Protein AF-A0A158R3F1-F1 (afdb_monomer)

Radius of gyration: 37.36 Å; Cα contacts (8 Å, |Δi|>4): 854; chains: 1; bounding box: 114×85×86 Å

Organism: Nippostrongylus brasiliensis (NCBI:txid27835)

Solvent-accessible surface area (backbone atoms only — not comparable to full-atom values): 47013 Å² total; per-residue (Å²): 117,95,78,73,74,95,84,63,98,81,75,72,63,44,69,39,85,89,76,70,48,57,24,25,71,89,77,69,42,65,68,40,61,82,42,52,72,66,55,42,49,60,46,46,68,46,42,58,60,35,47,60,50,55,75,54,41,88,46,102,81,49,49,38,30,38,38,42,42,94,85,78,46,75,43,79,34,30,52,88,59,34,53,64,39,57,47,83,50,86,90,67,46,25,24,31,40,88,84,44,26,43,16,64,68,69,92,60,56,77,70,54,52,54,52,45,58,73,69,66,56,80,79,74,51,44,83,40,59,71,42,78,55,80,86,68,82,76,60,61,64,80,48,47,50,53,33,45,54,29,48,48,59,69,66,35,68,62,65,40,50,55,47,50,52,49,28,53,75,69,76,37,61,65,54,53,48,50,50,53,47,47,36,50,41,42,26,31,46,40,52,42,44,62,76,48,62,88,48,87,72,47,64,62,53,52,52,38,40,53,50,37,54,49,39,52,53,51,37,52,52,33,54,75,65,68,41,93,57,37,67,60,38,52,52,54,36,52,56,32,48,52,50,38,51,53,52,49,52,56,49,55,51,52,63,48,48,68,61,44,74,79,56,81,84,73,90,82,86,87,88,77,84,78,83,79,74,82,61,86,39,40,72,47,80,47,79,36,63,30,69,21,44,70,87,47,52,70,68,59,60,52,52,64,48,62,78,66,77,47,52,74,41,76,78,50,99,48,29,38,37,38,41,46,27,81,78,53,50,93,48,97,83,62,82,80,88,62,82,46,29,39,38,32,48,32,56,35,82,93,62,52,30,33,34,38,34,41,40,26,66,54,72,76,91,48,79,64,54,57,54,50,52,53,51,56,57,62,70,44,64,40,56,67,62,34,55,51,53,53,48,52,51,54,36,49,54,52,54,55,65,70,74,57,75,99,57,91,84,49,68,67,58,55,53,54,52,51,52,48,58,35,51,79,66,77,50,82,81,75,88,80,74,95,76,86,67,93,83,78,80,56,84,72,74,46,35,56,92,68,35,60,64,75,64,23,55,59,48,74,70,60,75,79,65,71,67,69,67,52,54,57,50,51,54,62,63,73,73,63,81,79,92,83,84,94,83,78,86,80,76,85,67,68,33,16,65,82,78,63,47,74,55,92,59,63,32,48,36,100,84,41,35,30,30,60,67,61,52,51,52,52,47,54,51,32,58,76,66,69,44,90,74,74,79,62,45,63,59,51,52,76,70,64,82,77,49,73,48,76,39,63,35,81,86,78,63,52,75,45,80,41,72,53,63,84,63,85,72,84,70,44,57,45,70,37,91,82,80,67,49,58,23,20,66,87,72,60,40,66,61,44,64,82,37,54,70,66,55,43,50,55,46,49,56,44,46,49,58,48,66,71,44,65,86,88,48,59,48,69,43,55,40,94,84,79,59,40,32,28,41,94,82,49,28,43,29,67,43,82,82,76,55,90,60,54,76,66,52,52,50,50,48,56,73,68,67,60,81,84,78,54,56,81,50,86,63,80,73,70,70,82,66,75,73,60,59,67,73,49,49,50,51,29,48,53,26,48,47,58,71,66,37,64,65,64,43,52,51,50,46,50,46,29,53,76,68,73,35,68,65,52,57,54,51,50,53,53,49,34,49,43,38,24,27,46,39,51,38,50,62,76,50,58,87,52,88,73,50,63,62,59,53,50,47,44,51,49,40,55,50,46,51,56,48,46,55,53,33,54,76,65,70,43,92,61,44,65,64,47,51,54,50,42,51,54,38,52,51,49,46,52,50,56,52,52,54,48,58,54,56,53,65,73,76,107

pLDDT: mean 79.89, std 19.6, range [26.83, 98.5]

Nearest PDB structures (foldseek):
  7tcd-assembly1_A  TM=2.456E-01  e=3.203E-01  synthetic construct
  2z0v-assembly1_B  TM=4.737E-01  e=6.238E+00  Homo sapiens

Mean predicted aligned error: 20.83 Å

Foldseek 3Di:
DDDDDDPDPPWDWDADLVPRFTATPPQRHGRQPPDDPVLVVVLCVLLVLQLVQVVADPDPPWWWKFKQDPVRDTDTHTLVPQAQDFDPPPVQRFGDHPVQWGAHPDPDDPVVVVVCVVVVPDGHTDHIDIDTDDNDCSFDPVLSVQLSVLVCCQPVPVNLVVQCVLCVVLVNNVLSVLSNLLSSLLNSLSSVCRVVVVDPLSVQLVVLSVQLSVLNVVLSVCSVVVHPCNVVSSVVNVVSSVSNVVSVVVVVVVVVVVVVVVPPPDDDDDDDPPQPPPALWDKDKAKEFLLQAVPPDPVVLVVVCVSVSWDWDDPDPFKIKTQPQCLLDQDNPDDCPDGAWIWMWGQDDPSGITMIIITGNADDPDPVLNVLLNLCLHPRSHSVSNVVSNSVSSNLSVVVVPPDDDDPPCPVVVVVSSVVVCVVVVHDDDPDDPDDDDPPDDPVCQDCVNDPPVSNVVVVVVPPDDVPVVVVVVVVVPPDDDDDDDDDDDPQDCAAQPPRDRDPAWAAAPRHTHHPVVQVVQQVVCVVVVVPPRDGGPRCCVVPDDFWDWAAQPPRRDIDIDTPDVPPAPPQWDADPNPRAIAGRPQNHHDQPPDDPVLVVVLCVLLCLLVVPPPQDLAQVADPPPGFRQHSQRFRQPCVSPPDDDPVNVVVVVVVVDDGDGDNDPPPPPPNPPSFDPVLSVQLVVLVCCLPVVVNLVVQCVLCVVLVHNVLNVLSVLLSSLLNNLSSVCRSVVVDPPCPVLVVLSVVLVVLNVVLSVCSVVVHPCNVVSVVVNVVSSVVNVVVSVVVVVVVVVVD

Secondary structure (DSSP, 8-state):
-----TT-TT-PEEE-TTT--EEETTT-SS--TTS-HHHHHHHHHHHHHHHHHHHH--STTPPEEEEE-TTS-EEEEEHHHHTTPBPS-TTT--EE-TTSEEE---SS-HHHHHHHHHTTPPP--EE--EEEEP----S-HHHHHHHHHHHHHHH-HHHHHHHHHHHHHTT-THHHHHHHHHHHHHHHHHHHHHHTTTSTTHHHHHHHHHHHHHHHHHHHHHHHTT-TTHHHHHHHHHHHHHHHHHHHHHHHHHHHHHHHTTTTT-PPPPPPGGGGS-SS-EEEEEEEEGGGGTT--HHHHHHHHHTTT-EEEEEETTEEEEE-TTTT-SSTT----S-SEEEEEEEEGGGTEEEEEEEESPPPSSHHHHHHHHHHHHT--SHHHHHHHHHHHHHHHHHHHHH--S-GGGHHHHHHHHHHHHHTTT-PPPP--S---TTSS-GGGGSTTTS-HHHHHHHHHHTT--HHHHHHHHHHHHSS-------------SB-TTT--B-SSEEEETTEEEEHHHHHHHHHHHHHTT-SS----GGGGGG-SSSEEEEE-TTT--EEEEE--S-TTGGGEEE-TTT--EEETTTSSS--TTS-HHHHHHHHHHHHHHHSS-SS--BTPBPTTT-PEE-TTS-EETHHHH----HHHHHHHHHTTPPPPSB------------S-HHHHHHHHHHHHHHH-HHHHHHHHHHHHHTT-THHHHHHHHHHHHHHHHHHHHHHTTT-TTHHHHHHHHHHHHHHHHHHHHHHHTT-TTHHHHHHHHHHHHHHHHHHHHHHHHHHHHH-

Structure (mmCIF, N/CA/C/O backbone):
data_AF-A0A158R3F1-F1
#
_entry.id   AF-A0A158R3F1-F1
#
loop_
_atom_site.group_PDB
_atom_site.id
_atom_site.type_symbol
_atom_site.label_atom_id
_atom_site.label_alt_id
_atom_site.label_comp_id
_atom_site.label_asym_id
_atom_site.label_entity_id
_atom_site.label_seq_id
_atom_site.pdbx_PDB_ins_code
_atom_site.Cartn_x
_atom_site.Cartn_y
_atom_site.Cartn_z
_atom_site.occupancy
_atom_site.B_iso_or_equiv
_atom_site.auth_seq_id
_atom_site.auth_comp_id
_atom_site.auth_asym_id
_atom_site.auth_atom_id
_atom_site.pdbx_PDB_model_num
ATOM 1 N N . MET A 1 1 ? -3.559 -9.064 24.564 1.00 48.53 1 MET A N 1
ATOM 2 C CA . MET A 1 1 ? -4.238 -8.387 23.433 1.00 48.53 1 MET A CA 1
ATOM 3 C C . MET A 1 1 ? -4.235 -6.891 23.731 1.00 48.53 1 MET A C 1
ATOM 5 O O . MET A 1 1 ? -4.751 -6.511 24.771 1.00 48.53 1 MET A O 1
ATOM 9 N N . ILE A 1 2 ? -3.578 -6.058 22.918 1.00 40.91 2 ILE A N 1
ATOM 10 C CA . ILE A 1 2 ? -3.405 -4.624 23.220 1.00 40.91 2 ILE A CA 1
ATOM 11 C C . ILE A 1 2 ? -4.753 -3.907 23.016 1.00 40.91 2 ILE A C 1
ATOM 13 O O . ILE A 1 2 ? -5.092 -3.529 21.896 1.00 40.91 2 ILE A O 1
ATOM 17 N N . ARG A 1 3 ? -5.543 -3.763 24.084 1.00 34.78 3 ARG A N 1
ATOM 18 C CA . ARG A 1 3 ? -6.661 -2.814 24.153 1.00 34.78 3 ARG A CA 1
ATOM 19 C C . ARG A 1 3 ? -6.091 -1.505 24.695 1.00 34.78 3 ARG A C 1
ATOM 21 O O . ARG A 1 3 ? -5.851 -1.395 25.888 1.00 34.78 3 ARG A O 1
ATOM 28 N N . VAL A 1 4 ? -5.789 -0.560 23.809 1.00 38.44 4 VAL A N 1
ATOM 29 C CA . VAL A 1 4 ? -5.576 0.836 24.219 1.00 38.44 4 VAL A CA 1
ATOM 30 C C . VAL A 1 4 ? -6.964 1.457 24.356 1.00 38.44 4 VAL A C 1
ATOM 32 O O . VAL A 1 4 ? -7.779 1.278 23.449 1.00 38.44 4 VAL A O 1
ATOM 35 N N . ASP A 1 5 ? -7.231 2.113 25.485 1.00 32.22 5 ASP A N 1
ATOM 36 C CA . ASP A 1 5 ? -8.535 2.682 25.839 1.00 32.22 5 ASP A CA 1
ATOM 37 C C . ASP A 1 5 ? -9.195 3.488 24.707 1.00 32.22 5 ASP A C 1
ATOM 39 O O . ASP A 1 5 ? -8.547 4.189 23.923 1.00 32.22 5 ASP A O 1
ATOM 43 N N . ASP A 1 6 ? -10.524 3.385 24.663 1.00 36.69 6 ASP A N 1
ATOM 44 C CA . ASP A 1 6 ? -11.427 3.668 23.539 1.00 36.69 6 ASP A CA 1
ATOM 45 C C . ASP A 1 6 ? -11.518 5.127 23.046 1.00 36.69 6 ASP A C 1
ATOM 47 O O . ASP A 1 6 ? -12.352 5.427 22.195 1.00 36.69 6 ASP A O 1
ATOM 51 N N . ASN A 1 7 ? -10.657 6.039 23.503 1.00 35.06 7 ASN A N 1
ATOM 52 C CA . ASN A 1 7 ? -10.817 7.480 23.261 1.00 35.06 7 ASN A CA 1
ATOM 53 C C . ASN A 1 7 ? -9.764 8.148 22.362 1.00 35.06 7 ASN A C 1
ATOM 55 O O . ASN A 1 7 ? -9.778 9.369 22.218 1.00 35.06 7 ASN A O 1
ATOM 59 N N . SER A 1 8 ? -8.885 7.391 21.697 1.00 44.22 8 SER A N 1
ATOM 60 C CA . SER A 1 8 ? -8.084 7.947 20.595 1.00 44.22 8 SER A CA 1
ATOM 61 C C . SER A 1 8 ? -8.193 7.080 19.340 1.00 44.22 8 SER A C 1
ATOM 63 O O . SER A 1 8 ? -7.668 5.973 19.256 1.00 44.22 8 SER A O 1
ATOM 65 N N . ASP A 1 9 ? -8.896 7.607 18.339 1.00 43.00 9 ASP A N 1
ATOM 66 C CA . ASP A 1 9 ? -9.185 7.000 17.029 1.00 43.00 9 ASP A CA 1
ATOM 67 C C . ASP A 1 9 ? -7.935 6.667 16.174 1.00 43.00 9 ASP A C 1
ATOM 69 O O . ASP A 1 9 ? -8.047 6.274 15.009 1.00 43.00 9 ASP A O 1
ATOM 73 N N . GLU A 1 10 ? -6.719 6.824 16.702 1.00 46.06 10 GLU A N 1
ATOM 74 C CA . GLU A 1 10 ? -5.514 6.869 15.877 1.00 46.06 10 GLU A CA 1
ATOM 75 C C . GLU A 1 10 ? -4.834 5.519 15.597 1.00 46.06 10 GLU A C 1
ATOM 77 O O . GLU A 1 10 ? -4.199 5.409 14.546 1.00 46.06 10 GLU A O 1
ATOM 82 N N . GLU A 1 11 ? -4.959 4.475 16.429 1.00 51.38 11 GLU A N 1
ATOM 83 C CA . GLU A 1 11 ? -4.036 3.319 16.331 1.00 51.38 11 GLU A CA 1
ATOM 84 C C . GLU A 1 11 ? -4.652 1.929 16.633 1.00 51.38 11 GLU A C 1
ATOM 86 O O . GLU A 1 11 ? -4.008 1.066 17.227 1.00 51.38 11 GLU A O 1
ATOM 91 N N . LYS A 1 12 ? -5.881 1.628 16.180 1.00 55.88 12 LYS A N 1
ATOM 92 C CA . LYS A 1 12 ? -6.404 0.243 16.267 1.00 55.88 12 LYS A CA 1
ATOM 93 C C . LYS A 1 12 ? -5.771 -0.662 15.190 1.00 55.88 12 LYS A C 1
ATOM 95 O O . LYS A 1 12 ? -5.903 -0.411 13.987 1.00 55.88 12 LYS A O 1
ATOM 100 N N . SER A 1 13 ? -5.086 -1.727 15.622 1.00 58.56 13 SER A N 1
ATOM 101 C CA . SER A 1 13 ? -4.668 -2.841 14.754 1.00 58.56 13 SER A CA 1
ATOM 102 C C . SER A 1 13 ? -5.879 -3.709 14.386 1.00 58.56 13 SER A C 1
ATOM 104 O O . SER A 1 13 ? -6.772 -3.917 15.202 1.00 58.56 13 SER A O 1
ATOM 106 N N . LEU A 1 14 ? -5.941 -4.177 13.141 1.00 64.25 14 LEU A N 1
ATOM 107 C CA . LEU A 1 14 ? -6.958 -5.118 12.667 1.00 64.25 14 LEU A CA 1
ATOM 108 C C . LEU A 1 14 ? -6.503 -6.547 12.977 1.00 64.25 14 LEU A C 1
ATOM 110 O O . LEU A 1 14 ? -5.301 -6.799 13.012 1.00 64.25 14 LEU A O 1
ATOM 114 N N . ILE A 1 15 ? -7.442 -7.470 13.186 1.00 67.12 15 ILE A N 1
ATOM 115 C CA . ILE A 1 15 ? -7.166 -8.862 13.568 1.00 67.12 15 ILE A CA 1
ATOM 116 C C . ILE A 1 15 ? -7.833 -9.783 12.555 1.00 67.12 15 ILE A C 1
ATOM 118 O O . ILE A 1 15 ? -9.021 -9.632 12.281 1.00 67.12 15 ILE A O 1
ATOM 122 N N . CYS A 1 16 ? -7.095 -10.747 12.007 1.00 53.25 16 CYS A N 1
ATOM 123 C CA . CYS A 1 16 ? -7.695 -11.837 11.250 1.00 53.25 16 CYS A CA 1
ATOM 124 C C . CYS A 1 16 ? -8.442 -12.763 12.209 1.00 53.25 16 CYS A C 1
ATOM 126 O O . CYS A 1 16 ? -7.792 -13.380 13.050 1.00 53.25 16 CYS A O 1
ATOM 128 N N . PRO A 1 17 ? -9.754 -12.954 12.062 1.00 43.94 17 PRO A N 1
ATOM 129 C CA . PRO A 1 17 ? -10.501 -13.903 12.889 1.00 43.94 17 PRO A CA 1
ATOM 130 C C . PRO A 1 17 ? -10.114 -15.367 12.618 1.00 43.94 17 PRO A C 1
ATOM 132 O O . PRO A 1 17 ? -10.255 -16.204 13.498 1.00 43.94 17 PRO A O 1
ATOM 135 N N . VAL A 1 18 ? -9.566 -15.684 11.435 1.00 46.41 18 VAL A N 1
ATOM 136 C CA . VAL A 1 18 ? -9.194 -17.063 11.061 1.00 46.41 18 VAL A CA 1
ATOM 137 C C . VAL A 1 18 ? -7.841 -17.479 11.640 1.00 46.41 18 VAL A C 1
ATOM 139 O O . VAL A 1 18 ? -7.669 -18.612 12.076 1.00 46.41 18 VAL A O 1
ATOM 142 N N . CYS A 1 19 ? -6.849 -16.586 11.616 1.00 59.84 19 CYS A N 1
ATOM 143 C CA . CYS A 1 19 ? -5.478 -16.917 12.023 1.00 59.84 19 CYS A CA 1
ATOM 144 C C . CYS A 1 19 ? -4.936 -16.052 13.165 1.00 59.84 19 CYS A C 1
ATOM 146 O O . CYS A 1 19 ? -3.742 -16.122 13.459 1.00 59.84 19 CYS A O 1
ATOM 148 N N . SER A 1 20 ? -5.777 -15.199 13.757 1.00 63.44 20 SER A N 1
ATOM 149 C CA . SER A 1 20 ? -5.430 -14.249 14.826 1.00 63.44 20 SER A CA 1
ATOM 150 C C . SER A 1 20 ? -4.226 -13.360 14.492 1.00 63.44 20 SER A C 1
ATOM 152 O O . SER A 1 20 ? -3.541 -12.857 15.378 1.00 63.44 20 SER A O 1
ATOM 154 N N . THR A 1 21 ? -3.919 -13.183 13.202 1.00 72.31 21 THR A N 1
ATOM 155 C CA . THR A 1 21 ? -2.815 -12.326 12.761 1.00 72.31 21 THR A CA 1
ATOM 156 C C . THR A 1 21 ? -3.272 -10.884 12.800 1.00 72.31 21 THR A C 1
ATOM 158 O O . THR A 1 21 ? -4.332 -10.558 12.277 1.00 72.31 21 THR A O 1
ATOM 161 N N . HIS A 1 22 ? -2.469 -10.025 13.407 1.00 78.69 22 HIS A N 1
ATOM 162 C CA . HIS A 1 22 ? -2.769 -8.609 13.516 1.00 78.69 22 HIS A CA 1
ATOM 163 C C . HIS A 1 22 ? -2.076 -7.823 12.387 1.00 78.69 22 HIS A C 1
ATOM 165 O O . HIS A 1 22 ? -0.990 -8.209 11.956 1.00 78.69 22 HIS A O 1
ATOM 171 N N . TRP A 1 23 ? -2.651 -6.707 11.933 1.00 84.44 23 TRP A N 1
ATOM 172 C CA . TRP A 1 23 ? -1.986 -5.753 11.032 1.00 84.44 23 TRP A CA 1
ATOM 173 C C . TRP A 1 23 ? -2.343 -4.304 11.348 1.00 84.44 23 TRP A C 1
ATOM 175 O O . TRP A 1 23 ? -3.414 -3.984 11.865 1.00 84.44 23 TRP A O 1
ATOM 185 N N . CYS A 1 24 ? -1.435 -3.396 11.007 1.00 85.88 24 CYS A N 1
ATOM 186 C CA . CYS A 1 24 ? -1.686 -1.969 11.056 1.00 85.88 24 CYS A CA 1
ATOM 187 C C . CYS A 1 24 ? -2.702 -1.571 9.980 1.00 85.88 24 CYS A C 1
ATOM 189 O O . CYS A 1 24 ? -2.498 -1.805 8.789 1.00 85.88 24 CYS A O 1
ATOM 191 N N . ARG A 1 25 ? -3.780 -0.892 10.382 1.00 81.56 25 ARG A N 1
ATOM 192 C CA . ARG A 1 25 ? -4.838 -0.434 9.470 1.00 81.56 25 ARG A CA 1
ATOM 193 C C . ARG A 1 25 ? -4.347 0.552 8.403 1.00 81.56 25 ARG A C 1
ATOM 195 O O . ARG A 1 25 ? -4.899 0.582 7.309 1.00 81.56 25 ARG A O 1
ATOM 202 N N . ARG A 1 26 ? -3.343 1.375 8.721 1.00 80.62 26 ARG A N 1
ATOM 203 C CA . ARG A 1 26 ? -2.860 2.447 7.833 1.00 80.62 26 ARG A CA 1
ATOM 204 C C . ARG A 1 26 ? -1.939 1.918 6.729 1.00 80.62 26 ARG A C 1
ATOM 206 O O . ARG A 1 26 ? -2.068 2.340 5.585 1.00 80.62 26 ARG A O 1
ATOM 213 N N . CYS A 1 27 ? -1.024 1.003 7.051 1.00 86.12 27 CYS A N 1
ATOM 214 C CA . CYS A 1 27 ? -0.014 0.517 6.101 1.00 86.12 27 CYS A CA 1
ATOM 215 C C . CYS A 1 27 ? -0.158 -0.962 5.714 1.00 86.12 27 CYS A C 1
ATOM 217 O O . CYS A 1 27 ? 0.564 -1.415 4.833 1.00 86.12 27 CYS A O 1
ATOM 219 N N . SER A 1 28 ? -1.088 -1.702 6.329 1.00 85.44 28 SER A N 1
ATOM 220 C CA . SER A 1 28 ? -1.275 -3.156 6.156 1.00 85.44 28 SER A CA 1
ATOM 221 C C . SER A 1 28 ? -0.062 -4.021 6.539 1.00 85.44 28 SER A C 1
ATOM 223 O O . SER A 1 28 ? -0.045 -5.211 6.236 1.00 85.44 28 SER A O 1
ATOM 225 N N . SER A 1 29 ? 0.943 -3.451 7.210 1.00 88.06 29 SER A N 1
ATOM 226 C CA . SER A 1 29 ? 2.085 -4.193 7.761 1.00 88.06 29 SER A CA 1
ATOM 227 C C . SER A 1 29 ? 1.748 -4.841 9.109 1.00 88.06 29 SER A C 1
ATOM 229 O O . SER A 1 29 ? 0.670 -4.611 9.656 1.00 88.06 29 SER A O 1
ATOM 231 N N . GLU A 1 30 ? 2.673 -5.619 9.682 1.00 87.06 30 GLU A N 1
ATOM 232 C CA . GLU A 1 30 ? 2.543 -6.129 11.057 1.00 87.06 30 GLU A CA 1
ATOM 233 C C . GLU A 1 30 ? 2.294 -4.988 12.068 1.00 87.06 30 GLU A C 1
ATOM 235 O O . GLU A 1 30 ? 2.663 -3.837 11.801 1.00 87.06 30 GLU A O 1
ATOM 240 N N . PRO A 1 31 ? 1.670 -5.264 13.232 1.00 89.88 31 PRO A N 1
ATOM 241 C CA . PRO A 1 31 ? 1.497 -4.258 14.268 1.00 89.88 31 PRO A CA 1
ATOM 242 C C . PRO A 1 31 ? 2.868 -3.744 14.661 1.00 89.88 31 PRO A C 1
ATOM 244 O O . PRO A 1 31 ? 3.763 -4.530 14.962 1.00 89.88 31 PRO A O 1
ATOM 247 N N . HIS A 1 32 ? 3.011 -2.428 14.640 1.00 93.25 32 HIS A N 1
ATOM 248 C CA . HIS A 1 32 ? 4.296 -1.765 14.801 1.00 93.25 32 HIS A CA 1
ATOM 249 C C . HIS A 1 32 ? 4.261 -0.679 15.873 1.00 93.25 32 HIS A C 1
ATOM 251 O O . HIS A 1 32 ? 5.114 0.201 15.882 1.00 93.25 32 HIS A O 1
ATOM 257 N N . TRP A 1 33 ? 3.281 -0.730 16.777 1.00 92.69 33 TRP A N 1
ATOM 258 C CA . TRP A 1 33 ? 3.272 0.127 17.958 1.00 92.69 33 TRP A CA 1
ATOM 259 C C . TRP A 1 33 ? 4.579 -0.072 18.750 1.00 92.69 33 TRP A C 1
ATOM 261 O O . TRP A 1 33 ? 4.998 -1.227 18.903 1.00 92.69 33 TRP A O 1
ATOM 271 N N . PRO A 1 34 ? 5.238 1.001 19.228 1.00 94.69 34 PRO A N 1
ATOM 272 C CA . PRO A 1 34 ? 4.778 2.400 19.284 1.00 94.69 34 PRO A CA 1
ATOM 273 C C . PRO A 1 34 ? 5.190 3.280 18.088 1.00 94.69 34 PRO A C 1
ATOM 275 O O . PRO A 1 34 ? 4.978 4.488 18.118 1.00 94.69 34 PRO A O 1
ATOM 278 N N . MET A 1 35 ? 5.782 2.706 17.038 1.00 94.44 35 MET A N 1
ATOM 279 C CA . MET A 1 35 ? 6.245 3.458 15.867 1.00 94.44 35 MET A CA 1
ATOM 280 C C . MET A 1 35 ? 5.088 3.904 14.963 1.00 94.44 35 MET A C 1
ATOM 282 O O . MET A 1 35 ? 4.136 3.153 14.716 1.00 94.44 35 MET A O 1
ATOM 286 N N . LYS A 1 36 ? 5.238 5.086 14.355 1.00 93.38 36 LYS A N 1
ATOM 287 C CA . LYS A 1 36 ? 4.446 5.544 13.202 1.00 93.38 36 LYS A CA 1
ATOM 288 C C . LYS A 1 36 ? 4.713 4.627 11.991 1.00 93.38 36 LYS A C 1
ATOM 290 O O . LYS A 1 36 ? 5.742 3.960 11.896 1.00 93.38 36 LYS A O 1
ATOM 295 N N . CYS A 1 37 ? 3.810 4.607 11.006 1.00 93.44 37 CYS A N 1
ATOM 296 C CA . CYS A 1 37 ? 3.970 3.743 9.823 1.00 93.44 37 CYS A CA 1
ATOM 297 C C . CYS A 1 37 ? 5.256 4.016 9.025 1.00 93.44 37 CYS A C 1
ATOM 299 O O . CYS A 1 37 ? 5.849 3.081 8.486 1.00 93.44 37 CYS A O 1
ATOM 301 N N . ASP A 1 38 ? 5.679 5.278 8.932 1.00 92.88 38 ASP A N 1
ATOM 302 C CA . ASP A 1 38 ? 6.895 5.651 8.203 1.00 92.88 38 ASP A CA 1
ATOM 303 C C . ASP A 1 38 ? 8.171 5.300 8.987 1.00 92.88 38 ASP A C 1
ATOM 305 O O . ASP A 1 38 ? 9.133 4.819 8.390 1.00 92.88 38 ASP A O 1
ATOM 309 N N . GLU A 1 39 ? 8.152 5.436 10.317 1.00 95.56 39 GLU A N 1
ATOM 310 C CA . GLU A 1 39 ? 9.218 4.953 11.209 1.00 95.56 39 GLU A CA 1
ATOM 311 C C . GLU A 1 39 ? 9.373 3.436 11.093 1.00 95.56 39 GLU A C 1
ATOM 313 O O . GLU A 1 39 ? 10.477 2.936 10.876 1.00 95.56 39 GLU A O 1
ATOM 318 N N . TYR A 1 40 ? 8.260 2.695 11.133 1.00 96.56 40 TYR A N 1
ATOM 319 C CA . TYR A 1 40 ? 8.290 1.249 10.944 1.00 96.56 40 TYR A CA 1
ATOM 320 C C . TYR A 1 40 ? 8.835 0.857 9.570 1.00 96.56 40 TYR A C 1
ATOM 322 O O . TYR A 1 40 ? 9.614 -0.089 9.476 1.00 96.56 40 TYR A O 1
ATOM 330 N N . ARG A 1 41 ? 8.481 1.585 8.501 1.00 94.25 41 ARG A N 1
ATOM 331 C CA . ARG A 1 41 ? 9.053 1.351 7.166 1.00 94.25 41 ARG A CA 1
ATOM 332 C C . ARG A 1 41 ? 10.571 1.558 7.181 1.00 94.25 41 ARG A C 1
ATOM 334 O O . ARG A 1 41 ? 11.302 0.683 6.730 1.00 94.25 41 ARG A O 1
ATOM 341 N N . GLN A 1 42 ? 11.044 2.665 7.758 1.00 95.19 42 GLN A N 1
ATOM 342 C CA . GLN A 1 42 ? 12.475 2.962 7.871 1.00 95.19 42 GLN A CA 1
ATOM 343 C C . GLN A 1 42 ? 13.228 1.899 8.685 1.00 95.19 42 GLN A C 1
ATOM 345 O O . GLN A 1 42 ? 14.347 1.517 8.326 1.00 95.19 42 GLN A O 1
ATOM 350 N N . TRP A 1 43 ? 12.633 1.431 9.785 1.00 96.62 43 TRP A N 1
ATOM 351 C CA . TRP A 1 43 ? 13.164 0.323 10.569 1.00 96.62 43 TRP A CA 1
ATOM 352 C C . TRP A 1 43 ? 13.200 -0.961 9.743 1.00 96.62 43 TRP A C 1
ATOM 354 O O . TRP A 1 43 ? 14.262 -1.562 9.629 1.00 96.62 43 TRP A O 1
ATOM 364 N N . SER A 1 44 ? 12.081 -1.349 9.128 1.00 95.81 44 SER A N 1
ATOM 365 C CA . SER A 1 44 ? 11.933 -2.590 8.365 1.00 95.81 44 SER A CA 1
ATOM 366 C C . SER A 1 44 ? 12.956 -2.695 7.230 1.00 95.81 44 SER A C 1
ATOM 368 O O . SER A 1 44 ? 13.605 -3.732 7.105 1.00 95.81 44 SER A O 1
ATOM 370 N N . ASP A 1 45 ? 13.210 -1.613 6.489 1.00 92.31 45 ASP A N 1
ATOM 371 C CA . ASP A 1 45 ? 14.193 -1.602 5.395 1.00 92.31 45 ASP A CA 1
ATOM 372 C C . ASP A 1 45 ? 15.620 -1.937 5.867 1.00 92.31 45 ASP A C 1
ATOM 374 O O . ASP A 1 45 ? 16.371 -2.634 5.174 1.00 92.31 45 ASP A O 1
ATOM 378 N N . LYS A 1 46 ? 16.007 -1.452 7.056 1.00 94.81 46 LYS A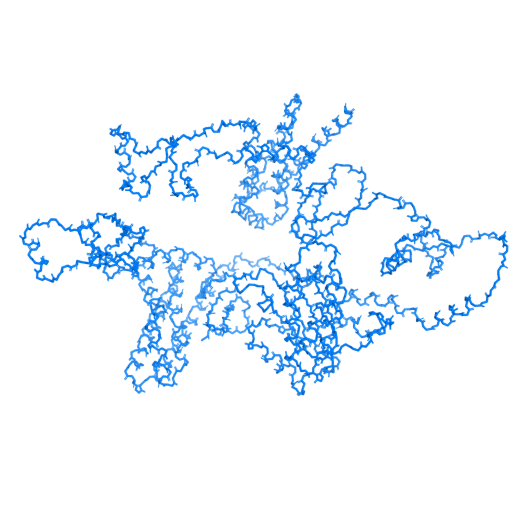 N 1
ATOM 379 C CA . LYS A 1 46 ? 17.308 -1.753 7.680 1.00 94.81 46 LYS A CA 1
ATOM 380 C C . LYS A 1 46 ? 17.300 -3.120 8.357 1.00 94.81 46 LYS A C 1
ATOM 382 O O . LYS A 1 46 ? 18.276 -3.865 8.278 1.00 94.81 46 LYS A O 1
ATOM 387 N N . TRP A 1 47 ? 16.204 -3.429 9.038 1.00 95.50 47 TRP A N 1
ATOM 388 C CA . TRP A 1 47 ? 16.056 -4.599 9.880 1.00 95.50 47 TRP A CA 1
ATOM 389 C C . TRP A 1 47 ? 16.011 -5.883 9.074 1.00 95.50 47 TRP A C 1
ATOM 391 O O . TRP A 1 47 ? 16.726 -6.809 9.419 1.00 95.50 47 TRP A O 1
ATOM 401 N N . GLU A 1 48 ? 15.277 -5.943 7.964 1.00 92.69 48 GLU A N 1
ATOM 402 C CA . GLU A 1 48 ? 15.218 -7.160 7.146 1.00 92.69 48 GLU A CA 1
ATOM 403 C C . GLU A 1 48 ? 16.596 -7.519 6.561 1.00 92.69 48 GLU A C 1
ATOM 405 O O . GLU A 1 48 ? 16.958 -8.692 6.479 1.00 92.69 48 GLU A O 1
ATOM 410 N N . GLN A 1 49 ? 17.419 -6.517 6.233 1.00 89.62 49 GLN A N 1
ATOM 411 C CA . GLN A 1 49 ? 18.803 -6.734 5.801 1.00 89.62 49 GLN A CA 1
ATOM 412 C C . GLN A 1 49 ? 19.699 -7.229 6.948 1.00 89.62 49 GLN A C 1
ATOM 414 O O . GLN A 1 49 ? 20.475 -8.166 6.759 1.00 89.62 49 GLN A O 1
ATOM 419 N N . GLN A 1 50 ? 19.590 -6.617 8.131 1.00 91.62 50 GLN A N 1
ATOM 420 C CA . GLN A 1 50 ? 20.380 -6.979 9.312 1.00 91.62 50 GLN A CA 1
ATOM 421 C C . GLN A 1 50 ? 19.974 -8.353 9.873 1.00 91.62 50 GLN A C 1
ATOM 423 O O . GLN A 1 50 ? 20.826 -9.220 10.042 1.00 91.62 50 GLN A O 1
ATOM 428 N N . TYR A 1 51 ? 18.677 -8.583 10.090 1.00 92.75 51 TYR A N 1
ATOM 429 C CA . TYR A 1 51 ? 18.107 -9.836 10.586 1.00 92.75 51 TYR A CA 1
ATOM 430 C C . TYR A 1 51 ? 18.447 -11.006 9.670 1.00 92.75 51 TYR A C 1
ATOM 432 O O . TYR A 1 51 ? 18.753 -12.094 10.151 1.00 92.75 51 TYR A O 1
ATOM 440 N N . PHE A 1 52 ? 18.455 -10.789 8.350 1.00 87.62 52 PHE A N 1
ATOM 441 C CA . PHE A 1 52 ? 18.911 -11.807 7.415 1.00 87.62 52 PHE A CA 1
ATOM 442 C C . PHE A 1 52 ? 20.344 -12.260 7.731 1.00 87.62 52 PHE A C 1
ATOM 444 O O . PHE A 1 52 ? 20.609 -13.456 7.735 1.00 87.62 52 PHE A O 1
ATOM 451 N N . VAL A 1 53 ? 21.262 -11.341 8.040 1.00 87.06 53 VAL A N 1
ATOM 452 C CA . VAL A 1 53 ? 22.643 -11.691 8.408 1.00 87.06 53 VAL A CA 1
ATOM 453 C C . VAL A 1 53 ? 22.702 -12.342 9.795 1.00 87.06 53 VAL A C 1
ATOM 455 O O . VAL A 1 53 ? 23.297 -13.410 9.951 1.00 87.06 53 VAL A O 1
ATOM 458 N N . ASP A 1 54 ? 22.051 -11.738 10.786 1.00 86.50 54 ASP A N 1
ATOM 459 C CA . ASP A 1 54 ? 22.137 -12.153 12.191 1.00 86.50 54 ASP A CA 1
ATOM 460 C C . ASP A 1 54 ? 21.462 -13.507 12.450 1.00 86.50 54 ASP A C 1
ATOM 462 O O . ASP A 1 54 ? 21.948 -14.304 13.247 1.00 86.50 54 ASP A O 1
ATOM 466 N N . LYS A 1 55 ? 20.389 -13.830 11.719 1.00 86.31 55 LYS A N 1
ATOM 467 C CA . LYS A 1 55 ? 19.705 -15.127 11.816 1.00 86.31 55 LYS A CA 1
ATOM 468 C C . LYS A 1 55 ? 20.610 -16.304 11.455 1.00 86.31 55 LYS A C 1
ATOM 470 O O . LYS A 1 55 ? 20.425 -17.402 11.983 1.00 86.31 55 LYS A O 1
ATOM 475 N N . PHE A 1 56 ? 21.539 -16.111 10.520 1.00 82.56 56 PHE A N 1
ATOM 476 C CA . PHE A 1 56 ? 22.419 -17.182 10.058 1.00 82.56 56 PHE A CA 1
ATOM 477 C C . PHE A 1 56 ? 23.780 -17.161 10.772 1.00 82.56 56 PHE A C 1
ATOM 479 O O . PHE A 1 56 ? 24.308 -18.232 11.059 1.00 82.56 56 PHE A O 1
ATOM 486 N N . CYS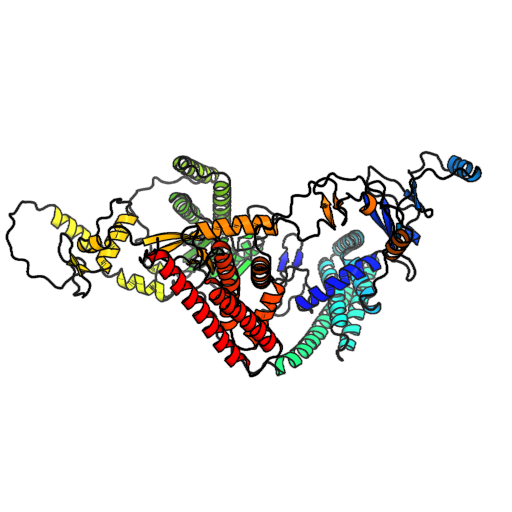 A 1 57 ? 24.332 -15.996 11.122 1.00 78.00 57 CYS A N 1
ATOM 487 C CA . CYS A 1 57 ? 25.608 -15.891 11.841 1.00 78.00 57 CYS A CA 1
ATOM 488 C C . CYS A 1 57 ? 25.479 -16.313 13.315 1.00 78.00 57 CYS A C 1
ATOM 490 O O . CYS A 1 57 ? 25.041 -15.524 14.147 1.00 78.00 57 CYS A O 1
ATOM 492 N N . MET A 1 58 ? 25.921 -17.523 13.674 1.00 67.94 58 MET A N 1
ATOM 493 C CA . MET A 1 58 ? 25.912 -17.958 15.080 1.00 67.94 58 MET A CA 1
ATOM 494 C C . MET A 1 58 ? 27.153 -17.538 15.859 1.00 67.94 58 MET A C 1
ATOM 496 O O . MET A 1 58 ? 27.086 -17.471 17.084 1.00 67.94 58 MET A O 1
ATOM 500 N N . GLN A 1 59 ? 28.268 -17.258 15.178 1.00 78.06 59 GLN A N 1
ATOM 501 C CA . GLN A 1 59 ? 29.482 -16.761 15.824 1.00 78.06 59 GLN A CA 1
ATOM 502 C C . GLN A 1 59 ? 29.817 -15.322 15.396 1.00 78.06 59 GLN A C 1
ATOM 504 O O . GLN A 1 59 ? 29.615 -14.950 14.230 1.00 78.06 59 GLN A O 1
ATOM 509 N N . PRO A 1 60 ? 30.357 -14.487 16.308 1.00 74.81 60 PRO A N 1
ATOM 510 C CA . PRO A 1 60 ? 30.702 -13.092 16.032 1.00 74.81 60 PRO A CA 1
ATOM 511 C C . PRO A 1 60 ? 31.732 -12.880 14.922 1.00 74.81 60 PRO A C 1
ATOM 513 O O . PRO A 1 60 ? 31.904 -11.743 14.500 1.00 74.81 60 PRO A O 1
ATOM 516 N N . ASP A 1 61 ? 32.391 -13.922 14.433 1.00 82.12 61 ASP A N 1
ATOM 517 C CA . ASP A 1 61 ? 33.429 -13.929 13.397 1.00 82.12 61 ASP A CA 1
ATOM 518 C C . ASP A 1 61 ? 33.067 -14.803 12.176 1.00 82.12 61 ASP A C 1
ATOM 520 O O . ASP A 1 61 ? 33.760 -14.769 11.165 1.00 82.12 61 ASP A O 1
ATOM 524 N N . GLU A 1 62 ? 31.950 -15.537 12.217 1.00 87.00 62 GLU A N 1
ATOM 525 C CA . GLU A 1 62 ? 31.541 -16.442 11.137 1.00 87.00 62 GLU A CA 1
ATOM 526 C C . GLU A 1 62 ? 31.004 -15.697 9.901 1.00 87.00 62 GLU A C 1
ATOM 528 O O . GLU A 1 62 ? 29.993 -14.993 9.939 1.00 87.00 62 GLU A O 1
ATOM 533 N N . GLU A 1 63 ? 31.675 -15.857 8.766 1.00 91.12 63 GLU A N 1
ATOM 534 C CA . GLU A 1 63 ? 31.234 -15.298 7.487 1.00 91.12 63 GLU A CA 1
ATOM 535 C C . GLU A 1 63 ? 29.986 -16.011 6.944 1.00 91.12 63 GLU A C 1
ATOM 537 O O . GLU A 1 63 ? 29.807 -17.212 7.139 1.00 91.12 63 GLU A O 1
ATOM 542 N N . LEU A 1 64 ? 29.136 -15.298 6.198 1.00 92.25 64 LEU A N 1
ATOM 543 C CA . LEU A 1 64 ? 28.068 -15.928 5.419 1.00 92.25 64 LEU A CA 1
ATOM 544 C C . LEU A 1 64 ? 28.547 -16.174 3.999 1.00 92.25 64 LEU A C 1
ATOM 546 O O . LEU A 1 64 ? 29.001 -15.260 3.317 1.00 92.25 64 LEU A O 1
ATOM 550 N N . LEU A 1 65 ? 28.388 -17.406 3.539 1.00 94.19 65 LEU A N 1
ATOM 551 C CA . LEU A 1 65 ? 28.707 -17.818 2.185 1.00 94.19 65 LEU A CA 1
ATOM 552 C C . LEU A 1 65 ? 27.418 -17.946 1.382 1.00 94.19 65 LEU A C 1
ATOM 554 O O . LEU A 1 65 ? 26.502 -18.666 1.780 1.00 94.19 65 LEU A O 1
ATOM 558 N N . ARG A 1 66 ? 27.358 -17.293 0.224 1.00 95.50 66 ARG A N 1
ATOM 559 C CA . ARG A 1 66 ? 26.387 -17.585 -0.828 1.00 95.50 66 ARG A CA 1
ATOM 560 C C . ARG A 1 66 ? 26.995 -18.620 -1.767 1.00 95.50 66 ARG A C 1
ATOM 562 O O . ARG A 1 66 ? 27.900 -18.314 -2.535 1.00 95.50 66 ARG A O 1
ATOM 569 N N . ILE A 1 67 ? 26.477 -19.838 -1.710 1.00 96.12 67 ILE A N 1
ATOM 570 C CA . ILE A 1 67 ? 26.899 -20.966 -2.539 1.00 96.12 67 ILE A CA 1
ATOM 571 C C . ILE A 1 67 ? 25.914 -21.116 -3.696 1.00 96.12 67 ILE A C 1
ATOM 573 O O . ILE A 1 67 ? 24.730 -21.381 -3.474 1.00 96.12 67 ILE A O 1
ATOM 577 N N . SER A 1 68 ? 26.401 -20.983 -4.926 1.00 96.06 68 SER A N 1
ATOM 578 C CA . SER A 1 68 ? 25.620 -21.207 -6.146 1.00 96.06 68 SER A CA 1
ATOM 579 C C . SER A 1 68 ? 25.660 -22.684 -6.523 1.00 96.06 68 SER A C 1
ATOM 581 O O . SER A 1 68 ? 26.647 -23.178 -7.062 1.00 96.06 68 SER A O 1
ATOM 583 N N . CYS A 1 69 ? 24.600 -23.425 -6.201 1.00 94.50 69 CYS A N 1
ATOM 584 C CA . CYS A 1 69 ? 24.501 -24.834 -6.556 1.00 94.50 69 CYS A CA 1
ATOM 585 C C . CYS A 1 69 ? 24.362 -25.010 -8.077 1.00 94.50 69 CYS A C 1
ATOM 587 O O . CYS A 1 69 ? 23.750 -24.186 -8.742 1.00 94.50 69 CYS A O 1
ATOM 589 N N . TRP A 1 70 ? 24.815 -26.149 -8.610 1.00 90.06 70 TRP A N 1
ATOM 590 C CA . TRP A 1 70 ? 24.619 -26.529 -10.019 1.00 90.06 70 TRP A CA 1
ATOM 591 C C . TRP A 1 70 ? 23.149 -26.511 -10.466 1.00 90.06 70 TRP A C 1
ATOM 593 O O . TRP A 1 70 ? 22.862 -26.330 -11.638 1.00 90.06 70 TRP A O 1
ATOM 603 N N . CYS A 1 71 ? 22.196 -26.726 -9.553 1.00 93.38 71 CYS A N 1
ATOM 604 C CA . CYS A 1 71 ? 20.768 -26.649 -9.888 1.00 93.38 71 CYS A CA 1
ATOM 605 C C . CYS A 1 71 ? 20.213 -25.212 -9.927 1.00 93.38 71 CYS A C 1
ATOM 607 O O . CYS A 1 71 ? 19.010 -25.034 -9.748 1.00 93.38 71 CYS A O 1
ATOM 609 N N . ASP A 1 72 ? 21.088 -24.217 -10.089 1.00 91.75 72 ASP A N 1
ATOM 610 C CA . ASP A 1 72 ? 20.800 -22.778 -10.133 1.00 91.75 72 ASP A CA 1
ATOM 611 C C . ASP A 1 72 ? 20.135 -22.210 -8.868 1.00 91.75 72 ASP A C 1
ATOM 613 O O . ASP A 1 72 ? 19.586 -21.108 -8.864 1.00 91.75 72 ASP A O 1
ATOM 617 N N . LEU A 1 73 ? 20.196 -22.948 -7.755 1.00 92.62 73 LEU A N 1
ATOM 618 C CA . LEU A 1 73 ? 19.758 -22.461 -6.451 1.00 92.62 73 LEU A CA 1
ATOM 619 C C . LEU A 1 73 ? 20.930 -21.870 -5.677 1.00 92.62 73 LEU A C 1
ATOM 621 O O . LEU A 1 73 ? 21.970 -22.509 -5.506 1.00 92.62 73 LEU A O 1
ATOM 625 N N . HIS A 1 74 ? 20.722 -20.672 -5.142 1.00 94.06 74 HIS A N 1
ATOM 626 C CA . HIS A 1 74 ? 21.657 -20.042 -4.222 1.00 94.06 74 HIS A CA 1
ATOM 627 C C . HIS A 1 74 ? 21.298 -20.402 -2.783 1.00 94.06 74 HIS A C 1
ATOM 629 O O . HIS A 1 74 ? 20.139 -20.326 -2.370 1.00 94.06 74 HIS A O 1
ATOM 635 N N . HIS A 1 75 ? 22.309 -20.772 -2.009 1.00 92.94 75 HIS A N 1
ATOM 636 C CA . HIS A 1 75 ? 22.165 -21.105 -0.601 1.00 92.94 75 HIS A CA 1
ATOM 637 C C . HIS A 1 75 ? 23.041 -20.189 0.225 1.00 92.94 75 HIS A C 1
ATOM 639 O O . HIS A 1 75 ? 24.209 -20.006 -0.098 1.00 92.94 75 HIS A O 1
ATOM 645 N N . ILE A 1 76 ? 22.472 -19.618 1.280 1.00 91.44 76 ILE A N 1
ATOM 646 C CA . ILE A 1 76 ? 23.204 -18.750 2.192 1.00 91.44 76 ILE A CA 1
ATOM 647 C C . ILE A 1 76 ? 23.434 -19.544 3.462 1.00 91.44 76 ILE A C 1
ATOM 649 O O . ILE A 1 76 ? 22.482 -19.971 4.114 1.00 91.44 76 ILE A O 1
ATOM 653 N N . VAL A 1 77 ? 24.702 -19.820 3.742 1.00 92.81 77 VAL A N 1
ATOM 654 C CA . VAL A 1 77 ? 25.112 -20.686 4.841 1.00 92.81 77 VAL A CA 1
ATOM 655 C C . VAL A 1 77 ? 26.258 -20.051 5.617 1.00 92.81 77 VAL A C 1
ATOM 657 O O . VAL A 1 77 ? 27.136 -19.437 5.013 1.00 92.81 77 VAL A O 1
ATOM 660 N N . PRO A 1 78 ? 26.294 -20.219 6.942 1.00 92.12 78 PRO A N 1
ATOM 661 C CA . PRO A 1 78 ? 27.438 -19.800 7.742 1.00 92.12 78 PRO A CA 1
ATOM 662 C C . PRO A 1 78 ? 28.677 -20.608 7.359 1.00 92.12 78 PRO A C 1
ATOM 664 O O . PRO A 1 78 ? 28.570 -21.812 7.122 1.00 92.12 78 PRO A O 1
ATOM 667 N N . SER A 1 79 ? 29.842 -19.973 7.267 1.00 93.12 79 SER A N 1
ATOM 668 C CA . SER A 1 79 ? 31.065 -20.594 6.749 1.00 93.12 79 SER A CA 1
ATOM 669 C C . SER A 1 79 ? 31.492 -21.820 7.563 1.00 93.12 79 SER A C 1
ATOM 671 O O . SER A 1 79 ? 31.882 -22.833 6.975 1.00 93.12 79 SER A O 1
ATOM 673 N N . GLY A 1 80 ? 31.308 -21.798 8.888 1.00 90.12 80 GLY A N 1
ATOM 674 C CA . GLY A 1 80 ? 31.569 -22.929 9.781 1.00 90.12 80 GLY A CA 1
ATOM 675 C C . GLY A 1 80 ? 30.604 -24.103 9.584 1.00 90.12 80 GLY A C 1
ATOM 676 O O . GLY A 1 80 ? 30.969 -25.255 9.823 1.00 90.12 80 GLY A O 1
ATOM 677 N N . ARG A 1 81 ? 29.393 -23.842 9.074 1.00 90.88 81 ARG A N 1
ATOM 678 C CA . ARG A 1 81 ? 28.370 -24.858 8.747 1.00 90.88 81 ARG A CA 1
ATOM 679 C C . ARG A 1 81 ? 28.254 -25.181 7.263 1.00 90.88 81 ARG A C 1
ATOM 681 O O . ARG A 1 81 ? 27.495 -26.076 6.892 1.00 90.88 81 ARG A O 1
ATOM 688 N N . ALA A 1 82 ? 28.985 -24.472 6.411 1.00 93.94 82 ALA A N 1
ATOM 689 C CA . ALA A 1 82 ? 28.914 -24.663 4.975 1.00 93.94 82 ALA A CA 1
ATOM 690 C C . ALA A 1 82 ? 29.354 -26.082 4.605 1.00 93.94 82 ALA A C 1
ATOM 692 O O . ALA A 1 82 ? 28.718 -26.738 3.783 1.00 93.94 82 ALA A O 1
ATOM 693 N N . HIS A 1 83 ? 30.409 -26.600 5.243 1.00 93.62 83 HIS A N 1
ATOM 694 C CA . HIS A 1 83 ? 30.894 -27.947 4.968 1.00 93.62 83 HIS A CA 1
ATOM 695 C C . HIS A 1 83 ? 29.821 -29.012 5.251 1.00 93.62 83 HIS A C 1
ATOM 697 O O . HIS A 1 83 ? 29.305 -29.127 6.357 1.00 93.62 83 HIS A O 1
ATOM 703 N N . ASN A 1 84 ? 29.545 -29.842 4.244 1.00 92.25 84 ASN A N 1
ATOM 704 C CA . ASN A 1 84 ? 28.476 -30.840 4.186 1.00 92.25 84 ASN A CA 1
ATOM 705 C C . ASN A 1 84 ? 27.053 -30.280 4.065 1.00 92.25 84 ASN A C 1
ATOM 707 O O . ASN A 1 84 ? 26.099 -31.065 4.113 1.00 92.25 84 ASN A O 1
ATOM 711 N N . PHE A 1 85 ? 26.886 -28.974 3.835 1.00 94.19 85 PHE A N 1
ATOM 712 C CA . PHE A 1 85 ? 25.589 -28.411 3.484 1.00 94.19 85 PHE A CA 1
ATOM 713 C C . PHE A 1 85 ? 25.025 -29.138 2.260 1.00 94.19 85 PHE A C 1
ATOM 715 O O . PHE A 1 85 ? 25.670 -29.219 1.216 1.00 94.19 85 PHE A O 1
ATOM 722 N N . THR A 1 86 ? 23.824 -29.696 2.393 1.00 95.50 86 THR A N 1
ATOM 723 C CA . THR A 1 86 ? 23.170 -30.454 1.323 1.00 95.50 86 THR A CA 1
ATOM 724 C C . THR A 1 86 ? 22.151 -29.565 0.628 1.00 95.50 86 THR A C 1
ATOM 726 O O . THR A 1 86 ? 21.293 -28.988 1.291 1.00 95.50 86 THR A O 1
ATOM 729 N N . CYS A 1 87 ? 22.203 -29.492 -0.703 1.00 94.81 87 CYS A N 1
ATOM 730 C CA . CYS A 1 87 ? 21.204 -28.762 -1.473 1.00 94.81 87 CYS A CA 1
ATOM 731 C C . CYS A 1 87 ? 19.791 -29.315 -1.167 1.00 94.81 87 CYS A C 1
ATOM 733 O O . CYS A 1 87 ? 19.554 -30.509 -1.390 1.00 94.81 87 CYS A O 1
ATOM 735 N N . PRO A 1 88 ? 18.842 -28.481 -0.695 1.00 93.19 88 PRO A N 1
ATOM 736 C CA . PRO A 1 88 ? 17.486 -28.902 -0.341 1.00 93.19 88 PRO A CA 1
ATOM 737 C C . PRO A 1 88 ? 16.650 -29.326 -1.556 1.00 93.19 88 PRO A C 1
ATOM 739 O O . PRO A 1 88 ? 15.615 -29.975 -1.394 1.00 93.19 88 PRO A O 1
ATOM 742 N N . ASN A 1 89 ? 17.087 -29.005 -2.781 1.00 92.69 89 ASN A N 1
ATOM 743 C CA . ASN A 1 89 ? 16.448 -29.512 -3.988 1.00 92.69 89 ASN A CA 1
ATOM 744 C C . ASN A 1 89 ? 16.550 -31.040 -4.024 1.00 92.69 89 ASN A C 1
ATOM 746 O O . ASN A 1 89 ? 17.635 -31.607 -4.194 1.00 92.69 89 ASN A O 1
ATOM 750 N N . ARG A 1 90 ? 15.390 -31.702 -3.917 1.00 90.69 90 ARG A N 1
ATOM 751 C CA . ARG A 1 90 ? 15.266 -33.165 -3.874 1.00 90.69 90 ARG A CA 1
ATOM 752 C C . ARG A 1 90 ? 15.909 -33.864 -5.073 1.00 90.69 90 ARG A C 1
ATOM 754 O O . ARG A 1 90 ? 16.314 -35.010 -4.901 1.00 90.69 90 ARG A O 1
ATOM 761 N N . LYS A 1 91 ? 16.007 -33.197 -6.232 1.00 91.50 91 LYS A N 1
ATOM 762 C CA . LYS A 1 91 ? 16.664 -33.719 -7.444 1.00 91.50 91 LYS A CA 1
ATOM 763 C C . LYS A 1 91 ? 18.186 -33.551 -7.423 1.00 91.50 91 LYS A C 1
ATOM 765 O O . LYS A 1 91 ? 18.885 -34.337 -8.045 1.00 91.50 91 LYS A O 1
ATOM 770 N N . CYS A 1 92 ? 18.705 -32.544 -6.718 1.00 93.31 92 CYS A N 1
ATOM 771 C CA . CYS A 1 92 ? 20.141 -32.280 -6.658 1.00 93.31 92 CYS A CA 1
ATOM 772 C C . CYS A 1 92 ? 20.813 -33.092 -5.546 1.00 93.31 92 CYS A C 1
ATOM 774 O O . CYS A 1 92 ? 21.700 -33.897 -5.822 1.00 93.31 92 CYS A O 1
ATOM 776 N N . ARG A 1 93 ? 20.406 -32.870 -4.285 1.00 92.44 93 ARG A N 1
ATOM 777 C CA . ARG A 1 93 ? 20.975 -33.485 -3.065 1.00 92.44 93 ARG A CA 1
ATOM 778 C C . ARG A 1 93 ? 22.512 -33.475 -2.962 1.00 92.44 93 ARG A C 1
ATOM 780 O O . ARG A 1 93 ? 23.071 -34.226 -2.166 1.00 92.44 93 ARG A O 1
ATOM 787 N N . ARG A 1 94 ? 23.217 -32.652 -3.743 1.00 93.19 94 ARG A N 1
ATOM 788 C CA . ARG A 1 94 ? 24.679 -32.537 -3.672 1.00 93.19 94 ARG A CA 1
ATOM 789 C C . ARG A 1 94 ? 25.094 -31.849 -2.373 1.00 93.19 94 ARG A C 1
ATOM 791 O O . ARG A 1 94 ? 24.341 -31.032 -1.841 1.00 93.19 94 ARG A O 1
ATOM 798 N N . ARG A 1 95 ? 26.275 -32.199 -1.866 1.00 94.44 95 ARG A N 1
ATOM 799 C CA . ARG A 1 95 ? 26.867 -31.647 -0.647 1.00 94.44 95 ARG A CA 1
ATOM 800 C C . ARG A 1 95 ? 28.002 -30.704 -0.986 1.00 94.44 95 ARG A C 1
ATOM 802 O O . ARG A 1 95 ? 28.901 -31.084 -1.732 1.00 94.44 95 ARG A O 1
ATOM 809 N N . TYR A 1 96 ? 27.969 -29.524 -0.390 1.00 95.44 96 TYR A N 1
ATOM 810 C CA . TYR A 1 96 ? 29.071 -28.584 -0.453 1.00 95.44 96 TYR A CA 1
ATOM 811 C C . TYR A 1 96 ? 30.218 -29.083 0.411 1.00 95.44 96 TYR A C 1
ATOM 813 O O . TYR A 1 96 ? 30.010 -29.556 1.533 1.00 95.44 96 TYR A O 1
ATOM 821 N N . ASP A 1 97 ? 31.441 -28.936 -0.070 1.00 91.75 97 ASP A N 1
ATOM 822 C CA . ASP A 1 97 ? 32.619 -29.085 0.754 1.00 91.75 97 ASP A CA 1
ATOM 823 C C . ASP A 1 97 ? 33.458 -27.810 0.814 1.00 91.75 97 ASP A C 1
ATOM 825 O O . ASP A 1 97 ? 33.369 -26.921 -0.026 1.00 91.75 97 ASP A O 1
ATOM 829 N N . LYS A 1 98 ? 34.306 -27.727 1.841 1.00 91.50 98 LYS A N 1
ATOM 830 C CA . LYS A 1 98 ? 35.170 -26.566 2.074 1.00 91.50 98 LYS A CA 1
ATOM 831 C C . LYS A 1 98 ? 36.211 -26.317 0.973 1.00 91.50 98 LYS A C 1
ATOM 833 O O . LYS A 1 98 ? 36.943 -25.345 1.065 1.00 91.50 98 LYS A O 1
ATOM 838 N N . THR A 1 99 ? 36.311 -27.198 -0.027 1.00 90.62 99 THR A N 1
ATOM 839 C CA . THR A 1 99 ? 37.182 -27.003 -1.193 1.00 90.62 99 THR A CA 1
ATOM 840 C C . THR A 1 99 ? 36.467 -26.291 -2.343 1.00 90.62 99 THR A C 1
ATOM 842 O O . THR A 1 99 ? 37.057 -26.117 -3.402 1.00 90.62 99 THR A O 1
ATOM 845 N N . GLY A 1 100 ? 35.216 -25.854 -2.141 1.00 93.62 100 GLY A N 1
ATOM 846 C CA . GLY A 1 100 ? 34.430 -25.151 -3.156 1.00 93.62 100 GLY A CA 1
ATOM 847 C C . GLY A 1 100 ? 33.735 -26.092 -4.141 1.00 93.62 100 GLY A C 1
ATOM 848 O O . GLY A 1 100 ? 33.362 -25.664 -5.231 1.00 93.62 100 GLY A O 1
ATOM 849 N N . LEU A 1 101 ? 33.570 -27.374 -3.788 1.00 93.75 101 LEU A N 1
ATOM 850 C CA . LEU A 1 101 ? 32.939 -28.380 -4.643 1.00 93.75 101 LEU A CA 1
ATOM 851 C C . LEU A 1 101 ? 31.539 -28.746 -4.133 1.00 93.75 101 LEU A C 1
ATOM 853 O O . LEU A 1 101 ? 31.332 -28.942 -2.936 1.00 93.75 101 LEU A O 1
ATOM 857 N N . MET A 1 102 ? 30.585 -28.925 -5.050 1.00 92.31 102 MET A N 1
ATOM 858 C CA . MET A 1 102 ? 29.323 -29.631 -4.798 1.00 92.31 102 MET A CA 1
ATOM 859 C C . MET A 1 102 ? 29.444 -31.076 -5.285 1.00 92.31 102 MET A C 1
ATOM 861 O O . MET A 1 102 ? 29.313 -31.359 -6.479 1.00 92.31 102 MET A O 1
ATOM 865 N N . ALA A 1 103 ? 29.673 -31.998 -4.355 1.00 90.12 103 ALA A N 1
ATOM 866 C CA . ALA A 1 103 ? 29.815 -33.423 -4.634 1.00 90.12 103 ALA A CA 1
ATOM 867 C C . ALA A 1 103 ? 28.472 -34.153 -4.513 1.00 90.12 103 ALA A C 1
ATOM 869 O O . ALA A 1 103 ? 27.612 -33.784 -3.708 1.00 90.12 103 ALA A O 1
ATOM 870 N N . HIS A 1 104 ? 28.278 -35.228 -5.276 1.00 82.81 104 HIS A N 1
ATOM 871 C CA . HIS A 1 104 ? 27.181 -36.150 -4.980 1.00 82.81 104 HIS A CA 1
ATOM 872 C C . HIS A 1 104 ? 27.379 -36.759 -3.586 1.00 82.81 104 HIS A C 1
ATOM 874 O O . HIS A 1 104 ? 28.504 -36.904 -3.106 1.00 82.81 104 HIS A O 1
ATOM 880 N N . ILE A 1 105 ? 26.278 -37.113 -2.913 1.00 75.44 105 ILE A N 1
ATOM 881 C CA . ILE A 1 105 ? 26.370 -37.963 -1.722 1.00 75.44 105 ILE A CA 1
ATOM 882 C C . ILE A 1 105 ? 27.079 -39.232 -2.185 1.00 75.44 105 ILE A C 1
ATOM 884 O O . ILE A 1 105 ? 26.533 -39.959 -3.011 1.00 75.44 105 ILE A O 1
ATOM 888 N N . TRP A 1 106 ? 28.320 -39.414 -1.727 1.00 67.19 106 TRP A N 1
ATOM 889 C CA . TRP A 1 106 ? 29.197 -40.494 -2.159 1.00 67.19 106 TRP A CA 1
ATOM 890 C C . TRP A 1 106 ? 28.422 -41.809 -2.199 1.00 67.19 106 TRP A C 1
ATOM 892 O O . TRP A 1 106 ? 27.900 -42.245 -1.175 1.00 67.19 106 TRP A O 1
ATOM 902 N N . GLN A 1 107 ? 28.368 -42.431 -3.376 1.00 62.84 107 GLN A N 1
ATOM 903 C CA . GLN A 1 107 ? 27.749 -43.747 -3.542 1.00 62.84 107 GLN A CA 1
ATOM 904 C C . GLN A 1 107 ? 28.546 -44.839 -2.808 1.00 62.84 107 GLN A C 1
ATOM 906 O O . GLN A 1 107 ? 28.050 -45.940 -2.595 1.00 62.84 107 GLN A O 1
ATOM 911 N N . TYR A 1 108 ? 29.775 -44.531 -2.380 1.00 71.25 108 TYR A N 1
ATOM 912 C CA . TYR A 1 108 ? 30.640 -45.476 -1.696 1.00 71.25 108 TYR A CA 1
ATOM 913 C C . TYR A 1 108 ? 30.516 -45.420 -0.167 1.00 71.25 108 TYR A C 1
ATOM 915 O O . TYR A 1 108 ? 30.504 -44.351 0.454 1.00 71.25 108 TYR A O 1
ATOM 923 N N . GLY A 1 109 ? 30.534 -46.599 0.462 1.00 75.81 109 GLY A N 1
ATOM 924 C CA . GLY A 1 109 ? 30.573 -46.746 1.917 1.00 75.81 109 GLY A CA 1
ATOM 925 C C . GLY A 1 109 ? 31.813 -46.113 2.571 1.00 75.81 109 GLY A C 1
ATOM 926 O O . GLY A 1 109 ? 32.827 -45.822 1.931 1.00 75.81 109 GLY A O 1
ATOM 927 N N . ALA A 1 110 ? 31.765 -45.912 3.894 1.00 77.25 110 ALA A N 1
ATOM 928 C CA . ALA A 1 110 ? 32.820 -45.234 4.662 1.00 77.25 110 ALA A CA 1
ATOM 929 C C . ALA A 1 110 ? 34.233 -45.833 4.483 1.00 77.25 110 ALA A C 1
ATOM 931 O O . ALA A 1 110 ? 35.206 -45.079 4.468 1.00 77.25 110 ALA A O 1
ATOM 932 N N . ARG A 1 111 ? 34.352 -47.159 4.299 1.00 81.25 111 ARG A N 1
ATOM 933 C CA . ARG A 1 111 ? 35.638 -47.831 4.029 1.00 81.25 111 ARG A CA 1
ATOM 934 C C . ARG A 1 111 ? 36.257 -47.386 2.703 1.00 81.25 111 ARG A C 1
ATOM 936 O O . ARG A 1 111 ? 37.430 -47.030 2.677 1.00 81.25 111 ARG A O 1
ATOM 943 N N . TYR A 1 112 ? 35.467 -47.329 1.633 1.00 78.69 112 TYR A N 1
ATOM 944 C CA . TYR A 1 112 ? 35.962 -46.953 0.308 1.00 78.69 112 TYR A CA 1
ATOM 945 C C . TYR A 1 112 ? 36.390 -45.481 0.255 1.00 78.69 112 TYR A C 1
ATOM 947 O O . TYR A 1 112 ? 37.405 -45.158 -0.350 1.00 78.69 112 TYR A O 1
ATOM 955 N N . ARG A 1 113 ? 35.685 -44.592 0.974 1.00 75.69 113 ARG A N 1
ATOM 956 C CA . ARG A 1 113 ? 36.084 -43.178 1.112 1.00 75.69 113 ARG A CA 1
ATOM 957 C C . ARG A 1 113 ? 37.475 -43.022 1.733 1.00 75.69 113 ARG A C 1
ATOM 959 O O . ARG A 1 113 ? 38.254 -42.196 1.271 1.00 75.69 113 ARG A O 1
ATOM 966 N N . LYS A 1 114 ? 37.817 -43.834 2.745 1.00 81.06 114 LYS A N 1
ATOM 967 C CA . LYS A 1 114 ? 39.166 -43.831 3.343 1.00 81.06 114 LYS A CA 1
ATOM 968 C C . LYS A 1 114 ? 40.233 -44.285 2.343 1.00 81.06 114 LYS A C 1
ATOM 970 O O . LYS A 1 114 ? 41.299 -43.683 2.312 1.00 81.06 114 LYS A O 1
ATOM 975 N N . ILE A 1 115 ? 39.948 -45.305 1.529 1.00 83.38 115 ILE A N 1
ATOM 976 C CA . ILE A 1 115 ? 40.871 -45.793 0.490 1.00 83.38 115 ILE A CA 1
ATOM 977 C C . ILE A 1 115 ? 41.055 -44.730 -0.602 1.00 83.38 115 ILE A C 1
ATOM 979 O O . ILE A 1 115 ? 42.185 -44.385 -0.924 1.00 83.38 115 ILE A O 1
ATOM 983 N N . HIS A 1 116 ? 39.965 -44.147 -1.106 1.00 79.44 116 HIS A N 1
ATOM 984 C CA . HIS A 1 116 ? 40.008 -43.109 -2.140 1.00 79.44 116 HIS A CA 1
ATOM 985 C C . HIS A 1 116 ? 40.803 -41.874 -1.692 1.00 79.44 116 HIS A C 1
ATOM 987 O O . HIS A 1 116 ? 41.648 -41.383 -2.436 1.00 79.44 116 HIS A O 1
ATOM 993 N N . ASN A 1 117 ? 40.595 -41.425 -0.447 1.00 78.88 117 ASN A N 1
ATOM 994 C CA . ASN A 1 117 ? 41.361 -40.323 0.136 1.00 78.88 117 ASN A CA 1
ATOM 995 C C . ASN A 1 117 ? 42.846 -40.682 0.326 1.00 78.88 117 ASN A C 1
ATOM 997 O O . ASN A 1 117 ? 43.699 -39.836 0.083 1.00 78.88 117 ASN A O 1
ATOM 1001 N N . LYS A 1 118 ? 43.171 -41.922 0.731 1.00 85.12 118 LYS A N 1
ATOM 1002 C CA . LYS A 1 118 ? 44.566 -42.392 0.855 1.00 85.12 118 LYS A CA 1
ATOM 1003 C C . LYS A 1 118 ? 45.294 -42.449 -0.489 1.00 85.12 118 LYS A C 1
ATOM 1005 O O . LYS A 1 118 ? 46.494 -42.223 -0.523 1.00 85.12 118 LYS A O 1
ATOM 1010 N N . LEU A 1 119 ? 44.576 -42.732 -1.576 1.00 87.06 119 LEU A N 1
ATOM 1011 C CA . LEU A 1 119 ? 45.127 -42.770 -2.934 1.00 87.06 119 LEU A CA 1
ATOM 1012 C C . LEU A 1 119 ? 45.332 -41.374 -3.549 1.00 87.06 119 LEU A C 1
ATOM 1014 O O . LEU A 1 119 ? 45.748 -41.288 -4.699 1.00 87.06 119 LEU A O 1
ATOM 1018 N N . GLY A 1 120 ? 45.005 -40.289 -2.833 1.00 81.62 120 GLY A N 1
ATOM 1019 C CA . GLY A 1 120 ? 45.190 -38.917 -3.320 1.00 81.62 120 GLY A CA 1
ATOM 1020 C C . GLY A 1 120 ? 44.342 -38.564 -4.545 1.00 81.62 120 GLY A C 1
ATOM 1021 O O . GLY A 1 120 ? 44.607 -37.563 -5.207 1.00 81.62 120 GLY A O 1
ATOM 1022 N N . LYS A 1 121 ? 43.327 -39.372 -4.871 1.00 80.19 121 LYS A N 1
ATOM 1023 C CA . LYS A 1 121 ? 42.459 -39.102 -6.017 1.00 80.19 121 LYS A CA 1
ATOM 1024 C C . LYS A 1 121 ? 41.654 -37.818 -5.764 1.00 80.19 121 LYS A C 1
ATOM 1026 O O . LYS A 1 121 ? 41.141 -37.647 -4.650 1.00 80.19 121 LYS A O 1
ATOM 1031 N N . PRO A 1 122 ? 41.523 -36.928 -6.766 1.00 77.94 122 PRO A N 1
ATOM 1032 C CA . PRO A 1 122 ? 40.724 -35.716 -6.632 1.00 77.94 122 PRO A CA 1
ATOM 1033 C C . PRO A 1 122 ? 39.286 -36.083 -6.256 1.00 77.94 122 PRO A C 1
ATOM 1035 O O . PRO A 1 122 ? 38.780 -37.143 -6.622 1.00 77.94 122 PRO A O 1
ATOM 1038 N N . LYS A 1 123 ? 38.634 -35.233 -5.463 1.00 80.56 123 LYS A N 1
ATOM 1039 C CA . LYS A 1 123 ? 37.247 -35.476 -5.067 1.00 80.56 123 LYS A CA 1
ATOM 1040 C C . LYS A 1 123 ? 36.325 -35.311 -6.271 1.00 80.56 123 LYS A C 1
ATOM 1042 O O . LYS A 1 123 ? 36.382 -34.286 -6.944 1.00 80.56 123 LYS A O 1
ATOM 1047 N N . ASP A 1 124 ? 35.422 -36.268 -6.464 1.00 82.38 124 ASP A N 1
ATOM 1048 C CA . ASP A 1 124 ? 34.375 -36.175 -7.478 1.00 82.38 124 ASP A CA 1
ATOM 1049 C C . ASP A 1 124 ? 33.346 -35.113 -7.068 1.00 82.38 124 ASP A C 1
ATOM 1051 O O . ASP A 1 124 ? 32.545 -35.296 -6.146 1.00 82.38 124 ASP A O 1
ATOM 1055 N N . GLY A 1 125 ? 33.368 -33.973 -7.747 1.00 87.25 125 GLY A N 1
ATOM 1056 C CA . GLY A 1 125 ? 32.453 -32.872 -7.498 1.00 87.25 125 GLY A CA 1
ATOM 1057 C C . GLY A 1 125 ? 32.613 -31.777 -8.533 1.00 87.25 125 GLY A C 1
ATOM 1058 O O . GLY A 1 125 ? 33.592 -31.731 -9.272 1.00 87.25 125 GLY A O 1
ATOM 1059 N N . TYR A 1 126 ? 31.628 -30.892 -8.585 1.00 90.38 126 TYR A N 1
ATOM 1060 C CA . TYR A 1 126 ? 31.666 -29.767 -9.503 1.00 90.38 126 TYR A CA 1
ATOM 1061 C C . TYR A 1 126 ? 32.031 -28.494 -8.753 1.00 90.38 126 TYR A C 1
ATOM 1063 O O . TYR A 1 126 ? 31.460 -28.268 -7.678 1.00 90.38 126 TYR A O 1
ATOM 1071 N N . PRO A 1 127 ? 32.943 -27.669 -9.291 1.00 93.69 127 PRO A N 1
ATOM 1072 C CA . PRO A 1 127 ? 33.241 -26.377 -8.700 1.00 93.69 127 PRO A CA 1
ATOM 1073 C C . PRO A 1 127 ? 31.975 -25.528 -8.669 1.00 93.69 127 PRO A C 1
ATOM 1075 O O . PRO A 1 127 ? 31.193 -25.517 -9.622 1.00 93.69 127 PRO A O 1
ATOM 1078 N N . VAL A 1 128 ? 31.765 -24.842 -7.552 1.00 95.38 128 VAL A N 1
ATOM 1079 C CA . VAL A 1 128 ? 30.671 -23.891 -7.383 1.00 95.38 128 VAL A CA 1
ATOM 1080 C C . VAL A 1 128 ? 31.202 -22.523 -7.016 1.00 95.38 128 VAL A C 1
ATOM 1082 O O . VAL A 1 128 ? 32.208 -22.393 -6.322 1.00 95.38 128 VAL A O 1
ATOM 1085 N N . THR A 1 129 ? 30.493 -21.492 -7.462 1.00 95.06 129 THR A N 1
ATOM 1086 C CA . THR A 1 129 ? 30.775 -20.120 -7.051 1.00 95.06 129 THR A CA 1
ATOM 1087 C C . THR A 1 129 ? 30.369 -19.946 -5.593 1.00 95.06 129 THR A C 1
ATOM 1089 O O . THR A 1 129 ? 29.230 -20.237 -5.215 1.00 95.06 129 THR A O 1
ATOM 1092 N N . VAL A 1 130 ? 31.313 -19.473 -4.785 1.00 94.88 130 VAL A N 1
ATOM 1093 C CA . VAL A 1 130 ? 31.117 -19.154 -3.372 1.00 94.88 130 VAL A CA 1
ATOM 1094 C C . VAL A 1 130 ? 31.425 -17.677 -3.198 1.00 94.88 130 VAL A C 1
ATOM 1096 O O . VAL A 1 130 ? 32.554 -17.248 -3.420 1.00 94.88 130 VAL A O 1
ATOM 1099 N N . GLU A 1 131 ? 30.417 -16.894 -2.833 1.00 95.69 131 GLU A N 1
ATOM 1100 C CA . GLU A 1 131 ? 30.570 -15.468 -2.551 1.00 95.69 131 GLU A CA 1
ATOM 1101 C C . GLU A 1 131 ? 30.469 -15.242 -1.043 1.00 95.69 131 GLU A C 1
ATOM 1103 O O . GLU A 1 131 ? 29.476 -15.629 -0.425 1.00 95.69 131 GLU A O 1
ATOM 1108 N N . THR A 1 132 ? 31.458 -14.584 -0.442 1.00 93.38 132 THR A N 1
ATOM 1109 C CA . THR A 1 132 ? 31.319 -14.087 0.931 1.00 93.38 132 THR A CA 1
ATOM 1110 C C . THR A 1 132 ? 30.363 -12.896 0.927 1.00 93.38 132 THR A C 1
ATOM 1112 O O . THR A 1 132 ? 30.593 -11.898 0.240 1.00 93.38 132 THR A O 1
ATOM 1115 N N . ILE A 1 133 ? 29.273 -12.992 1.685 1.00 89.94 133 ILE A N 1
ATOM 1116 C CA . ILE A 1 133 ? 28.315 -11.902 1.854 1.00 89.94 133 ILE A CA 1
ATOM 1117 C C . ILE A 1 133 ? 28.901 -10.919 2.874 1.00 89.94 133 ILE A C 1
ATOM 1119 O O . ILE A 1 133 ? 29.151 -11.315 4.018 1.00 89.94 133 ILE A O 1
ATOM 1123 N N . PRO A 1 134 ? 29.115 -9.643 2.503 1.00 86.94 134 PRO A N 1
ATOM 1124 C CA . PRO A 1 134 ? 29.636 -8.658 3.435 1.00 86.94 134 PRO A CA 1
ATOM 1125 C C . PRO A 1 134 ? 28.645 -8.452 4.578 1.00 86.94 134 PRO A C 1
ATOM 1127 O O . PRO A 1 134 ? 27.441 -8.291 4.366 1.00 86.94 134 PRO A O 1
ATOM 1130 N N . ARG A 1 135 ? 29.163 -8.425 5.805 1.00 81.25 135 ARG A N 1
ATOM 1131 C CA . ARG A 1 135 ? 28.365 -8.091 6.982 1.00 81.25 135 ARG A CA 1
ATOM 1132 C C . ARG A 1 135 ? 28.031 -6.609 6.948 1.00 81.25 135 ARG A C 1
ATOM 1134 O O . ARG A 1 135 ? 28.908 -5.763 7.118 1.00 81.25 135 ARG A O 1
ATOM 1141 N N . VAL A 1 136 ? 26.759 -6.301 6.741 1.00 84.00 136 VAL A N 1
ATOM 1142 C CA . VAL A 1 136 ? 26.262 -4.934 6.844 1.00 84.00 136 VAL A CA 1
ATOM 1143 C C . VAL A 1 136 ? 25.904 -4.694 8.307 1.00 84.00 136 VAL A C 1
ATOM 1145 O O . VAL A 1 136 ? 25.090 -5.419 8.861 1.00 84.00 136 VAL A O 1
ATOM 1148 N N . LYS A 1 137 ? 26.554 -3.721 8.952 1.00 87.75 137 LYS A N 1
ATOM 1149 C CA . LYS A 1 137 ? 26.221 -3.285 10.317 1.00 87.75 137 LYS A CA 1
ATOM 1150 C C . LYS A 1 137 ? 25.312 -2.063 10.225 1.00 87.75 137 LYS A C 1
ATOM 1152 O O . LYS A 1 137 ? 25.790 -0.934 10.294 1.00 87.75 137 LYS A O 1
ATOM 1157 N N . LEU A 1 138 ? 24.022 -2.290 9.985 1.00 92.12 138 LEU A N 1
ATOM 1158 C CA . LEU A 1 138 ? 23.038 -1.208 9.835 1.00 92.12 138 LEU A CA 1
ATOM 1159 C C . LEU A 1 138 ? 22.480 -0.745 11.180 1.00 92.12 138 LEU A C 1
ATOM 1161 O O . LEU A 1 138 ? 22.133 0.425 11.342 1.00 92.12 138 LEU A O 1
ATOM 1165 N N . ILE A 1 139 ? 22.385 -1.666 12.137 1.00 95.19 139 ILE A N 1
ATOM 1166 C CA . ILE A 1 139 ? 21.783 -1.446 13.451 1.00 95.19 139 ILE A CA 1
ATOM 1167 C C . ILE A 1 139 ? 22.825 -1.788 14.516 1.00 95.19 139 ILE A C 1
ATOM 1169 O O . ILE A 1 139 ? 23.610 -2.725 14.359 1.00 95.19 139 ILE A O 1
ATOM 1173 N N . ALA A 1 140 ? 22.870 -0.993 15.587 1.00 94.31 140 ALA A N 1
ATOM 1174 C CA . ALA A 1 140 ? 23.796 -1.236 16.688 1.00 94.31 140 ALA A CA 1
ATOM 1175 C C . ALA A 1 140 ? 23.499 -2.594 17.347 1.00 94.31 140 ALA A C 1
ATOM 1177 O O . ALA A 1 140 ? 22.338 -2.991 17.490 1.00 94.31 140 ALA A O 1
ATOM 1178 N N . LYS A 1 141 ? 24.567 -3.316 17.711 1.00 92.75 141 LYS A N 1
ATOM 1179 C CA . LYS A 1 141 ? 24.506 -4.736 18.088 1.00 92.75 141 LYS A CA 1
ATOM 1180 C C . LYS A 1 141 ? 23.526 -4.983 19.233 1.00 92.75 141 LYS A C 1
ATOM 1182 O O . LYS A 1 141 ? 22.798 -5.965 19.171 1.00 92.75 141 LYS A O 1
ATOM 1187 N N . GLU A 1 142 ? 23.477 -4.100 20.231 1.00 93.81 142 GLU A N 1
ATOM 1188 C CA . GLU A 1 142 ? 22.598 -4.265 21.394 1.00 93.81 142 GLU A CA 1
ATOM 1189 C C . GLU A 1 142 ? 21.094 -4.227 21.062 1.00 93.81 142 GLU A C 1
ATOM 1191 O O . GLU A 1 142 ? 20.299 -4.888 21.732 1.00 93.81 142 GLU A O 1
ATOM 1196 N N . TYR A 1 143 ? 20.692 -3.504 20.012 1.00 96.06 143 TYR A N 1
ATOM 1197 C CA . TYR A 1 143 ? 19.300 -3.477 19.549 1.00 96.06 143 TYR A CA 1
ATOM 1198 C C . TYR A 1 143 ? 19.022 -4.667 18.627 1.00 96.06 143 TYR A C 1
ATOM 1200 O O . TYR A 1 143 ? 18.013 -5.354 18.777 1.00 96.06 143 TYR A O 1
ATOM 1208 N N . ALA A 1 144 ? 19.949 -4.945 17.702 1.00 94.88 144 ALA A N 1
ATOM 1209 C CA . ALA A 1 144 ? 19.801 -6.020 16.727 1.00 94.88 144 ALA A CA 1
ATOM 1210 C C . ALA A 1 144 ? 19.733 -7.410 17.380 1.00 94.88 144 ALA A C 1
ATOM 1212 O O . ALA A 1 144 ? 18.932 -8.239 16.950 1.00 94.88 144 ALA A O 1
ATOM 1213 N N . SER A 1 145 ? 20.514 -7.667 18.437 1.00 93.88 145 SER A N 1
ATOM 1214 C CA . SER A 1 145 ? 20.478 -8.951 19.151 1.00 93.88 145 SER A CA 1
ATOM 1215 C C . SER A 1 145 ? 19.120 -9.196 19.807 1.00 93.88 145 SER A C 1
ATOM 1217 O O . SER A 1 145 ? 18.504 -10.231 19.577 1.00 93.88 145 SER A O 1
ATOM 1219 N N . THR A 1 146 ? 18.608 -8.204 20.537 1.00 96.19 146 THR A N 1
ATOM 1220 C CA . THR A 1 146 ? 17.326 -8.297 21.250 1.00 96.19 146 THR A CA 1
ATOM 1221 C C . THR A 1 146 ? 16.164 -8.509 20.276 1.00 96.19 146 THR A C 1
ATOM 1223 O O . THR A 1 146 ? 15.353 -9.417 20.464 1.00 96.19 146 THR A O 1
ATOM 1226 N N . CYS A 1 147 ? 16.118 -7.740 19.180 1.00 96.88 147 CYS A N 1
ATOM 1227 C CA . CYS A 1 147 ? 15.121 -7.938 18.128 1.00 96.88 147 CYS A CA 1
ATOM 1228 C C . CYS A 1 147 ? 15.265 -9.309 17.444 1.00 96.88 147 CYS A C 1
ATOM 1230 O O . CYS A 1 147 ? 14.257 -9.942 17.134 1.00 96.88 147 CYS A O 1
ATOM 1232 N N . THR A 1 148 ? 16.495 -9.796 17.228 1.00 95.12 148 THR A N 1
ATOM 1233 C CA . THR A 1 148 ? 16.752 -11.100 16.588 1.00 95.12 148 THR A CA 1
ATOM 1234 C C . THR A 1 148 ? 16.220 -12.227 17.460 1.00 95.12 148 THR A C 1
ATOM 1236 O O . THR A 1 148 ? 15.522 -13.109 16.957 1.00 95.12 148 THR A O 1
ATOM 1239 N N . ASP A 1 149 ? 16.499 -12.186 18.761 1.00 95.38 149 ASP A N 1
ATOM 1240 C CA . ASP A 1 149 ? 16.069 -13.213 19.706 1.00 95.38 149 ASP A CA 1
ATOM 1241 C C . ASP A 1 149 ? 14.542 -13.227 19.857 1.00 95.38 149 ASP A C 1
ATOM 1243 O O . ASP A 1 149 ? 13.921 -14.290 19.742 1.00 95.38 149 ASP A O 1
ATOM 1247 N N . ALA A 1 150 ? 13.916 -12.053 20.001 1.00 96.62 150 ALA A N 1
ATOM 1248 C CA . ALA A 1 150 ? 12.461 -11.927 20.041 1.00 96.62 150 ALA A CA 1
ATOM 1249 C C . ALA A 1 150 ? 11.807 -12.459 18.753 1.00 96.62 150 ALA A C 1
ATOM 1251 O O . ALA A 1 150 ? 10.887 -13.283 18.812 1.00 96.62 150 ALA A O 1
ATOM 1252 N N . ARG A 1 151 ? 12.325 -12.077 17.577 1.00 95.31 151 ARG A N 1
ATOM 1253 C CA . ARG A 1 151 ? 11.808 -12.528 16.277 1.00 95.31 151 ARG A CA 1
ATOM 1254 C C . ARG A 1 151 ? 12.000 -14.028 16.065 1.00 95.31 151 ARG A C 1
ATOM 1256 O O . ARG A 1 151 ? 11.090 -14.710 15.592 1.00 95.31 151 ARG A O 1
ATOM 1263 N N . ASN A 1 152 ? 13.143 -14.578 16.467 1.00 94.12 152 ASN A N 1
ATOM 1264 C CA . ASN A 1 152 ? 13.388 -16.019 16.427 1.00 94.12 152 ASN A CA 1
ATOM 1265 C C . ASN A 1 152 ? 12.396 -16.778 17.317 1.00 94.12 152 ASN A C 1
ATOM 1267 O O . ASN A 1 152 ? 11.850 -17.791 16.885 1.00 94.12 152 ASN A O 1
ATOM 1271 N N . LEU A 1 153 ? 12.087 -16.275 18.515 1.00 94.94 153 LEU A N 1
ATOM 1272 C CA . LEU A 1 153 ? 11.058 -16.868 19.374 1.00 94.94 153 LEU A CA 1
ATOM 1273 C C . LEU A 1 153 ? 9.646 -16.750 18.775 1.00 94.94 153 LEU A C 1
ATOM 1275 O O . LEU A 1 153 ? 8.843 -17.672 18.945 1.00 94.94 153 LEU A O 1
ATOM 1279 N N . ARG A 1 154 ? 9.328 -15.668 18.054 1.00 93.81 154 ARG A N 1
ATOM 1280 C CA . ARG A 1 154 ? 8.037 -15.512 17.355 1.00 93.81 154 ARG A CA 1
ATOM 1281 C C . ARG A 1 154 ? 7.864 -16.529 16.226 1.00 93.81 154 ARG A C 1
ATOM 1283 O O . ARG A 1 154 ? 6.804 -17.146 16.124 1.00 93.81 154 ARG A O 1
ATOM 1290 N N . PHE A 1 155 ? 8.888 -16.695 15.389 1.00 91.62 155 PHE A N 1
ATOM 1291 C CA . PHE A 1 155 ? 8.779 -17.414 14.114 1.00 91.62 155 PHE A CA 1
ATOM 1292 C C . PHE A 1 155 ? 9.373 -18.830 14.102 1.00 91.62 155 PHE A C 1
ATOM 1294 O O . PHE A 1 155 ? 9.185 -19.551 13.118 1.00 91.62 155 PHE A O 1
ATOM 1301 N N . ASP A 1 156 ? 10.047 -19.282 15.164 1.00 92.56 156 ASP A N 1
ATOM 1302 C CA . ASP A 1 156 ? 10.418 -20.693 15.306 1.00 92.56 156 ASP A CA 1
ATOM 1303 C C . ASP A 1 156 ? 9.153 -21.547 15.499 1.00 92.56 156 ASP A C 1
ATOM 1305 O O . ASP A 1 156 ? 8.583 -21.659 16.588 1.00 92.56 156 ASP A O 1
ATOM 1309 N N . ALA A 1 157 ? 8.701 -22.161 14.404 1.00 90.44 157 ALA A N 1
ATOM 1310 C CA . ALA A 1 157 ? 7.473 -22.945 14.364 1.00 90.44 157 ALA A CA 1
ATOM 1311 C C . ALA A 1 157 ? 7.494 -24.170 15.291 1.00 90.44 157 ALA A C 1
ATOM 1313 O O . ALA A 1 157 ? 6.427 -24.659 15.665 1.00 90.44 157 ALA A O 1
ATOM 1314 N N . ARG A 1 158 ? 8.676 -24.699 15.638 1.00 94.00 158 ARG A N 1
ATOM 1315 C CA . ARG A 1 158 ? 8.789 -25.804 16.592 1.00 94.00 158 ARG A CA 1
ATOM 1316 C C . ARG A 1 158 ? 8.605 -25.271 18.006 1.00 94.00 158 ARG A C 1
ATOM 1318 O O . ARG A 1 158 ? 7.652 -25.679 18.655 1.00 94.00 158 ARG A O 1
ATOM 1325 N N . LYS A 1 159 ? 9.425 -24.300 18.424 1.00 94.12 159 LYS A N 1
ATOM 1326 C CA . LYS A 1 159 ? 9.334 -23.700 19.767 1.00 94.12 159 LYS A CA 1
ATOM 1327 C C . LYS A 1 159 ? 7.948 -23.129 20.050 1.00 94.12 159 LYS A C 1
ATOM 1329 O O . LYS A 1 159 ? 7.437 -23.290 21.150 1.00 94.12 159 LYS A O 1
ATOM 1334 N N . ARG A 1 160 ? 7.316 -22.498 19.055 1.00 94.62 160 ARG A N 1
ATOM 1335 C CA . ARG A 1 160 ? 5.945 -21.991 19.178 1.00 94.62 160 ARG A CA 1
ATOM 1336 C C . ARG A 1 160 ? 4.936 -23.112 19.437 1.00 94.62 160 ARG A C 1
ATOM 1338 O O . ARG A 1 160 ? 4.161 -22.989 20.372 1.00 94.62 160 ARG A O 1
ATOM 1345 N N . ARG A 1 161 ? 4.953 -24.191 18.643 1.00 94.25 161 ARG A N 1
ATOM 1346 C CA . ARG A 1 161 ? 4.015 -25.317 18.815 1.00 94.25 161 ARG A CA 1
ATOM 1347 C C . ARG A 1 161 ? 4.241 -26.060 20.125 1.00 94.25 161 ARG A C 1
ATOM 1349 O O . ARG A 1 161 ? 3.270 -26.426 20.775 1.00 94.25 161 ARG A O 1
ATOM 1356 N N . ASP A 1 162 ? 5.501 -26.260 20.504 1.00 96.12 162 ASP A N 1
ATOM 1357 C CA . ASP A 1 162 ? 5.856 -26.896 21.772 1.00 96.12 162 ASP A CA 1
ATOM 1358 C C . ASP A 1 162 ? 5.332 -26.041 22.941 1.00 96.12 162 ASP A C 1
ATOM 1360 O O . ASP A 1 162 ? 4.656 -26.563 23.823 1.00 96.12 162 ASP A O 1
ATOM 1364 N N . PHE A 1 163 ? 5.526 -24.716 22.892 1.00 96.94 163 PHE A N 1
ATOM 1365 C CA . PHE A 1 163 ? 4.981 -23.785 23.883 1.00 96.94 163 PHE A CA 1
ATOM 1366 C C . PHE A 1 163 ? 3.449 -23.782 23.936 1.00 96.94 163 PHE A C 1
ATOM 1368 O O . PHE A 1 163 ? 2.884 -23.911 25.014 1.00 96.94 163 PHE A O 1
ATOM 1375 N N . GLU A 1 164 ? 2.769 -23.659 22.791 1.00 96.19 164 GLU A N 1
ATOM 1376 C CA . GLU A 1 164 ? 1.299 -23.658 22.715 1.00 96.19 164 GLU A CA 1
ATOM 1377 C C . GLU A 1 164 ? 0.718 -24.964 23.273 1.00 96.19 164 GLU A C 1
ATOM 1379 O O . GLU A 1 164 ? -0.232 -24.936 24.052 1.00 96.19 164 GLU A O 1
ATOM 1384 N N . LYS A 1 165 ? 1.335 -26.108 22.951 1.00 97.38 165 LYS A N 1
ATOM 1385 C CA . LYS A 1 165 ? 0.949 -27.408 23.505 1.00 97.38 165 LYS A CA 1
ATOM 1386 C C . LYS A 1 165 ? 1.111 -27.443 25.027 1.00 97.38 165 LYS A C 1
ATOM 1388 O O . LYS A 1 165 ? 0.196 -27.893 25.709 1.00 97.38 165 LYS A O 1
ATOM 1393 N N . MET A 1 166 ? 2.245 -26.973 25.554 1.00 97.81 166 MET A N 1
ATOM 1394 C CA . MET A 1 166 ? 2.492 -26.940 27.001 1.00 97.81 166 MET A CA 1
ATOM 1395 C C . MET A 1 166 ? 1.534 -25.994 27.729 1.00 97.81 166 MET A C 1
ATOM 1397 O O . MET A 1 166 ? 1.006 -26.372 28.767 1.00 97.81 166 MET A O 1
ATOM 1401 N N . ALA A 1 167 ? 1.254 -24.814 27.169 1.00 97.00 167 ALA A N 1
ATOM 1402 C CA . ALA A 1 167 ? 0.319 -23.845 27.741 1.00 97.00 167 ALA A CA 1
ATOM 1403 C C . ALA A 1 167 ? -1.103 -24.423 27.841 1.00 97.00 167 ALA A C 1
ATOM 1405 O O . ALA A 1 167 ? -1.736 -24.334 28.889 1.00 97.00 167 ALA A O 1
ATOM 1406 N N . VAL A 1 168 ? -1.572 -25.109 26.791 1.00 96.19 168 VAL A N 1
ATOM 1407 C CA . VAL A 1 168 ? -2.865 -25.815 26.815 1.00 96.19 168 VAL A CA 1
ATOM 1408 C C . VAL A 1 168 ? -2.859 -26.955 27.838 1.00 96.19 168 VAL A C 1
ATOM 1410 O O . VAL A 1 168 ? -3.818 -27.103 28.586 1.00 96.19 168 VAL A O 1
ATOM 1413 N N . SER A 1 169 ? -1.782 -27.746 27.917 1.00 96.31 169 SER A N 1
ATOM 1414 C CA . SER A 1 169 ? -1.663 -28.823 28.915 1.00 96.31 169 SER A CA 1
ATOM 1415 C C . SER A 1 169 ? -1.603 -28.317 30.360 1.00 96.31 169 SER A C 1
ATOM 1417 O O . SER A 1 169 ? -2.057 -29.021 31.255 1.00 96.31 169 SER A O 1
ATOM 1419 N N . ALA A 1 170 ? -1.082 -27.110 30.588 1.00 95.75 170 ALA A N 1
ATOM 1420 C CA . ALA A 1 170 ? -1.055 -26.451 31.893 1.00 95.75 170 ALA A CA 1
ATOM 1421 C C . ALA A 1 170 ? -2.371 -25.725 32.240 1.00 95.75 170 ALA A C 1
ATOM 1423 O O . ALA A 1 170 ? -2.448 -25.102 33.292 1.00 95.75 170 ALA A O 1
ATOM 1424 N N . ASN A 1 171 ? -3.395 -25.807 31.378 1.00 95.56 171 ASN A N 1
ATOM 1425 C CA . ASN A 1 171 ? -4.660 -25.077 31.504 1.00 95.56 171 ASN A CA 1
ATOM 1426 C C . ASN A 1 171 ? -4.495 -23.541 31.525 1.00 95.56 171 ASN A C 1
ATOM 1428 O O . ASN A 1 171 ? -5.297 -22.834 32.124 1.00 95.56 171 ASN A O 1
ATOM 1432 N N . GLU A 1 172 ? -3.480 -23.028 30.822 1.00 95.69 172 GLU A N 1
ATOM 1433 C CA . GLU A 1 172 ? -3.146 -21.599 30.718 1.00 95.69 172 GLU A CA 1
ATOM 1434 C C . GLU A 1 172 ? -3.156 -21.123 29.247 1.00 95.69 172 GLU A C 1
ATOM 1436 O O . GLU A 1 172 ? -2.131 -20.692 28.711 1.00 95.69 172 GLU A O 1
ATOM 1441 N N . PRO A 1 173 ? -4.285 -21.211 28.514 1.00 94.44 173 PRO A N 1
ATOM 1442 C CA . PRO A 1 173 ? -4.333 -20.837 27.097 1.00 94.44 173 PRO A CA 1
ATOM 1443 C C . PRO A 1 173 ? -4.080 -19.338 26.850 1.00 94.44 173 PRO A C 1
ATOM 1445 O O . PRO A 1 173 ? -3.534 -18.981 25.805 1.00 94.44 173 PRO A O 1
ATOM 1448 N N . GLU A 1 174 ? -4.401 -18.460 27.810 1.00 94.75 174 GLU A N 1
ATOM 1449 C CA . GLU A 1 174 ? -4.141 -17.008 27.728 1.00 94.75 174 GLU A CA 1
ATOM 1450 C C . GLU A 1 174 ? -2.640 -16.700 27.581 1.00 94.75 174 GLU A C 1
ATOM 1452 O O . GLU A 1 174 ? -2.237 -15.738 26.916 1.00 94.75 174 GLU A O 1
ATOM 1457 N N . LEU A 1 175 ? -1.784 -17.563 28.135 1.00 96.19 175 LEU A N 1
ATOM 1458 C CA . LEU A 1 175 ? -0.336 -17.418 28.082 1.00 96.19 175 LEU A CA 1
ATOM 1459 C C . LEU A 1 175 ? 0.208 -17.422 26.639 1.00 96.19 175 LEU A C 1
ATOM 1461 O O . LEU A 1 175 ? 1.253 -16.825 26.361 1.00 96.19 175 LEU A O 1
ATOM 1465 N N . ILE A 1 176 ? -0.516 -18.027 25.690 1.00 95.62 176 ILE A N 1
ATOM 1466 C CA . ILE A 1 176 ? -0.187 -17.979 24.258 1.00 95.62 176 ILE A CA 1
ATOM 1467 C C . ILE A 1 176 ? -0.237 -16.534 23.745 1.00 95.62 176 ILE A C 1
ATOM 1469 O O . ILE A 1 176 ? 0.693 -16.080 23.067 1.00 95.62 176 ILE A O 1
ATOM 1473 N N . ASP A 1 177 ? -1.283 -15.790 24.099 1.00 93.00 177 ASP A N 1
ATOM 1474 C CA . ASP A 1 177 ? -1.479 -14.411 23.657 1.00 93.00 177 ASP A CA 1
ATOM 1475 C C . ASP A 1 177 ? -0.593 -13.426 24.417 1.00 93.00 177 ASP A C 1
ATOM 1477 O O . ASP A 1 177 ? -0.072 -12.479 23.813 1.00 93.00 177 ASP A O 1
ATOM 1481 N N . LEU A 1 178 ? -0.343 -13.671 25.708 1.00 96.06 178 LEU A N 1
ATOM 1482 C CA . LEU A 1 178 ? 0.640 -12.911 26.487 1.00 96.06 178 LEU A CA 1
ATOM 1483 C C . LEU A 1 178 ? 2.037 -13.058 25.887 1.00 96.06 178 LEU A C 1
ATOM 1485 O O . LEU A 1 178 ? 2.704 -12.054 25.642 1.00 96.06 178 LEU A O 1
ATOM 1489 N N . ARG A 1 179 ? 2.453 -14.284 25.542 1.00 96.69 179 ARG A N 1
ATOM 1490 C CA . ARG A 1 179 ? 3.739 -14.531 24.877 1.00 96.69 179 ARG A CA 1
ATOM 1491 C C . ARG A 1 179 ? 3.840 -13.808 23.541 1.00 96.69 179 ARG A C 1
ATOM 1493 O O . ARG A 1 179 ? 4.860 -13.179 23.263 1.00 96.69 179 ARG A O 1
ATOM 1500 N N . ARG A 1 180 ? 2.808 -13.901 22.695 1.00 94.94 180 ARG A N 1
ATOM 1501 C CA . ARG A 1 180 ? 2.781 -13.204 21.396 1.00 94.94 180 ARG A CA 1
ATOM 1502 C C . ARG A 1 180 ? 2.906 -11.693 21.589 1.00 94.94 180 ARG A C 1
ATOM 1504 O O . ARG A 1 180 ? 3.740 -11.073 20.934 1.00 94.94 180 ARG A O 1
ATOM 1511 N N . THR A 1 181 ? 2.133 -11.134 22.520 1.00 94.38 181 THR A N 1
ATOM 1512 C CA . THR A 1 181 ? 2.136 -9.700 22.841 1.00 94.38 181 THR A CA 1
ATOM 1513 C C . THR A 1 181 ? 3.509 -9.255 23.350 1.00 94.38 181 THR A C 1
ATOM 1515 O O . THR A 1 181 ? 4.085 -8.323 22.797 1.00 94.38 181 THR A O 1
ATOM 1518 N N . ALA A 1 182 ? 4.073 -9.958 24.337 1.00 97.44 182 ALA A N 1
ATOM 1519 C CA . ALA A 1 182 ? 5.374 -9.642 24.917 1.00 97.44 182 ALA A CA 1
ATOM 1520 C C . ALA A 1 182 ? 6.491 -9.649 23.867 1.00 97.44 182 ALA A C 1
ATOM 1522 O O . ALA A 1 182 ? 7.270 -8.705 23.802 1.00 97.44 182 ALA A O 1
ATOM 1523 N N . LEU A 1 183 ? 6.553 -10.666 23.000 1.00 97.25 183 LEU A N 1
ATOM 1524 C CA . LEU A 1 183 ? 7.601 -10.750 21.977 1.00 97.25 183 LEU A CA 1
ATOM 1525 C C . LEU A 1 183 ? 7.470 -9.667 20.895 1.00 97.25 183 LEU A C 1
ATOM 1527 O O . LEU A 1 183 ? 8.485 -9.160 20.423 1.00 97.25 183 LEU A O 1
ATOM 1531 N N . VAL A 1 184 ? 6.242 -9.298 20.509 1.00 95.44 184 VAL A N 1
ATOM 1532 C CA . VAL A 1 184 ? 5.996 -8.177 19.582 1.00 95.44 184 VAL A CA 1
ATOM 1533 C C . VAL A 1 184 ? 6.419 -6.852 20.216 1.00 95.44 184 VAL A C 1
ATOM 1535 O O . VAL A 1 184 ? 7.086 -6.055 19.560 1.00 95.44 184 VAL A O 1
ATOM 1538 N N . LEU A 1 185 ? 6.078 -6.633 21.490 1.00 96.69 185 LEU A N 1
ATOM 1539 C CA . LEU A 1 185 ? 6.494 -5.442 22.228 1.00 96.69 185 LEU A CA 1
ATOM 1540 C C . LEU A 1 185 ? 8.014 -5.371 22.358 1.00 96.69 185 LEU A C 1
ATOM 1542 O O . LEU A 1 185 ? 8.591 -4.351 22.006 1.00 96.69 185 LEU A O 1
ATOM 1546 N N . VAL A 1 186 ? 8.681 -6.451 22.777 1.00 98.25 186 VAL A N 1
ATOM 1547 C CA . VAL A 1 186 ? 10.149 -6.486 22.889 1.00 98.25 186 VAL A CA 1
ATOM 1548 C C . VAL A 1 186 ? 10.810 -6.107 21.563 1.00 98.25 186 VAL A C 1
ATOM 1550 O O . VAL A 1 186 ? 11.715 -5.278 21.555 1.00 98.25 186 VAL A O 1
ATOM 1553 N N . GLU A 1 187 ? 10.352 -6.655 20.437 1.00 97.19 187 GLU A N 1
ATOM 1554 C CA . GLU A 1 187 ? 10.910 -6.335 19.120 1.00 97.19 187 GLU A CA 1
ATOM 1555 C C . GLU A 1 187 ? 10.631 -4.883 18.686 1.00 97.19 187 GLU A C 1
ATOM 1557 O O . GLU A 1 187 ? 11.560 -4.136 18.372 1.00 97.19 187 GLU A O 1
ATOM 1562 N N . ASN A 1 188 ? 9.369 -4.449 18.693 1.00 96.81 188 ASN A N 1
ATOM 1563 C CA . ASN A 1 188 ? 8.989 -3.137 18.163 1.00 96.81 188 ASN A CA 1
ATOM 1564 C C . ASN A 1 188 ? 9.405 -1.974 19.068 1.00 96.81 188 ASN A C 1
ATOM 1566 O O . ASN A 1 188 ? 9.823 -0.927 18.577 1.00 96.81 188 ASN A O 1
ATOM 1570 N N . CYS A 1 189 ? 9.331 -2.132 20.386 1.00 97.31 189 CYS A N 1
ATOM 1571 C CA . CYS A 1 189 ? 9.797 -1.111 21.318 1.00 97.31 189 CYS A CA 1
ATOM 1572 C C . CYS A 1 189 ? 11.327 -0.977 21.280 1.00 97.31 189 CYS A C 1
ATOM 1574 O O . CYS A 1 189 ? 11.846 0.130 21.391 1.00 97.31 189 CYS A O 1
ATOM 1576 N N . THR A 1 190 ? 12.065 -2.071 21.053 1.00 98.06 190 THR A N 1
ATOM 1577 C CA . THR A 1 190 ? 13.522 -2.001 20.829 1.00 98.06 190 THR A CA 1
ATOM 1578 C C . THR A 1 190 ? 13.852 -1.275 19.526 1.00 98.06 190 THR A C 1
ATOM 1580 O O . THR A 1 190 ? 14.760 -0.442 19.504 1.00 98.06 190 THR A O 1
ATOM 1583 N N . ALA A 1 191 ? 13.089 -1.529 18.459 1.00 97.56 191 ALA A N 1
ATOM 1584 C CA . ALA A 1 191 ? 13.185 -0.788 17.204 1.00 97.56 191 ALA A CA 1
ATOM 1585 C C . ALA A 1 191 ? 12.921 0.716 17.393 1.00 97.56 191 ALA A C 1
ATOM 1587 O O . ALA A 1 191 ? 13.708 1.541 16.926 1.00 97.56 191 ALA A O 1
ATOM 1588 N N . PHE A 1 192 ? 11.871 1.070 18.140 1.00 97.00 192 PHE A N 1
ATOM 1589 C CA . PHE A 1 192 ? 11.563 2.454 18.502 1.00 97.00 192 PHE A CA 1
ATOM 1590 C C . PHE A 1 192 ? 12.731 3.106 19.250 1.00 97.00 192 PHE A C 1
ATOM 1592 O O . PHE A 1 192 ? 13.222 4.150 18.830 1.00 97.00 192 PHE A O 1
ATOM 1599 N N . MET A 1 193 ? 13.260 2.458 20.295 1.00 97.19 193 MET A N 1
ATOM 1600 C CA . MET A 1 193 ? 14.414 2.987 21.031 1.00 97.19 193 MET A CA 1
ATOM 1601 C C . MET A 1 193 ? 15.632 3.208 20.133 1.00 97.19 193 MET A C 1
ATOM 1603 O O . MET A 1 193 ? 16.354 4.180 20.321 1.00 97.19 193 MET A O 1
ATOM 1607 N N . TYR A 1 194 ? 15.866 2.344 19.141 1.00 97.19 194 TYR A N 1
ATOM 1608 C CA . TYR A 1 194 ? 16.940 2.558 18.175 1.00 97.19 194 TYR A CA 1
ATOM 1609 C C . TYR A 1 194 ? 16.694 3.804 17.316 1.00 97.19 194 TYR A C 1
ATOM 1611 O O . TYR A 1 194 ? 17.628 4.584 17.113 1.00 97.19 194 TYR A O 1
ATOM 1619 N N . LEU A 1 195 ? 15.476 4.008 16.805 1.00 96.31 195 LEU A N 1
ATOM 1620 C CA . LEU A 1 195 ? 15.138 5.182 15.991 1.00 96.31 195 LEU A CA 1
ATOM 1621 C C . LEU A 1 195 ? 15.247 6.486 16.796 1.00 96.31 195 LEU A C 1
ATOM 1623 O O . LEU A 1 195 ? 15.792 7.458 16.277 1.00 96.31 195 LEU A O 1
ATOM 1627 N N . HIS A 1 196 ? 14.859 6.452 18.072 1.00 95.06 196 HIS A N 1
ATOM 1628 C CA . HIS A 1 196 ? 14.818 7.598 18.987 1.00 95.06 196 HIS A CA 1
ATOM 1629 C C . HIS A 1 196 ? 15.993 7.644 19.979 1.00 95.06 196 HIS A C 1
ATOM 1631 O O . HIS A 1 196 ? 15.938 8.329 20.992 1.00 95.06 196 HIS A O 1
ATOM 1637 N N . ARG A 1 197 ? 17.098 6.939 19.703 1.00 94.50 197 ARG A N 1
ATOM 1638 C CA . ARG A 1 197 ? 18.239 6.762 20.633 1.00 94.50 197 ARG A CA 1
ATOM 1639 C C . ARG A 1 197 ? 18.942 8.047 21.092 1.00 94.50 197 ARG A C 1
ATOM 1641 O O . ARG A 1 197 ? 19.778 7.985 21.987 1.00 94.50 197 ARG A O 1
ATOM 1648 N N . SER A 1 198 ? 18.677 9.177 20.440 1.00 92.44 198 SER A N 1
ATOM 1649 C CA . SER A 1 198 ? 19.171 10.497 20.843 1.00 92.44 198 SER A CA 1
ATOM 1650 C C . SER A 1 198 ? 18.320 11.159 21.931 1.00 92.44 198 SER A C 1
ATOM 1652 O O . SER A 1 198 ? 18.750 12.166 22.484 1.00 92.44 198 SER A O 1
ATOM 1654 N N . GLU A 1 199 ? 17.130 10.633 22.230 1.00 91.31 199 GLU A N 1
ATOM 1655 C CA . GLU A 1 199 ? 16.205 11.211 23.205 1.00 91.31 199 GLU A CA 1
ATOM 1656 C C . GLU A 1 199 ? 16.582 10.808 24.649 1.00 91.31 199 GLU A C 1
ATOM 1658 O O . GLU A 1 199 ? 16.943 9.655 24.908 1.00 91.31 199 GLU A O 1
ATOM 1663 N N . PRO A 1 200 ? 16.504 11.735 25.623 1.00 86.62 200 PRO A N 1
ATOM 1664 C CA . PRO A 1 200 ? 17.041 11.527 26.973 1.00 86.62 200 PRO A CA 1
ATOM 1665 C C . PRO A 1 200 ? 16.275 10.481 27.802 1.00 86.62 200 PRO A C 1
ATOM 1667 O O . PRO A 1 200 ? 16.845 9.869 28.702 1.00 86.62 200 PRO A O 1
ATOM 1670 N N . HIS A 1 201 ? 15.001 10.234 27.494 1.00 85.88 201 HIS A N 1
ATOM 1671 C CA . HIS A 1 201 ? 14.120 9.346 28.263 1.00 85.88 201 HIS A CA 1
ATOM 1672 C C . HIS A 1 201 ? 14.192 7.860 27.836 1.00 85.88 201 HIS A C 1
ATOM 1674 O O . HIS A 1 201 ? 13.529 7.002 28.420 1.00 85.88 201 HIS A O 1
ATOM 1680 N N . ILE A 1 202 ? 15.039 7.508 26.860 1.00 91.75 202 ILE A N 1
ATOM 1681 C CA . ILE A 1 202 ? 15.190 6.123 26.366 1.00 91.75 202 ILE A CA 1
ATOM 1682 C C . ILE A 1 202 ? 15.761 5.162 27.428 1.00 91.75 202 ILE A C 1
ATOM 1684 O O . ILE A 1 202 ? 15.553 3.948 27.348 1.00 91.75 202 ILE A O 1
ATOM 1688 N N . GLY A 1 203 ? 16.447 5.676 28.455 1.00 91.69 203 GLY A N 1
ATOM 1689 C CA . GLY A 1 203 ? 17.030 4.856 29.524 1.00 91.69 203 GLY A CA 1
ATOM 1690 C C . GLY A 1 203 ? 16.001 4.004 30.281 1.00 91.69 203 GLY A C 1
ATOM 1691 O O . GLY A 1 203 ? 16.215 2.804 30.474 1.00 91.69 203 GLY A O 1
ATOM 1692 N N . GLU A 1 204 ? 14.861 4.591 30.652 1.00 93.00 204 GLU A N 1
ATOM 1693 C CA . GLU A 1 204 ? 13.787 3.891 31.373 1.00 93.00 204 GLU A CA 1
ATOM 1694 C C . GLU A 1 204 ? 13.103 2.841 30.489 1.00 93.00 204 GLU A C 1
ATOM 1696 O O . GLU A 1 204 ? 12.900 1.699 30.914 1.00 93.00 204 GLU A O 1
ATOM 1701 N N . CYS A 1 205 ? 12.856 3.188 29.221 1.00 95.44 205 CYS A N 1
ATOM 1702 C CA . CYS A 1 205 ? 12.337 2.271 28.206 1.00 95.44 205 CYS A CA 1
ATOM 1703 C C . CYS A 1 205 ? 13.211 1.015 28.074 1.00 95.44 205 CYS A C 1
ATOM 1705 O O . CYS A 1 205 ? 12.701 -0.108 28.038 1.00 95.44 205 CYS A O 1
ATOM 1707 N N . LYS A 1 206 ? 14.539 1.188 28.053 1.00 95.69 206 LYS A N 1
ATOM 1708 C CA . LYS A 1 206 ? 15.492 0.081 27.905 1.00 95.69 206 LYS A CA 1
ATOM 1709 C C . LYS A 1 206 ? 15.422 -0.897 29.074 1.00 95.69 206 LYS A C 1
ATOM 1711 O O . LYS A 1 206 ? 15.466 -2.111 28.857 1.00 95.69 206 LYS A O 1
ATOM 1716 N N . SER A 1 207 ? 15.292 -0.380 30.296 1.00 95.75 207 SER A N 1
ATOM 1717 C CA . SER A 1 207 ? 15.136 -1.199 31.502 1.00 95.75 207 SER A CA 1
ATOM 1718 C C . SER A 1 207 ? 13.828 -1.997 31.465 1.00 95.75 207 SER A C 1
ATOM 1720 O O . SER A 1 207 ? 13.843 -3.215 31.650 1.00 95.75 207 SER A O 1
ATOM 1722 N N . ALA A 1 208 ? 12.712 -1.344 31.118 1.00 97.50 208 ALA A N 1
ATOM 1723 C CA . ALA A 1 208 ? 11.401 -1.988 31.031 1.00 97.50 208 ALA A CA 1
ATOM 1724 C C . ALA A 1 208 ? 11.362 -3.118 29.982 1.00 97.50 208 ALA A C 1
ATOM 1726 O O . ALA A 1 208 ? 10.874 -4.210 30.273 1.00 97.50 208 ALA A O 1
ATOM 1727 N N . ILE A 1 209 ? 11.933 -2.899 28.791 1.00 98.06 209 ILE A N 1
ATOM 1728 C CA . ILE A 1 209 ? 11.994 -3.924 27.733 1.00 98.06 209 ILE A CA 1
ATOM 1729 C C . ILE A 1 209 ? 12.909 -5.087 28.106 1.00 98.06 209 ILE A C 1
ATOM 1731 O O . ILE A 1 209 ? 12.547 -6.243 27.880 1.00 98.06 209 ILE A O 1
ATOM 1735 N N . SER A 1 210 ? 14.065 -4.805 28.712 1.00 97.50 210 SER A N 1
ATOM 1736 C CA . SER A 1 210 ? 14.978 -5.857 29.176 1.00 97.50 210 SER A CA 1
ATOM 1737 C C . SER A 1 210 ? 14.305 -6.741 30.230 1.00 97.50 210 SER A C 1
ATOM 1739 O O . SER A 1 210 ? 14.390 -7.965 30.143 1.00 97.50 210 SER A O 1
ATOM 1741 N N . HIS A 1 211 ? 13.576 -6.131 31.173 1.00 98.06 211 HIS A N 1
ATOM 1742 C CA . HIS A 1 211 ? 12.795 -6.850 32.178 1.00 98.06 211 HIS A CA 1
ATOM 1743 C C . HIS A 1 211 ? 11.683 -7.694 31.545 1.00 98.06 211 HIS A C 1
ATOM 1745 O O . HIS A 1 211 ? 11.577 -8.878 31.846 1.00 98.06 211 HIS A O 1
ATOM 1751 N N . LEU A 1 212 ? 10.893 -7.130 30.621 1.00 98.50 212 LEU A N 1
ATOM 1752 C CA . LEU A 1 212 ? 9.844 -7.879 29.918 1.00 98.50 212 LEU A CA 1
ATOM 1753 C C . LEU A 1 212 ? 10.420 -9.093 29.176 1.00 98.50 212 LEU A C 1
ATOM 1755 O O . LEU A 1 212 ? 9.830 -10.174 29.212 1.00 98.50 212 LEU A O 1
ATOM 1759 N N . PHE A 1 213 ? 11.580 -8.939 28.530 1.00 98.31 213 PHE A N 1
ATOM 1760 C CA . PHE A 1 213 ? 12.199 -10.034 27.790 1.00 98.31 213 PHE A CA 1
ATOM 1761 C C . PHE A 1 213 ? 12.757 -11.141 28.704 1.00 98.31 213 PHE A C 1
ATOM 1763 O O . PHE A 1 213 ? 12.628 -12.333 28.407 1.00 98.31 213 PHE A O 1
ATOM 1770 N N . GLN A 1 214 ? 13.321 -10.764 29.853 1.00 98.19 214 GLN A N 1
ATOM 1771 C CA . GLN A 1 214 ? 13.714 -11.715 30.895 1.00 98.19 214 GLN A CA 1
ATOM 1772 C C . GLN A 1 214 ? 12.496 -12.438 31.475 1.00 98.19 214 GLN A C 1
ATOM 1774 O O . GLN A 1 214 ? 12.522 -13.663 31.593 1.00 98.19 214 GLN A O 1
ATOM 1779 N N . GLN A 1 215 ? 11.417 -11.704 31.761 1.00 98.50 215 GLN A N 1
ATOM 1780 C CA . GLN A 1 215 ? 10.204 -12.260 32.347 1.00 98.50 215 GLN A CA 1
ATOM 1781 C C . GLN A 1 215 ? 9.547 -13.279 31.417 1.00 98.50 215 GLN A C 1
ATOM 1783 O O . GLN A 1 215 ? 9.271 -14.390 31.854 1.00 98.50 215 GLN A O 1
ATOM 1788 N N . ILE A 1 216 ? 9.391 -12.983 30.117 1.00 98.31 216 ILE A N 1
ATOM 1789 C CA . ILE A 1 216 ? 8.829 -13.977 29.187 1.00 98.31 216 ILE A CA 1
ATOM 1790 C C . ILE A 1 216 ? 9.705 -15.233 29.101 1.00 98.31 216 ILE A C 1
ATOM 1792 O O . ILE A 1 216 ? 9.178 -16.341 29.066 1.00 98.31 216 ILE A O 1
ATOM 1796 N N . THR A 1 217 ? 11.033 -15.088 29.132 1.00 97.62 217 THR A N 1
ATOM 1797 C CA . THR A 1 217 ? 11.957 -16.233 29.114 1.00 97.62 217 THR A CA 1
ATOM 1798 C C . THR A 1 217 ? 11.835 -17.070 30.393 1.00 97.62 217 THR A C 1
ATOM 1800 O O . THR A 1 217 ? 11.814 -18.299 30.327 1.00 97.62 217 THR A O 1
ATOM 1803 N N . LYS A 1 218 ? 11.695 -16.422 31.556 1.00 97.75 218 LYS A N 1
ATOM 1804 C CA . LYS A 1 218 ? 11.470 -17.070 32.856 1.00 97.75 218 LYS A CA 1
ATOM 1805 C C . LYS A 1 218 ? 10.138 -17.826 32.881 1.00 97.75 218 LYS A C 1
ATOM 1807 O O . LYS A 1 218 ? 10.134 -19.011 33.203 1.00 97.75 218 LYS A O 1
ATOM 1812 N N . THR A 1 219 ? 9.044 -17.206 32.435 1.00 97.88 219 THR A N 1
ATOM 1813 C CA . THR A 1 219 ? 7.733 -17.865 32.318 1.00 97.88 219 THR A CA 1
ATOM 1814 C C . THR A 1 219 ? 7.789 -19.077 31.380 1.00 97.88 219 THR A C 1
ATOM 1816 O O . THR A 1 219 ? 7.203 -20.113 31.685 1.00 97.88 219 THR A O 1
ATOM 1819 N N . GLN A 1 220 ? 8.528 -18.996 30.262 1.00 97.69 220 GLN A N 1
ATOM 1820 C CA . GLN A 1 220 ? 8.729 -20.142 29.364 1.00 97.69 220 GLN A CA 1
ATOM 1821 C C . GLN A 1 220 ? 9.439 -21.315 30.058 1.00 97.69 220 GLN A C 1
ATOM 1823 O O . GLN A 1 220 ? 9.009 -22.455 29.900 1.00 97.69 220 GLN A O 1
ATOM 1828 N N . LEU A 1 221 ? 10.488 -21.048 30.841 1.00 96.75 221 LEU A N 1
ATOM 1829 C CA . LEU A 1 221 ? 11.221 -22.086 31.575 1.00 96.75 221 LEU A CA 1
ATOM 1830 C C . LEU A 1 221 ? 10.374 -22.734 32.678 1.00 96.75 221 LEU A C 1
ATOM 1832 O O . LEU A 1 221 ? 10.431 -23.948 32.860 1.00 96.75 221 LEU A O 1
ATOM 1836 N N . GLU A 1 222 ? 9.580 -21.952 33.410 1.00 97.62 222 GLU A N 1
ATOM 1837 C CA . GLU A 1 222 ? 8.699 -22.492 34.453 1.00 97.62 222 GLU A CA 1
ATOM 1838 C C . GLU A 1 222 ? 7.553 -23.327 33.866 1.00 97.62 222 GLU A C 1
ATOM 1840 O O . GLU A 1 222 ? 7.183 -24.351 34.446 1.00 97.62 222 GLU A O 1
ATOM 1845 N N . LEU A 1 223 ? 7.059 -22.959 32.677 1.00 97.19 223 LEU A N 1
ATOM 1846 C CA . LEU A 1 223 ? 6.104 -23.769 31.921 1.00 97.19 223 LEU A CA 1
ATOM 1847 C C . LEU A 1 223 ? 6.721 -25.108 31.484 1.00 97.19 223 LEU A C 1
ATOM 1849 O O . LEU A 1 223 ? 6.097 -26.154 31.652 1.00 97.19 223 LEU A O 1
ATOM 1853 N N . GLU A 1 224 ? 7.956 -25.097 30.971 1.00 96.50 224 GLU A N 1
ATOM 1854 C CA . GLU A 1 224 ? 8.691 -26.317 30.593 1.00 96.50 224 GLU A CA 1
ATOM 1855 C C . GLU A 1 224 ? 8.935 -27.251 31.789 1.00 96.50 224 GLU A C 1
ATOM 1857 O O . GLU A 1 224 ? 8.910 -28.473 31.638 1.00 96.50 224 GLU A O 1
ATOM 1862 N N . ARG A 1 225 ? 9.137 -26.68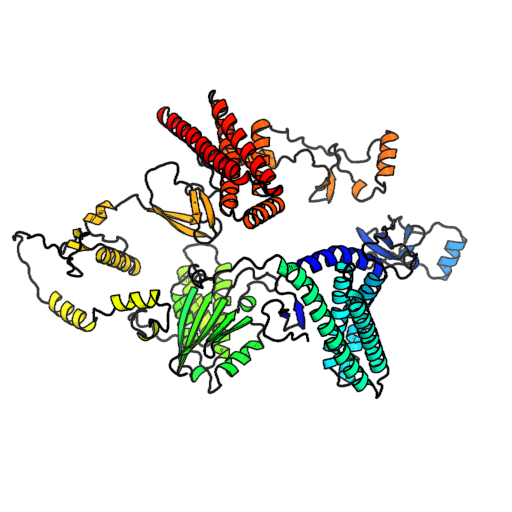6 32.985 1.00 96.50 225 ARG A N 1
ATOM 1863 C CA . ARG A 1 225 ? 9.320 -27.433 34.240 1.00 96.50 225 ARG A CA 1
ATOM 1864 C C . ARG A 1 225 ? 8.021 -27.944 34.857 1.00 96.50 225 ARG A C 1
ATOM 1866 O O . ARG A 1 225 ? 8.102 -28.717 35.806 1.00 96.50 225 ARG A O 1
ATOM 1873 N N . GLN A 1 226 ? 6.859 -27.511 34.359 1.00 94.06 226 GLN A N 1
ATOM 1874 C CA . GLN A 1 226 ? 5.553 -27.758 34.989 1.00 94.06 226 GLN A CA 1
ATOM 1875 C C . GLN A 1 226 ? 5.541 -27.321 36.467 1.00 94.06 226 GLN A C 1
ATOM 1877 O O . GLN A 1 226 ? 5.057 -28.024 37.352 1.00 94.06 226 GLN A O 1
ATOM 1882 N N . SER A 1 227 ? 6.147 -26.164 36.737 1.00 92.75 227 SER A N 1
ATOM 1883 C CA . SER A 1 227 ? 6.357 -25.637 38.085 1.00 92.75 227 SER A CA 1
ATOM 1884 C C . SER A 1 227 ? 5.054 -25.181 38.741 1.00 92.75 227 SER A C 1
ATOM 1886 O O . SER A 1 227 ? 4.204 -24.565 38.098 1.00 92.75 227 SER A O 1
ATOM 1888 N N . THR A 1 228 ? 4.931 -25.376 40.057 1.00 92.88 228 THR A N 1
ATOM 1889 C CA . THR A 1 228 ? 3.813 -24.838 40.855 1.00 92.88 228 THR A CA 1
ATOM 1890 C C . THR A 1 228 ? 3.801 -23.307 40.911 1.00 92.88 228 THR A C 1
ATOM 1892 O O . THR A 1 228 ? 2.786 -22.714 41.265 1.00 92.88 228 THR A O 1
ATOM 1895 N N . ASN A 1 229 ? 4.903 -22.654 40.527 1.00 94.75 229 ASN A N 1
ATOM 1896 C CA . ASN A 1 229 ? 5.020 -21.197 40.492 1.00 94.75 229 ASN A CA 1
ATOM 1897 C C . ASN A 1 229 ? 4.522 -20.565 39.180 1.00 94.75 229 ASN A C 1
ATOM 1899 O O . ASN A 1 229 ? 4.571 -19.342 39.062 1.00 94.75 229 ASN A O 1
ATOM 1903 N N . LEU A 1 230 ? 4.044 -21.350 38.202 1.00 95.38 230 LEU A N 1
ATOM 1904 C CA . LEU A 1 230 ? 3.669 -20.841 36.876 1.00 95.38 230 LEU A CA 1
ATOM 1905 C C . LEU A 1 230 ? 2.693 -19.656 36.949 1.00 95.38 230 LEU A C 1
ATOM 1907 O O . LEU A 1 230 ? 2.947 -18.631 36.326 1.00 95.38 230 LEU A O 1
ATOM 1911 N N . ASN A 1 231 ? 1.642 -19.745 37.767 1.00 95.12 231 ASN A N 1
ATOM 1912 C CA . ASN A 1 231 ? 0.621 -18.693 37.872 1.00 95.12 231 ASN A CA 1
ATOM 1913 C C . ASN A 1 231 ? 1.206 -17.356 38.344 1.00 95.12 231 ASN A C 1
ATOM 1915 O O . ASN A 1 231 ? 0.844 -16.299 37.834 1.00 95.12 231 ASN A O 1
ATOM 1919 N N . LYS A 1 232 ? 2.163 -17.402 39.280 1.00 96.56 232 LYS A N 1
ATOM 1920 C CA . LYS A 1 232 ? 2.877 -16.208 39.745 1.00 96.56 232 LYS A CA 1
ATOM 1921 C C . LYS A 1 232 ? 3.670 -15.569 38.601 1.00 96.56 232 LYS A C 1
ATOM 1923 O O . LYS A 1 232 ? 3.634 -14.356 38.431 1.00 96.56 232 LYS A O 1
ATOM 1928 N N . GLU A 1 233 ? 4.348 -16.380 37.793 1.00 97.81 233 GLU A N 1
ATOM 1929 C CA . GLU A 1 233 ? 5.142 -15.897 36.656 1.00 97.81 233 GLU A CA 1
ATOM 1930 C C . GLU A 1 233 ? 4.291 -15.362 35.501 1.00 97.81 233 GLU A C 1
ATOM 1932 O O . GLU A 1 233 ? 4.730 -14.455 34.791 1.00 97.81 233 GLU A O 1
ATOM 1937 N N . VAL A 1 234 ? 3.091 -15.918 35.299 1.00 96.94 234 VAL A N 1
ATOM 1938 C CA . VAL A 1 234 ? 2.100 -15.404 34.343 1.00 96.94 234 VAL A CA 1
ATOM 1939 C C . VAL A 1 234 ? 1.631 -14.012 34.773 1.00 96.94 234 VAL A C 1
ATOM 1941 O O . VAL A 1 234 ? 1.578 -13.104 33.944 1.00 96.94 234 VAL A O 1
ATOM 1944 N N . GLU A 1 235 ? 1.371 -13.809 36.064 1.00 97.44 235 GLU A N 1
ATOM 1945 C CA . GLU A 1 235 ? 0.962 -12.507 36.599 1.00 97.44 235 GLU A CA 1
ATOM 1946 C C . GLU A 1 235 ? 2.102 -11.473 36.545 1.00 97.44 235 GLU A C 1
ATOM 1948 O O . GLU A 1 235 ? 1.913 -10.333 36.120 1.00 97.44 235 GLU A O 1
ATOM 1953 N N . GLU A 1 236 ? 3.333 -11.869 36.882 1.00 98.06 236 GLU A N 1
ATOM 1954 C CA . GLU A 1 236 ? 4.527 -11.025 36.709 1.00 98.06 236 GLU A CA 1
ATOM 1955 C C . GLU A 1 236 ? 4.748 -10.629 35.232 1.00 98.06 236 GLU A C 1
ATOM 1957 O O . GLU A 1 236 ? 5.174 -9.504 34.936 1.00 98.06 236 GLU A O 1
ATOM 1962 N N . LEU A 1 237 ? 4.420 -11.518 34.286 1.00 98.25 237 LEU A N 1
ATOM 1963 C CA . LEU A 1 237 ? 4.467 -11.230 32.851 1.00 98.25 237 LEU A CA 1
ATOM 1964 C C . LEU A 1 237 ? 3.399 -10.209 32.431 1.00 98.25 237 LEU A C 1
ATOM 1966 O O . LEU A 1 237 ? 3.735 -9.277 31.697 1.00 98.25 237 LEU A O 1
ATOM 1970 N N . LYS A 1 238 ? 2.152 -10.341 32.905 1.00 97.94 238 LYS A N 1
ATOM 1971 C CA . LYS A 1 238 ? 1.074 -9.359 32.663 1.00 97.94 238 LYS A CA 1
ATOM 1972 C C . LYS A 1 238 ? 1.486 -7.966 33.143 1.00 97.94 238 LYS A C 1
ATOM 1974 O O . LYS A 1 238 ? 1.526 -7.029 32.345 1.00 97.94 238 LYS A O 1
ATOM 1979 N N . ASN A 1 239 ? 1.940 -7.872 34.393 1.00 97.69 239 ASN A N 1
ATOM 1980 C CA . ASN A 1 239 ? 2.438 -6.630 34.989 1.00 97.69 239 ASN A CA 1
ATOM 1981 C C . ASN A 1 239 ? 3.609 -6.024 34.192 1.00 97.69 239 ASN A C 1
ATOM 1983 O O . ASN A 1 239 ? 3.697 -4.809 34.006 1.00 97.69 239 ASN A O 1
ATOM 1987 N N . SER A 1 240 ? 4.511 -6.865 33.675 1.00 98.19 240 SER A N 1
ATOM 1988 C CA . SER A 1 240 ? 5.630 -6.407 32.841 1.00 98.19 240 SER A CA 1
ATOM 1989 C C . SER A 1 240 ? 5.173 -5.838 31.494 1.00 98.19 240 SER A C 1
ATOM 1991 O O . SER A 1 240 ? 5.754 -4.858 31.023 1.00 98.19 240 SER A O 1
ATOM 1993 N N . ILE A 1 241 ? 4.140 -6.422 30.875 1.00 97.94 241 ILE A N 1
ATOM 1994 C CA . ILE A 1 241 ? 3.543 -5.918 29.627 1.00 97.94 241 ILE A CA 1
ATOM 1995 C C . ILE A 1 241 ? 2.915 -4.539 29.860 1.00 97.94 241 ILE A C 1
ATOM 1997 O O . ILE A 1 241 ? 3.202 -3.605 29.110 1.00 97.94 241 ILE A O 1
ATOM 2001 N N . GLU A 1 242 ? 2.112 -4.388 30.914 1.00 96.19 242 GLU A N 1
ATOM 2002 C CA . GLU A 1 242 ? 1.460 -3.117 31.261 1.00 96.19 242 GLU A CA 1
ATOM 2003 C C . GLU A 1 242 ? 2.474 -2.018 31.597 1.00 96.19 242 GLU A C 1
ATOM 2005 O O . GLU A 1 242 ? 2.353 -0.877 31.136 1.00 96.19 242 GLU A O 1
ATOM 2010 N N . LYS A 1 243 ? 3.534 -2.366 32.336 1.00 97.12 243 LYS A N 1
ATOM 2011 C CA . LYS A 1 243 ? 4.639 -1.449 32.627 1.00 97.12 243 LYS A CA 1
ATOM 2012 C C . LYS A 1 243 ? 5.320 -0.962 31.348 1.00 97.12 243 LYS A C 1
ATOM 2014 O O . LYS A 1 243 ? 5.521 0.235 31.188 1.00 97.12 243 LYS A O 1
ATOM 2019 N N . VAL A 1 244 ? 5.628 -1.856 30.406 1.00 97.25 244 VAL A N 1
ATOM 2020 C CA . VAL A 1 244 ? 6.194 -1.456 29.107 1.00 97.25 244 VAL A CA 1
ATOM 2021 C C . VAL A 1 244 ? 5.237 -0.540 28.348 1.00 97.25 244 VAL A C 1
ATOM 2023 O O . VAL A 1 244 ? 5.661 0.497 27.841 1.00 97.25 244 VAL A O 1
ATOM 2026 N N . MET A 1 245 ? 3.949 -0.881 28.293 1.00 95.19 245 MET A N 1
ATOM 2027 C CA . MET A 1 245 ? 2.966 -0.056 27.594 1.00 95.19 245 MET A CA 1
ATOM 2028 C C . MET A 1 245 ? 2.873 1.356 28.186 1.00 95.19 245 MET A C 1
ATOM 2030 O O . MET A 1 245 ? 2.976 2.334 27.449 1.00 95.19 245 MET A O 1
ATOM 2034 N N . SER A 1 246 ? 2.740 1.473 29.508 1.00 94.69 246 SER A N 1
ATOM 2035 C CA . SER A 1 246 ? 2.663 2.765 30.204 1.00 94.69 246 SER A CA 1
ATOM 2036 C C . SER A 1 246 ? 3.931 3.609 30.033 1.00 94.69 246 SER A C 1
ATOM 2038 O O . SER A 1 246 ? 3.826 4.788 29.689 1.00 94.69 246 SER A O 1
ATOM 2040 N N . THR A 1 247 ? 5.123 3.015 30.172 1.00 95.25 247 THR A N 1
ATOM 2041 C CA . THR A 1 247 ? 6.401 3.717 29.960 1.00 95.25 247 THR A CA 1
ATOM 2042 C C . THR A 1 247 ? 6.507 4.278 28.538 1.00 95.25 247 THR A C 1
ATOM 2044 O O . THR A 1 247 ? 6.860 5.444 28.356 1.00 95.25 247 THR A O 1
ATOM 2047 N N . PHE A 1 248 ? 6.150 3.497 27.514 1.00 94.81 248 PHE A N 1
ATOM 2048 C CA . PHE A 1 248 ? 6.232 3.959 26.123 1.00 94.81 248 PHE A CA 1
ATOM 2049 C C . PHE A 1 248 ? 5.125 4.947 25.745 1.00 94.81 248 PHE A C 1
ATOM 2051 O O . PHE A 1 248 ? 5.379 5.837 24.938 1.00 94.81 248 PHE A O 1
ATOM 2058 N N . LEU A 1 249 ? 3.933 4.861 26.344 1.00 90.75 249 LEU A N 1
ATOM 2059 C CA . LEU A 1 249 ? 2.898 5.886 26.180 1.00 90.75 249 LEU A CA 1
ATOM 2060 C C . LEU A 1 249 ? 3.357 7.241 26.735 1.00 90.75 249 LEU A C 1
ATOM 2062 O O . LEU A 1 249 ? 3.138 8.266 26.091 1.00 90.75 249 LEU A O 1
ATOM 2066 N N . GLN A 1 250 ? 4.035 7.257 27.885 1.00 90.81 250 GLN A N 1
ATOM 2067 C CA . GLN A 1 250 ? 4.605 8.482 28.459 1.00 90.81 250 GLN A CA 1
ATOM 2068 C C . GLN A 1 250 ? 5.729 9.058 27.584 1.00 90.81 250 GLN A C 1
ATOM 2070 O O . GLN A 1 250 ? 5.759 10.266 27.331 1.00 90.81 250 GLN A O 1
ATOM 2075 N N . CYS A 1 251 ? 6.607 8.199 27.060 1.00 88.88 251 CYS A N 1
ATOM 2076 C CA . CYS A 1 251 ? 7.692 8.613 26.167 1.00 88.88 251 CYS A CA 1
ATOM 2077 C C . CYS A 1 251 ? 7.157 9.158 24.834 1.00 88.88 251 CYS A C 1
ATOM 2079 O O . CYS A 1 251 ? 7.447 10.296 24.478 1.00 88.88 251 CYS A O 1
ATOM 2081 N N . ALA A 1 252 ? 6.272 8.419 24.155 1.00 83.19 252 ALA A N 1
ATOM 2082 C CA . ALA A 1 252 ? 5.688 8.839 22.881 1.00 83.19 252 ALA A CA 1
ATOM 2083 C C . ALA A 1 252 ? 4.865 10.136 22.999 1.00 83.19 252 ALA A C 1
ATOM 2085 O O . ALA A 1 252 ? 4.868 10.956 22.080 1.00 83.19 252 ALA A O 1
ATOM 2086 N N . CYS A 1 253 ? 4.175 10.355 24.125 1.00 79.56 253 CYS A N 1
ATOM 2087 C CA . CYS A 1 253 ? 3.497 11.626 24.398 1.00 79.56 253 CYS A CA 1
ATOM 2088 C C . CYS A 1 253 ? 4.483 12.793 24.555 1.00 79.56 253 CYS A C 1
ATOM 2090 O O . CYS A 1 253 ? 4.170 13.910 24.140 1.00 79.56 253 CYS A O 1
ATOM 2092 N N . SER A 1 254 ? 5.656 12.549 25.144 1.00 77.50 254 SER A N 1
ATOM 2093 C CA . SER A 1 254 ? 6.681 13.575 25.359 1.00 77.50 254 SER A CA 1
ATOM 2094 C C . SER A 1 254 ? 7.297 14.018 24.030 1.00 77.50 254 SER A C 1
ATOM 2096 O O . SER A 1 254 ? 7.325 15.215 23.753 1.00 77.50 254 SER A O 1
ATOM 2098 N N . THR A 1 255 ? 7.640 13.070 23.150 1.00 69.88 255 THR A N 1
ATOM 2099 C CA . THR A 1 255 ? 8.138 13.354 21.793 1.00 69.88 255 THR A CA 1
ATOM 2100 C C . THR A 1 255 ? 7.104 14.123 20.949 1.00 69.88 255 THR A C 1
ATOM 2102 O O . THR A 1 255 ? 7.449 15.063 20.237 1.00 69.88 255 THR A O 1
ATOM 2105 N N . ARG A 1 256 ? 5.801 13.800 21.064 1.00 69.44 256 ARG A N 1
ATOM 2106 C CA . ARG A 1 256 ? 4.728 14.508 20.326 1.00 69.44 256 ARG A CA 1
ATOM 2107 C C . ARG A 1 256 ? 4.458 15.928 20.840 1.00 69.44 256 ARG A C 1
ATOM 2109 O O . ARG A 1 256 ? 4.018 16.774 20.062 1.00 69.44 256 ARG A O 1
ATOM 2116 N N . ARG A 1 257 ? 4.678 16.216 22.130 1.00 60.19 257 ARG A N 1
ATOM 2117 C CA . ARG A 1 257 ? 4.446 17.565 22.684 1.00 60.19 257 ARG A CA 1
ATOM 2118 C C . ARG A 1 257 ? 5.445 18.587 22.146 1.00 60.19 257 ARG A C 1
ATOM 2120 O O . ARG A 1 257 ? 5.023 19.705 21.851 1.00 60.19 257 ARG A O 1
ATOM 2127 N N . GLU A 1 258 ? 6.698 18.188 21.941 1.00 56.47 258 GLU A N 1
ATOM 2128 C CA . GLU A 1 258 ? 7.715 19.026 21.290 1.00 56.47 258 GLU A CA 1
ATOM 2129 C C . GLU A 1 258 ? 7.352 19.328 19.825 1.00 56.47 258 GLU A C 1
ATOM 2131 O O . GLU A 1 258 ? 7.462 20.477 19.407 1.00 56.47 258 GLU A O 1
ATOM 2136 N N . GLU A 1 259 ? 6.800 18.359 19.078 1.00 54.06 259 GLU A N 1
ATOM 2137 C CA . GLU A 1 259 ? 6.277 18.592 17.715 1.00 54.06 259 GLU A CA 1
ATOM 2138 C C . GLU A 1 259 ? 5.019 19.496 17.705 1.00 54.06 259 GLU A C 1
ATOM 2140 O O . GLU A 1 259 ? 4.801 20.259 16.765 1.00 54.06 259 GLU A O 1
ATOM 2145 N N . SER A 1 260 ? 4.168 19.427 18.739 1.00 43.41 260 SER A N 1
ATOM 2146 C CA . SER A 1 260 ? 2.875 20.138 18.785 1.00 43.41 260 SER A CA 1
ATOM 2147 C C . SER A 1 260 ? 2.956 21.615 19.186 1.00 43.41 260 SER A C 1
ATOM 2149 O O . SER A 1 260 ? 2.097 22.403 18.780 1.00 43.41 260 SER A O 1
ATOM 2151 N N . LEU A 1 261 ? 3.983 22.011 19.949 1.00 42.19 261 LEU A N 1
ATOM 2152 C CA . LEU A 1 261 ? 4.215 23.417 20.306 1.00 42.19 261 LEU A CA 1
ATOM 2153 C C . LEU A 1 261 ? 4.475 24.288 19.063 1.00 42.19 261 LEU A C 1
ATOM 2155 O O . LEU A 1 261 ? 4.195 25.483 19.099 1.00 42.19 261 LEU A O 1
ATOM 2159 N N . ASP A 1 262 ? 4.878 23.676 17.946 1.00 41.88 262 ASP A N 1
ATOM 2160 C CA . ASP A 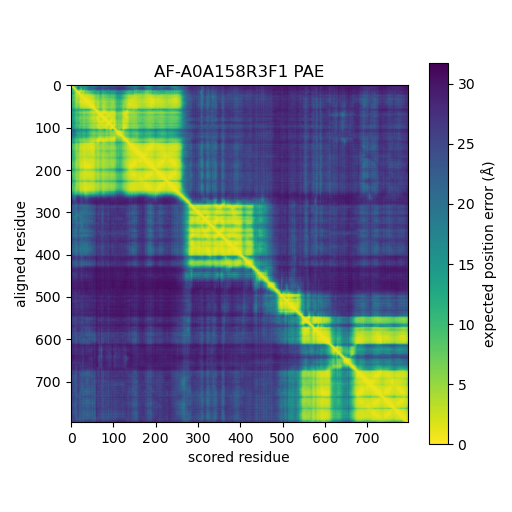1 262 ? 5.119 24.335 16.656 1.00 41.88 262 ASP A CA 1
ATOM 2161 C C . ASP A 1 262 ? 3.850 24.456 15.770 1.00 41.88 262 ASP A C 1
ATOM 2163 O O . ASP A 1 262 ? 3.838 25.163 14.766 1.00 41.88 262 ASP A O 1
ATOM 2167 N N . ILE A 1 263 ? 2.737 23.789 16.127 1.00 41.56 263 ILE A N 1
ATOM 2168 C CA . ILE A 1 263 ? 1.561 23.606 15.239 1.00 41.56 263 ILE A CA 1
ATOM 2169 C C . ILE A 1 263 ? 0.293 24.341 15.734 1.00 41.56 263 ILE A C 1
ATOM 2171 O O . ILE A 1 263 ? -0.730 24.379 15.049 1.00 41.56 263 ILE A O 1
ATOM 2175 N N . SER A 1 264 ? 0.329 25.003 16.893 1.00 27.12 264 SER A N 1
ATOM 2176 C CA . SER A 1 264 ? -0.868 25.531 17.584 1.00 27.12 264 SER A CA 1
ATOM 2177 C C . SER A 1 264 ? -1.636 26.702 16.917 1.00 27.12 264 SER A C 1
ATOM 2179 O O . SER A 1 264 ? -2.514 27.285 17.551 1.00 27.12 264 SER A O 1
ATOM 2181 N N . GLN A 1 265 ? -1.412 27.033 15.636 1.00 33.41 265 GLN A N 1
ATOM 2182 C CA . GLN A 1 265 ? -2.077 28.165 14.958 1.00 33.41 265 GLN A CA 1
ATOM 2183 C C . GLN A 1 265 ? -3.134 27.837 13.886 1.00 33.41 265 GLN A C 1
ATOM 2185 O O . GLN A 1 265 ? -3.632 28.766 13.252 1.00 33.41 265 GLN A O 1
ATOM 2190 N N . ILE A 1 266 ? -3.555 26.586 13.660 1.00 31.92 266 ILE A N 1
ATOM 2191 C CA . ILE A 1 266 ? -4.498 26.305 12.552 1.00 31.92 266 ILE A CA 1
ATOM 2192 C C . ILE A 1 266 ? -5.715 25.484 13.007 1.00 31.92 266 ILE A C 1
ATOM 2194 O O . ILE A 1 266 ? -5.618 24.295 13.291 1.00 31.92 266 ILE A O 1
ATOM 2198 N N . LYS A 1 267 ? -6.895 26.128 13.030 1.00 30.09 267 LYS A N 1
ATOM 2199 C CA . LYS A 1 267 ? -8.215 25.484 13.192 1.00 30.09 267 LYS A CA 1
ATOM 2200 C C . LYS A 1 267 ? -8.654 24.811 11.885 1.00 30.09 267 LYS A C 1
ATOM 2202 O O . LYS A 1 267 ? -8.607 25.432 10.827 1.00 30.09 267 LYS A O 1
ATOM 2207 N N . SER A 1 268 ? -9.154 23.579 11.969 1.00 27.44 268 SER A N 1
ATOM 2208 C CA . SER A 1 268 ? -9.690 22.809 10.832 1.00 27.44 268 SER A CA 1
ATOM 2209 C C . SER A 1 268 ? -11.232 22.787 10.829 1.00 27.44 268 SER A C 1
ATOM 2211 O O . SER A 1 268 ? -11.815 22.659 11.908 1.00 27.44 268 SER A O 1
ATOM 2213 N N . PRO A 1 269 ? -11.920 22.850 9.667 1.00 30.98 269 PRO A N 1
ATOM 2214 C CA . PRO A 1 269 ? -13.368 22.651 9.572 1.00 30.98 269 PRO A CA 1
ATOM 2215 C C . PRO A 1 269 ? -13.761 21.204 9.211 1.00 30.98 269 PRO A C 1
ATOM 2217 O O . PRO A 1 269 ? -13.010 20.471 8.569 1.00 30.98 269 PRO A O 1
ATOM 2220 N N . ALA A 1 270 ? -14.973 20.816 9.620 1.00 26.83 270 ALA A N 1
ATOM 2221 C CA . ALA A 1 270 ? -15.563 19.482 9.485 1.00 26.83 270 ALA A CA 1
ATOM 2222 C C . ALA A 1 270 ? -15.970 19.108 8.039 1.00 26.83 270 ALA A C 1
ATOM 2224 O O . ALA A 1 270 ? -16.501 19.933 7.297 1.00 26.83 270 ALA A O 1
ATOM 2225 N N . LEU A 1 271 ? -15.769 17.836 7.662 1.00 30.08 271 LEU A N 1
ATOM 2226 C CA . LEU A 1 271 ? -16.125 17.253 6.357 1.00 30.08 271 LEU A CA 1
ATOM 2227 C C . LEU A 1 271 ? -17.549 16.658 6.344 1.00 30.08 271 LEU A C 1
ATOM 2229 O O . LEU A 1 271 ? -17.946 15.951 7.267 1.00 30.08 271 LEU A O 1
ATOM 2233 N N . SER A 1 272 ? -18.290 16.915 5.259 1.00 28.89 272 SER A N 1
ATOM 2234 C CA . SER A 1 272 ? -19.684 16.494 5.029 1.00 28.89 272 SER A CA 1
ATOM 2235 C C . SER A 1 272 ? -19.804 15.174 4.242 1.00 28.89 272 SER A C 1
ATOM 2237 O O . SER A 1 272 ? -19.041 14.916 3.314 1.00 28.89 272 SER A O 1
ATOM 2239 N N . VAL A 1 273 ? -20.822 14.373 4.587 1.00 34.41 273 VAL A N 1
ATOM 2240 C CA . VAL A 1 273 ? -21.128 12.985 4.157 1.00 34.41 273 VAL A CA 1
ATOM 2241 C C . VAL A 1 273 ? -21.677 12.864 2.713 1.00 34.41 273 VAL A C 1
ATOM 2243 O O . VAL A 1 273 ? -21.944 11.768 2.228 1.00 34.41 273 VAL A O 1
ATOM 2246 N N . THR A 1 274 ? -21.822 13.963 1.972 1.00 34.84 274 THR A N 1
ATOM 2247 C CA . THR A 1 274 ? -22.539 13.993 0.679 1.00 34.84 274 THR A CA 1
ATOM 2248 C C . THR A 1 274 ? -21.835 13.339 -0.521 1.00 34.84 274 THR A C 1
ATOM 2250 O O . THR A 1 274 ? -22.481 13.147 -1.544 1.00 34.84 274 THR A O 1
ATOM 2253 N N . SER A 1 275 ? -20.550 12.973 -0.446 1.00 38.22 275 SER A N 1
ATOM 2254 C CA . SER A 1 275 ? -19.786 12.460 -1.604 1.00 38.22 275 SER A CA 1
ATOM 2255 C C . SER A 1 275 ? -19.873 10.942 -1.838 1.00 38.22 275 SER A C 1
ATOM 2257 O O . SER A 1 275 ? -19.282 10.437 -2.786 1.00 38.22 275 SER A O 1
ATOM 2259 N N . LEU A 1 276 ? -20.599 10.194 -1.000 1.00 38.34 276 LEU A N 1
ATOM 2260 C CA . LEU A 1 276 ? -20.656 8.722 -1.061 1.00 38.34 276 LEU A CA 1
ATOM 2261 C C . LEU A 1 276 ? -21.853 8.149 -1.844 1.00 38.34 276 LEU A C 1
ATOM 2263 O O . LEU A 1 276 ? -21.971 6.929 -1.943 1.00 38.34 276 LEU A O 1
ATOM 2267 N N . THR A 1 277 ? -22.740 8.983 -2.397 1.00 36.59 277 THR A N 1
ATOM 2268 C CA . THR A 1 277 ? -24.022 8.532 -2.979 1.00 36.59 277 THR A CA 1
ATOM 2269 C C . THR A 1 277 ? -24.157 8.707 -4.498 1.00 36.59 277 THR A C 1
ATOM 2271 O O . THR A 1 277 ? -25.209 8.376 -5.034 1.00 36.59 277 THR A O 1
ATOM 2274 N N . SER A 1 278 ? -23.131 9.183 -5.217 1.00 40.00 278 SER A N 1
ATOM 2275 C CA . SER A 1 278 ? -23.208 9.468 -6.667 1.00 40.00 278 SER A CA 1
ATOM 2276 C C . SER A 1 278 ? -22.634 8.386 -7.594 1.00 40.00 278 SER A C 1
ATOM 2278 O O . SER A 1 278 ? -22.574 8.593 -8.805 1.00 40.00 278 SER A O 1
ATOM 2280 N N . ASN A 1 279 ? -22.217 7.235 -7.063 1.00 42.28 279 ASN A N 1
ATOM 2281 C CA . ASN A 1 279 ? -21.753 6.117 -7.884 1.00 42.28 279 ASN A CA 1
ATOM 2282 C C . ASN A 1 279 ? -22.929 5.358 -8.512 1.00 42.28 279 ASN A C 1
ATOM 2284 O O . ASN A 1 279 ? -23.984 5.225 -7.899 1.00 42.28 279 ASN A O 1
ATOM 2288 N N . SER A 1 280 ? -22.719 4.760 -9.693 1.00 48.16 280 SER A N 1
ATOM 2289 C CA . SER A 1 280 ? -23.641 3.781 -10.319 1.00 48.16 280 SER A CA 1
ATOM 2290 C C . SER A 1 280 ? -23.714 2.440 -9.560 1.00 48.16 280 SER A C 1
ATOM 2292 O O . SER A 1 280 ? -23.914 1.375 -10.142 1.00 48.16 280 SER A O 1
ATOM 2294 N N . SER A 1 281 ? -23.495 2.494 -8.248 1.00 55.47 281 SER A N 1
ATOM 2295 C CA . SER A 1 281 ? -23.702 1.420 -7.296 1.00 55.47 281 SER A CA 1
ATOM 2296 C C . SER A 1 281 ? -25.196 1.185 -7.112 1.00 55.47 281 SER A C 1
ATOM 2298 O O . SER A 1 281 ? -25.963 2.131 -6.936 1.00 55.47 281 SER A O 1
ATOM 2300 N N . LEU A 1 282 ? -25.598 -0.079 -7.121 1.00 65.25 282 LEU A N 1
ATOM 2301 C CA . LEU A 1 282 ? -26.922 -0.514 -6.703 1.00 65.25 282 LEU A CA 1
ATOM 2302 C C . LEU A 1 282 ? -27.136 -0.060 -5.262 1.00 65.25 282 LEU A C 1
ATOM 2304 O O . LEU A 1 282 ? -26.396 -0.469 -4.367 1.00 65.25 282 LEU A O 1
ATOM 2308 N N . PHE A 1 283 ? -28.117 0.820 -5.079 1.00 79.50 283 PHE A N 1
ATOM 2309 C CA . PHE A 1 283 ? -28.573 1.303 -3.786 1.00 79.50 283 PHE A CA 1
ATOM 2310 C C . PHE A 1 283 ? -30.050 0.949 -3.639 1.00 79.50 283 PHE A C 1
ATOM 2312 O O . PHE A 1 283 ? -30.913 1.643 -4.178 1.00 79.50 283 PHE A O 1
ATOM 2319 N N . GLU A 1 284 ? -30.329 -0.138 -2.928 1.00 88.94 284 GLU A N 1
ATOM 2320 C CA . GLU A 1 284 ? -31.695 -0.578 -2.637 1.00 88.94 284 GLU A CA 1
ATOM 2321 C C . GLU A 1 284 ? -32.035 -0.316 -1.174 1.00 88.94 284 GLU A C 1
ATOM 2323 O O . GLU A 1 284 ? -31.196 -0.491 -0.291 1.00 88.94 284 GLU A O 1
ATOM 2328 N N . VAL A 1 285 ? -33.268 0.116 -0.912 1.00 94.12 285 VAL A N 1
ATOM 2329 C CA . VAL A 1 285 ? -33.798 0.319 0.443 1.00 94.12 285 VAL A CA 1
ATOM 2330 C C . VAL A 1 285 ? -35.043 -0.536 0.580 1.00 94.12 285 VAL A C 1
ATOM 2332 O O . VAL A 1 285 ? -36.039 -0.295 -0.101 1.00 94.12 285 VAL A O 1
ATOM 2335 N N . ILE A 1 286 ? -34.971 -1.541 1.444 1.00 95.88 286 ILE A N 1
ATOM 2336 C CA . ILE A 1 286 ? -36.012 -2.549 1.606 1.00 95.88 286 ILE A CA 1
ATOM 2337 C C . ILE A 1 286 ? -36.445 -2.553 3.067 1.00 95.88 286 ILE A C 1
ATOM 2339 O O . ILE A 1 286 ? -35.646 -2.835 3.956 1.00 95.88 286 ILE A O 1
ATOM 2343 N N . ASP A 1 287 ? -37.716 -2.248 3.301 1.00 96.31 287 ASP A N 1
ATOM 2344 C CA . ASP A 1 287 ? -38.327 -2.346 4.623 1.00 96.31 287 ASP A CA 1
ATOM 2345 C C . ASP A 1 287 ? -38.947 -3.739 4.785 1.00 96.31 287 ASP A C 1
ATOM 2347 O O . ASP A 1 287 ? -39.723 -4.191 3.932 1.00 96.31 287 ASP A O 1
ATOM 2351 N N . ILE A 1 288 ? -38.590 -4.418 5.874 1.00 95.75 288 ILE A N 1
ATOM 2352 C CA . ILE A 1 288 ? -39.128 -5.723 6.264 1.00 95.75 288 ILE A CA 1
ATOM 2353 C C . ILE A 1 288 ? -39.635 -5.677 7.707 1.00 95.75 288 ILE A C 1
ATOM 2355 O O . ILE A 1 288 ? -39.291 -4.786 8.485 1.00 95.75 288 ILE A O 1
ATOM 2359 N N . ASN A 1 289 ? -40.480 -6.638 8.071 1.00 94.38 289 ASN A N 1
ATOM 2360 C CA . ASN A 1 289 ? -41.010 -6.731 9.425 1.00 94.38 289 ASN A CA 1
ATOM 2361 C C . ASN A 1 289 ? -39.888 -7.126 10.404 1.00 94.38 289 ASN A C 1
ATOM 2363 O O . ASN A 1 289 ? -39.209 -8.129 10.192 1.00 94.38 289 ASN A O 1
ATOM 2367 N N . ALA A 1 290 ? -39.710 -6.360 11.482 1.00 93.56 290 ALA A N 1
ATOM 2368 C CA . ALA A 1 290 ? -38.688 -6.623 12.495 1.00 93.56 290 ALA A CA 1
ATOM 2369 C C . ALA A 1 290 ? -38.938 -7.904 13.312 1.00 93.56 290 ALA A C 1
ATOM 2371 O O . ALA A 1 290 ? -38.026 -8.376 13.981 1.00 93.56 290 ALA A O 1
ATOM 2372 N N . ASN A 1 291 ? -40.110 -8.539 13.190 1.00 90.75 291 ASN A N 1
ATOM 2373 C CA . ASN A 1 291 ? -40.360 -9.892 13.705 1.00 90.75 291 ASN A CA 1
ATOM 2374 C C . ASN A 1 291 ? -39.355 -10.925 13.166 1.00 90.75 291 ASN A C 1
ATOM 2376 O O . ASN A 1 291 ? -39.188 -11.983 13.766 1.00 90.75 291 ASN A O 1
ATOM 2380 N N . ILE A 1 292 ? -38.661 -10.604 12.068 1.00 88.12 292 ILE A N 1
ATOM 2381 C CA . ILE A 1 292 ? -37.529 -11.371 11.546 1.00 88.12 292 ILE A CA 1
ATOM 2382 C C . ILE A 1 292 ? -36.375 -11.523 12.555 1.00 88.12 292 ILE A C 1
ATOM 2384 O O . ILE A 1 292 ? -35.540 -12.408 12.421 1.00 88.12 292 ILE A O 1
ATOM 2388 N N . LEU A 1 293 ? -36.315 -10.675 13.582 1.00 84.31 293 LEU A N 1
ATOM 2389 C CA . LEU A 1 293 ? -35.358 -10.814 14.675 1.00 84.31 293 LEU A CA 1
ATOM 2390 C C . LEU A 1 293 ? -35.701 -11.994 15.606 1.00 84.31 293 LEU A C 1
ATOM 2392 O O . LEU A 1 293 ? -34.931 -12.293 16.506 1.00 84.31 293 LEU A O 1
ATOM 2396 N N . GLY A 1 294 ? -36.845 -12.671 15.434 1.00 85.69 294 GLY A N 1
ATOM 2397 C CA . GLY A 1 294 ? -37.180 -13.878 16.199 1.00 85.69 294 GLY A CA 1
ATOM 2398 C C . GLY A 1 294 ? -37.369 -13.641 17.702 1.00 85.69 294 GLY A C 1
ATOM 2399 O O . GLY A 1 294 ? -37.210 -14.568 18.490 1.00 85.69 294 GLY A O 1
ATOM 2400 N N . GLY A 1 295 ? -37.681 -12.404 18.108 1.00 82.00 295 GLY A N 1
ATOM 2401 C CA . GLY A 1 295 ? -37.757 -11.999 19.518 1.00 82.00 295 GLY A CA 1
ATOM 2402 C C . GLY A 1 295 ? -36.399 -11.708 20.168 1.00 82.00 295 GLY A C 1
ATOM 2403 O O . GLY A 1 295 ? -36.362 -11.388 21.351 1.00 82.00 295 GLY A O 1
ATOM 2404 N N . VAL A 1 296 ? -35.307 -11.802 19.407 1.00 86.88 296 VAL A N 1
ATOM 2405 C CA . VAL A 1 296 ? -33.955 -11.427 19.828 1.00 86.88 296 VAL A CA 1
ATOM 2406 C C . VAL A 1 296 ? -33.794 -9.910 19.709 1.00 86.88 296 VAL A C 1
ATOM 2408 O O . VAL A 1 296 ? -34.300 -9.291 18.767 1.00 86.88 296 VAL A O 1
ATOM 2411 N N . GLU A 1 297 ? -33.078 -9.296 20.650 1.00 91.44 297 GLU A N 1
ATOM 2412 C CA . GLU A 1 297 ? -32.784 -7.866 20.581 1.00 91.44 297 GLU A CA 1
ATOM 2413 C C . GLU A 1 297 ? -31.925 -7.550 19.349 1.00 91.44 297 GLU A C 1
ATOM 2415 O O . GLU A 1 297 ? -31.038 -8.313 18.965 1.00 91.44 297 GLU A O 1
ATOM 2420 N N . PHE A 1 298 ? -32.145 -6.392 18.719 1.00 93.62 298 PHE A N 1
ATOM 2421 C CA . PHE A 1 298 ? -31.447 -6.036 17.476 1.00 93.62 298 PHE A CA 1
ATOM 2422 C C . PHE A 1 298 ? -29.916 -6.096 17.616 1.00 93.62 298 PHE A C 1
ATOM 2424 O O . PHE A 1 298 ? -29.224 -6.544 16.705 1.00 93.62 298 PHE A O 1
ATOM 2431 N N . HIS A 1 299 ? -29.381 -5.707 18.776 1.00 92.94 299 HIS A N 1
ATOM 2432 C CA . HIS A 1 299 ? -27.946 -5.784 19.057 1.00 92.94 299 HIS A CA 1
ATOM 2433 C C . HIS A 1 299 ? -27.444 -7.224 19.159 1.00 92.94 299 HIS A C 1
ATOM 2435 O O . HIS A 1 299 ? -26.353 -7.513 18.679 1.00 92.94 299 HIS A O 1
ATOM 2441 N N . GLU A 1 300 ? -28.233 -8.125 19.742 1.00 93.19 300 GLU A N 1
ATOM 2442 C CA . GLU A 1 300 ? -27.889 -9.542 19.860 1.00 93.19 300 GLU A CA 1
ATOM 2443 C C . GLU A 1 300 ? -27.908 -10.217 18.485 1.00 93.19 300 GLU A C 1
ATOM 2445 O O . GLU A 1 300 ? -26.959 -10.913 18.130 1.00 93.19 300 GLU A O 1
ATOM 2450 N N . ALA A 1 301 ? -28.919 -9.929 17.660 1.00 92.38 301 ALA A N 1
ATOM 2451 C CA . ALA A 1 301 ? -28.987 -10.422 16.285 1.00 92.38 301 ALA A CA 1
ATOM 2452 C C . ALA A 1 301 ? -27.788 -9.942 15.446 1.00 92.38 301 ALA A C 1
ATOM 2454 O O . ALA A 1 301 ? -27.199 -10.706 14.682 1.00 92.38 301 ALA A O 1
ATOM 2455 N N . VAL A 1 302 ? -27.383 -8.681 15.621 1.00 94.56 302 VAL A N 1
ATOM 2456 C CA . VAL A 1 302 ? -26.207 -8.103 14.961 1.00 94.56 302 VAL A CA 1
ATOM 2457 C C . VAL A 1 302 ? -24.896 -8.685 15.510 1.00 94.56 302 VAL A C 1
ATOM 2459 O O . VAL A 1 302 ? -23.968 -8.904 14.733 1.00 94.56 302 VAL A O 1
ATOM 2462 N N . ALA A 1 303 ? -24.819 -9.004 16.804 1.00 91.31 303 ALA A N 1
ATOM 2463 C CA . ALA A 1 303 ? -23.650 -9.638 17.417 1.00 91.31 303 ALA A CA 1
ATOM 2464 C C . ALA A 1 303 ? -23.362 -11.035 16.836 1.00 91.31 303 ALA A C 1
ATOM 2466 O O . ALA A 1 303 ? -22.200 -11.428 16.733 1.00 91.31 303 ALA A O 1
ATOM 2467 N N . LEU A 1 304 ? -24.388 -11.756 16.360 1.00 90.25 304 LEU A N 1
ATOM 2468 C CA . LEU A 1 304 ? -24.197 -13.020 15.632 1.00 90.25 304 LEU A CA 1
ATOM 2469 C C . LEU A 1 304 ? -23.349 -12.837 14.360 1.00 90.25 304 LEU A C 1
ATOM 2471 O O . LEU A 1 304 ? -22.620 -13.745 13.970 1.00 90.25 304 LEU A O 1
ATOM 2475 N N . LEU A 1 305 ? -23.393 -11.654 13.737 1.00 90.50 305 LEU A N 1
ATOM 2476 C CA . LEU A 1 305 ? -22.615 -11.339 12.538 1.00 90.50 305 LEU A CA 1
ATOM 2477 C C . LEU A 1 305 ? -21.154 -10.968 12.838 1.00 90.50 305 LEU A C 1
ATOM 2479 O O . LEU A 1 305 ? -20.316 -11.018 11.937 1.00 90.50 305 LEU A O 1
ATOM 2483 N N . GLU A 1 306 ? -20.798 -10.621 14.078 1.00 83.25 306 GLU A N 1
ATOM 2484 C CA . GLU A 1 306 ? -19.406 -10.288 14.429 1.00 83.25 306 GLU A CA 1
ATOM 2485 C C . GLU A 1 306 ? -18.462 -11.491 14.273 1.00 83.25 306 GLU A C 1
ATOM 2487 O O . GLU A 1 306 ? -17.269 -11.321 14.009 1.00 83.25 306 GLU A O 1
ATOM 2492 N N . GLN A 1 307 ? -19.004 -12.709 14.343 1.00 77.31 307 GLN A N 1
ATOM 2493 C CA . GLN A 1 307 ? -18.257 -13.954 14.146 1.00 77.31 307 GLN A CA 1
ATOM 2494 C C . GLN A 1 307 ? -17.860 -14.185 12.673 1.00 77.31 307 GLN A C 1
ATOM 2496 O O . GLN A 1 307 ? -16.917 -14.922 12.391 1.00 77.31 307 GLN A O 1
ATOM 2501 N N . GLU A 1 308 ? -18.502 -13.494 11.726 1.00 76.56 308 GLU A N 1
ATOM 2502 C CA . GLU A 1 308 ? -18.387 -13.735 10.282 1.00 76.56 308 GLU A CA 1
ATOM 2503 C C . GLU A 1 308 ? -17.312 -12.879 9.584 1.00 76.56 308 GLU A C 1
ATOM 2505 O O . GLU A 1 308 ? -17.393 -12.631 8.390 1.00 76.56 308 GLU A O 1
ATOM 2510 N N . CYS A 1 309 ? -16.260 -12.400 10.256 1.00 77.06 309 CYS A N 1
ATOM 2511 C CA . CYS A 1 309 ? -15.190 -11.600 9.614 1.00 77.06 309 CYS A CA 1
ATOM 2512 C C . CYS A 1 309 ? -15.662 -10.286 8.940 1.00 77.06 309 CYS A C 1
ATOM 2514 O O . CYS A 1 309 ? -15.060 -9.831 7.960 1.00 77.06 309 CYS A O 1
ATOM 2516 N N . LEU A 1 310 ? -16.745 -9.678 9.422 1.00 89.19 310 LEU A N 1
ATOM 2517 C CA . LEU A 1 310 ? -17.325 -8.462 8.847 1.00 89.19 310 LEU A CA 1
ATOM 2518 C C . LEU A 1 310 ? -16.745 -7.205 9.499 1.00 89.19 310 LEU A C 1
ATOM 2520 O O . LEU A 1 310 ? -16.391 -7.207 10.674 1.00 89.19 310 LEU A O 1
ATOM 2524 N N . THR A 1 311 ? -16.668 -6.096 8.754 1.00 89.38 311 THR A N 1
ATOM 2525 C CA . THR A 1 311 ? -16.377 -4.797 9.385 1.00 89.38 311 THR A CA 1
ATOM 2526 C C . THR A 1 311 ? -17.687 -4.140 9.783 1.00 89.38 311 THR A C 1
ATOM 2528 O O . THR A 1 311 ? -18.414 -3.621 8.934 1.00 89.38 311 THR A O 1
ATOM 2531 N N . LEU A 1 312 ? -17.968 -4.158 11.080 1.00 94.81 312 LEU A N 1
ATOM 2532 C CA . LEU A 1 312 ? -19.178 -3.608 11.667 1.00 94.81 312 LEU A CA 1
ATOM 2533 C C . LEU A 1 312 ? -18.905 -2.232 12.277 1.00 94.81 312 LEU A C 1
ATOM 2535 O O . LEU A 1 312 ? -17.898 -2.020 12.951 1.00 94.81 312 LEU A O 1
ATOM 2539 N N . LYS A 1 313 ? -19.790 -1.271 12.021 1.00 93.31 313 LYS A N 1
ATOM 2540 C CA . LYS A 1 313 ? -19.752 0.049 12.648 1.00 93.31 313 LYS A CA 1
ATOM 2541 C C . LYS A 1 313 ? -21.166 0.479 13.007 1.00 93.31 313 LYS A C 1
ATOM 2543 O O . LYS A 1 313 ? -21.956 0.792 12.117 1.00 93.31 313 LYS A O 1
ATOM 2548 N N . TRP A 1 314 ? -21.456 0.549 14.300 1.00 95.44 314 TRP A N 1
ATOM 2549 C CA . TRP A 1 314 ? -22.655 1.218 14.794 1.00 95.44 314 TRP A CA 1
ATOM 2550 C C . TRP A 1 314 ? -22.603 2.699 14.412 1.00 95.44 314 TRP A C 1
ATOM 2552 O O . TRP A 1 314 ? -21.589 3.376 14.605 1.00 95.44 314 TRP A O 1
ATOM 2562 N N . VAL A 1 315 ? -23.667 3.172 13.771 1.00 91.56 315 VAL A N 1
ATOM 2563 C CA . VAL A 1 315 ? -23.853 4.589 13.434 1.00 91.56 315 VAL A CA 1
ATOM 2564 C C . VAL A 1 315 ? -24.535 5.289 14.606 1.00 91.56 315 VAL A C 1
ATOM 2566 O O . VAL A 1 315 ? -24.148 6.395 14.969 1.00 91.56 315 VAL A O 1
ATOM 2569 N N . ASP A 1 316 ? -25.512 4.609 15.198 1.00 94.06 316 ASP A N 1
ATOM 2570 C CA . ASP A 1 316 ? -26.290 4.999 16.370 1.00 94.06 316 ASP A CA 1
ATOM 2571 C C . ASP A 1 316 ? -26.924 3.720 16.980 1.00 94.06 316 ASP A C 1
ATOM 2573 O O . ASP A 1 316 ? -26.781 2.648 16.383 1.00 94.06 316 ASP A O 1
ATOM 2577 N N . PRO A 1 317 ? -27.606 3.775 18.144 1.00 94.06 317 PRO A N 1
ATOM 2578 C CA . PRO A 1 317 ? -28.149 2.581 18.807 1.00 94.06 317 PRO A CA 1
ATOM 2579 C C . PRO A 1 317 ? -29.176 1.785 17.991 1.00 94.06 317 PRO A C 1
ATOM 2581 O O . PRO A 1 317 ? -29.497 0.659 18.342 1.00 94.06 317 PRO A O 1
ATOM 2584 N N . VAL A 1 318 ? -29.735 2.348 16.921 1.00 95.50 318 VAL A N 1
ATOM 2585 C CA . VAL A 1 318 ? -30.746 1.665 16.102 1.00 95.50 318 VAL A CA 1
ATOM 2586 C C . VAL A 1 318 ? -30.249 1.384 14.692 1.00 95.50 318 VAL A C 1
ATOM 2588 O O . VAL A 1 318 ? -30.995 0.843 13.881 1.00 95.50 318 VAL A O 1
ATOM 2591 N N . ARG A 1 319 ? -28.994 1.716 14.373 1.00 96.25 319 ARG A N 1
ATOM 2592 C CA . ARG A 1 319 ? -28.456 1.600 13.020 1.00 96.25 319 ARG A CA 1
ATOM 2593 C C . ARG A 1 319 ? -27.030 1.082 13.016 1.00 96.25 319 ARG A C 1
ATOM 2595 O O . ARG A 1 319 ? -26.106 1.710 13.534 1.00 96.25 319 ARG A O 1
ATOM 2602 N N . VAL A 1 320 ? -26.825 -0.003 12.281 1.00 96.94 320 VAL A N 1
ATOM 2603 C CA . VAL A 1 320 ? -25.508 -0.593 12.053 1.00 96.94 320 VAL A CA 1
ATOM 2604 C C . VAL A 1 320 ? -25.137 -0.552 10.576 1.00 96.94 320 VAL A C 1
ATOM 2606 O O . VAL A 1 320 ? -25.955 -0.821 9.697 1.00 96.94 320 VAL A O 1
ATOM 2609 N N . ARG A 1 321 ? -23.878 -0.213 10.297 1.00 96.81 321 ARG A N 1
ATOM 2610 C CA . ARG A 1 321 ? -23.239 -0.352 8.989 1.00 96.81 321 ARG A CA 1
ATOM 2611 C C . ARG A 1 321 ? -22.371 -1.607 8.988 1.00 96.81 321 ARG A C 1
ATOM 2613 O O . ARG A 1 321 ? -21.505 -1.747 9.845 1.00 96.81 321 ARG A O 1
ATOM 2620 N N . ILE A 1 322 ? -22.540 -2.458 7.985 1.00 96.38 322 ILE A N 1
ATOM 2621 C CA . ILE A 1 322 ? -21.784 -3.698 7.805 1.00 96.38 322 ILE A CA 1
ATOM 2622 C C . ILE A 1 322 ? -21.099 -3.661 6.439 1.00 96.38 322 ILE A C 1
ATOM 2624 O O . ILE A 1 322 ? -21.760 -3.618 5.405 1.00 96.38 322 ILE A O 1
ATOM 2628 N N . ASP A 1 323 ? -19.769 -3.662 6.411 1.00 95.38 323 ASP A N 1
ATOM 2629 C CA . ASP A 1 323 ? -19.005 -3.861 5.178 1.00 95.38 323 ASP A CA 1
ATOM 2630 C C . ASP A 1 323 ? -18.750 -5.359 4.980 1.00 95.38 323 ASP A C 1
ATOM 2632 O O . ASP A 1 323 ? -17.981 -5.987 5.714 1.00 95.38 323 ASP A O 1
ATOM 2636 N N . ALA A 1 324 ? -19.424 -5.918 3.979 1.00 96.31 324 ALA A N 1
ATOM 2637 C CA . ALA A 1 324 ? -19.394 -7.331 3.639 1.00 96.31 324 ALA A CA 1
ATOM 2638 C C . ALA A 1 324 ? -18.595 -7.606 2.352 1.00 96.31 324 ALA A C 1
ATOM 2640 O O . ALA A 1 324 ? -18.723 -8.656 1.719 1.00 96.31 324 ALA A O 1
ATOM 2641 N N . SER A 1 325 ? -17.733 -6.666 1.954 1.00 94.50 325 SER A N 1
ATOM 2642 C CA . SER A 1 325 ? -16.980 -6.738 0.699 1.00 94.50 325 SER A CA 1
ATOM 2643 C C . SER A 1 325 ? -16.064 -7.956 0.607 1.00 94.50 325 SER A C 1
ATOM 2645 O O . SER A 1 325 ? -15.884 -8.508 -0.478 1.00 94.50 325 SER A O 1
ATOM 2647 N N . TYR A 1 326 ? -15.509 -8.405 1.736 1.00 91.19 326 TYR A N 1
ATOM 2648 C CA . TYR A 1 326 ? -14.647 -9.588 1.788 1.00 91.19 326 TYR A CA 1
ATOM 2649 C C . TYR A 1 326 ? -15.392 -10.871 1.400 1.00 91.19 326 TYR A C 1
ATOM 2651 O O . TYR A 1 326 ? -14.802 -11.759 0.790 1.00 91.19 326 TYR A O 1
ATOM 2659 N N . HIS A 1 327 ? -16.691 -10.948 1.696 1.00 92.50 327 HIS A N 1
ATOM 2660 C CA . HIS A 1 327 ? -17.514 -12.127 1.424 1.00 92.50 327 HIS A CA 1
ATOM 2661 C C . HIS A 1 327 ? -17.957 -12.237 -0.018 1.00 92.50 327 HIS A C 1
ATOM 2663 O O . HIS A 1 327 ? -18.191 -13.342 -0.498 1.00 92.50 327 HIS A O 1
ATOM 2669 N N . VAL A 1 328 ? -18.064 -11.110 -0.714 1.00 93.00 328 VAL A N 1
ATOM 2670 C CA . VAL A 1 328 ? -18.499 -11.065 -2.116 1.00 93.00 328 VAL A CA 1
ATOM 2671 C C . VAL A 1 328 ? -17.339 -10.830 -3.080 1.00 93.00 328 VAL A C 1
ATOM 2673 O O . VAL A 1 328 ? -17.544 -10.566 -4.272 1.00 93.00 328 VAL A O 1
ATOM 2676 N N . LYS A 1 329 ? -16.099 -10.921 -2.579 1.00 90.19 329 LYS A N 1
ATOM 2677 C CA . LYS A 1 329 ? -14.920 -10.843 -3.429 1.00 90.19 329 LYS A CA 1
ATOM 2678 C C . LYS A 1 329 ? -14.874 -12.066 -4.350 1.00 90.19 329 LYS A C 1
ATOM 2680 O O . LYS A 1 329 ? -15.227 -13.174 -3.958 1.00 90.19 329 LYS A O 1
ATOM 2685 N N . PRO A 1 330 ? -14.435 -11.868 -5.588 1.00 77.38 330 PRO A N 1
ATOM 2686 C CA . PRO A 1 330 ? -14.513 -12.911 -6.592 1.00 77.38 330 PRO A CA 1
ATOM 2687 C C . PRO A 1 330 ? -13.399 -13.963 -6.514 1.00 77.38 330 PRO A C 1
ATOM 2689 O O . PRO A 1 330 ? -13.574 -15.068 -7.016 1.00 77.38 330 PRO A O 1
ATOM 2692 N N . VAL A 1 331 ? -12.240 -13.600 -5.962 1.00 81.94 331 VAL A N 1
ATOM 2693 C CA . VAL A 1 331 ? -11.082 -14.481 -5.799 1.00 81.94 331 VAL A CA 1
ATOM 2694 C C . VAL A 1 331 ? -10.585 -14.312 -4.362 1.00 81.94 331 VAL A C 1
ATOM 2696 O O . VAL A 1 331 ? -10.440 -13.166 -3.925 1.00 81.94 331 VAL A O 1
ATOM 2699 N N . PRO A 1 332 ? -10.317 -15.402 -3.618 1.00 76.56 332 PRO A N 1
ATOM 2700 C CA . PRO A 1 332 ? -9.850 -15.331 -2.233 1.00 76.56 332 PRO A CA 1
ATOM 2701 C C . PRO A 1 332 ? -8.635 -14.416 -2.019 1.00 76.56 332 PRO A C 1
ATOM 2703 O O . PRO A 1 332 ? -8.562 -13.745 -0.993 1.00 76.56 332 PRO A O 1
ATOM 2706 N N . ASP A 1 333 ? -7.745 -14.306 -3.003 1.00 78.06 333 ASP A N 1
ATOM 2707 C CA . ASP A 1 333 ? -6.482 -13.570 -2.868 1.00 78.06 333 ASP A CA 1
ATOM 2708 C C . ASP A 1 333 ? -6.502 -12.158 -3.485 1.00 78.06 333 ASP A C 1
ATOM 2710 O O . ASP A 1 333 ? -5.495 -11.450 -3.449 1.00 78.06 333 ASP A O 1
ATOM 2714 N N . GLU A 1 334 ? -7.626 -11.713 -4.062 1.00 74.31 334 GLU A N 1
ATOM 2715 C CA . GLU A 1 334 ? -7.702 -10.379 -4.668 1.00 74.31 334 GLU A CA 1
ATOM 2716 C C . GLU A 1 334 ? -7.848 -9.290 -3.584 1.00 74.31 334 GLU A C 1
ATOM 2718 O O . GLU A 1 334 ? -8.790 -9.339 -2.783 1.00 74.31 334 GLU A O 1
ATOM 2723 N N . PRO A 1 335 ? -6.955 -8.279 -3.541 1.00 77.06 335 PRO A N 1
ATOM 2724 C CA . PRO A 1 335 ? -7.065 -7.194 -2.575 1.00 77.06 335 PRO A CA 1
ATOM 2725 C C . PRO A 1 335 ? -8.299 -6.329 -2.866 1.00 77.06 335 PRO A C 1
ATOM 2727 O O . PRO A 1 335 ? -8.454 -5.785 -3.962 1.00 77.06 335 PRO A O 1
ATOM 2730 N N . VAL A 1 336 ? -9.156 -6.146 -1.859 1.00 81.50 336 VAL A N 1
ATOM 2731 C CA . VAL A 1 336 ? -10.344 -5.284 -1.938 1.00 81.50 336 VAL A CA 1
ATOM 2732 C C . VAL A 1 336 ? -9.901 -3.819 -1.875 1.00 81.50 336 VAL A C 1
ATOM 2734 O O . VAL A 1 336 ? -9.660 -3.275 -0.802 1.00 81.50 336 VAL A O 1
ATOM 2737 N N . ARG A 1 337 ? -9.751 -3.176 -3.038 1.00 80.31 337 ARG A N 1
ATOM 2738 C CA . ARG A 1 337 ? -9.338 -1.759 -3.134 1.00 80.31 337 ARG A CA 1
ATOM 2739 C C . ARG A 1 337 ? -10.478 -0.767 -2.884 1.00 80.31 337 ARG A C 1
ATOM 2741 O O . ARG A 1 337 ? -10.213 0.393 -2.594 1.00 80.31 337 ARG A O 1
ATOM 2748 N N . GLN A 1 338 ? -11.723 -1.219 -3.015 1.00 85.12 338 GLN A N 1
ATOM 2749 C CA . GLN A 1 338 ? -12.939 -0.431 -2.818 1.00 85.12 338 GLN A CA 1
ATOM 2750 C C . GLN A 1 338 ? -14.057 -1.322 -2.257 1.00 85.12 338 GLN A C 1
ATOM 2752 O O . GLN A 1 338 ? -14.064 -2.515 -2.583 1.00 85.12 338 GLN A O 1
ATOM 2757 N N . PRO A 1 339 ? -15.004 -0.783 -1.466 1.00 86.69 339 PRO A N 1
ATOM 2758 C CA . PRO A 1 339 ? -16.129 -1.565 -0.972 1.00 86.69 339 PRO A CA 1
ATOM 2759 C C . PRO A 1 339 ? -16.935 -2.173 -2.129 1.00 86.69 339 PRO A C 1
ATOM 2761 O O . PRO A 1 339 ? -17.315 -1.487 -3.077 1.00 86.69 339 PRO A O 1
ATOM 2764 N N . LEU A 1 340 ? -17.160 -3.482 -2.065 1.00 92.50 340 LEU A N 1
ATOM 2765 C CA . LEU A 1 340 ? -17.966 -4.249 -3.012 1.00 92.50 340 LEU A CA 1
ATOM 2766 C C . LEU A 1 340 ? -19.420 -4.364 -2.545 1.00 92.50 340 LEU A C 1
ATOM 2768 O O . LEU A 1 340 ? -20.321 -4.366 -3.383 1.00 92.50 340 LEU A O 1
ATOM 2772 N N . LEU A 1 341 ? -19.645 -4.463 -1.232 1.00 95.69 341 LEU A N 1
ATOM 2773 C CA . LEU A 1 341 ? -20.966 -4.549 -0.613 1.00 95.69 341 LEU A CA 1
ATOM 2774 C C . LEU A 1 341 ? -20.932 -3.924 0.785 1.00 95.69 341 LEU A C 1
ATOM 2776 O O . LEU A 1 341 ? -20.214 -4.391 1.666 1.00 95.69 341 LEU A O 1
ATOM 2780 N N . VAL A 1 342 ? -21.745 -2.894 0.987 1.00 96.12 342 VAL A N 1
ATOM 2781 C CA . VAL A 1 342 ? -21.982 -2.236 2.270 1.00 96.12 342 VAL A CA 1
ATOM 2782 C C . VAL A 1 342 ? -23.476 -2.298 2.559 1.00 96.12 342 VAL A C 1
ATOM 2784 O O . VAL A 1 342 ? -24.288 -1.819 1.771 1.00 96.12 342 VAL A O 1
ATOM 2787 N N . LEU A 1 343 ? -23.831 -2.873 3.699 1.00 97.19 343 LEU A N 1
ATOM 2788 C CA . LEU A 1 343 ? -25.197 -2.988 4.187 1.00 97.19 343 LEU A CA 1
ATOM 2789 C C . LEU A 1 343 ? -25.421 -2.014 5.339 1.00 97.19 343 LEU A C 1
ATOM 2791 O O . LEU A 1 343 ? -24.524 -1.784 6.151 1.00 97.19 343 LEU A O 1
ATOM 2795 N N . PHE A 1 344 ? -26.623 -1.463 5.429 1.00 97.25 344 PHE A N 1
ATOM 2796 C CA . PHE A 1 344 ? -27.099 -0.793 6.631 1.00 97.25 344 PHE A CA 1
ATOM 2797 C C . PHE A 1 344 ? -28.362 -1.489 7.107 1.00 97.25 344 PHE A C 1
ATOM 2799 O O . PHE A 1 344 ? -29.303 -1.630 6.330 1.00 97.25 344 PHE A O 1
ATOM 2806 N N . PHE A 1 345 ? -28.385 -1.879 8.374 1.00 97.06 345 PHE A N 1
ATOM 2807 C CA . PHE A 1 345 ? -29.588 -2.351 9.046 1.00 97.06 345 PHE A CA 1
ATOM 2808 C C . PHE A 1 345 ? -30.021 -1.270 10.028 1.00 97.06 345 PHE A C 1
ATOM 2810 O O . PHE A 1 345 ? -29.207 -0.788 10.815 1.00 97.06 345 PHE A O 1
ATOM 2817 N N . GLU A 1 346 ? -31.274 -0.845 9.933 1.00 96.94 346 GLU A N 1
ATOM 2818 C CA . GLU A 1 346 ? -31.829 0.263 10.703 1.00 96.94 346 GLU A CA 1
ATOM 2819 C C . GLU A 1 346 ? -33.179 -0.139 11.293 1.00 96.94 346 GLU A C 1
ATOM 2821 O O . GLU A 1 346 ? -34.124 -0.428 10.560 1.00 96.94 346 GLU A O 1
ATOM 2826 N N . LEU A 1 347 ? -33.286 -0.127 12.616 1.00 96.69 347 LEU A N 1
ATOM 2827 C CA . LEU A 1 347 ? -34.529 -0.382 13.318 1.00 96.69 347 LEU A CA 1
ATOM 2828 C C . LEU A 1 347 ? -35.375 0.902 13.346 1.00 96.69 347 LEU A C 1
ATOM 2830 O O . LEU A 1 347 ? -34.980 1.929 13.895 1.00 96.69 347 LEU A O 1
ATOM 2834 N N . CYS A 1 348 ? -36.540 0.852 12.712 1.00 93.62 348 CYS A N 1
ATOM 2835 C CA . CYS A 1 348 ? -37.471 1.962 12.534 1.00 93.62 348 CYS A CA 1
ATOM 2836 C C . CYS A 1 348 ? -38.792 1.699 13.279 1.00 93.62 348 CYS A C 1
ATOM 2838 O O . CYS A 1 348 ? -39.075 0.584 13.718 1.00 93.62 348 CYS A O 1
ATOM 2840 N N . GLU A 1 349 ? -39.621 2.740 13.401 1.00 92.62 349 GLU A N 1
ATOM 2841 C CA . GLU A 1 349 ? -41.008 2.641 13.894 1.00 92.62 349 GLU A CA 1
ATOM 2842 C C . GLU A 1 349 ? -41.141 1.912 15.244 1.00 92.62 349 GLU A C 1
ATOM 2844 O O . GLU A 1 349 ? -41.963 1.010 15.408 1.00 92.62 349 GLU A O 1
ATOM 2849 N N . ASN A 1 350 ? -40.318 2.310 16.221 1.00 91.88 350 ASN A N 1
ATOM 2850 C CA . ASN A 1 350 ? -40.275 1.726 17.568 1.00 91.88 350 ASN A CA 1
ATOM 2851 C C . ASN A 1 350 ? -40.019 0.211 17.568 1.00 91.88 350 ASN A C 1
ATOM 2853 O O . ASN A 1 350 ? -40.637 -0.521 18.337 1.00 91.88 350 ASN A O 1
ATOM 2857 N N . GLY A 1 351 ? -39.145 -0.271 16.682 1.00 89.88 351 GLY A N 1
ATOM 2858 C CA . GLY A 1 351 ? -38.776 -1.684 16.662 1.00 89.88 351 GLY A CA 1
ATOM 2859 C C . GLY A 1 351 ? -39.640 -2.569 15.778 1.00 89.88 351 GLY A C 1
ATOM 2860 O O . GLY A 1 351 ? -39.414 -3.768 15.766 1.00 89.88 351 GLY A O 1
ATOM 2861 N N . LYS A 1 352 ? -40.615 -2.019 15.041 1.00 94.38 352 LYS A N 1
ATOM 2862 C CA . LYS A 1 352 ? -41.535 -2.814 14.207 1.00 94.38 352 LYS A CA 1
ATOM 2863 C C . LYS A 1 352 ? -41.029 -3.064 12.789 1.00 94.38 352 LYS A C 1
ATOM 2865 O O . LYS A 1 352 ? -41.418 -4.049 12.163 1.00 94.38 352 LYS A O 1
ATOM 2870 N N . VAL A 1 353 ? -40.172 -2.184 12.274 1.00 95.62 353 VAL A N 1
ATOM 2871 C CA . VAL A 1 353 ? -39.664 -2.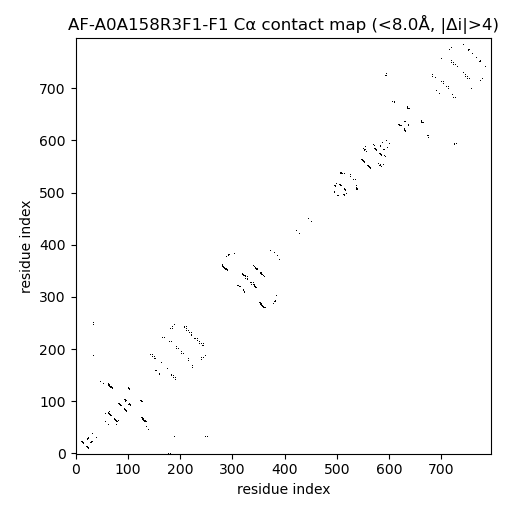253 10.898 1.00 95.62 353 VAL A CA 1
ATOM 2872 C C . VAL A 1 353 ? -38.147 -2.329 10.924 1.00 95.62 353 VAL A C 1
ATOM 2874 O O . VAL A 1 353 ? -37.495 -1.474 11.516 1.00 95.62 353 VAL A O 1
ATOM 2877 N N . LEU A 1 354 ? -37.582 -3.328 10.252 1.00 97.06 354 LEU A N 1
ATOM 2878 C CA . LEU A 1 354 ? -36.156 -3.401 9.974 1.00 97.06 354 LEU A CA 1
ATOM 2879 C C . LEU A 1 354 ? -35.925 -2.911 8.543 1.00 97.06 354 LEU A C 1
ATOM 2881 O O . LEU A 1 354 ? -36.349 -3.539 7.576 1.00 97.06 354 LEU A O 1
ATOM 2885 N N . ARG A 1 355 ? -35.263 -1.767 8.400 1.00 97.19 355 ARG A N 1
ATOM 2886 C CA . ARG A 1 355 ? -34.880 -1.200 7.108 1.00 97.19 355 ARG A CA 1
ATOM 2887 C C . ARG A 1 355 ? -33.494 -1.687 6.719 1.00 97.19 355 ARG A C 1
ATOM 2889 O O . ARG A 1 355 ? -32.522 -1.451 7.434 1.00 97.19 355 ARG A O 1
ATOM 2896 N N . VAL A 1 356 ? -33.397 -2.309 5.552 1.00 97.19 356 VAL A N 1
ATOM 2897 C CA . VAL A 1 356 ? -32.152 -2.808 4.968 1.00 97.19 356 VAL A CA 1
ATOM 2898 C C . VAL A 1 356 ? -31.757 -1.908 3.802 1.00 97.19 356 VAL A C 1
ATOM 2900 O O . VAL A 1 356 ? -32.484 -1.818 2.814 1.00 97.19 356 VAL A O 1
ATOM 2903 N N . ARG A 1 357 ? -30.606 -1.234 3.890 1.00 96.56 357 ARG A N 1
ATOM 2904 C CA . ARG A 1 357 ? -30.027 -0.464 2.777 1.00 96.56 357 ARG A CA 1
ATOM 2905 C C . ARG A 1 357 ? -28.854 -1.236 2.187 1.00 96.56 357 ARG A C 1
ATOM 2907 O O . ARG A 1 357 ? -27.865 -1.466 2.878 1.00 96.56 357 ARG A O 1
ATOM 2914 N N . ILE A 1 358 ? -28.956 -1.623 0.924 1.00 95.81 358 ILE A N 1
ATOM 2915 C CA . ILE A 1 358 ? -27.973 -2.443 0.217 1.00 95.81 358 ILE A CA 1
ATOM 2916 C C . ILE A 1 358 ? -27.219 -1.545 -0.754 1.00 95.81 358 ILE A C 1
ATOM 2918 O O . ILE A 1 358 ? -27.801 -1.095 -1.732 1.00 95.81 358 ILE A O 1
ATOM 2922 N N . ASN A 1 359 ? -25.937 -1.287 -0.490 1.00 93.81 359 ASN A N 1
ATOM 2923 C CA . ASN A 1 359 ? -25.053 -0.547 -1.386 1.00 93.81 359 ASN A CA 1
ATOM 2924 C C . ASN A 1 359 ? -23.991 -1.489 -1.968 1.00 93.81 359 ASN A C 1
ATOM 2926 O O . ASN A 1 359 ? -23.110 -1.953 -1.245 1.00 93.81 359 ASN A O 1
ATOM 2930 N N . THR A 1 360 ? -24.044 -1.775 -3.265 1.00 92.81 360 THR A N 1
ATOM 2931 C CA . THR A 1 360 ? -23.043 -2.613 -3.939 1.00 92.81 360 THR A CA 1
ATOM 2932 C C . THR A 1 360 ? -22.564 -1.997 -5.240 1.00 92.81 360 THR A C 1
ATOM 2934 O O . THR A 1 360 ? -23.315 -1.356 -5.965 1.00 92.81 360 THR A O 1
ATOM 2937 N N . ASN A 1 361 ? -21.296 -2.227 -5.579 1.00 88.44 361 ASN A N 1
ATOM 2938 C CA . ASN A 1 361 ? -20.707 -1.747 -6.829 1.00 88.44 361 ASN A CA 1
ATOM 2939 C C . ASN A 1 361 ? -21.061 -2.602 -8.062 1.00 88.44 361 ASN A C 1
ATOM 2941 O O . ASN A 1 361 ? -20.391 -2.517 -9.091 1.00 88.44 361 ASN A O 1
ATOM 2945 N N . ILE A 1 362 ? -22.073 -3.463 -7.950 1.00 86.00 362 ILE A N 1
ATOM 2946 C CA . ILE A 1 362 ? -22.565 -4.311 -9.034 1.00 86.00 362 ILE A CA 1
ATOM 2947 C C . ILE A 1 362 ? -23.690 -3.589 -9.769 1.00 86.00 362 ILE A C 1
ATOM 2949 O O . ILE A 1 362 ? -24.580 -3.024 -9.142 1.00 86.00 362 ILE A O 1
ATOM 2953 N N . GLN A 1 363 ? -23.686 -3.679 -11.098 1.00 81.50 363 GLN A N 1
ATOM 2954 C CA . GLN A 1 363 ? -24.796 -3.233 -11.936 1.00 81.50 363 GLN A CA 1
ATOM 2955 C C . GLN A 1 363 ? -25.763 -4.396 -12.203 1.00 81.50 363 GLN A C 1
ATOM 2957 O O . GLN A 1 363 ? -25.331 -5.489 -12.594 1.00 81.50 363 GLN A O 1
ATOM 2962 N N . HIS A 1 364 ? -27.064 -4.157 -12.009 1.00 80.62 364 HIS A N 1
ATOM 2963 C CA . HIS A 1 364 ? -28.121 -5.047 -12.490 1.00 80.62 364 HIS A CA 1
ATOM 2964 C C . HIS A 1 364 ? -28.093 -5.085 -14.022 1.00 80.62 364 HIS A C 1
ATOM 2966 O O . HIS A 1 364 ? -28.049 -4.035 -14.664 1.00 80.62 364 HIS A O 1
ATOM 2972 N N . LYS A 1 365 ? -28.108 -6.284 -14.613 1.00 79.62 365 LYS A N 1
ATOM 2973 C CA . LYS A 1 365 ? -28.188 -6.434 -16.078 1.00 79.62 365 LYS A CA 1
ATOM 2974 C C . LYS A 1 365 ? -29.641 -6.487 -16.550 1.00 79.62 365 LYS A C 1
ATOM 2976 O O . LYS A 1 365 ? -29.917 -6.121 -17.690 1.00 79.62 365 LYS A O 1
ATOM 2981 N N . ALA A 1 366 ? -30.558 -6.913 -15.679 1.00 80.88 366 ALA A N 1
ATOM 2982 C CA . ALA A 1 366 ? -31.987 -6.982 -15.951 1.00 80.88 366 ALA A CA 1
ATOM 2983 C C . ALA A 1 366 ? -32.793 -6.323 -14.814 1.00 80.88 366 ALA A C 1
ATOM 2985 O O . ALA A 1 366 ? -32.423 -6.489 -13.652 1.00 80.88 366 ALA A O 1
ATOM 2986 N N . PRO A 1 367 ? -33.915 -5.633 -15.106 1.00 76.50 367 PRO A N 1
ATOM 2987 C CA . PRO A 1 367 ? -34.820 -5.100 -14.081 1.00 76.50 367 PRO A CA 1
ATOM 2988 C C . PRO A 1 367 ? -35.270 -6.153 -13.056 1.00 76.50 367 PRO A C 1
ATOM 2990 O O . PRO A 1 367 ? -35.339 -5.860 -11.865 1.00 76.50 367 PRO A O 1
ATOM 2993 N N . MET A 1 368 ? -35.459 -7.404 -13.499 1.00 82.12 368 MET A N 1
ATOM 2994 C CA . MET A 1 368 ? -35.840 -8.510 -12.614 1.00 82.12 368 MET A CA 1
ATOM 2995 C C . MET A 1 368 ? -34.791 -8.853 -11.551 1.00 82.12 368 MET A C 1
ATOM 2997 O O . MET A 1 368 ? -35.129 -9.492 -10.562 1.00 82.12 368 MET A O 1
ATOM 3001 N N . ASP A 1 369 ? -33.526 -8.451 -11.716 1.00 87.69 369 ASP A N 1
ATOM 3002 C CA . ASP A 1 369 ? -32.515 -8.678 -10.683 1.00 87.69 369 ASP A CA 1
ATOM 3003 C C . ASP A 1 369 ? -32.867 -7.904 -9.391 1.00 87.69 369 ASP A C 1
ATOM 3005 O O . ASP A 1 369 ? -32.684 -8.423 -8.292 1.00 87.69 369 ASP A O 1
ATOM 3009 N N . SER A 1 370 ? -33.385 -6.673 -9.502 1.00 88.38 370 SER A N 1
ATOM 3010 C CA . SER A 1 370 ? -33.795 -5.876 -8.331 1.00 88.38 370 SER A CA 1
ATOM 3011 C C . SER A 1 370 ? -35.055 -6.463 -7.691 1.00 88.38 370 SER A C 1
ATOM 3013 O O . SER A 1 370 ? -35.100 -6.673 -6.480 1.00 88.38 370 SER A O 1
ATOM 3015 N N . GLU A 1 371 ? -36.049 -6.837 -8.503 1.00 89.81 371 GLU A N 1
ATOM 3016 C CA . GLU A 1 371 ? -37.286 -7.460 -8.015 1.00 89.81 371 GLU A CA 1
ATOM 3017 C C . GLU A 1 371 ? -37.022 -8.795 -7.312 1.00 89.81 371 GLU A C 1
ATOM 3019 O O . GLU A 1 371 ? -37.565 -9.035 -6.233 1.00 89.81 371 GLU A O 1
ATOM 3024 N N . ALA A 1 372 ? -36.134 -9.627 -7.865 1.00 90.75 372 ALA A N 1
ATOM 3025 C CA . ALA A 1 372 ? -35.708 -10.871 -7.236 1.00 90.75 372 ALA A CA 1
ATOM 3026 C C . ALA A 1 372 ? -35.024 -10.610 -5.887 1.00 90.75 372 ALA A C 1
ATOM 3028 O O . ALA A 1 372 ? -35.364 -11.261 -4.903 1.00 90.75 372 ALA A O 1
ATOM 3029 N N . LEU A 1 373 ? -34.117 -9.628 -5.800 1.00 94.00 373 LEU A N 1
ATOM 3030 C CA . LEU A 1 373 ? -33.480 -9.255 -4.533 1.00 94.00 373 LEU A CA 1
ATOM 3031 C C . LEU A 1 373 ? -34.510 -8.791 -3.492 1.00 94.00 373 LEU A C 1
ATOM 3033 O O . LEU A 1 373 ? -34.472 -9.249 -2.349 1.00 94.00 373 LEU A O 1
ATOM 3037 N N . ILE A 1 374 ? -35.443 -7.918 -3.882 1.00 93.31 374 ILE A N 1
ATOM 3038 C CA . ILE A 1 374 ? -36.501 -7.409 -2.998 1.00 93.31 374 ILE A CA 1
ATOM 3039 C C . ILE A 1 374 ? -37.384 -8.552 -2.500 1.00 93.31 374 ILE A C 1
ATOM 3041 O O . ILE A 1 374 ? -37.658 -8.634 -1.301 1.00 93.31 374 ILE A O 1
ATOM 3045 N N . PHE A 1 375 ? -37.817 -9.433 -3.403 1.00 92.31 375 PHE A N 1
ATOM 3046 C CA . PHE A 1 375 ? -38.622 -10.602 -3.068 1.00 92.31 375 PHE A CA 1
ATOM 3047 C C . PHE A 1 375 ? -37.884 -11.503 -2.077 1.00 92.31 375 PHE A C 1
ATOM 3049 O O . PHE A 1 375 ? -38.403 -11.792 -1.001 1.00 92.31 375 PHE A O 1
ATOM 3056 N N . MET A 1 376 ? -36.633 -11.858 -2.380 1.00 92.56 376 MET A N 1
ATOM 3057 C CA . MET A 1 376 ? -35.839 -12.723 -1.518 1.00 92.56 376 MET A CA 1
ATOM 3058 C C . MET A 1 376 ? -35.625 -12.139 -0.131 1.00 92.56 376 MET A C 1
ATOM 3060 O O . MET A 1 376 ? -35.749 -12.885 0.831 1.00 92.56 376 MET A O 1
ATOM 3064 N N . VAL A 1 377 ? -35.335 -10.839 -0.018 1.00 94.94 377 VAL A N 1
ATOM 3065 C CA . VAL A 1 377 ? -35.173 -10.143 1.270 1.00 94.94 377 VAL A CA 1
ATOM 3066 C C . VAL A 1 377 ? -36.479 -10.148 2.067 1.00 94.94 377 VAL A C 1
ATOM 3068 O O . VAL A 1 377 ? -36.459 -10.409 3.268 1.00 94.94 377 VAL A O 1
ATOM 3071 N N . LYS A 1 378 ? -37.623 -9.916 1.412 1.00 93.94 378 LYS A N 1
ATOM 3072 C CA . LYS A 1 378 ? -38.940 -9.906 2.068 1.00 93.94 378 LYS A CA 1
ATOM 3073 C C . LYS A 1 378 ? -39.423 -11.286 2.516 1.00 93.94 378 LYS A C 1
ATOM 3075 O O . LYS A 1 378 ? -40.210 -11.360 3.453 1.00 93.94 378 LYS A O 1
ATOM 3080 N N . CYS A 1 379 ? -38.971 -12.360 1.874 1.00 92.75 379 CYS A N 1
ATOM 3081 C CA . CYS A 1 379 ? -39.339 -13.730 2.242 1.00 92.75 379 CYS A CA 1
ATOM 3082 C C . CYS A 1 379 ? -38.615 -14.257 3.491 1.00 92.75 379 CYS A C 1
ATOM 3084 O O . CYS A 1 379 ? -38.946 -15.341 3.972 1.00 92.75 379 CYS A O 1
ATOM 3086 N N . GLN A 1 380 ? -37.629 -13.526 4.014 1.00 94.25 380 GLN A N 1
ATOM 3087 C CA . GLN A 1 380 ? -36.814 -13.997 5.129 1.00 94.25 380 GLN A CA 1
ATOM 3088 C C . GLN A 1 380 ? -37.563 -13.880 6.455 1.00 94.25 380 GLN A C 1
ATOM 3090 O O . GLN A 1 380 ? -38.251 -12.894 6.717 1.00 94.25 380 GLN A O 1
ATOM 3095 N N . LYS A 1 381 ? -37.419 -14.914 7.290 1.00 92.25 381 LYS A N 1
ATOM 3096 C CA . LYS A 1 381 ? -38.054 -15.019 8.616 1.00 92.25 381 LYS A CA 1
ATOM 3097 C C . LYS A 1 381 ? -37.063 -14.947 9.777 1.00 92.25 381 LYS A C 1
ATOM 3099 O O . LYS A 1 381 ? -37.500 -14.860 10.915 1.00 92.25 381 LYS A O 1
ATOM 3104 N N . ASP A 1 382 ? -35.768 -14.942 9.472 1.00 93.31 382 ASP A N 1
ATOM 3105 C CA . ASP A 1 382 ? -34.681 -14.837 10.442 1.00 93.31 382 ASP A CA 1
ATOM 3106 C C . ASP A 1 382 ? -33.586 -13.886 9.911 1.00 93.31 382 ASP A C 1
ATOM 3108 O O . ASP A 1 382 ? -33.355 -13.790 8.697 1.00 93.31 382 ASP A O 1
ATOM 3112 N N . PHE A 1 383 ? -32.948 -13.143 10.817 1.00 93.81 383 PHE A N 1
ATOM 3113 C CA . PHE A 1 383 ? -31.932 -12.137 10.521 1.00 93.81 383 PHE A CA 1
ATOM 3114 C C . PHE A 1 383 ? -30.664 -12.717 9.876 1.00 93.81 383 PHE A C 1
ATOM 3116 O O . PHE A 1 383 ? -30.124 -12.124 8.937 1.00 93.81 383 PHE A O 1
ATOM 3123 N N . LEU A 1 384 ? -30.187 -13.880 10.331 1.00 93.25 384 LEU A N 1
ATOM 3124 C CA . LEU A 1 384 ? -28.960 -14.468 9.786 1.00 93.25 384 LEU A CA 1
ATOM 3125 C C . LEU A 1 384 ? -29.172 -15.015 8.356 1.00 93.25 384 LEU A C 1
ATOM 3127 O O . LEU A 1 384 ? -28.378 -14.686 7.467 1.00 93.25 384 LEU A O 1
ATOM 3131 N N . PRO A 1 385 ? -30.256 -15.762 8.060 1.00 93.75 385 PRO A N 1
ATOM 3132 C CA . PRO A 1 385 ? -30.647 -16.092 6.692 1.00 93.75 385 PRO A CA 1
ATOM 3133 C C . PRO A 1 385 ? -30.839 -14.866 5.803 1.00 93.75 385 PRO A C 1
ATOM 3135 O O . PRO A 1 385 ? -30.372 -14.884 4.667 1.00 93.75 385 PRO A O 1
ATOM 3138 N N . LEU A 1 386 ? -31.423 -13.775 6.314 1.00 95.00 386 LEU A N 1
ATOM 3139 C CA . LEU A 1 386 ? -31.518 -12.519 5.567 1.00 95.00 386 LEU A CA 1
ATOM 3140 C C . LEU A 1 386 ? -30.158 -12.006 5.106 1.00 95.00 386 LEU A C 1
ATOM 3142 O O . LEU A 1 386 ? -29.979 -11.695 3.926 1.00 95.00 386 LEU A O 1
ATOM 3146 N N . PHE A 1 387 ? -29.204 -11.923 6.027 1.00 95.81 387 PHE A N 1
ATOM 3147 C CA . PHE A 1 387 ? -27.859 -11.472 5.708 1.00 95.81 387 PHE A CA 1
ATOM 3148 C C . PHE A 1 387 ? -27.198 -12.371 4.647 1.00 95.81 387 PHE A C 1
ATOM 3150 O O . PHE A 1 387 ? -26.690 -11.876 3.635 1.00 95.81 387 PHE A O 1
ATOM 3157 N N . ASN A 1 388 ? -27.279 -13.692 4.824 1.00 94.75 388 ASN A N 1
ATOM 3158 C CA . ASN A 1 388 ? -26.696 -14.671 3.904 1.00 94.75 388 ASN A CA 1
ATOM 3159 C C . ASN A 1 388 ? -27.340 -14.645 2.513 1.00 94.75 388 ASN A C 1
ATOM 3161 O O . ASN A 1 388 ? -26.645 -14.741 1.503 1.00 94.75 388 ASN A O 1
ATOM 3165 N N . VAL A 1 389 ? -28.653 -14.443 2.437 1.00 95.25 389 VAL A N 1
ATOM 3166 C CA . VAL A 1 389 ? -29.385 -14.344 1.171 1.00 95.25 389 VAL A CA 1
ATOM 3167 C C . VAL A 1 389 ? -28.939 -13.126 0.361 1.00 95.25 389 VAL A C 1
ATOM 3169 O O . VAL A 1 389 ? -28.768 -13.232 -0.855 1.00 95.25 389 VAL A O 1
ATOM 3172 N N . ILE A 1 390 ? -28.659 -11.993 1.015 1.00 96.19 390 ILE A N 1
ATOM 3173 C CA . ILE A 1 390 ? -28.100 -10.816 0.336 1.00 96.19 390 ILE A CA 1
ATOM 3174 C C . ILE A 1 390 ? -26.680 -11.107 -0.172 1.00 96.19 390 ILE A C 1
ATOM 3176 O O . ILE A 1 390 ? -26.363 -10.784 -1.320 1.00 96.19 390 ILE A O 1
ATOM 3180 N N . LEU A 1 391 ? -25.826 -11.739 0.644 1.00 95.50 391 LEU A N 1
ATOM 3181 C CA . LEU A 1 391 ? -24.472 -12.130 0.229 1.00 95.50 391 LEU A CA 1
ATOM 3182 C C . LEU A 1 391 ? -24.489 -13.037 -1.000 1.00 95.50 391 LEU A C 1
ATOM 3184 O O . LEU A 1 391 ? -23.767 -12.792 -1.970 1.00 95.50 391 LEU A O 1
ATOM 3188 N N . ASP A 1 392 ? -25.311 -14.079 -0.955 1.00 94.44 392 ASP A N 1
ATOM 3189 C CA . ASP A 1 392 ? -25.393 -15.090 -2.000 1.00 94.44 392 ASP A CA 1
ATOM 3190 C C . ASP A 1 392 ? -25.958 -14.510 -3.293 1.00 94.44 392 ASP A C 1
ATOM 3192 O O . ASP A 1 392 ? -25.420 -14.788 -4.367 1.00 94.44 392 ASP A O 1
ATOM 3196 N N . PHE A 1 393 ? -26.949 -13.619 -3.201 1.00 94.62 393 PHE A N 1
ATOM 3197 C CA . PHE A 1 393 ? -27.441 -12.875 -4.357 1.00 94.62 393 PHE A CA 1
ATOM 3198 C C . PHE A 1 393 ? -26.334 -12.053 -5.023 1.00 94.62 393 PHE A C 1
ATOM 3200 O O . PHE A 1 393 ? -26.105 -12.132 -6.230 1.00 94.62 393 PHE A O 1
ATOM 3207 N N . VAL A 1 394 ? -25.601 -11.275 -4.227 1.00 94.31 394 VAL A N 1
ATOM 3208 C CA . VAL A 1 394 ? -24.526 -10.400 -4.706 1.00 94.31 394 VAL A CA 1
ATOM 3209 C C . VAL A 1 394 ? -23.395 -11.235 -5.323 1.00 94.31 394 VAL A C 1
ATOM 3211 O O . VAL A 1 394 ? -22.892 -10.887 -6.394 1.00 94.31 394 VAL A O 1
ATOM 3214 N N . ARG A 1 395 ? -23.027 -12.376 -4.723 1.00 93.75 395 ARG A N 1
ATOM 3215 C CA . ARG A 1 395 ? -22.073 -13.343 -5.305 1.00 93.75 395 ARG A CA 1
ATOM 3216 C C . ARG A 1 395 ? -22.564 -13.887 -6.644 1.00 93.75 395 ARG A C 1
ATOM 3218 O O . ARG A 1 395 ? -21.801 -13.886 -7.612 1.00 93.75 395 ARG A O 1
ATOM 3225 N N . TYR A 1 396 ? -23.825 -14.306 -6.704 1.00 93.12 396 TYR A N 1
ATOM 3226 C CA . TYR A 1 396 ? -24.451 -14.854 -7.901 1.00 93.12 396 TYR A CA 1
ATOM 3227 C C . TYR A 1 396 ? -24.428 -13.851 -9.062 1.00 93.12 396 TYR A C 1
ATOM 3229 O O . TYR A 1 396 ? -23.904 -14.165 -10.135 1.00 93.12 396 TYR A O 1
ATOM 3237 N N . ILE A 1 397 ? -24.874 -12.608 -8.842 1.00 90.75 397 ILE A N 1
ATOM 3238 C CA . ILE A 1 397 ? -24.859 -11.576 -9.889 1.00 90.75 397 ILE A CA 1
ATOM 3239 C C . ILE A 1 397 ? -23.423 -11.278 -10.347 1.00 90.75 397 ILE A C 1
ATOM 3241 O O . ILE A 1 397 ? -23.182 -11.121 -11.545 1.00 90.75 397 ILE A O 1
ATOM 3245 N N . ARG A 1 398 ? -22.433 -11.256 -9.441 1.00 90.12 398 ARG A N 1
ATOM 3246 C CA . ARG A 1 398 ? -21.016 -11.067 -9.819 1.00 90.12 398 ARG A CA 1
ATOM 3247 C C . ARG A 1 398 ? -20.485 -12.204 -10.678 1.00 90.12 398 ARG A C 1
ATOM 3249 O O . ARG A 1 398 ? -19.797 -11.934 -11.662 1.00 90.12 398 ARG A O 1
ATOM 3256 N N . ALA A 1 399 ? -20.774 -13.449 -10.308 1.00 88.81 399 ALA A N 1
ATOM 3257 C CA . ALA A 1 399 ? -20.357 -14.622 -11.068 1.00 88.81 399 ALA A CA 1
ATOM 3258 C C . ALA A 1 399 ? -20.985 -14.605 -12.469 1.00 88.81 399 ALA A C 1
ATOM 3260 O O . ALA A 1 399 ? -20.270 -14.695 -13.469 1.00 88.81 399 ALA A O 1
ATOM 3261 N N . ARG A 1 400 ? -22.297 -14.355 -12.551 1.00 88.00 400 ARG A N 1
ATOM 3262 C CA . ARG A 1 400 ? -23.030 -14.225 -13.818 1.00 88.00 400 ARG A CA 1
ATOM 3263 C C . ARG A 1 400 ? -22.483 -13.086 -14.683 1.00 88.00 400 ARG A C 1
ATOM 3265 O O . ARG A 1 400 ? -22.303 -13.247 -15.887 1.00 88.00 400 ARG A O 1
ATOM 3272 N N . ASN A 1 401 ? -22.138 -11.945 -14.083 1.00 86.62 401 ASN A N 1
ATOM 3273 C CA . ASN A 1 401 ? -21.598 -10.797 -14.815 1.00 86.62 401 ASN A CA 1
ATOM 3274 C C . ASN A 1 401 ? -20.212 -11.052 -15.432 1.00 86.62 401 ASN A C 1
ATOM 3276 O O . ASN A 1 401 ? -19.856 -10.347 -16.374 1.00 86.62 401 ASN A O 1
ATOM 3280 N N . ARG A 1 402 ? -19.462 -12.053 -14.950 1.00 83.12 402 ARG A N 1
ATOM 3281 C CA . ARG A 1 402 ? -18.132 -12.429 -15.462 1.00 83.12 402 ARG A CA 1
ATOM 3282 C C . ARG A 1 402 ? -18.157 -13.425 -16.615 1.00 83.12 402 ARG A C 1
ATOM 3284 O O . ARG A 1 402 ? -17.241 -13.408 -17.427 1.00 83.12 402 ARG A O 1
ATOM 3291 N N . LEU A 1 403 ? -19.156 -14.305 -16.655 1.00 78.25 403 LEU A N 1
ATOM 3292 C CA . LEU A 1 403 ? -19.193 -15.437 -17.587 1.00 78.25 403 LEU A CA 1
ATOM 3293 C C . LEU A 1 403 ? -19.771 -15.094 -18.966 1.00 78.25 403 LEU A C 1
ATOM 3295 O O . LEU A 1 403 ? -19.626 -15.885 -19.889 1.00 78.25 403 LEU A O 1
ATOM 3299 N N . VAL A 1 404 ? -20.417 -13.937 -19.120 1.00 64.69 404 VAL A N 1
ATOM 3300 C CA . VAL A 1 404 ? -21.177 -13.600 -20.332 1.00 64.69 404 VAL A CA 1
ATOM 3301 C C . VAL A 1 404 ? -20.445 -12.528 -21.153 1.00 64.69 404 VAL A C 1
ATOM 3303 O O . VAL A 1 404 ? -20.377 -11.382 -20.692 1.00 64.69 404 VAL A O 1
ATOM 3306 N N . PRO A 1 405 ? -19.917 -12.854 -22.354 1.00 55.34 405 PRO A N 1
ATOM 3307 C CA . PRO A 1 405 ? -19.476 -11.860 -23.332 1.00 55.34 405 PRO A CA 1
ATOM 3308 C C . PRO A 1 405 ? -20.649 -10.977 -23.778 1.00 55.34 405 PRO A C 1
ATOM 3310 O O . PRO A 1 405 ? -21.796 -11.415 -23.781 1.00 55.34 405 PRO A O 1
ATOM 3313 N N . HIS A 1 406 ? -20.356 -9.731 -24.150 1.00 52.59 406 HIS A N 1
ATOM 3314 C CA . HIS A 1 406 ? -21.334 -8.765 -24.660 1.00 52.59 406 HIS A CA 1
ATOM 3315 C C . HIS A 1 406 ? -21.900 -9.213 -26.023 1.00 52.59 406 HIS A C 1
ATOM 3317 O O . HIS A 1 406 ? -21.376 -8.818 -27.059 1.00 52.59 406 HIS A O 1
ATOM 3323 N N . ASP A 1 407 ? -22.955 -10.026 -26.024 1.00 51.22 407 ASP A N 1
ATOM 3324 C CA . ASP A 1 407 ? -23.821 -10.232 -27.191 1.00 51.22 407 ASP A CA 1
ATOM 3325 C C . ASP A 1 407 ? -25.298 -10.098 -26.777 1.00 51.22 407 ASP A C 1
ATOM 3327 O O . ASP A 1 407 ? -25.716 -10.608 -25.731 1.00 51.22 407 ASP A O 1
ATOM 3331 N N . ASP A 1 408 ? -26.082 -9.377 -27.579 1.00 50.34 408 ASP A N 1
ATOM 3332 C CA . ASP A 1 408 ? -27.429 -8.875 -27.253 1.00 50.34 408 ASP A CA 1
ATOM 3333 C C . ASP A 1 408 ? -28.511 -9.974 -27.200 1.00 50.34 408 ASP A C 1
ATOM 3335 O O . ASP A 1 408 ? -29.636 -9.743 -26.750 1.00 50.34 408 ASP A O 1
ATOM 3339 N N . THR A 1 409 ? -28.170 -11.214 -27.558 1.00 50.50 409 THR A N 1
ATOM 3340 C CA . THR A 1 409 ? -29.059 -12.388 -27.498 1.00 50.50 409 THR A CA 1
ATOM 3341 C C . THR A 1 409 ? -29.334 -12.907 -26.070 1.00 50.50 409 THR A C 1
ATOM 3343 O O . THR A 1 409 ? -30.128 -13.828 -25.882 1.00 50.50 409 THR A O 1
ATOM 3346 N N . THR A 1 410 ? -28.752 -12.305 -25.022 1.00 55.91 410 THR A N 1
ATOM 3347 C CA . THR A 1 410 ? -28.736 -12.849 -23.643 1.00 55.91 410 THR A CA 1
ATOM 3348 C C . THR A 1 410 ? -29.881 -12.446 -22.699 1.00 55.91 410 THR A C 1
ATOM 3350 O O . THR A 1 410 ? -29.916 -12.916 -21.557 1.00 55.91 410 THR A O 1
ATOM 3353 N N . ARG A 1 411 ? -30.869 -11.645 -23.127 1.00 53.78 411 ARG A N 1
ATOM 3354 C CA . ARG A 1 411 ? -31.987 -11.234 -22.242 1.00 53.78 411 ARG A CA 1
ATOM 3355 C C . ARG A 1 411 ? -32.848 -12.406 -21.745 1.00 53.78 411 ARG A C 1
ATOM 3357 O O . ARG A 1 411 ? -33.167 -12.444 -20.559 1.00 53.78 411 ARG A O 1
ATOM 3364 N N . LEU A 1 412 ? -33.169 -13.378 -22.601 1.00 53.16 412 LEU A N 1
ATOM 3365 C CA . LEU A 1 412 ? -33.989 -14.548 -22.236 1.00 53.16 412 LEU A CA 1
ATOM 3366 C C . LEU A 1 412 ? -33.265 -15.502 -21.272 1.00 53.16 412 LEU A C 1
ATOM 3368 O O . LEU A 1 412 ? -33.869 -15.976 -20.312 1.00 53.16 412 LEU A O 1
ATOM 3372 N N . ASN A 1 413 ? -31.956 -15.701 -21.450 1.00 64.06 413 ASN A N 1
ATOM 3373 C CA . ASN A 1 413 ? -31.158 -16.549 -20.557 1.00 64.06 413 ASN A CA 1
ATOM 3374 C C . ASN A 1 413 ? -31.058 -15.955 -19.140 1.00 64.06 413 ASN A C 1
ATOM 3376 O O . ASN A 1 413 ? -31.078 -16.695 -18.161 1.00 64.06 413 ASN A O 1
ATOM 3380 N N . SER A 1 414 ? -31.050 -14.620 -19.012 1.00 66.12 414 SER A N 1
ATOM 3381 C CA . SER A 1 414 ? -30.988 -13.955 -17.701 1.00 66.12 414 SER A CA 1
ATOM 3382 C C . SER A 1 414 ? -32.203 -14.233 -16.807 1.00 66.12 414 SER A C 1
ATOM 3384 O O . SER A 1 414 ? -32.046 -14.346 -15.593 1.00 66.12 414 SER A O 1
ATOM 3386 N N . ILE A 1 415 ? -33.391 -14.383 -17.406 1.00 69.19 415 ILE A N 1
ATOM 3387 C CA . ILE A 1 415 ? -34.642 -14.694 -16.704 1.00 69.19 415 ILE A CA 1
ATOM 3388 C C . ILE A 1 415 ? -34.610 -16.138 -16.199 1.00 69.19 415 ILE A C 1
ATOM 3390 O O . ILE A 1 415 ? -34.853 -16.379 -15.019 1.00 69.19 415 ILE A O 1
ATOM 3394 N N . VAL A 1 416 ? -34.244 -17.081 -17.072 1.00 77.62 416 VAL A N 1
ATOM 3395 C CA . VAL A 1 416 ? -34.143 -18.511 -16.735 1.00 77.62 416 VAL A CA 1
ATOM 3396 C C . VAL A 1 416 ? -33.130 -18.741 -15.613 1.00 77.62 416 VAL A C 1
ATOM 3398 O O . VAL A 1 416 ? -33.406 -19.494 -14.681 1.00 77.62 416 VAL A O 1
ATOM 3401 N N . ASP A 1 417 ? -31.991 -18.049 -15.649 1.00 79.38 417 ASP A N 1
ATOM 3402 C CA . ASP A 1 417 ? -30.960 -18.184 -14.623 1.00 79.38 417 ASP A CA 1
ATOM 3403 C C . ASP A 1 417 ? -31.417 -17.655 -13.249 1.00 79.38 417 ASP A C 1
ATOM 3405 O O . ASP A 1 417 ? -31.128 -18.279 -12.229 1.00 79.38 417 ASP A O 1
ATOM 3409 N N . ILE A 1 418 ? -32.152 -16.533 -13.193 1.00 78.94 418 ILE A N 1
ATOM 3410 C CA . ILE A 1 418 ? -32.725 -16.006 -11.936 1.00 78.94 418 ILE A CA 1
ATOM 3411 C C . ILE A 1 418 ? -33.792 -16.954 -11.389 1.00 78.94 418 ILE A C 1
ATOM 3413 O O . ILE A 1 418 ? -33.788 -17.246 -10.197 1.00 78.94 418 ILE A O 1
ATOM 3417 N N . VAL A 1 419 ? -34.683 -17.456 -12.247 1.00 78.50 419 VAL A N 1
ATOM 3418 C CA . VAL A 1 419 ? -35.726 -18.411 -11.845 1.00 78.50 419 VAL A CA 1
ATOM 3419 C C . VAL A 1 419 ? -35.094 -19.687 -11.289 1.00 78.50 419 VAL A C 1
ATOM 3421 O O . VAL A 1 419 ? -35.524 -20.169 -10.245 1.00 78.50 419 VAL A O 1
ATOM 3424 N N . ARG A 1 420 ? -34.025 -20.193 -11.920 1.00 84.31 420 ARG A N 1
ATOM 3425 C CA . ARG A 1 420 ? -33.267 -21.340 -11.405 1.00 84.31 420 ARG A CA 1
ATOM 3426 C C . ARG A 1 420 ? -32.619 -21.036 -10.053 1.00 84.31 420 ARG A C 1
ATOM 3428 O O . ARG A 1 420 ? -32.751 -21.836 -9.140 1.00 84.31 420 ARG A O 1
ATOM 3435 N N . PHE A 1 421 ? -31.989 -19.870 -9.897 1.00 86.12 421 PHE A N 1
ATOM 3436 C CA . PHE A 1 421 ? -31.400 -19.452 -8.620 1.00 86.12 421 PHE A CA 1
ATOM 3437 C C . PHE A 1 421 ? -32.437 -19.366 -7.485 1.00 86.12 421 PHE A C 1
ATOM 3439 O O . PHE A 1 421 ? -32.143 -19.753 -6.356 1.00 86.12 421 PHE A O 1
ATOM 3446 N N . LEU A 1 422 ? -33.649 -18.883 -7.779 1.00 81.12 422 LEU A N 1
ATOM 3447 C CA . LEU A 1 422 ? -34.757 -18.833 -6.820 1.00 81.12 422 LEU A CA 1
ATOM 3448 C C . LEU A 1 422 ? -35.292 -20.235 -6.489 1.00 81.12 422 LEU A C 1
ATOM 3450 O O . LEU A 1 422 ? -35.539 -20.536 -5.322 1.00 81.12 422 LEU A O 1
ATOM 3454 N N . HIS A 1 423 ? -35.411 -21.105 -7.495 1.00 81.56 423 HIS A N 1
ATOM 3455 C CA . HIS A 1 423 ? -35.837 -22.492 -7.321 1.00 81.56 423 HIS A CA 1
ATOM 3456 C C . HIS A 1 423 ? -34.840 -23.303 -6.479 1.00 81.56 423 HIS A C 1
ATOM 3458 O O . HIS A 1 423 ? -35.253 -24.031 -5.585 1.00 81.56 423 HIS A O 1
ATOM 3464 N N . ASP A 1 424 ? -33.532 -23.130 -6.692 1.00 81.88 424 ASP A N 1
ATOM 3465 C CA . ASP A 1 424 ? -32.469 -23.786 -5.909 1.00 81.88 424 ASP A CA 1
ATOM 3466 C C . ASP A 1 424 ? -32.468 -23.374 -4.419 1.00 81.88 424 ASP A C 1
ATOM 3468 O O . ASP A 1 424 ? -31.740 -23.947 -3.608 1.00 81.88 424 ASP A O 1
ATOM 3472 N N . ARG A 1 425 ? -33.259 -22.359 -4.050 1.00 78.25 425 ARG A N 1
ATOM 3473 C CA . ARG A 1 425 ? -33.439 -21.857 -2.680 1.00 78.25 425 ARG A CA 1
ATOM 3474 C C . ARG A 1 425 ? -34.836 -22.140 -2.118 1.00 78.25 425 ARG A C 1
ATOM 3476 O O . ARG A 1 425 ? -35.190 -21.548 -1.101 1.00 78.25 425 ARG A O 1
ATOM 3483 N N . ASP A 1 426 ? -35.609 -23.006 -2.774 1.00 81.25 426 ASP A N 1
ATOM 3484 C CA . ASP A 1 426 ? -36.993 -23.354 -2.422 1.00 81.25 426 ASP A CA 1
ATOM 3485 C C . ASP A 1 426 ? -37.932 -22.131 -2.336 1.00 81.25 426 ASP A C 1
ATOM 3487 O O . ASP A 1 426 ? -38.880 -22.094 -1.549 1.00 81.25 426 ASP A O 1
ATOM 3491 N N . LEU A 1 427 ? -37.686 -21.100 -3.155 1.00 76.19 427 LEU A N 1
ATOM 3492 C CA . LEU A 1 427 ? -38.523 -19.902 -3.220 1.00 76.19 427 LEU A CA 1
ATOM 3493 C C . LEU A 1 427 ? -39.466 -19.967 -4.431 1.00 76.19 427 LEU A C 1
ATOM 3495 O O . LEU A 1 427 ? -39.043 -19.821 -5.577 1.00 76.19 427 LEU A O 1
ATOM 3499 N N . THR A 1 428 ? -40.769 -20.137 -4.188 1.00 63.19 428 THR A N 1
ATOM 3500 C CA . THR A 1 428 ? -41.808 -20.076 -5.233 1.00 63.19 428 THR A CA 1
ATOM 3501 C C . THR A 1 428 ? -42.291 -18.640 -5.444 1.00 63.19 428 THR A C 1
ATOM 3503 O O . THR A 1 428 ? -42.772 -18.007 -4.503 1.00 63.19 428 THR A O 1
ATOM 3506 N N . ILE A 1 429 ? -42.206 -18.130 -6.675 1.00 52.00 429 ILE A N 1
ATOM 3507 C CA . ILE A 1 429 ? -42.690 -16.789 -7.038 1.00 52.00 429 ILE A CA 1
ATOM 3508 C C . ILE A 1 429 ? -44.226 -16.836 -7.202 1.00 52.00 429 ILE A C 1
ATOM 3510 O O . ILE A 1 429 ? -44.707 -17.644 -8.000 1.00 52.00 429 ILE A O 1
ATOM 3514 N N . PRO A 1 430 ? -45.023 -16.008 -6.500 1.00 46.81 430 PRO A N 1
ATOM 3515 C CA . PRO A 1 430 ? -46.445 -15.856 -6.814 1.00 46.81 430 PRO A CA 1
ATOM 3516 C C . PRO A 1 430 ? -46.634 -15.161 -8.180 1.00 46.81 430 PRO A C 1
ATOM 3518 O O . PRO A 1 430 ? -45.771 -14.380 -8.580 1.00 46.81 430 PRO A O 1
ATOM 3521 N N . PRO A 1 431 ? -47.741 -15.396 -8.912 1.00 40.34 431 PRO A N 1
ATOM 3522 C CA . PRO A 1 431 ? -47.993 -14.720 -10.184 1.00 40.34 431 PRO A CA 1
ATOM 3523 C C . PRO A 1 431 ? -47.987 -13.197 -9.986 1.00 40.34 431 PRO A C 1
ATOM 3525 O O . PRO A 1 431 ? -48.736 -12.658 -9.174 1.00 40.34 431 PRO A O 1
ATOM 3528 N N . ILE A 1 432 ? -47.098 -12.515 -10.706 1.00 39.84 432 ILE A N 1
ATOM 3529 C CA . ILE A 1 432 ? -46.883 -11.070 -10.600 1.00 39.84 432 ILE A CA 1
ATO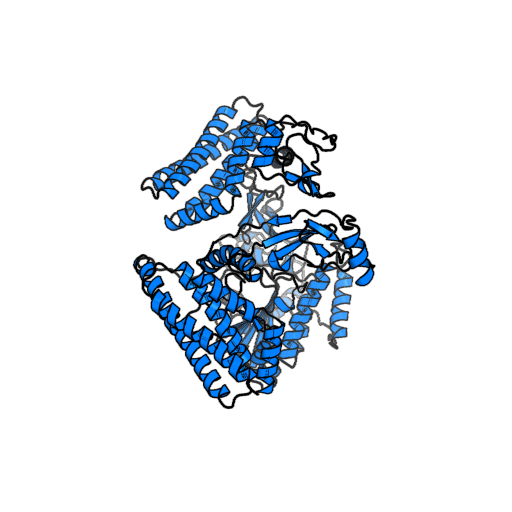M 3530 C C . ILE A 1 432 ? -48.032 -10.360 -11.332 1.00 39.84 432 ILE A C 1
ATOM 3532 O O . ILE A 1 432 ? -48.127 -10.454 -12.556 1.00 39.84 432 ILE A O 1
ATOM 3536 N N . SER A 1 433 ? -48.901 -9.647 -10.608 1.00 34.22 433 SER A N 1
ATOM 3537 C CA . SER A 1 433 ? -49.837 -8.694 -11.217 1.00 34.22 433 SER A CA 1
ATOM 3538 C C . SER A 1 433 ? -49.081 -7.419 -11.593 1.00 34.22 433 SER A C 1
ATOM 3540 O O . SER A 1 433 ? -48.474 -6.763 -10.747 1.00 34.22 433 SER A O 1
ATOM 3542 N N . LEU A 1 434 ? -49.104 -7.075 -12.878 1.00 35.12 434 LEU A N 1
ATOM 3543 C CA . LEU A 1 434 ? -48.387 -5.954 -13.491 1.00 35.12 434 LEU A CA 1
ATOM 3544 C C . LEU A 1 434 ? -49.097 -4.606 -13.259 1.00 35.12 434 LEU A C 1
ATOM 3546 O O . LEU A 1 434 ? -49.271 -3.828 -14.183 1.00 35.12 434 LEU A O 1
ATOM 3550 N N . GLU A 1 435 ? -49.501 -4.309 -12.027 1.00 36.47 435 GLU A N 1
ATOM 3551 C CA . GLU A 1 435 ? -50.042 -3.000 -11.646 1.00 36.47 435 GLU A CA 1
ATOM 3552 C C . GLU A 1 435 ? -49.600 -2.683 -10.218 1.00 36.47 435 GLU A C 1
ATOM 3554 O O . GLU A 1 435 ? -50.225 -3.142 -9.276 1.00 36.47 435 GLU A O 1
ATOM 3559 N N . GLU A 1 436 ? -48.472 -1.977 -10.059 1.00 33.62 436 GLU A N 1
ATOM 3560 C CA . GLU A 1 436 ? -48.123 -1.150 -8.885 1.00 33.62 436 GLU A CA 1
ATOM 3561 C C . GLU A 1 436 ? -46.665 -0.664 -8.997 1.00 33.62 436 GLU A C 1
ATOM 3563 O O . GLU A 1 436 ? -45.730 -1.465 -9.021 1.00 33.62 436 GLU A O 1
ATOM 3568 N N . THR A 1 437 ? -46.431 0.654 -9.028 1.00 41.16 437 THR A N 1
ATOM 3569 C CA . THR A 1 437 ? -45.071 1.226 -9.100 1.00 41.16 437 THR A CA 1
ATOM 3570 C C . THR A 1 437 ? -44.563 1.750 -7.748 1.00 41.16 437 THR A C 1
ATOM 3572 O O . THR A 1 437 ? -45.308 1.968 -6.797 1.00 41.16 437 THR A O 1
ATOM 3575 N N . ARG A 1 438 ? -43.242 1.970 -7.679 1.00 37.62 438 ARG A N 1
ATOM 3576 C CA . ARG A 1 438 ? -42.397 2.343 -6.522 1.00 37.62 438 ARG A CA 1
ATOM 3577 C C . ARG A 1 438 ? -42.908 3.475 -5.607 1.00 37.62 438 ARG A C 1
ATOM 3579 O O . ARG A 1 438 ? -42.435 3.577 -4.477 1.00 37.62 438 ARG A O 1
ATOM 3586 N N . PHE A 1 439 ? -43.815 4.339 -6.063 1.00 36.09 439 PHE A N 1
ATOM 3587 C CA . PHE A 1 439 ? -44.174 5.576 -5.357 1.00 36.09 439 PHE A CA 1
ATOM 3588 C C . PHE A 1 439 ? -45.308 5.432 -4.332 1.00 36.09 439 PHE A C 1
ATOM 3590 O O . PHE A 1 439 ? -45.408 6.267 -3.435 1.00 36.09 439 PHE A O 1
ATOM 3597 N N . THR A 1 440 ? -46.104 4.362 -4.387 1.00 38.75 440 THR A N 1
ATOM 3598 C CA . THR A 1 440 ? -47.313 4.222 -3.553 1.00 38.75 440 THR A CA 1
ATOM 3599 C C . THR A 1 440 ? -47.102 3.453 -2.240 1.00 38.75 440 THR A C 1
ATOM 3601 O O . THR A 1 440 ? -47.987 3.450 -1.390 1.00 38.75 440 THR A O 1
ATOM 3604 N N . LYS A 1 441 ? -45.931 2.836 -2.002 1.00 42.53 441 LYS A N 1
ATOM 3605 C CA . LYS A 1 441 ? -45.789 1.817 -0.936 1.00 42.53 441 LYS A CA 1
ATOM 3606 C C . LYS A 1 441 ? -45.460 2.288 0.490 1.00 42.53 441 LYS A C 1
ATOM 3608 O O . LYS A 1 441 ? -45.687 1.503 1.401 1.00 42.53 441 LYS A O 1
ATOM 3613 N N . ALA A 1 442 ? -44.976 3.513 0.738 1.00 48.66 442 ALA A N 1
ATOM 3614 C CA . ALA A 1 442 ? -44.815 4.027 2.116 1.00 48.66 442 ALA A CA 1
ATOM 3615 C C . ALA A 1 442 ? -44.458 5.532 2.174 1.00 48.66 442 ALA A C 1
ATOM 3617 O O . ALA A 1 442 ? -43.289 5.907 2.032 1.00 48.66 442 ALA A O 1
ATOM 3618 N N . PRO A 1 443 ? -45.410 6.430 2.491 1.00 41.50 443 PRO A N 1
ATOM 3619 C CA . PRO A 1 443 ? -45.145 7.861 2.678 1.00 41.50 443 PRO A CA 1
ATOM 3620 C C . PRO A 1 443 ? -44.123 8.169 3.788 1.00 41.50 443 PRO A C 1
ATOM 3622 O O . PRO A 1 443 ? -43.531 9.252 3.793 1.00 41.50 443 PRO A O 1
ATOM 3625 N N . ALA A 1 444 ? -43.913 7.252 4.735 1.00 48.66 444 ALA A N 1
ATOM 3626 C CA . ALA A 1 444 ? -42.958 7.406 5.829 1.00 48.66 444 ALA A CA 1
ATOM 3627 C C . ALA A 1 444 ? -41.493 7.452 5.353 1.00 48.66 444 ALA A C 1
ATOM 3629 O O . ALA A 1 444 ? -40.672 8.111 5.987 1.00 48.66 444 ALA A O 1
ATOM 3630 N N . ASN A 1 445 ? -41.181 6.865 4.192 1.00 44.00 445 ASN A N 1
ATOM 3631 C CA . ASN A 1 445 ? -39.807 6.632 3.724 1.00 44.00 445 ASN A CA 1
ATOM 3632 C C . ASN A 1 445 ? -39.097 7.875 3.169 1.00 44.00 445 ASN A C 1
ATOM 3634 O O . ASN A 1 445 ? -37.946 7.799 2.751 1.00 44.00 445 ASN A O 1
ATOM 3638 N N . PHE A 1 446 ? -39.777 9.022 3.177 1.00 47.78 446 PHE A N 1
ATOM 3639 C CA . PHE A 1 446 ? -39.306 10.289 2.611 1.00 47.78 446 PHE A CA 1
ATOM 3640 C C . PHE A 1 446 ? -39.439 11.469 3.584 1.00 47.78 446 PHE A C 1
ATOM 3642 O O . PHE A 1 446 ? -39.402 12.625 3.166 1.00 47.78 446 PHE A O 1
ATOM 3649 N N . LYS A 1 447 ? -39.619 11.196 4.881 1.00 50.94 447 LYS A N 1
ATOM 3650 C CA . LYS A 1 447 ? -39.565 12.230 5.922 1.00 50.94 447 LYS A CA 1
ATOM 3651 C C . LYS A 1 447 ? -38.125 12.739 6.100 1.00 50.94 447 LYS A C 1
ATOM 3653 O O . LYS A 1 447 ? -37.159 12.035 5.816 1.00 50.94 447 LYS A O 1
ATOM 3658 N N . ASP A 1 448 ? -37.987 13.966 6.579 1.00 43.53 448 ASP A N 1
ATOM 3659 C CA . ASP A 1 448 ? -36.724 14.651 6.902 1.00 43.53 448 ASP A CA 1
ATOM 3660 C C . ASP A 1 448 ? -35.923 13.986 8.028 1.00 43.53 448 ASP A C 1
ATOM 3662 O O . ASP A 1 448 ? -34.708 14.143 8.103 1.00 43.53 448 ASP A O 1
ATOM 3666 N N . ASN A 1 449 ? -36.590 13.211 8.880 1.00 49.12 449 ASN A N 1
ATOM 3667 C CA . ASN A 1 449 ? -35.934 12.341 9.851 1.00 49.12 449 ASN A CA 1
ATOM 3668 C C . ASN A 1 449 ? -35.509 10.975 9.270 1.00 49.12 449 ASN A C 1
ATOM 3670 O O . ASN A 1 449 ? -34.794 10.236 9.940 1.00 49.12 449 ASN A O 1
ATOM 3674 N N . VAL A 1 450 ? -35.920 10.639 8.039 1.00 46.41 450 VAL A N 1
ATOM 3675 C CA . VAL A 1 450 ? -35.602 9.374 7.345 1.00 46.41 450 VAL A CA 1
ATOM 3676 C C . VAL A 1 450 ? -34.532 9.560 6.257 1.00 46.41 450 VAL A C 1
ATOM 3678 O O . VAL A 1 450 ? -33.669 8.694 6.078 1.00 46.41 450 VAL A O 1
ATOM 3681 N N . ASN A 1 451 ? -34.544 10.707 5.571 1.00 48.72 451 ASN A N 1
ATOM 3682 C CA . ASN A 1 451 ? -33.575 11.119 4.550 1.00 48.72 451 ASN A CA 1
ATOM 3683 C C . ASN A 1 451 ? -33.043 12.529 4.847 1.00 48.72 451 ASN A C 1
ATOM 3685 O O . ASN A 1 451 ? -33.648 13.272 5.609 1.00 48.72 451 ASN A O 1
ATOM 3689 N N . SER A 1 452 ? -31.936 12.948 4.221 1.00 53.06 452 SER A N 1
ATOM 3690 C CA . SER A 1 452 ? -31.435 14.320 4.396 1.00 53.06 452 SER A CA 1
ATOM 3691 C C . SER A 1 452 ? -32.493 15.362 3.991 1.00 53.06 452 SER A C 1
ATOM 3693 O O . SER A 1 452 ? -33.288 15.139 3.075 1.00 53.06 452 SER A O 1
ATOM 3695 N N . ARG A 1 453 ? -32.488 16.532 4.652 1.00 43.78 453 ARG A N 1
ATOM 3696 C CA . ARG A 1 453 ? -33.468 17.623 4.453 1.00 43.78 453 ARG A CA 1
ATOM 3697 C C . ARG A 1 453 ? -33.678 18.000 2.978 1.00 43.78 453 ARG A C 1
ATOM 3699 O O . ARG A 1 453 ? -34.777 18.397 2.613 1.00 43.78 453 ARG A O 1
ATOM 3706 N N . ALA A 1 454 ? -32.658 17.834 2.135 1.00 41.44 454 ALA A N 1
ATOM 3707 C CA . ALA A 1 454 ? -32.731 18.074 0.694 1.00 41.44 454 ALA A CA 1
ATOM 3708 C C . ALA A 1 454 ? -33.662 17.089 -0.048 1.00 41.44 454 ALA A C 1
ATOM 3710 O O . ALA A 1 454 ? -34.421 17.514 -0.906 1.00 41.44 454 ALA A O 1
ATOM 3711 N N . LEU A 1 455 ? -33.670 15.801 0.313 1.00 43.44 455 LEU A N 1
ATOM 3712 C CA . LEU A 1 455 ? -34.519 14.770 -0.313 1.00 43.44 455 LEU A CA 1
ATOM 3713 C C . LEU A 1 455 ? -35.972 14.802 0.188 1.00 43.44 455 LEU A C 1
ATOM 3715 O O . LEU A 1 455 ? -36.888 14.415 -0.533 1.00 43.44 455 LEU A O 1
ATOM 3719 N N . ALA A 1 456 ? -36.199 15.285 1.412 1.00 45.50 456 ALA A N 1
ATOM 3720 C CA . ALA A 1 456 ? -37.540 15.441 1.980 1.00 45.50 456 ALA A CA 1
ATOM 3721 C C . ALA A 1 456 ? -38.322 16.627 1.372 1.00 45.50 456 ALA A C 1
ATOM 3723 O O . ALA A 1 456 ? -39.556 16.612 1.335 1.00 45.50 456 ALA A O 1
ATOM 3724 N N . VAL A 1 457 ? -37.619 17.649 0.864 1.00 41.59 457 VAL A N 1
ATOM 3725 C CA . VAL A 1 457 ? -38.216 18.823 0.198 1.00 41.59 457 VAL A CA 1
ATOM 3726 C C . VAL A 1 457 ? -38.881 18.444 -1.133 1.00 41.59 457 VAL A C 1
ATOM 3728 O O . VAL A 1 457 ? -39.935 18.993 -1.460 1.00 41.59 457 VAL A O 1
ATOM 3731 N N . GLU A 1 458 ? -38.364 17.432 -1.831 1.00 41.03 458 GLU A N 1
ATOM 3732 C CA . GLU A 1 458 ? -38.914 16.943 -3.100 1.00 41.03 458 GLU A CA 1
ATOM 3733 C C . GLU A 1 458 ? -40.305 16.293 -2.939 1.00 41.03 458 GLU A C 1
ATOM 3735 O O . GLU A 1 458 ? -41.162 16.445 -3.808 1.00 41.03 458 GLU A O 1
ATOM 3740 N N . LYS A 1 459 ? -40.613 15.672 -1.788 1.00 39.88 459 LYS A N 1
ATOM 3741 C CA . LYS A 1 459 ? -41.949 15.105 -1.507 1.00 39.88 459 LYS A CA 1
ATOM 3742 C C . LYS A 1 459 ? -43.017 16.170 -1.241 1.00 39.88 459 LYS A C 1
ATOM 3744 O O . LYS A 1 459 ? -44.154 16.002 -1.677 1.00 39.88 459 LYS A O 1
ATOM 3749 N N . LYS A 1 460 ? -42.673 17.288 -0.584 1.00 36.00 460 LYS A N 1
ATOM 3750 C CA . LYS A 1 460 ? -43.619 18.406 -0.358 1.00 36.00 460 LYS A CA 1
ATOM 3751 C C . LYS A 1 460 ? -44.137 19.013 -1.670 1.00 36.00 460 LYS A C 1
ATOM 3753 O O . LYS A 1 460 ? -45.188 19.647 -1.661 1.00 36.00 460 LYS A O 1
ATOM 3758 N N . ARG A 1 461 ? -43.422 18.801 -2.782 1.00 39.44 461 ARG A N 1
ATOM 3759 C CA . ARG A 1 461 ? -43.849 19.152 -4.145 1.00 39.44 461 ARG A CA 1
ATOM 3760 C C . ARG A 1 461 ? -44.745 18.099 -4.809 1.00 39.44 461 ARG A C 1
ATOM 3762 O O . ARG A 1 461 ? -45.575 18.480 -5.621 1.00 39.44 461 ARG A O 1
ATOM 3769 N N . VAL A 1 462 ? -44.602 16.819 -4.458 1.00 41.41 462 VAL A N 1
ATOM 3770 C CA . VAL A 1 462 ? -45.363 15.696 -5.047 1.00 41.41 462 VAL A CA 1
ATOM 3771 C C . VAL A 1 462 ? -46.720 15.485 -4.357 1.00 41.41 462 VAL A C 1
ATOM 3773 O O . VAL A 1 462 ? -47.681 15.087 -4.996 1.00 41.41 462 VAL A O 1
ATOM 3776 N N . GLN A 1 463 ? -46.846 15.832 -3.073 1.00 37.38 463 GLN A N 1
ATOM 3777 C CA . GLN A 1 463 ? -48.032 15.567 -2.238 1.00 37.38 463 GLN A CA 1
ATOM 3778 C C . GLN A 1 463 ? -49.262 16.483 -2.452 1.00 37.38 463 GLN A C 1
ATOM 3780 O O . GLN A 1 463 ? -50.126 16.530 -1.584 1.00 37.38 463 GLN A O 1
ATOM 3785 N N . ARG A 1 464 ? -49.353 17.253 -3.546 1.00 38.31 464 ARG A N 1
ATOM 3786 C CA . ARG A 1 464 ? -50.481 18.187 -3.787 1.00 38.31 464 ARG A CA 1
ATOM 3787 C C . ARG A 1 464 ? -51.403 17.823 -4.951 1.00 38.31 464 ARG A C 1
ATOM 3789 O O . ARG A 1 464 ? -52.240 18.637 -5.325 1.00 38.31 464 ARG A O 1
ATOM 3796 N N . CYS A 1 465 ? -51.292 16.619 -5.492 1.00 41.34 465 CYS A N 1
ATOM 3797 C CA . CYS A 1 465 ? -52.310 16.077 -6.382 1.00 41.34 465 CYS A CA 1
ATOM 3798 C C . CYS A 1 465 ? -52.656 14.673 -5.895 1.00 41.34 465 CYS A C 1
ATOM 3800 O O . CYS A 1 465 ? -51.835 13.771 -6.041 1.00 41.34 465 CYS A O 1
ATOM 3802 N N . ASP A 1 466 ? -53.832 14.514 -5.290 1.00 36.41 466 ASP A N 1
ATOM 3803 C CA . ASP A 1 466 ? -54.372 13.195 -4.973 1.00 36.41 466 ASP A CA 1
ATOM 3804 C C . ASP A 1 466 ? -54.866 12.530 -6.271 1.00 36.41 466 ASP A C 1
ATOM 3806 O O . ASP A 1 466 ? -55.587 13.127 -7.070 1.00 36.41 466 ASP A O 1
ATOM 3810 N N . GLU A 1 467 ? -54.413 11.296 -6.504 1.00 40.19 467 GLU A N 1
ATOM 3811 C CA . GLU A 1 467 ? -54.644 10.509 -7.728 1.00 40.19 467 GLU A CA 1
ATOM 3812 C C . GLU A 1 467 ? -56.079 9.959 -7.841 1.00 40.19 467 GLU A C 1
ATOM 3814 O O . GLU A 1 467 ? -56.508 9.615 -8.939 1.00 40.19 467 GLU A O 1
ATOM 3819 N N . TYR A 1 468 ? -56.852 9.950 -6.749 1.00 39.97 468 TYR A N 1
ATOM 3820 C CA . TYR A 1 468 ? -58.191 9.350 -6.719 1.00 39.97 468 TYR A CA 1
ATOM 3821 C C . TYR A 1 468 ? -59.283 10.257 -7.327 1.00 39.97 468 TYR A C 1
ATOM 3823 O O . TYR A 1 468 ? -60.133 9.774 -8.064 1.00 39.97 468 TYR A O 1
ATOM 3831 N N . GLU A 1 469 ? -59.218 11.582 -7.132 1.00 41.34 469 GLU A N 1
ATOM 3832 C CA . GLU A 1 469 ? -60.135 12.540 -7.793 1.00 41.34 469 GLU A CA 1
ATOM 3833 C C . GLU A 1 469 ? -59.788 12.759 -9.276 1.00 41.34 469 GLU A C 1
ATOM 3835 O O . GLU A 1 469 ? -60.643 13.123 -10.081 1.00 41.34 469 GLU A O 1
ATOM 3840 N N . MET A 1 470 ? -58.534 12.507 -9.669 1.00 41.47 470 MET A N 1
ATOM 3841 C CA . MET A 1 470 ? -58.086 12.661 -11.055 1.00 41.47 470 MET A CA 1
ATOM 3842 C C . MET A 1 470 ? -58.507 11.474 -11.929 1.00 41.47 470 MET A C 1
ATOM 3844 O O . MET A 1 470 ? -58.785 11.673 -13.105 1.00 41.47 470 MET A O 1
ATOM 3848 N N . GLN A 1 471 ? -58.577 10.257 -11.375 1.00 40.88 471 GLN A N 1
ATOM 3849 C CA . GLN A 1 471 ? -59.053 9.069 -12.096 1.00 40.88 471 GLN A CA 1
ATOM 3850 C C . GLN A 1 471 ? -60.578 9.061 -12.284 1.00 40.88 471 GLN A C 1
ATOM 3852 O O . GLN A 1 471 ? -61.038 8.672 -13.358 1.00 40.88 471 GLN A O 1
ATOM 3857 N N . ASP A 1 472 ? -61.342 9.572 -11.314 1.00 42.66 472 ASP A N 1
ATOM 3858 C CA . ASP A 1 472 ? -62.799 9.738 -11.442 1.00 42.66 472 ASP A CA 1
ATOM 3859 C C . ASP A 1 472 ? -63.139 10.851 -12.456 1.00 42.66 472 ASP A C 1
ATOM 3861 O O . ASP A 1 472 ? -63.962 10.662 -13.348 1.00 42.66 472 ASP A O 1
ATOM 3865 N N . TRP A 1 473 ? -62.395 11.968 -12.433 1.00 42.44 473 TRP A N 1
ATOM 3866 C CA . TRP A 1 473 ? -62.534 13.055 -13.414 1.00 42.44 473 TRP A CA 1
ATOM 3867 C C . TRP A 1 473 ? -62.082 12.665 -14.833 1.00 42.44 473 TRP A C 1
ATOM 3869 O O . TRP A 1 473 ? -62.722 13.043 -15.810 1.00 42.44 473 TRP A O 1
ATOM 3879 N N . LEU A 1 474 ? -60.997 11.893 -14.987 1.00 40.12 474 LEU A N 1
ATOM 3880 C CA . LEU A 1 474 ? -60.528 11.436 -16.305 1.00 40.12 474 LEU A CA 1
ATOM 3881 C C . LEU A 1 474 ? -61.486 10.419 -16.940 1.00 40.12 474 LEU A C 1
ATOM 3883 O O . LEU A 1 474 ? -61.598 10.392 -18.160 1.00 40.12 474 LEU A O 1
ATOM 3887 N N . THR A 1 475 ? -62.197 9.618 -16.148 1.00 46.41 475 THR A N 1
ATOM 3888 C CA . THR A 1 475 ? -63.186 8.668 -16.683 1.00 46.41 475 THR A CA 1
ATOM 3889 C C . THR A 1 475 ? -64.433 9.406 -17.188 1.00 46.41 475 THR A C 1
ATOM 3891 O O . THR A 1 475 ? -64.918 9.115 -18.278 1.00 46.41 475 THR A O 1
ATOM 3894 N N . ASP A 1 476 ? -64.867 10.453 -16.478 1.00 40.19 476 ASP A N 1
ATOM 3895 C CA . ASP A 1 476 ? -66.028 11.278 -16.850 1.00 40.19 476 ASP A CA 1
ATOM 3896 C C . ASP A 1 476 ? -65.757 12.189 -18.075 1.00 40.19 476 ASP A C 1
ATOM 3898 O O . ASP A 1 476 ? -66.648 12.467 -18.878 1.00 40.19 476 ASP A O 1
ATOM 3902 N N . VAL A 1 477 ? -64.496 12.608 -18.274 1.00 44.69 477 VAL A N 1
ATOM 3903 C CA . VAL A 1 477 ? -64.058 13.481 -19.387 1.00 44.69 477 VAL A CA 1
ATOM 3904 C C . VAL A 1 477 ? -63.867 12.739 -20.717 1.00 44.69 477 VAL A C 1
ATOM 3906 O O . VAL A 1 477 ? -63.951 13.371 -21.772 1.00 44.69 477 VAL A O 1
ATOM 3909 N N . TYR A 1 478 ? -63.609 11.426 -20.709 1.00 45.38 478 TYR A N 1
ATOM 3910 C CA . TYR A 1 478 ? -63.324 10.668 -21.939 1.00 45.38 478 TYR A CA 1
ATOM 3911 C C . TYR A 1 478 ? -64.512 9.865 -22.502 1.00 45.38 478 TYR A C 1
ATOM 3913 O O . TYR A 1 478 ? -64.427 9.453 -23.660 1.00 45.38 478 TYR A O 1
ATOM 3921 N N . ASP A 1 479 ? -65.625 9.725 -21.768 1.00 42.28 479 ASP A N 1
ATOM 3922 C CA . ASP A 1 479 ? -66.816 8.977 -22.223 1.00 42.28 479 ASP A CA 1
ATOM 3923 C C . ASP A 1 479 ? -67.996 9.840 -22.721 1.00 42.28 479 ASP A C 1
ATOM 3925 O O . ASP A 1 479 ? -68.972 9.309 -23.256 1.00 42.28 479 ASP A O 1
ATOM 3929 N N . THR A 1 480 ? -67.916 11.175 -22.666 1.00 35.12 480 THR A N 1
ATOM 3930 C CA . THR A 1 480 ? -68.884 12.052 -23.359 1.00 35.12 480 THR A CA 1
ATOM 3931 C C . THR A 1 480 ? -68.306 12.593 -24.664 1.00 35.12 480 THR A C 1
ATOM 3933 O O . THR A 1 480 ? -67.364 13.379 -24.698 1.00 35.12 480 THR A O 1
ATOM 3936 N N . GLY A 1 481 ? -68.862 12.106 -25.771 1.00 32.72 481 GLY A N 1
ATOM 3937 C CA . GLY A 1 481 ? -68.306 12.278 -27.105 1.00 32.72 481 GLY A CA 1
ATOM 3938 C C . GLY A 1 481 ? -68.534 13.625 -27.803 1.00 32.72 481 GLY A C 1
ATOM 3939 O O . GLY A 1 481 ? -69.037 14.599 -27.253 1.00 32.72 481 GLY A O 1
ATOM 3940 N N . ALA A 1 482 ? -68.245 13.540 -29.106 1.00 33.34 482 ALA A N 1
ATOM 3941 C CA . ALA A 1 482 ? -68.710 14.367 -30.221 1.00 33.34 482 ALA A CA 1
ATOM 3942 C C . ALA A 1 482 ? -67.880 15.610 -30.621 1.00 33.34 482 ALA A C 1
ATOM 3944 O O . ALA A 1 482 ? -67.828 16.637 -29.955 1.00 33.34 482 ALA A O 1
ATOM 3945 N N . SER A 1 483 ? -67.297 15.492 -31.822 1.00 44.78 483 SER A N 1
ATOM 3946 C CA . SER A 1 483 ? -67.341 16.463 -32.930 1.00 44.78 483 SER A CA 1
ATOM 3947 C C . SER A 1 483 ? -67.800 17.899 -32.623 1.00 44.78 483 SER A C 1
ATOM 3949 O O . SER A 1 483 ? -69.002 18.108 -32.495 1.00 44.78 483 SER A O 1
ATOM 3951 N N . VAL A 1 484 ? -66.906 18.897 -32.724 1.00 33.44 484 VAL A N 1
ATOM 3952 C CA . VAL A 1 484 ? -67.256 20.273 -33.152 1.00 33.44 484 VAL A CA 1
ATOM 3953 C C . VAL A 1 484 ? -66.082 20.964 -33.883 1.00 33.44 484 VAL A C 1
ATOM 3955 O O . VAL A 1 484 ? -64.919 20.835 -33.512 1.00 33.44 484 VAL A O 1
ATOM 3958 N N . SER A 1 485 ? -66.475 21.685 -34.938 1.00 32.91 485 SER A N 1
ATOM 3959 C CA . SER A 1 485 ? -65.821 22.640 -35.855 1.00 32.91 485 SER A CA 1
ATOM 3960 C C . SER A 1 485 ? -64.765 23.622 -35.283 1.00 32.91 485 SER A C 1
ATOM 3962 O O . SER A 1 485 ? -64.858 24.006 -34.115 1.00 32.91 485 SER A O 1
ATOM 3964 N N . PRO A 1 486 ? -63.812 24.118 -36.110 1.00 48.50 486 PRO A N 1
ATOM 3965 C CA . PRO A 1 486 ? -62.796 25.082 -35.707 1.00 48.50 486 PRO A CA 1
ATOM 3966 C C . PRO A 1 486 ? -63.259 26.524 -35.946 1.00 48.50 486 PRO A C 1
ATOM 3968 O O . PRO A 1 486 ? -63.244 26.990 -37.076 1.00 48.50 486 PRO A O 1
ATOM 3971 N N . GLU A 1 487 ? -63.593 27.259 -34.888 1.00 48.16 487 GLU A N 1
ATOM 3972 C CA . GLU A 1 487 ? -63.465 28.723 -34.868 1.00 48.16 487 GLU A CA 1
ATOM 3973 C C . GLU A 1 487 ? -63.704 29.255 -33.452 1.00 48.16 487 GLU A C 1
ATOM 3975 O O . GLU A 1 487 ? -64.839 29.390 -33.010 1.00 48.16 487 GLU A O 1
ATOM 3980 N N . MET A 1 488 ? -62.632 29.590 -32.727 1.00 36.34 488 MET A N 1
ATOM 3981 C CA . MET A 1 488 ? -62.691 30.656 -31.723 1.00 36.34 488 MET A CA 1
ATOM 3982 C C . MET A 1 488 ? -61.294 31.183 -31.375 1.00 36.34 488 MET A C 1
ATOM 3984 O O . MET A 1 488 ? -60.336 30.445 -31.149 1.00 36.34 488 MET A O 1
ATOM 3988 N N . ARG A 1 489 ? -61.203 32.514 -31.384 1.00 49.03 489 ARG A N 1
ATOM 3989 C CA . ARG A 1 489 ? -60.015 33.349 -31.175 1.00 49.03 489 ARG A CA 1
ATOM 3990 C C . ARG A 1 489 ? -59.336 33.018 -29.836 1.00 49.03 489 ARG A C 1
ATOM 3992 O O . ARG A 1 489 ? -59.945 33.195 -28.785 1.00 49.03 489 ARG A O 1
ATOM 3999 N N . LYS A 1 490 ? -58.067 32.589 -29.864 1.00 44.56 490 LYS A N 1
ATOM 4000 C CA . LYS A 1 490 ? -57.261 32.345 -28.654 1.00 44.56 490 LYS A CA 1
ATOM 4001 C C . LYS A 1 490 ? -56.836 33.675 -28.028 1.00 44.56 490 LYS A C 1
ATOM 4003 O O . LYS A 1 490 ? -55.946 34.351 -28.539 1.00 44.56 490 LYS A O 1
ATOM 4008 N N . SER A 1 491 ? -57.436 34.033 -26.895 1.00 47.47 491 SER A N 1
ATOM 4009 C CA . SER A 1 491 ? -56.760 34.895 -25.929 1.00 47.47 491 SER A CA 1
ATOM 4010 C C . SER A 1 491 ? -55.582 34.096 -25.365 1.00 47.47 491 SER A C 1
ATOM 4012 O O . SER A 1 491 ? -55.749 32.990 -24.850 1.00 47.47 491 SER A O 1
ATOM 4014 N N . PHE A 1 492 ? -54.359 34.600 -25.539 1.00 51.22 492 PHE A N 1
ATOM 4015 C CA . PHE A 1 492 ? -53.172 33.926 -25.019 1.00 51.22 492 PHE A CA 1
ATOM 4016 C C . PHE A 1 492 ? -53.202 33.980 -23.491 1.00 51.22 492 PHE A C 1
ATOM 4018 O O . PHE A 1 492 ? -52.878 34.994 -22.872 1.00 51.22 492 PHE A O 1
ATOM 4025 N N . SER A 1 493 ? -53.634 32.878 -22.883 1.00 59.00 493 SER A N 1
ATOM 4026 C CA . SER A 1 493 ? -53.516 32.680 -21.448 1.00 59.00 493 SER A CA 1
ATOM 4027 C C . SER A 1 493 ? -52.036 32.628 -21.065 1.00 59.00 493 SER A C 1
ATOM 4029 O O . SER A 1 493 ? -51.262 31.854 -21.624 1.00 59.00 493 SER A O 1
ATOM 4031 N N . SER A 1 494 ? -51.641 33.436 -20.082 1.00 74.81 494 SER A N 1
ATOM 4032 C CA . SER A 1 494 ? -50.286 33.451 -19.519 1.00 74.81 494 SER A CA 1
ATOM 4033 C C . SER A 1 494 ? -50.037 32.341 -18.488 1.00 74.81 494 SER A C 1
ATOM 4035 O O . SER A 1 494 ? -49.038 32.391 -17.772 1.00 74.81 494 SER A O 1
ATOM 4037 N N . THR A 1 495 ? -50.929 31.350 -18.377 1.00 87.62 495 THR A N 1
ATOM 4038 C CA . THR A 1 495 ? -50.828 30.232 -17.423 1.00 87.62 495 THR A CA 1
ATOM 4039 C C . THR A 1 495 ? -50.577 28.893 -18.104 1.00 87.62 495 THR A C 1
ATOM 4041 O O . THR A 1 495 ? -51.092 28.620 -19.186 1.00 87.62 495 THR A O 1
ATOM 4044 N N . CYS A 1 496 ? -49.762 28.056 -17.457 1.00 90.62 496 CYS A N 1
ATOM 4045 C CA . CYS A 1 496 ? -49.416 26.719 -17.931 1.00 90.62 496 CYS A CA 1
ATOM 4046 C C . CYS A 1 496 ? -50.662 25.828 -18.020 1.00 90.62 496 CYS A C 1
ATOM 4048 O O . CYS A 1 496 ? -51.337 25.641 -17.019 1.00 90.62 496 CYS A O 1
ATOM 4050 N N . CYS A 1 497 ? -50.931 25.186 -19.152 1.00 89.38 497 CYS A N 1
ATOM 4051 C CA . CYS A 1 497 ? -52.075 24.297 -19.350 1.00 89.38 497 CYS A CA 1
ATOM 4052 C C . CYS A 1 497 ? -52.027 23.037 -18.468 1.00 89.38 497 CYS A C 1
ATOM 4054 O O . CYS A 1 497 ? -53.021 22.329 -18.368 1.00 89.38 497 CYS A O 1
ATOM 4056 N N . ARG A 1 498 ? -50.878 22.733 -17.842 1.00 86.50 498 ARG A N 1
ATOM 4057 C CA . ARG A 1 498 ? -50.696 21.564 -16.968 1.00 86.50 498 ARG A CA 1
ATOM 4058 C C . ARG A 1 498 ? -50.777 21.911 -15.483 1.00 86.50 498 ARG A C 1
ATOM 4060 O O . ARG A 1 498 ? -51.460 21.226 -14.738 1.00 86.50 498 ARG A O 1
ATOM 4067 N N . CYS A 1 499 ? -50.050 22.938 -15.041 1.00 89.12 499 CYS A N 1
ATOM 4068 C CA . CYS A 1 499 ? -49.997 23.317 -13.623 1.00 89.12 499 CYS A CA 1
ATOM 4069 C C . CYS A 1 499 ? -50.774 24.597 -13.297 1.00 89.12 499 CYS A C 1
ATOM 4071 O O . CYS A 1 499 ? -50.825 24.992 -12.138 1.00 89.12 499 CYS A O 1
ATOM 4073 N N . MET A 1 500 ? -51.344 25.264 -14.304 1.00 87.50 500 MET A N 1
ATOM 4074 C CA . MET A 1 500 ? -52.125 26.506 -14.207 1.00 87.50 500 MET A CA 1
ATOM 4075 C C . MET A 1 500 ? -51.373 27.706 -13.611 1.00 87.50 500 MET A C 1
ATOM 4077 O O . MET A 1 500 ? -51.954 28.772 -13.415 1.00 87.50 500 MET A O 1
ATOM 4081 N N . LEU A 1 501 ? -50.063 27.587 -13.378 1.00 83.06 501 LEU A N 1
ATOM 4082 C CA . LEU A 1 501 ? -49.236 28.675 -12.863 1.00 83.06 501 LEU A CA 1
ATOM 4083 C C . LEU A 1 501 ? -48.848 29.652 -13.975 1.00 83.06 501 LEU A C 1
ATOM 4085 O O . LEU A 1 501 ? -48.513 29.243 -15.090 1.00 83.06 501 LEU A O 1
ATOM 4089 N N . ARG A 1 502 ? -48.848 30.952 -13.651 1.00 82.19 502 ARG A N 1
ATOM 4090 C CA . ARG A 1 502 ? -48.232 31.981 -14.498 1.00 82.19 502 ARG A CA 1
ATOM 4091 C C . ARG A 1 502 ? -46.719 31.860 -14.398 1.00 82.19 502 ARG A C 1
ATOM 4093 O O . ARG A 1 502 ? -46.149 32.137 -13.346 1.00 82.19 502 ARG A O 1
ATOM 4100 N N . MET A 1 503 ? -46.082 31.469 -15.492 1.00 77.94 503 MET A N 1
ATOM 4101 C CA . MET A 1 503 ? -44.633 31.301 -15.581 1.00 77.94 503 MET A CA 1
ATOM 4102 C C . MET A 1 503 ? -44.109 32.109 -16.765 1.00 77.94 503 MET A C 1
ATOM 4104 O O . MET A 1 503 ? -44.812 32.283 -17.757 1.00 77.94 503 MET A O 1
ATOM 4108 N N . LYS A 1 504 ? -42.881 32.625 -16.657 1.00 72.38 504 LYS A N 1
ATOM 4109 C CA . LYS A 1 504 ? -42.246 33.379 -17.752 1.00 72.38 504 LYS A CA 1
ATOM 4110 C C . LYS A 1 504 ? -41.782 32.468 -18.896 1.00 72.38 504 LYS A C 1
ATOM 4112 O O . LYS A 1 504 ? -41.830 32.888 -20.045 1.00 72.38 504 LYS A O 1
ATOM 4117 N N . ASP A 1 505 ? -41.425 31.221 -18.586 1.00 79.56 505 ASP A N 1
ATOM 4118 C CA . ASP A 1 505 ? -40.862 30.262 -19.542 1.00 79.56 505 ASP A CA 1
ATOM 4119 C C . ASP A 1 505 ? -41.912 29.216 -19.933 1.00 79.56 505 ASP A C 1
ATOM 4121 O O . ASP A 1 505 ? -42.071 28.172 -19.286 1.00 79.56 505 ASP A O 1
ATOM 4125 N N . MET A 1 506 ? -42.673 29.542 -20.973 1.00 84.94 506 MET A N 1
ATOM 4126 C CA . MET A 1 506 ? -43.826 28.779 -21.441 1.00 84.94 506 MET A CA 1
ATOM 4127 C C . MET A 1 506 ? -43.621 28.337 -22.893 1.00 84.94 506 MET A C 1
ATOM 4129 O O . MET A 1 506 ? -43.067 29.068 -23.708 1.00 84.94 506 MET A O 1
ATOM 4133 N N . PHE A 1 507 ? -44.080 27.134 -23.213 1.00 84.62 507 PHE A N 1
ATOM 4134 C CA . PHE A 1 507 ? -43.840 26.426 -24.465 1.00 84.62 507 PHE A CA 1
ATOM 4135 C C . PHE A 1 507 ? -45.178 26.100 -25.129 1.00 84.62 507 PHE A C 1
ATOM 4137 O O . PHE A 1 507 ? -46.118 25.730 -24.437 1.00 84.62 507 PHE A O 1
ATOM 4144 N N . GLU A 1 508 ? -45.295 26.203 -26.450 1.00 83.94 508 GLU A N 1
ATOM 4145 C CA . GLU A 1 508 ? -46.530 25.798 -27.131 1.00 83.94 508 GLU A CA 1
ATOM 4146 C C . GLU A 1 508 ? -46.667 24.269 -27.127 1.00 83.94 508 GLU A C 1
ATOM 4148 O O . GLU A 1 508 ? -45.758 23.540 -27.530 1.00 83.94 508 GLU A O 1
ATOM 4153 N N . ALA A 1 509 ? -47.815 23.774 -26.675 1.00 82.62 509 ALA A N 1
ATOM 4154 C CA . ALA A 1 509 ? -48.224 22.378 -26.743 1.00 82.62 509 ALA A CA 1
ATOM 4155 C C . ALA A 1 509 ? -49.619 22.280 -27.398 1.00 82.62 509 ALA A C 1
ATOM 4157 O O . ALA A 1 509 ? -50.345 23.279 -27.444 1.00 82.62 509 ALA A O 1
ATOM 4158 N N . PRO A 1 510 ? -50.039 21.094 -27.881 1.00 80.31 510 PRO A N 1
ATOM 4159 C CA . PRO A 1 510 ? -51.342 20.922 -28.537 1.00 80.31 510 PRO A CA 1
ATOM 4160 C C . PRO A 1 510 ? -52.528 21.440 -27.705 1.00 80.31 510 PRO A C 1
ATOM 4162 O O . PRO A 1 510 ? -53.482 21.988 -28.252 1.00 80.31 510 PRO A O 1
ATOM 4165 N N . ASN A 1 511 ? -52.414 21.356 -26.376 1.00 81.69 511 ASN A N 1
ATOM 4166 C CA . ASN A 1 511 ? -53.469 21.713 -25.427 1.00 81.69 511 ASN A CA 1
ATOM 4167 C C . ASN A 1 511 ? -53.301 23.122 -24.814 1.00 81.69 511 ASN A C 1
ATOM 4169 O O . ASN A 1 511 ? -53.993 23.459 -23.856 1.00 81.69 511 ASN A O 1
ATOM 4173 N N . GLY A 1 512 ? -52.378 23.948 -25.323 1.00 87.62 512 GLY A N 1
ATOM 4174 C CA . GLY A 1 512 ? -52.090 25.293 -24.806 1.00 87.62 512 GLY A CA 1
ATOM 4175 C C . GLY A 1 512 ? -50.620 25.498 -24.431 1.00 87.62 512 GLY A C 1
ATOM 4176 O O . GLY A 1 512 ? -49.751 24.738 -24.845 1.00 87.62 512 GLY A O 1
ATOM 4177 N N . MET A 1 513 ? -50.319 26.546 -23.664 1.00 89.94 513 MET A N 1
ATOM 4178 C CA . MET A 1 513 ? -48.944 26.853 -23.253 1.00 89.94 513 MET A CA 1
ATOM 4179 C C . MET A 1 513 ? -48.534 25.995 -22.051 1.00 89.94 513 MET A C 1
ATOM 4181 O O . MET A 1 513 ? -49.220 26.040 -21.045 1.00 89.94 513 MET A O 1
ATOM 4185 N N . ILE A 1 514 ? -47.428 25.256 -22.085 1.00 88.38 514 ILE A N 1
ATOM 4186 C CA . ILE A 1 514 ? -46.920 24.423 -20.980 1.00 88.38 514 ILE A CA 1
ATOM 4187 C C . ILE A 1 514 ? -45.627 25.016 -20.400 1.00 88.38 514 ILE A C 1
ATOM 4189 O O . ILE A 1 514 ? -44.779 25.473 -21.153 1.00 88.38 514 ILE A O 1
ATOM 4193 N N . CYS A 1 515 ? -45.428 25.030 -19.080 1.00 91.06 515 CYS A N 1
ATOM 4194 C CA . CYS A 1 515 ? -44.182 25.537 -18.489 1.00 91.06 515 CYS A CA 1
ATOM 4195 C C . CYS A 1 515 ? -43.029 24.525 -18.612 1.00 91.06 515 CYS A C 1
ATOM 4197 O O . CYS A 1 515 ? -43.257 23.319 -18.764 1.00 91.06 515 CYS A O 1
ATOM 4199 N N . ARG A 1 516 ? -41.786 25.014 -18.504 1.00 85.31 516 ARG A N 1
ATOM 4200 C CA . ARG A 1 516 ? -40.548 24.216 -18.612 1.00 85.31 516 ARG A CA 1
ATOM 4201 C C . ARG A 1 516 ? -40.568 22.939 -17.773 1.00 85.31 516 ARG A C 1
ATOM 4203 O O . ARG A 1 516 ? -40.173 21.875 -18.242 1.00 85.31 516 ARG A O 1
ATOM 4210 N N . GLU A 1 517 ? -41.006 23.043 -16.525 1.00 82.31 517 GLU A N 1
ATOM 4211 C CA . GLU A 1 517 ? -40.987 21.941 -15.565 1.00 82.31 517 GLU A CA 1
ATOM 4212 C C . GLU A 1 517 ? -41.996 20.856 -15.944 1.00 82.31 517 GLU A C 1
ATOM 4214 O O . GLU A 1 517 ? -41.680 19.667 -15.889 1.00 82.31 517 GLU A O 1
ATOM 4219 N N . CYS A 1 518 ? -43.193 21.253 -16.382 1.00 85.69 518 CYS A N 1
ATOM 4220 C CA . CYS A 1 518 ? -44.213 20.314 -16.836 1.00 85.69 518 CYS A CA 1
ATOM 4221 C C . CYS A 1 518 ? -43.806 19.633 -18.149 1.00 85.69 518 CYS A C 1
ATOM 4223 O O . CYS A 1 518 ? -44.001 18.427 -18.284 1.00 85.69 518 CYS A O 1
ATOM 4225 N N . ALA A 1 519 ? -43.168 20.366 -19.067 1.00 85.56 519 ALA A N 1
ATOM 4226 C CA . ALA A 1 519 ? -42.600 19.801 -20.288 1.00 85.56 519 ALA A CA 1
ATOM 4227 C C . ALA A 1 519 ? -41.505 18.759 -19.991 1.00 85.56 519 ALA A C 1
ATOM 4229 O O . ALA A 1 519 ? -41.540 17.651 -20.524 1.00 85.56 519 ALA A O 1
ATOM 4230 N N . ALA A 1 520 ? -40.559 19.075 -19.098 1.00 77.25 520 ALA A N 1
ATOM 4231 C CA . ALA A 1 520 ? -39.505 18.144 -18.690 1.00 77.25 520 ALA A CA 1
ATOM 4232 C C . ALA A 1 520 ? -40.075 16.891 -18.003 1.00 77.25 520 ALA A C 1
ATOM 4234 O O . ALA A 1 520 ? -39.627 15.775 -18.274 1.00 77.25 520 ALA A O 1
ATOM 4235 N N . GLY A 1 521 ? -41.095 17.062 -17.157 1.00 75.94 521 GLY A N 1
ATOM 4236 C CA . GLY A 1 521 ? -41.813 15.951 -16.535 1.00 75.94 521 GLY A CA 1
ATOM 4237 C C . GLY A 1 521 ? -42.489 15.033 -17.557 1.00 75.94 521 GLY A C 1
ATOM 4238 O O . GLY A 1 521 ? -42.435 13.812 -17.413 1.00 75.94 521 GLY A O 1
ATOM 4239 N N . ASP A 1 522 ? -43.074 15.593 -18.618 1.00 81.44 522 ASP A N 1
ATOM 4240 C CA 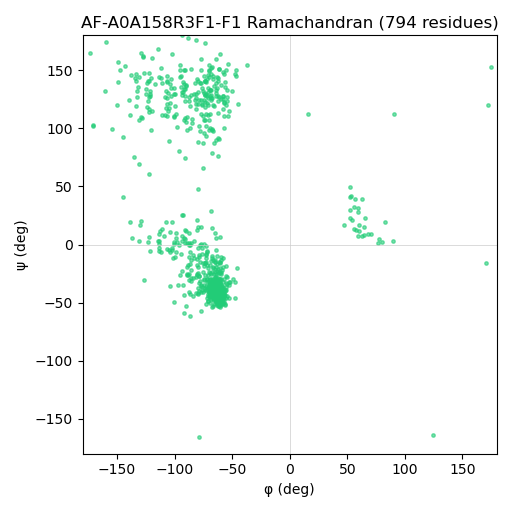. ASP A 1 522 ? -43.681 14.809 -19.697 1.00 81.44 522 ASP A CA 1
ATOM 4241 C C . ASP A 1 522 ? -42.635 14.022 -20.504 1.00 81.44 522 ASP A C 1
ATOM 4243 O O . ASP A 1 522 ? -42.863 12.850 -20.801 1.00 81.44 522 ASP A O 1
ATOM 4247 N N . VAL A 1 523 ? -41.459 14.596 -20.779 1.00 76.12 523 VAL A N 1
ATOM 4248 C CA . VAL A 1 523 ? -40.343 13.894 -21.448 1.00 76.12 523 VAL A CA 1
ATOM 4249 C C . VAL A 1 523 ? -39.822 12.733 -20.599 1.00 76.12 523 VAL A C 1
ATOM 4251 O O . VAL A 1 523 ? -39.688 11.614 -21.094 1.00 76.12 523 VAL A O 1
ATOM 4254 N N . ILE A 1 524 ? -39.561 12.970 -19.309 1.00 67.50 524 ILE A N 1
ATOM 4255 C CA . ILE A 1 524 ? -39.059 11.935 -18.390 1.00 67.50 524 ILE A CA 1
ATOM 4256 C C . ILE A 1 524 ? -40.058 10.781 -18.288 1.00 67.50 524 ILE A C 1
ATOM 4258 O O . ILE A 1 524 ? -39.654 9.620 -18.345 1.00 67.50 524 ILE A O 1
ATOM 4262 N N . ARG A 1 525 ? -41.360 11.085 -18.194 1.00 74.88 525 ARG A N 1
ATOM 4263 C CA . ARG A 1 525 ? -42.411 10.060 -18.186 1.00 74.88 525 ARG A CA 1
ATOM 4264 C C . ARG A 1 525 ? -42.403 9.236 -19.467 1.00 74.88 525 ARG A C 1
ATOM 4266 O O . ARG A 1 525 ? -42.409 8.015 -19.394 1.00 74.88 525 ARG A O 1
ATOM 4273 N N . GLN A 1 526 ? -42.342 9.871 -20.633 1.00 80.75 526 GLN A N 1
ATOM 4274 C CA . GLN A 1 526 ? -42.318 9.150 -21.908 1.00 80.75 526 GLN A CA 1
ATOM 4275 C C . GLN A 1 526 ? -41.110 8.211 -22.037 1.00 80.75 526 GLN A C 1
ATOM 4277 O O . GLN A 1 526 ? -41.275 7.074 -22.479 1.00 80.75 526 GLN A O 1
ATOM 4282 N N . VAL A 1 527 ? -39.925 8.641 -21.588 1.00 64.06 527 VAL A N 1
ATOM 4283 C CA . VAL A 1 527 ? -38.719 7.794 -21.552 1.00 64.06 527 VAL A CA 1
ATOM 4284 C C . VAL A 1 527 ? -38.880 6.639 -20.563 1.00 64.06 527 VAL A C 1
ATOM 4286 O O . VAL A 1 527 ? -38.575 5.501 -20.907 1.00 64.06 527 VAL A O 1
ATOM 4289 N N . ALA A 1 528 ? -39.399 6.905 -19.361 1.00 58.41 528 ALA A N 1
ATOM 4290 C CA . ALA A 1 528 ? -39.648 5.871 -18.357 1.00 58.41 528 ALA A CA 1
ATOM 4291 C C . ALA A 1 528 ? -40.648 4.806 -18.845 1.00 58.41 528 ALA A C 1
ATOM 4293 O O . ALA A 1 528 ? -40.529 3.640 -18.479 1.00 58.41 528 ALA A O 1
ATOM 4294 N N . TYR A 1 529 ? -41.587 5.191 -19.713 1.00 66.88 529 TYR A N 1
ATOM 4295 C CA . TYR A 1 529 ? -42.554 4.290 -20.341 1.00 66.88 529 TYR A CA 1
ATOM 4296 C C . TYR A 1 529 ? -42.085 3.684 -21.674 1.00 66.88 529 TYR A C 1
ATOM 4298 O O . TYR A 1 529 ? -42.901 3.104 -22.388 1.00 66.88 529 TYR A O 1
ATOM 4306 N N . ASN A 1 530 ? -40.803 3.808 -22.043 1.00 69.56 530 ASN A N 1
ATOM 4307 C CA . ASN A 1 530 ? -40.259 3.321 -23.320 1.00 69.56 530 ASN A CA 1
ATOM 4308 C C . ASN A 1 530 ? -41.038 3.804 -24.564 1.00 69.56 530 ASN A C 1
ATOM 4310 O O . ASN A 1 530 ? -41.067 3.127 -25.594 1.00 69.56 530 ASN A O 1
ATOM 4314 N N . LYS A 1 531 ? -41.667 4.985 -24.507 1.00 68.12 531 LYS A N 1
ATOM 4315 C CA . LYS A 1 531 ? -42.327 5.580 -25.675 1.00 68.12 531 LYS A CA 1
ATOM 4316 C C . LYS A 1 531 ? -41.280 6.235 -26.574 1.00 68.12 531 LYS A C 1
ATOM 4318 O O . LYS A 1 531 ? -40.976 7.420 -26.449 1.00 68.12 531 LYS A O 1
ATOM 4323 N N . PHE A 1 532 ? -40.724 5.450 -27.496 1.00 63.47 532 PHE A N 1
ATOM 4324 C CA . PHE A 1 532 ? -39.709 5.906 -28.448 1.00 63.47 532 PHE A CA 1
ATOM 4325 C C . PHE A 1 532 ? -40.318 6.421 -29.756 1.00 63.47 532 PHE A C 1
ATOM 4327 O O . PHE A 1 532 ? -40.267 5.791 -30.803 1.00 63.47 532 PHE A O 1
ATOM 4334 N N . ALA A 1 533 ? -40.891 7.611 -29.648 1.00 63.75 533 ALA A N 1
ATOM 4335 C CA . ALA A 1 533 ? -40.468 8.830 -30.326 1.00 63.75 533 ALA A CA 1
ATOM 4336 C C . ALA A 1 533 ? -40.981 9.928 -29.392 1.00 63.75 533 ALA A C 1
ATOM 4338 O O . ALA A 1 533 ? -42.184 10.158 -29.335 1.00 63.75 533 ALA A O 1
ATOM 4339 N N . VAL A 1 534 ? -40.105 10.486 -28.548 1.00 73.19 534 VAL A N 1
ATOM 4340 C CA . VAL A 1 534 ? -40.565 11.329 -27.435 1.00 73.19 534 VAL A CA 1
ATOM 4341 C C . VAL A 1 534 ? -41.217 12.593 -27.988 1.00 73.19 534 VAL A C 1
ATOM 4343 O O . VAL A 1 534 ? -40.586 13.382 -28.702 1.00 73.19 534 VAL A O 1
ATOM 4346 N N . ASP A 1 535 ? -42.489 12.759 -27.656 1.00 74.31 535 ASP A N 1
ATOM 4347 C CA . ASP A 1 535 ? -43.310 13.879 -28.065 1.00 74.31 535 ASP A CA 1
ATOM 4348 C C . ASP A 1 535 ? -42.962 15.068 -27.174 1.00 74.31 535 ASP A C 1
ATOM 4350 O O . ASP A 1 535 ? -43.310 15.132 -25.991 1.00 74.31 535 ASP A O 1
ATOM 4354 N N . MET A 1 536 ? -42.163 15.976 -27.728 1.00 74.56 536 MET A N 1
ATOM 4355 C CA . MET A 1 536 ? -41.775 17.207 -27.055 1.00 74.56 536 MET A CA 1
ATOM 4356 C C . MET A 1 536 ? -42.714 18.340 -27.484 1.00 74.56 536 MET A C 1
ATOM 4358 O O . MET A 1 536 ? -43.074 18.386 -28.664 1.00 74.56 536 MET A O 1
ATOM 4362 N N . PRO A 1 537 ? -43.067 19.279 -26.579 1.00 71.56 537 PRO A N 1
ATOM 4363 C CA . PRO A 1 537 ? -43.833 20.475 -26.934 1.00 71.56 537 PRO A CA 1
ATOM 4364 C C . PRO A 1 537 ? -43.249 21.165 -28.172 1.00 71.56 537 PRO A C 1
ATOM 4366 O O . PRO A 1 537 ? -42.034 21.135 -28.379 1.00 71.56 537 PRO A O 1
ATOM 4369 N N . ALA A 1 538 ? -44.089 21.782 -29.001 1.00 59.25 538 ALA A N 1
ATOM 4370 C CA . ALA A 1 538 ? -43.705 22.282 -30.320 1.00 59.25 538 ALA A CA 1
ATOM 4371 C C . ALA A 1 538 ? -42.514 23.257 -30.265 1.00 59.25 538 ALA A C 1
ATOM 4373 O O . ALA A 1 538 ? -41.646 23.211 -31.131 1.00 59.25 538 ALA A O 1
ATOM 4374 N N . SER A 1 539 ? -42.366 24.052 -29.201 1.00 57.50 539 SER A N 1
ATOM 4375 C CA . SER A 1 539 ? -41.198 24.931 -29.033 1.00 57.50 539 SER A CA 1
ATOM 4376 C C . SER A 1 539 ? -39.933 24.239 -28.496 1.00 57.50 539 SER A C 1
ATOM 4378 O O . SER A 1 539 ? -38.847 24.789 -28.629 1.00 57.50 539 SER A O 1
ATOM 4380 N N . TYR A 1 540 ? -40.012 23.003 -27.987 1.00 52.62 540 TYR A N 1
ATOM 4381 C CA . TYR A 1 540 ? -38.848 22.123 -27.789 1.00 52.62 540 TYR A CA 1
ATOM 4382 C C . TYR A 1 540 ? -38.392 21.457 -29.094 1.00 52.62 540 TYR A C 1
ATOM 4384 O O . TYR A 1 540 ? -37.309 20.872 -29.137 1.00 52.62 540 TYR A O 1
ATOM 4392 N N . GLN A 1 541 ? -39.155 21.572 -30.186 1.00 47.78 541 GLN A N 1
ATOM 4393 C CA . GLN A 1 541 ? -38.633 21.226 -31.508 1.00 47.78 541 GLN A CA 1
ATOM 4394 C C . GLN A 1 541 ? -37.532 22.198 -31.965 1.00 47.78 541 GLN A C 1
ATOM 4396 O O . GLN A 1 541 ? -36.780 21.837 -32.861 1.00 47.78 541 GLN A O 1
ATOM 4401 N N . TYR A 1 542 ? -37.322 23.337 -31.287 1.00 48.28 542 TYR A N 1
ATOM 4402 C CA . TYR A 1 542 ? -36.080 24.112 -31.426 1.00 48.28 542 TYR A CA 1
ATOM 4403 C C . TYR A 1 542 ? -34.854 23.414 -30.811 1.00 48.28 542 TYR A C 1
ATOM 4405 O O . TYR A 1 542 ? -33.744 23.646 -31.265 1.00 48.28 542 TYR A O 1
ATOM 4413 N N . LEU A 1 543 ? -35.040 22.508 -29.841 1.00 47.69 543 LEU A N 1
ATOM 4414 C CA . LEU A 1 543 ? -33.978 21.639 -29.307 1.00 47.69 543 LEU A CA 1
ATOM 4415 C C . LEU A 1 543 ? -33.849 20.316 -30.093 1.00 47.69 543 LEU A C 1
ATOM 4417 O O . LEU A 1 543 ? -33.005 19.474 -29.775 1.00 47.69 543 LEU A O 1
ATOM 4421 N N . ARG A 1 544 ? -34.654 20.106 -31.150 1.00 42.31 544 ARG A N 1
ATOM 4422 C CA . ARG A 1 544 ? -34.439 19.008 -32.104 1.00 42.31 544 ARG A CA 1
ATOM 4423 C C . ARG A 1 544 ? -33.311 19.392 -33.070 1.00 42.31 544 ARG A C 1
ATOM 4425 O O . ARG A 1 544 ? -33.570 19.991 -34.104 1.00 42.31 544 ARG A O 1
ATOM 4432 N N . ARG A 1 545 ? -32.087 18.923 -32.792 1.00 45.09 545 ARG A N 1
ATOM 4433 C CA . ARG A 1 545 ? -31.547 17.688 -33.420 1.00 45.09 545 ARG A CA 1
ATOM 4434 C C . ARG A 1 545 ? -30.054 17.410 -33.174 1.00 45.09 545 ARG A C 1
ATOM 4436 O O . ARG A 1 545 ? -29.698 16.256 -33.353 1.00 45.09 545 ARG A O 1
ATOM 4443 N N . ASN A 1 546 ? -29.211 18.346 -32.713 1.00 51.88 546 ASN A N 1
ATOM 4444 C CA . ASN A 1 546 ? -27.742 18.135 -32.718 1.00 51.88 546 ASN A CA 1
ATOM 4445 C C . ASN A 1 546 ? -26.962 18.564 -31.446 1.00 51.88 546 ASN A C 1
ATOM 4447 O O . ASN A 1 546 ? -25.733 18.492 -31.442 1.00 51.88 546 ASN A O 1
ATOM 4451 N N . GLU A 1 547 ? -27.623 18.991 -30.362 1.00 64.44 547 GLU A N 1
ATOM 4452 C CA . GLU A 1 547 ? -26.959 19.780 -29.304 1.00 64.44 547 GLU A CA 1
ATOM 4453 C C . GLU A 1 547 ? -26.492 19.031 -28.044 1.00 64.44 547 GLU A C 1
ATOM 4455 O O . GLU A 1 547 ? -25.850 19.651 -27.211 1.00 64.44 547 GLU A O 1
ATOM 4460 N N . MET A 1 548 ? -26.775 17.743 -27.818 1.00 68.75 548 MET A N 1
ATOM 4461 C CA . MET A 1 548 ? -26.298 17.044 -26.603 1.00 68.75 548 MET A CA 1
ATOM 4462 C C . MET A 1 548 ? -25.674 15.691 -26.944 1.00 68.75 548 MET A C 1
ATOM 4464 O O . MET A 1 548 ? -26.297 14.861 -27.602 1.00 68.75 548 MET A O 1
ATOM 4468 N N . VAL A 1 549 ? -24.443 15.463 -26.478 1.00 78.69 549 VAL A N 1
ATOM 4469 C CA . VAL A 1 549 ? -23.650 14.253 -26.745 1.00 78.69 549 VAL A CA 1
ATOM 4470 C C . VAL A 1 549 ? -23.228 13.618 -25.422 1.00 78.69 549 VAL A C 1
ATOM 4472 O O . VAL A 1 549 ? -22.842 14.307 -24.477 1.00 78.69 549 VAL A O 1
ATOM 4475 N N . PHE A 1 550 ? -23.283 12.288 -25.349 1.00 84.56 550 PHE A N 1
ATOM 4476 C CA . PHE A 1 550 ? -22.736 11.523 -24.231 1.00 84.56 550 PHE A CA 1
ATOM 4477 C C . PHE A 1 550 ? -21.319 11.057 -24.557 1.00 84.56 550 PHE A C 1
ATOM 4479 O O . PHE A 1 550 ? -21.068 10.527 -25.637 1.00 84.56 550 PHE A O 1
ATOM 4486 N N . SER A 1 551 ? -20.399 11.200 -23.606 1.00 86.69 551 SER A N 1
ATOM 4487 C CA . SER A 1 551 ? -19.055 10.630 -23.699 1.00 86.69 551 SER A CA 1
ATOM 4488 C C . SER A 1 551 ? -18.762 9.758 -22.486 1.00 86.69 551 SER A C 1
ATOM 4490 O O . SER A 1 551 ? -19.018 10.147 -21.346 1.00 86.69 551 SER A O 1
ATOM 4492 N N . LYS A 1 552 ? -18.222 8.565 -22.727 1.00 89.19 552 LYS A N 1
ATOM 4493 C CA . LYS A 1 552 ? -17.888 7.605 -21.677 1.00 89.19 552 LYS A CA 1
ATOM 4494 C C . LYS A 1 552 ? -16.482 7.877 -21.148 1.00 89.19 552 LYS A C 1
ATOM 4496 O O . LYS A 1 552 ? -15.527 7.907 -21.919 1.00 89.19 552 LYS A O 1
ATOM 4501 N N . CYS A 1 553 ? -16.339 8.027 -19.834 1.00 87.75 553 CYS A N 1
ATOM 4502 C CA . CYS A 1 553 ? -15.040 8.193 -19.196 1.00 87.75 553 CYS A CA 1
ATOM 4503 C C . CYS A 1 553 ? -14.163 6.949 -19.435 1.00 87.75 553 CYS A C 1
ATOM 4505 O O . CYS A 1 553 ? -14.553 5.853 -19.021 1.00 87.75 553 CYS A O 1
ATOM 4507 N N . PRO A 1 554 ? -12.954 7.084 -20.012 1.00 86.25 554 PRO A N 1
ATOM 4508 C CA . PRO A 1 554 ? -12.075 5.944 -20.274 1.00 86.25 554 PRO A CA 1
ATOM 4509 C C . PRO A 1 554 ? -11.499 5.318 -18.993 1.00 86.25 554 PRO A C 1
ATOM 4511 O O . PRO A 1 554 ? -11.028 4.187 -19.029 1.00 86.25 554 PRO A O 1
ATOM 4514 N N . SER A 1 555 ? -11.538 6.030 -17.858 1.00 78.75 555 SER A N 1
ATOM 4515 C CA . SER A 1 555 ? -10.975 5.554 -16.588 1.00 78.75 555 SER A CA 1
ATOM 4516 C C . SER A 1 555 ? -11.978 4.801 -15.707 1.00 78.75 555 SER A C 1
ATOM 4518 O O . SER A 1 555 ? -11.609 3.792 -15.116 1.00 78.75 555 SER A O 1
ATOM 4520 N N . CYS A 1 556 ? -13.214 5.293 -15.569 1.00 81.44 556 CYS A N 1
ATOM 4521 C CA . CYS A 1 556 ? -14.225 4.722 -14.659 1.00 81.44 556 CYS A CA 1
ATOM 4522 C C . CYS A 1 556 ? -15.529 4.311 -15.359 1.00 81.44 556 CYS A C 1
ATOM 4524 O O . CYS A 1 556 ? -16.461 3.866 -14.699 1.00 81.44 556 CYS A O 1
ATOM 4526 N N . ALA A 1 557 ? -15.609 4.455 -16.687 1.00 87.50 557 ALA A N 1
ATOM 4527 C CA . ALA A 1 557 ? -16.775 4.121 -17.505 1.00 87.50 557 ALA A CA 1
ATOM 4528 C C . ALA A 1 557 ? -18.056 4.951 -17.254 1.00 87.50 557 ALA A C 1
ATOM 4530 O O . ALA A 1 557 ? -19.082 4.636 -17.857 1.00 87.50 557 ALA A O 1
ATOM 4531 N N . LEU A 1 558 ? -18.011 6.021 -16.446 1.00 82.94 558 LEU A N 1
ATOM 4532 C CA . LEU A 1 558 ? -19.137 6.946 -16.253 1.00 82.94 558 LEU A CA 1
ATOM 4533 C C . LEU A 1 558 ? -19.494 7.686 -17.555 1.00 82.94 558 LEU A C 1
ATOM 4535 O O . LEU A 1 558 ? -18.611 8.233 -18.213 1.00 82.94 558 LEU A O 1
ATOM 4539 N N . ASN A 1 559 ? -20.782 7.747 -17.904 1.00 84.19 559 ASN A N 1
ATOM 4540 C CA . ASN A 1 559 ? -21.270 8.559 -19.022 1.00 84.19 559 ASN A CA 1
ATOM 4541 C C . ASN A 1 559 ? -21.426 10.022 -18.587 1.00 84.19 559 ASN A C 1
ATOM 4543 O O . ASN A 1 559 ? -22.190 10.322 -17.673 1.00 84.19 559 ASN A O 1
ATOM 4547 N N . VAL A 1 560 ? -20.728 10.931 -19.264 1.00 85.06 560 VAL A N 1
ATOM 4548 C CA . VAL A 1 560 ? -20.812 12.379 -19.052 1.00 85.06 560 VAL A CA 1
ATOM 4549 C C . VAL A 1 560 ? -21.628 12.997 -20.185 1.00 85.06 560 VAL A C 1
ATOM 4551 O O . VAL A 1 560 ? -21.297 12.819 -21.357 1.00 85.06 560 VAL A O 1
ATOM 4554 N N . MET A 1 561 ? -22.715 13.686 -19.829 1.00 83.44 561 MET A N 1
ATOM 4555 C CA . MET A 1 561 ? -23.587 14.411 -20.761 1.00 83.44 561 MET A CA 1
ATOM 4556 C C . MET A 1 561 ? -23.026 15.812 -21.005 1.00 83.44 561 MET A C 1
ATOM 4558 O O . MET A 1 561 ? -22.717 16.521 -20.047 1.00 83.44 561 MET A O 1
ATOM 4562 N N . ILE A 1 562 ? -22.874 16.203 -22.269 1.00 82.69 562 ILE A N 1
ATOM 4563 C CA . ILE A 1 562 ? -22.217 17.456 -22.656 1.00 82.69 562 ILE A CA 1
ATOM 4564 C C . ILE A 1 562 ? -23.070 18.156 -23.709 1.00 82.69 562 ILE A C 1
ATOM 4566 O O . ILE A 1 562 ? -23.607 17.502 -24.605 1.00 82.69 562 ILE A O 1
ATOM 4570 N N . ARG A 1 563 ? -23.164 19.485 -23.622 1.00 79.00 563 ARG A N 1
ATOM 4571 C CA . ARG A 1 563 ? -23.723 20.293 -24.706 1.00 79.00 563 ARG A CA 1
ATOM 4572 C C . ARG A 1 563 ? -22.731 20.347 -25.863 1.00 79.00 563 ARG A C 1
ATOM 4574 O O . ARG A 1 563 ? -21.544 20.609 -25.680 1.00 79.00 563 ARG A O 1
ATOM 4581 N N . ASN A 1 564 ? -23.211 20.051 -27.054 1.00 71.50 564 ASN A N 1
ATOM 4582 C CA . ASN A 1 564 ? -22.528 20.236 -28.315 1.00 71.50 564 ASN A CA 1
ATOM 4583 C C . ASN A 1 564 ? -22.566 21.732 -28.646 1.00 71.50 564 ASN A C 1
ATOM 4585 O O . ASN A 1 564 ? -23.252 22.158 -29.564 1.00 71.50 564 ASN A O 1
ATOM 4589 N N . ASP A 1 565 ? -21.893 22.534 -27.825 1.00 70.19 565 ASP A N 1
ATOM 4590 C CA . ASP A 1 565 ? -21.706 23.944 -28.128 1.00 70.19 565 ASP A CA 1
ATOM 4591 C C . ASP A 1 565 ? -20.766 24.016 -29.346 1.00 70.19 565 ASP A C 1
ATOM 4593 O O . ASP A 1 565 ? -19.662 23.460 -29.312 1.00 70.19 565 ASP A O 1
ATOM 4597 N N . ASP A 1 566 ? -21.194 24.689 -30.419 1.00 56.56 566 ASP A N 1
ATOM 4598 C CA . ASP A 1 566 ? -20.487 24.797 -31.711 1.00 56.56 566 ASP A CA 1
ATOM 4599 C C . ASP A 1 566 ? -19.128 25.533 -31.640 1.00 56.56 566 ASP A C 1
ATOM 4601 O O . ASP A 1 566 ? -18.466 25.743 -32.656 1.00 56.56 566 ASP A O 1
ATOM 4605 N N . ASN A 1 567 ? -18.646 25.895 -30.445 1.00 60.28 567 ASN A N 1
ATOM 4606 C CA . ASN A 1 567 ? -17.297 26.429 -30.262 1.00 60.28 567 ASN A CA 1
ATOM 4607 C C . ASN A 1 567 ? -16.260 25.297 -30.365 1.00 60.28 567 ASN A C 1
ATOM 4609 O O . ASN A 1 567 ? -15.849 24.676 -29.379 1.00 60.28 567 ASN A O 1
ATOM 4613 N N . ALA A 1 568 ? -15.855 25.045 -31.610 1.00 56.59 568 ALA A N 1
ATOM 4614 C CA . ALA A 1 568 ? -15.276 23.808 -32.117 1.00 56.59 568 ALA A CA 1
ATOM 4615 C C . ALA A 1 568 ? -13.961 23.318 -31.477 1.00 56.59 568 ALA A C 1
ATOM 4617 O O . ALA A 1 568 ? -13.658 22.135 -31.635 1.00 56.59 568 ALA A O 1
ATOM 4618 N N . ASP A 1 569 ? -13.198 24.122 -30.723 1.00 57.66 569 ASP A N 1
ATOM 4619 C CA . ASP A 1 569 ? -11.814 23.738 -30.374 1.00 57.66 569 ASP A CA 1
ATOM 4620 C C . ASP A 1 569 ? -11.425 23.736 -28.893 1.00 57.66 569 ASP A C 1
ATOM 4622 O O . ASP A 1 569 ? -10.619 22.895 -28.487 1.00 57.66 569 ASP A O 1
ATOM 4626 N N . VAL A 1 570 ? -12.013 24.585 -28.048 1.00 57.12 570 VAL A N 1
ATOM 4627 C CA . VAL A 1 570 ? -11.607 24.674 -26.627 1.00 57.12 570 VAL A CA 1
ATOM 4628 C C . VAL A 1 570 ? -12.368 23.663 -25.748 1.00 57.12 570 VAL A C 1
ATOM 4630 O O . VAL A 1 570 ? -11.847 23.187 -24.741 1.00 57.12 570 VAL A O 1
ATOM 4633 N N . GLY A 1 571 ? -13.566 23.239 -26.169 1.00 58.84 571 GLY A N 1
ATOM 4634 C CA . GLY A 1 571 ? -14.450 22.327 -25.423 1.00 58.84 571 GLY A CA 1
ATOM 4635 C C . GLY A 1 571 ? -14.222 20.828 -25.655 1.00 58.84 571 GLY A C 1
ATOM 4636 O O . GLY A 1 571 ? -15.043 20.006 -25.249 1.00 58.84 571 GLY A O 1
ATOM 4637 N N . LYS A 1 572 ? -13.138 20.426 -26.335 1.00 77.12 572 LYS A N 1
ATOM 4638 C CA . LYS A 1 572 ? -12.897 19.006 -26.661 1.00 77.12 572 LYS A CA 1
ATOM 4639 C C . LYS A 1 572 ? -12.428 18.176 -25.461 1.00 77.12 572 LYS A C 1
ATOM 4641 O O . LYS A 1 572 ? -12.485 16.952 -25.539 1.00 77.12 572 LYS A O 1
ATOM 4646 N N . SER A 1 573 ? -11.976 18.798 -24.369 1.00 85.62 573 SER A N 1
ATOM 4647 C CA . SER A 1 573 ? -11.568 18.089 -23.151 1.00 85.62 573 SER A CA 1
ATOM 4648 C C . SER A 1 573 ? -12.729 17.951 -22.174 1.00 85.62 573 SER A C 1
ATOM 4650 O O . SER A 1 573 ? -13.408 18.919 -21.855 1.00 85.62 573 SER A O 1
ATOM 4652 N N . LEU A 1 574 ? -12.890 16.753 -21.631 1.00 88.38 574 LEU A N 1
ATOM 4653 C CA . LEU A 1 574 ? -13.877 16.412 -20.617 1.00 88.38 574 LEU A CA 1
ATOM 4654 C C . LEU A 1 574 ? -13.185 16.096 -19.305 1.00 88.38 574 LEU A C 1
ATOM 4656 O O . LEU A 1 574 ? -12.046 15.633 -19.311 1.00 88.38 574 LEU A O 1
ATOM 4660 N N . ILE A 1 575 ? -13.883 16.336 -18.198 1.00 86.31 575 ILE A N 1
ATOM 4661 C CA . ILE A 1 575 ? -13.444 15.979 -16.850 1.00 86.31 575 ILE A CA 1
ATOM 4662 C C . ILE A 1 575 ? -14.499 15.055 -16.260 1.00 86.31 575 ILE A C 1
ATOM 4664 O O . ILE A 1 575 ? -15.691 15.362 -16.291 1.00 86.31 575 ILE A O 1
ATOM 4668 N N . CYS A 1 576 ? -14.068 13.913 -15.730 1.00 84.69 576 CYS A N 1
ATOM 4669 C CA . CYS A 1 576 ? -14.975 12.990 -15.067 1.00 84.69 576 CYS A CA 1
ATOM 4670 C C . CYS A 1 576 ? -15.351 13.589 -13.711 1.00 84.69 576 CYS A C 1
ATOM 4672 O O . CYS A 1 576 ? -14.441 13.800 -12.909 1.00 84.69 576 CYS A O 1
ATOM 4674 N N . PRO A 1 577 ? -16.639 13.808 -13.404 1.00 75.75 577 PRO A N 1
ATOM 4675 C CA . PRO A 1 577 ? -17.034 14.299 -12.086 1.00 75.75 577 PRO A CA 1
ATOM 4676 C C . PRO A 1 577 ? -16.763 13.283 -10.965 1.00 75.75 577 PRO A C 1
ATOM 4678 O O . PRO A 1 577 ? -16.699 13.674 -9.806 1.00 75.75 577 PRO A O 1
ATOM 4681 N N . ASP A 1 578 ? -16.601 12.000 -11.301 1.00 73.75 578 ASP A N 1
ATOM 4682 C CA . ASP A 1 578 ? -16.379 10.930 -10.326 1.00 73.75 578 ASP A CA 1
ATOM 4683 C C . ASP A 1 578 ? -14.885 10.681 -10.064 1.00 73.75 578 ASP A C 1
ATOM 4685 O O . ASP A 1 578 ? -14.392 10.848 -8.952 1.00 73.75 578 ASP A O 1
ATOM 4689 N N . CYS A 1 579 ? -14.121 10.341 -11.106 1.00 71.75 579 CYS A N 1
ATOM 4690 C CA . CYS A 1 579 ? -12.714 9.965 -10.946 1.00 71.75 579 CYS A CA 1
ATOM 4691 C C . CYS A 1 579 ? -11.715 11.086 -11.279 1.00 71.75 579 CYS A C 1
ATOM 4693 O O . CYS A 1 579 ? -10.507 10.840 -11.293 1.00 71.75 579 CYS A O 1
ATOM 4695 N N . SER A 1 580 ? -12.196 12.283 -11.632 1.00 81.62 580 SER A N 1
ATOM 4696 C CA . SER A 1 580 ? -11.383 13.437 -12.050 1.00 81.62 580 SER A CA 1
ATOM 4697 C C . SER A 1 580 ? -10.413 13.151 -13.203 1.00 81.62 580 SER A C 1
ATOM 4699 O O . SER A 1 580 ? -9.422 13.856 -13.374 1.00 81.62 580 SER A O 1
ATOM 4701 N N . ALA A 1 581 ? -10.658 12.105 -14.001 1.00 80.44 581 ALA A N 1
ATOM 4702 C CA . ALA A 1 581 ? -9.873 11.835 -15.200 1.00 80.44 581 ALA A CA 1
ATOM 4703 C C . ALA A 1 581 ? -10.244 12.844 -16.286 1.00 80.44 581 ALA A C 1
ATOM 4705 O O . ALA A 1 581 ? -11.421 13.153 -16.461 1.00 80.44 581 ALA A O 1
ATOM 4706 N N . HIS A 1 582 ? -9.247 13.315 -17.032 1.00 89.38 582 HIS A N 1
ATOM 4707 C CA . HIS A 1 582 ? -9.463 14.192 -18.175 1.00 89.38 582 HIS A CA 1
ATOM 4708 C C . HIS A 1 582 ? -9.282 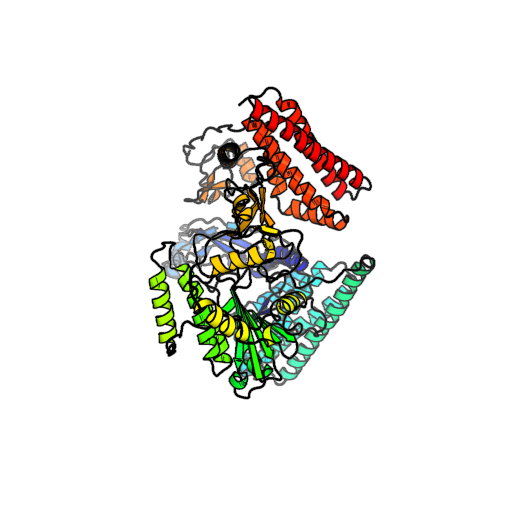13.389 -19.467 1.00 89.38 582 HIS A C 1
ATOM 4710 O O . HIS A 1 582 ? -8.351 12.585 -19.547 1.00 89.38 582 HIS A O 1
ATOM 4716 N N . TRP A 1 583 ? -10.136 13.593 -20.473 1.00 93.25 583 TRP A N 1
ATOM 4717 C CA . TRP A 1 583 ? -9.980 12.958 -21.789 1.00 93.25 583 TRP A CA 1
ATOM 4718 C C . TRP A 1 583 ? -10.528 13.817 -22.922 1.00 93.25 583 TRP A C 1
ATOM 4720 O O . TRP A 1 583 ? -11.387 14.670 -22.721 1.00 93.25 583 TRP A O 1
ATOM 4730 N N . CYS A 1 584 ? -10.041 13.577 -24.134 1.00 93.56 584 CYS A N 1
ATOM 4731 C CA . CYS A 1 584 ? -10.596 14.155 -25.344 1.00 93.56 584 CYS A CA 1
ATOM 4732 C C . CYS A 1 584 ? -11.915 13.463 -25.710 1.00 93.56 584 CYS A C 1
ATOM 4734 O O . CYS A 1 584 ? -11.947 12.249 -25.917 1.00 93.56 584 CYS A O 1
ATOM 4736 N N . ARG A 1 585 ? -12.992 14.240 -25.862 1.00 89.44 585 ARG A N 1
ATOM 4737 C CA . ARG A 1 585 ? -14.338 13.749 -26.197 1.00 89.44 585 ARG A CA 1
ATOM 4738 C C . ARG A 1 585 ? -14.396 12.950 -27.498 1.00 89.44 585 ARG A C 1
ATOM 4740 O O . ARG A 1 585 ? -15.248 12.083 -27.628 1.00 89.44 585 ARG A O 1
ATOM 4747 N N . LEU A 1 586 ? -13.510 13.260 -28.447 1.00 90.31 586 LEU A N 1
ATOM 4748 C CA . LEU A 1 586 ? -13.530 12.695 -29.796 1.00 90.31 586 LEU A CA 1
ATOM 4749 C C . LEU A 1 586 ? -12.777 11.362 -29.886 1.00 90.31 586 LEU A C 1
ATOM 4751 O O . LEU A 1 586 ? -13.264 10.428 -30.511 1.00 90.31 586 LEU A O 1
ATOM 4755 N N . CYS A 1 587 ? -11.603 11.248 -29.257 1.00 93.06 587 CYS A N 1
ATOM 4756 C CA . CYS A 1 587 ? -10.752 10.055 -29.369 1.00 93.06 587 CYS A CA 1
ATOM 4757 C C . CYS A 1 587 ? -10.607 9.260 -28.065 1.00 93.06 587 CYS A C 1
ATOM 4759 O O . CYS A 1 587 ? -9.873 8.274 -28.031 1.00 93.06 587 CYS A O 1
ATOM 4761 N N . SER A 1 588 ? -11.253 9.693 -26.977 1.00 92.62 588 SER A N 1
ATOM 4762 C CA . SER A 1 588 ? -11.162 9.087 -25.637 1.00 92.62 588 SER A CA 1
ATOM 4763 C C . SER A 1 588 ? -9.741 8.972 -25.060 1.00 92.62 588 SER A C 1
ATOM 4765 O O . SER A 1 588 ? -9.530 8.279 -24.067 1.00 92.62 588 SER A O 1
ATOM 4767 N N . SER A 1 589 ? -8.760 9.650 -25.662 1.00 92.81 589 SER A N 1
ATOM 4768 C CA . SER A 1 589 ? -7.372 9.692 -25.185 1.00 92.81 589 SER A CA 1
ATOM 4769 C C . SER A 1 589 ? -7.157 10.833 -24.188 1.00 92.81 589 SER A C 1
ATOM 4771 O O . SER A 1 589 ? -8.083 11.602 -23.931 1.00 92.81 589 SER A O 1
ATOM 4773 N N . GLU A 1 590 ? -5.954 10.977 -23.617 1.00 90.62 590 GLU A N 1
ATOM 4774 C CA . GLU A 1 590 ? -5.646 12.151 -22.782 1.00 90.62 590 GLU A CA 1
ATOM 4775 C C . GLU A 1 590 ? -5.899 13.455 -23.563 1.00 90.62 590 GLU A C 1
ATOM 4777 O O . GLU A 1 590 ? -5.795 13.463 -24.796 1.00 90.62 590 GLU A O 1
ATOM 4782 N N . PRO A 1 591 ? -6.264 14.558 -22.884 1.00 92.69 591 PRO A N 1
ATOM 4783 C CA . PRO A 1 591 ? -6.433 15.830 -23.561 1.00 92.69 591 PRO A CA 1
ATOM 4784 C C . PRO A 1 591 ? -5.138 16.174 -24.300 1.00 92.69 591 PRO A C 1
ATOM 4786 O O . PRO A 1 591 ? -4.037 15.921 -23.814 1.00 92.69 591 PRO A O 1
ATOM 4789 N N . HIS A 1 592 ? -5.267 16.720 -25.499 1.00 94.19 592 HIS A N 1
ATOM 4790 C CA . HIS A 1 592 ? -4.121 16.874 -26.393 1.00 94.19 592 HIS A CA 1
ATOM 4791 C C . HIS A 1 592 ? -4.116 18.213 -27.125 1.00 94.19 592 HIS A C 1
ATOM 4793 O O . HIS A 1 592 ? -3.439 18.359 -28.137 1.00 94.19 592 HIS A O 1
ATOM 4799 N N . TRP A 1 593 ? -4.850 19.202 -26.608 1.00 93.94 593 TRP A N 1
ATOM 4800 C CA . TRP A 1 593 ? -4.772 20.571 -27.111 1.00 93.94 593 TRP A CA 1
ATOM 4801 C C . TRP A 1 593 ? -3.307 21.047 -27.081 1.00 93.94 593 TRP A C 1
ATOM 4803 O O . TRP A 1 593 ? -2.637 20.833 -26.062 1.00 93.94 593 TRP A O 1
ATOM 4813 N N . PRO A 1 594 ? -2.785 21.654 -28.162 1.00 94.94 594 PRO A N 1
ATOM 4814 C CA . PRO A 1 594 ? -3.513 22.209 -29.314 1.00 94.94 594 PRO A CA 1
ATOM 4815 C C . PRO A 1 594 ? -3.681 21.265 -30.518 1.00 94.94 594 PRO A C 1
ATOM 4817 O O . PRO A 1 594 ? -4.233 21.682 -31.526 1.00 94.94 594 PRO A O 1
ATOM 4820 N N . MET A 1 595 ? -3.237 20.008 -30.439 1.00 94.88 595 MET A N 1
ATOM 4821 C CA . MET A 1 595 ? -3.387 19.049 -31.540 1.00 94.88 595 MET A CA 1
ATOM 4822 C C . MET A 1 595 ? -4.840 18.604 -31.719 1.00 94.88 595 MET A C 1
ATOM 4824 O O . MET A 1 595 ? -5.558 18.384 -30.736 1.00 94.88 595 MET A O 1
ATOM 4828 N N . ASN A 1 596 ? -5.249 18.359 -32.964 1.00 93.81 596 ASN A N 1
ATOM 4829 C CA . ASN A 1 596 ? -6.448 17.569 -33.242 1.00 93.81 596 ASN A CA 1
ATOM 4830 C C . ASN A 1 596 ? -6.198 16.068 -32.963 1.00 93.81 596 ASN A C 1
ATOM 4832 O O . ASN A 1 596 ? -5.089 15.640 -32.633 1.00 93.81 596 ASN A O 1
ATOM 4836 N N . CYS A 1 597 ? -7.243 15.238 -33.041 1.00 94.56 597 CYS A N 1
ATOM 4837 C CA . CYS A 1 597 ? -7.130 13.818 -32.687 1.00 94.56 597 CYS A CA 1
ATOM 4838 C C . CYS A 1 597 ? -6.205 13.025 -33.616 1.00 94.56 597 CYS A C 1
ATOM 4840 O O . CYS A 1 597 ? -5.562 12.075 -33.165 1.00 94.56 597 CYS A O 1
ATOM 4842 N N . ASP A 1 598 ? -6.123 13.399 -34.890 1.00 95.19 598 ASP A N 1
ATOM 4843 C CA . ASP A 1 598 ? -5.291 12.702 -35.868 1.00 95.19 598 ASP A CA 1
ATOM 4844 C C . ASP A 1 598 ? -3.824 13.093 -35.734 1.00 95.19 598 ASP A C 1
ATOM 4846 O O . ASP A 1 598 ? -2.945 12.232 -35.780 1.00 95.19 598 ASP A O 1
ATOM 4850 N N . GLU A 1 599 ? -3.543 14.367 -35.488 1.00 95.75 599 GLU A N 1
ATOM 4851 C CA . GLU A 1 599 ? -2.215 14.857 -35.123 1.00 95.75 599 GLU A CA 1
ATOM 4852 C C . GLU A 1 599 ? -1.720 14.214 -33.835 1.00 95.75 599 GLU A C 1
ATOM 4854 O O . GLU A 1 599 ? -0.595 13.717 -33.797 1.00 95.75 599 GLU A O 1
ATOM 4859 N N . TYR A 1 600 ? -2.569 14.150 -32.807 1.00 96.19 600 TYR A N 1
ATOM 4860 C CA . TYR A 1 600 ? -2.218 13.507 -31.548 1.00 96.19 600 TYR A CA 1
ATOM 4861 C C . TYR A 1 600 ? -1.948 12.009 -31.731 1.00 96.19 600 TYR A C 1
ATOM 4863 O O . TYR A 1 600 ? -0.972 11.484 -31.197 1.00 96.19 600 TYR A O 1
ATOM 4871 N N . ARG A 1 601 ? -2.744 11.317 -32.555 1.00 94.94 601 ARG A N 1
ATOM 4872 C CA . ARG A 1 601 ? -2.497 9.916 -32.930 1.00 94.94 601 ARG A CA 1
ATOM 4873 C C . ARG A 1 601 ? -1.151 9.753 -33.643 1.00 94.94 601 ARG A C 1
ATOM 4875 O O . ARG A 1 601 ? -0.345 8.918 -33.235 1.00 94.94 601 ARG A O 1
ATOM 4882 N N . LYS A 1 602 ? -0.862 10.594 -34.646 1.00 95.69 602 LYS A N 1
ATOM 4883 C CA . LYS A 1 602 ? 0.424 10.620 -35.373 1.00 95.69 602 LYS A CA 1
ATOM 4884 C C . LYS A 1 602 ? 1.599 10.906 -34.435 1.00 95.69 602 LYS A C 1
ATOM 4886 O O . LYS A 1 602 ? 2.664 10.300 -34.578 1.00 95.69 602 LYS A O 1
ATOM 4891 N N . TRP A 1 603 ? 1.428 11.835 -33.495 1.00 95.75 603 TRP A N 1
ATOM 4892 C CA . TRP A 1 603 ? 2.412 12.132 -32.462 1.00 95.75 603 TRP A CA 1
ATOM 4893 C C . TRP A 1 603 ? 2.651 10.911 -31.581 1.00 95.75 603 TRP A C 1
ATOM 4895 O O . TRP A 1 603 ? 3.794 10.479 -31.482 1.00 95.75 603 TRP A O 1
ATOM 4905 N N . ASN A 1 604 ? 1.598 10.312 -31.022 1.00 93.81 604 ASN A N 1
ATOM 4906 C CA . ASN A 1 604 ? 1.698 9.138 -30.161 1.00 93.81 604 ASN A CA 1
ATOM 4907 C C . ASN A 1 604 ? 2.375 7.963 -30.856 1.00 93.81 604 ASN A C 1
ATOM 4909 O O . ASN A 1 604 ? 3.235 7.331 -30.259 1.00 93.81 604 ASN A O 1
ATOM 4913 N N . GLU A 1 605 ? 2.075 7.691 -32.125 1.00 92.25 605 GLU A N 1
ATOM 4914 C CA . GLU A 1 605 ? 2.766 6.638 -32.873 1.00 92.25 605 GLU A CA 1
ATOM 4915 C C . GLU A 1 605 ? 4.270 6.904 -33.009 1.00 92.25 605 GLU A C 1
ATOM 4917 O O . GLU A 1 605 ? 5.084 5.989 -32.856 1.00 92.25 605 GLU A O 1
ATOM 4922 N N . LYS A 1 606 ? 4.663 8.150 -33.306 1.00 93.50 606 LYS A N 1
ATOM 4923 C CA . LYS A 1 606 ? 6.078 8.542 -33.410 1.00 93.50 606 LYS A CA 1
ATOM 4924 C C . LYS A 1 606 ? 6.761 8.541 -32.047 1.00 93.50 606 LYS A C 1
ATOM 4926 O O . LYS A 1 606 ? 7.899 8.083 -31.948 1.00 93.50 606 LYS A O 1
ATOM 4931 N N . TRP A 1 607 ? 6.072 9.032 -31.023 1.00 91.75 607 TRP A N 1
ATOM 4932 C CA . TRP A 1 607 ? 6.533 9.091 -29.644 1.00 91.75 607 TRP A CA 1
ATOM 4933 C C . TRP A 1 607 ? 6.736 7.691 -29.083 1.00 91.75 607 TRP A C 1
ATOM 4935 O O . TRP A 1 607 ? 7.828 7.386 -28.626 1.00 91.75 607 TRP A O 1
ATOM 4945 N N . ASP A 1 608 ? 5.756 6.799 -29.220 1.00 85.94 608 ASP A N 1
ATOM 4946 C CA . ASP A 1 608 ? 5.866 5.402 -28.807 1.00 85.94 608 ASP A CA 1
ATOM 4947 C C . ASP A 1 608 ? 7.004 4.701 -29.533 1.00 85.94 608 ASP A C 1
ATOM 4949 O O . ASP A 1 608 ? 7.812 4.033 -28.894 1.00 85.94 608 ASP A O 1
ATOM 4953 N N . LYS A 1 609 ? 7.122 4.870 -30.854 1.00 85.69 609 LYS A N 1
ATOM 4954 C CA . LYS A 1 609 ? 8.253 4.310 -31.607 1.00 85.69 609 LYS A CA 1
ATOM 4955 C C . LYS A 1 609 ? 9.584 4.866 -31.097 1.00 85.69 609 LYS A C 1
ATOM 4957 O O . LYS A 1 609 ? 10.538 4.109 -30.980 1.00 85.69 609 LYS A O 1
ATOM 4962 N N . GLN A 1 610 ? 9.655 6.146 -30.739 1.00 83.25 610 GLN A N 1
ATOM 4963 C CA . GLN A 1 610 ? 10.867 6.766 -30.208 1.00 83.25 610 GLN A CA 1
ATOM 4964 C C . GLN A 1 610 ? 11.188 6.360 -28.758 1.00 83.25 610 GLN A C 1
ATOM 4966 O O . GLN A 1 610 ? 12.354 6.141 -28.444 1.00 83.25 610 GLN A O 1
ATOM 4971 N N . CYS A 1 611 ? 10.190 6.230 -27.882 1.00 75.81 611 CYS A N 1
ATOM 4972 C CA . CYS A 1 611 ? 10.345 5.835 -26.480 1.00 75.81 611 CYS A CA 1
ATOM 4973 C C . CYS A 1 611 ? 10.556 4.328 -26.309 1.00 75.81 611 CYS A C 1
ATOM 4975 O O . CYS A 1 611 ? 11.255 3.910 -25.388 1.00 75.81 611 CYS A O 1
ATOM 4977 N N . ARG A 1 612 ? 9.984 3.503 -27.197 1.00 66.88 612 ARG A N 1
ATOM 4978 C CA . ARG A 1 612 ? 10.231 2.052 -27.247 1.00 66.88 612 ARG A CA 1
ATOM 4979 C C . ARG A 1 612 ? 11.609 1.716 -27.803 1.00 66.88 612 ARG A C 1
ATOM 4981 O O . ARG A 1 612 ? 12.067 0.593 -27.610 1.00 66.88 612 ARG A O 1
ATOM 4988 N N . LEU A 1 613 ? 12.290 2.661 -28.455 1.00 56.34 613 LEU A N 1
ATOM 4989 C CA . LEU A 1 613 ? 13.710 2.516 -28.741 1.00 56.34 613 LEU A CA 1
ATOM 4990 C C . LEU A 1 613 ? 14.468 2.759 -27.431 1.00 56.34 613 LEU A C 1
ATOM 4992 O O . LEU A 1 613 ? 14.481 3.892 -26.945 1.00 56.34 613 LEU A O 1
ATOM 4996 N N . PRO A 1 614 ? 15.092 1.728 -26.831 1.00 52.81 614 PRO A N 1
ATOM 4997 C CA . PRO A 1 614 ? 15.803 1.892 -25.575 1.00 52.81 614 PRO A CA 1
ATOM 4998 C C . PRO A 1 614 ? 16.819 3.019 -25.736 1.00 52.81 614 PRO A C 1
ATOM 5000 O O . PRO A 1 614 ? 17.633 3.013 -26.667 1.00 52.81 614 PRO A O 1
ATOM 5003 N N . SER A 1 615 ? 16.761 3.997 -24.834 1.00 45.12 615 SER A N 1
ATOM 5004 C CA . SER A 1 615 ? 17.709 5.099 -24.720 1.00 45.12 615 SER A CA 1
ATOM 5005 C C . SER A 1 615 ? 19.104 4.548 -24.405 1.00 45.12 615 SER A C 1
ATOM 5007 O O . SER A 1 615 ? 19.582 4.557 -23.284 1.00 45.12 615 SER A O 1
ATOM 5009 N N . GLY A 1 616 ? 19.780 3.985 -25.404 1.00 49.31 616 GLY A N 1
ATOM 5010 C CA . GLY A 1 616 ? 21.175 3.562 -25.320 1.00 49.31 616 GLY A CA 1
ATOM 5011 C C . GLY A 1 616 ? 21.527 2.467 -24.313 1.00 49.31 616 GLY A C 1
ATOM 5012 O O . GLY A 1 616 ? 22.714 2.175 -24.188 1.00 49.31 616 GLY A O 1
ATOM 5013 N N . THR A 1 617 ? 20.578 1.819 -23.637 1.00 51.00 617 THR A N 1
ATOM 5014 C CA . THR A 1 617 ? 20.911 0.739 -22.700 1.00 51.00 617 THR A CA 1
ATOM 5015 C C . THR A 1 617 ? 19.994 -0.469 -22.858 1.00 51.00 617 THR A C 1
ATOM 5017 O O . THR A 1 617 ? 19.188 -0.763 -21.986 1.00 51.00 617 THR A O 1
ATOM 5020 N N . ALA A 1 618 ? 20.210 -1.251 -23.923 1.00 53.53 618 ALA A N 1
ATOM 5021 C CA . ALA A 1 618 ? 20.031 -2.707 -23.810 1.00 53.53 618 ALA A CA 1
ATOM 5022 C C . ALA A 1 618 ? 21.000 -3.300 -22.760 1.00 53.53 618 ALA A C 1
ATOM 5024 O O . ALA A 1 618 ? 20.833 -4.421 -22.287 1.00 53.53 618 ALA A O 1
ATOM 5025 N N . HIS A 1 619 ? 22.018 -2.522 -22.365 1.00 51.41 619 HIS A N 1
ATOM 5026 C CA . HIS A 1 619 ? 22.904 -2.828 -21.257 1.00 51.41 619 HIS A CA 1
ATOM 5027 C C . HIS A 1 619 ? 22.099 -3.127 -19.988 1.00 51.41 619 HIS A C 1
ATOM 5029 O O . HIS A 1 619 ? 21.465 -2.231 -19.437 1.00 51.41 619 HIS A O 1
ATOM 5035 N N . ASN A 1 620 ? 22.190 -4.368 -19.505 1.00 55.09 620 ASN A N 1
ATOM 5036 C CA . ASN A 1 620 ? 21.434 -4.933 -18.377 1.00 55.09 620 ASN A CA 1
ATOM 5037 C C . ASN A 1 620 ? 19.974 -5.330 -18.635 1.00 55.09 620 ASN A C 1
ATOM 5039 O O . ASN A 1 620 ? 19.338 -5.831 -17.705 1.00 55.09 620 ASN A O 1
ATOM 5043 N N . THR A 1 621 ? 19.446 -5.191 -19.849 1.00 63.16 621 THR A N 1
ATOM 5044 C CA . THR A 1 621 ? 18.150 -5.791 -20.182 1.00 63.16 621 THR A CA 1
ATOM 5045 C C . THR A 1 621 ? 18.306 -7.309 -20.209 1.00 63.16 621 THR A C 1
ATOM 5047 O O . THR A 1 621 ? 19.225 -7.833 -20.840 1.00 63.16 621 THR A O 1
ATOM 5050 N N . LEU A 1 622 ? 17.437 -8.014 -19.484 1.00 63.72 622 LEU A N 1
ATOM 5051 C CA . LEU A 1 622 ? 17.409 -9.473 -19.468 1.00 63.72 622 LEU A CA 1
ATOM 5052 C C . LEU A 1 622 ? 16.605 -9.957 -20.673 1.00 63.72 622 LEU A C 1
ATOM 5054 O O . LEU A 1 622 ? 15.476 -9.513 -20.880 1.00 63.72 622 LEU A O 1
ATOM 5058 N N . CYS A 1 623 ? 17.156 -10.889 -21.446 1.00 64.81 623 CYS A N 1
ATOM 5059 C CA . CYS A 1 623 ? 16.367 -11.610 -22.437 1.00 64.81 623 CYS A CA 1
ATOM 5060 C C . CYS A 1 623 ? 15.196 -12.314 -21.732 1.00 64.81 623 CYS A C 1
ATOM 5062 O O . CYS A 1 623 ? 15.410 -13.087 -20.799 1.00 64.81 623 CYS A O 1
ATOM 5064 N N . SER A 1 624 ? 13.961 -12.075 -22.172 1.00 58.78 624 SER A N 1
ATOM 5065 C CA . SER A 1 624 ? 12.761 -12.664 -21.556 1.00 58.78 624 SER A CA 1
ATOM 5066 C C . SER A 1 624 ? 12.759 -14.197 -21.589 1.00 58.78 624 SER A C 1
ATOM 5068 O O . SER A 1 624 ? 12.137 -14.822 -20.733 1.00 58.78 624 SER A O 1
ATOM 5070 N N . ARG A 1 625 ? 13.494 -14.803 -22.534 1.00 69.50 625 ARG A N 1
ATOM 5071 C CA . ARG A 1 625 ? 13.602 -16.258 -22.700 1.00 69.50 625 ARG A CA 1
ATOM 5072 C C . ARG A 1 625 ? 14.756 -16.880 -21.910 1.00 69.50 625 ARG A C 1
ATOM 5074 O O . ARG A 1 625 ? 14.525 -17.823 -21.166 1.00 69.50 625 ARG A O 1
ATOM 5081 N N . CYS A 1 626 ? 15.987 -16.383 -22.066 1.00 72.50 626 CYS A N 1
ATOM 5082 C CA . CYS A 1 626 ? 17.181 -16.996 -21.453 1.00 72.50 626 CYS A CA 1
ATOM 5083 C C . CYS A 1 626 ? 17.734 -16.240 -20.236 1.00 72.50 626 CYS A C 1
ATOM 5085 O O . CYS A 1 626 ? 18.679 -16.701 -19.608 1.00 72.50 626 CYS A O 1
ATOM 5087 N N . ARG A 1 627 ? 17.173 -15.070 -19.907 1.00 68.12 627 ARG A N 1
ATOM 5088 C CA . ARG A 1 627 ? 17.613 -14.166 -18.830 1.00 68.12 627 ARG A CA 1
ATOM 5089 C C . ARG A 1 627 ? 19.069 -13.681 -18.912 1.00 68.12 627 ARG A C 1
ATOM 5091 O O . ARG A 1 627 ? 19.543 -13.050 -17.974 1.00 68.12 627 ARG A O 1
ATOM 5098 N N . CYS A 1 628 ? 19.766 -13.878 -20.030 1.00 70.25 628 CYS A N 1
ATOM 5099 C CA . CYS A 1 628 ? 21.091 -13.292 -20.248 1.00 70.25 628 CYS A CA 1
ATOM 5100 C C . CYS A 1 628 ? 21.007 -11.763 -20.388 1.00 70.25 628 CYS A C 1
ATOM 5102 O O . CYS A 1 628 ? 20.027 -11.237 -20.924 1.00 70.25 628 CYS A O 1
ATOM 5104 N N . ARG A 1 629 ? 22.044 -11.050 -19.923 1.00 67.19 629 ARG A N 1
ATOM 5105 C CA . ARG A 1 629 ? 22.171 -9.593 -20.093 1.00 67.19 629 ARG A CA 1
ATOM 5106 C C . ARG A 1 629 ? 22.909 -9.274 -21.387 1.00 67.19 629 ARG A C 1
ATOM 5108 O O . ARG A 1 629 ? 23.955 -9.860 -21.672 1.00 67.19 629 ARG A O 1
ATOM 5115 N N . PHE A 1 630 ? 22.403 -8.296 -22.126 1.00 67.12 630 PHE A N 1
ATOM 5116 C CA . PHE A 1 630 ? 23.154 -7.693 -23.222 1.00 67.12 630 PHE A CA 1
ATOM 5117 C C . PHE A 1 630 ? 24.187 -6.718 -22.657 1.00 67.12 630 PHE A C 1
ATOM 5119 O O . PHE A 1 630 ? 23.912 -5.985 -21.699 1.00 67.12 630 PHE A O 1
ATOM 5126 N N . ASP A 1 631 ? 25.388 -6.715 -23.227 1.00 66.94 631 ASP A N 1
ATOM 5127 C CA . ASP A 1 631 ? 26.413 -5.734 -22.888 1.00 66.94 631 ASP A CA 1
ATOM 5128 C C . ASP A 1 631 ? 26.381 -4.517 -23.838 1.00 66.94 631 ASP A C 1
ATOM 5130 O O . ASP A 1 631 ? 25.553 -4.430 -24.745 1.00 66.94 631 ASP A O 1
ATOM 5134 N N . LYS A 1 632 ? 27.277 -3.534 -23.636 1.00 63.94 632 LYS A N 1
ATOM 5135 C CA . LYS A 1 632 ? 27.306 -2.304 -24.459 1.00 63.94 632 LYS A CA 1
ATOM 5136 C C . LYS A 1 632 ? 27.664 -2.564 -25.930 1.00 63.94 632 LYS A C 1
ATOM 5138 O O . LYS A 1 632 ? 27.481 -1.672 -26.748 1.00 63.94 632 LYS A O 1
ATOM 5143 N N . THR A 1 633 ? 28.198 -3.743 -26.247 1.00 65.19 633 THR A N 1
ATOM 5144 C CA . THR A 1 633 ? 28.604 -4.150 -27.599 1.00 65.19 633 THR A CA 1
ATOM 5145 C C . THR A 1 633 ? 27.546 -4.999 -28.307 1.00 65.19 633 THR A C 1
ATOM 5147 O O . THR A 1 633 ? 27.774 -5.419 -29.435 1.00 65.19 633 THR A O 1
ATOM 5150 N N . GLY A 1 634 ? 26.389 -5.244 -27.675 1.00 59.56 634 GLY A N 1
ATOM 5151 C CA . GLY A 1 634 ? 25.327 -6.081 -28.242 1.00 59.56 634 GLY A CA 1
ATOM 5152 C C . GLY A 1 634 ? 25.609 -7.583 -28.148 1.00 59.56 634 GLY A C 1
ATOM 5153 O O . GLY A 1 634 ? 24.814 -8.388 -28.625 1.00 59.56 634 GLY A O 1
ATOM 5154 N N . ALA A 1 635 ? 26.705 -7.985 -27.501 1.00 63.38 635 ALA A N 1
ATOM 5155 C CA . ALA A 1 635 ? 26.973 -9.389 -27.239 1.00 63.38 635 ALA A CA 1
ATOM 5156 C C . ALA A 1 635 ? 26.064 -9.869 -26.099 1.00 63.38 635 ALA A C 1
ATOM 5158 O O . ALA A 1 635 ? 25.963 -9.217 -25.051 1.00 63.38 635 ALA A O 1
ATOM 5159 N N . MET A 1 636 ? 25.410 -11.021 -26.285 1.00 57.47 636 MET A N 1
ATOM 5160 C CA . MET A 1 636 ? 24.830 -11.738 -25.151 1.00 57.47 636 MET A CA 1
ATOM 5161 C C . MET A 1 636 ? 25.982 -12.279 -24.320 1.00 57.47 636 MET A C 1
ATOM 5163 O O . MET A 1 636 ? 26.721 -13.173 -24.737 1.00 57.47 636 MET A O 1
ATOM 5167 N N . CYS A 1 637 ? 26.124 -11.723 -23.128 1.00 56.75 637 CYS A N 1
ATOM 5168 C CA . CYS A 1 637 ? 27.132 -12.144 -22.185 1.00 56.75 637 CYS A CA 1
ATOM 5169 C C . CYS A 1 637 ? 26.561 -13.339 -21.403 1.00 56.75 637 CYS A C 1
ATOM 5171 O O . CYS A 1 637 ? 25.697 -13.155 -20.544 1.00 56.75 637 CYS A O 1
ATOM 5173 N N . TYR A 1 638 ? 27.017 -14.561 -21.707 1.00 52.44 638 TYR A N 1
ATOM 5174 C CA . TYR A 1 638 ? 26.759 -15.742 -20.858 1.00 52.44 638 TYR A CA 1
ATOM 5175 C C . TYR A 1 638 ? 27.320 -15.537 -19.439 1.00 52.44 638 TYR A C 1
ATOM 5177 O O . TYR A 1 638 ? 26.819 -16.074 -18.452 1.00 52.44 638 TYR A O 1
ATOM 5185 N N . ASP A 1 639 ? 28.328 -14.677 -19.343 1.00 49.47 639 ASP A N 1
ATOM 5186 C CA . ASP A 1 639 ? 29.163 -14.469 -18.172 1.00 49.47 639 ASP A CA 1
ATOM 5187 C C . ASP A 1 639 ? 28.494 -13.725 -17.017 1.00 49.47 639 ASP A C 1
ATOM 5189 O O . ASP A 1 639 ? 29.059 -13.688 -15.931 1.00 49.47 639 ASP A O 1
ATOM 5193 N N . TYR A 1 640 ? 27.292 -13.162 -17.166 1.00 49.12 640 TYR A N 1
ATOM 5194 C CA . TYR A 1 640 ? 26.651 -12.534 -16.001 1.00 49.12 640 TYR A CA 1
ATOM 5195 C C . TYR A 1 640 ? 26.010 -13.538 -15.038 1.00 49.12 640 TYR A C 1
ATOM 5197 O O . TYR A 1 640 ? 25.706 -13.169 -13.906 1.00 49.12 640 TYR A O 1
ATOM 5205 N N . ILE A 1 641 ? 25.816 -14.788 -15.471 1.00 48.94 641 ILE A N 1
ATOM 5206 C CA . ILE A 1 641 ? 25.337 -15.863 -14.593 1.00 48.94 641 ILE A CA 1
ATOM 5207 C C . ILE A 1 641 ? 26.521 -16.672 -14.024 1.00 48.94 641 ILE A C 1
ATOM 5209 O O . ILE A 1 641 ? 26.409 -17.168 -12.910 1.00 48.94 641 ILE A O 1
ATOM 5213 N N . ASN A 1 642 ? 27.680 -16.718 -14.709 1.00 44.19 642 ASN A N 1
ATOM 5214 C CA . ASN A 1 642 ? 28.808 -17.594 -14.341 1.00 44.19 642 ASN A CA 1
ATOM 5215 C C . ASN A 1 642 ? 30.218 -16.949 -14.251 1.00 44.19 642 ASN A C 1
ATOM 5217 O O . ASN A 1 642 ? 31.169 -17.681 -13.990 1.00 44.19 642 ASN A O 1
ATOM 5221 N N . SER A 1 643 ? 30.417 -15.631 -14.429 1.00 43.56 643 SER A N 1
ATOM 5222 C CA . SER A 1 643 ? 31.768 -15.018 -14.415 1.00 43.56 643 SER A CA 1
ATOM 5223 C C . SER A 1 643 ? 32.059 -14.202 -13.134 1.00 43.56 643 SER A C 1
ATOM 5225 O O . SER A 1 643 ? 31.354 -13.229 -12.848 1.00 43.56 643 SER A O 1
ATOM 5227 N N . PRO A 1 644 ? 33.107 -14.546 -12.356 1.00 45.19 644 PRO A N 1
ATOM 5228 C CA . PRO A 1 644 ? 33.286 -14.154 -10.952 1.00 45.19 644 PRO A CA 1
ATOM 5229 C C . PRO A 1 644 ? 34.114 -12.872 -10.748 1.00 45.19 644 PRO A C 1
ATOM 5231 O O . PRO A 1 644 ? 34.763 -12.692 -9.718 1.00 45.19 644 PRO A O 1
ATOM 5234 N N . PHE A 1 645 ? 34.162 -11.959 -11.718 1.00 45.88 645 PHE A N 1
ATOM 5235 C CA . PHE A 1 645 ? 35.010 -10.778 -11.574 1.00 45.88 645 PHE A CA 1
ATOM 5236 C C . PHE A 1 645 ? 34.303 -9.658 -10.790 1.00 45.88 645 PHE A C 1
ATOM 5238 O O . PHE A 1 645 ? 33.432 -8.939 -11.304 1.00 45.88 645 PHE A O 1
ATOM 5245 N N . VAL A 1 646 ? 34.749 -9.437 -9.547 1.00 51.53 646 VAL A N 1
ATOM 5246 C CA . VAL A 1 646 ? 34.507 -8.188 -8.799 1.00 51.53 646 VAL A CA 1
ATOM 5247 C C . VAL A 1 646 ? 34.801 -6.969 -9.692 1.00 51.53 646 VAL A C 1
ATOM 5249 O O . VAL A 1 646 ? 35.647 -7.055 -10.588 1.00 51.53 646 VAL A O 1
ATOM 5252 N N . PRO A 1 647 ? 34.124 -5.816 -9.503 1.00 61.59 647 PRO A N 1
ATOM 5253 C CA . PRO A 1 647 ? 34.292 -4.633 -10.359 1.00 61.59 647 PRO A CA 1
ATOM 5254 C C . PRO A 1 647 ? 35.758 -4.238 -10.627 1.00 61.59 647 PRO A C 1
ATOM 5256 O O . PRO A 1 647 ? 36.075 -3.779 -11.723 1.00 61.59 647 PRO A O 1
ATOM 5259 N N . ILE A 1 648 ? 36.650 -4.483 -9.659 1.00 58.44 648 ILE A N 1
ATOM 5260 C CA . ILE A 1 648 ? 38.099 -4.250 -9.755 1.00 58.44 648 ILE A CA 1
ATOM 5261 C C . ILE A 1 648 ? 38.769 -5.219 -10.743 1.00 58.44 648 ILE A C 1
ATOM 5263 O O . ILE A 1 648 ? 39.483 -4.775 -11.639 1.00 58.44 648 ILE A O 1
ATOM 5267 N N . ALA A 1 649 ? 38.478 -6.519 -10.672 1.00 60.88 649 ALA A N 1
ATOM 5268 C CA . ALA A 1 649 ? 39.036 -7.508 -11.592 1.00 60.88 649 ALA A CA 1
ATOM 5269 C C . ALA A 1 649 ? 38.486 -7.350 -13.023 1.00 60.88 649 ALA A C 1
ATOM 5271 O O . ALA A 1 649 ? 39.212 -7.541 -13.994 1.00 60.88 649 ALA A O 1
ATOM 5272 N N . ARG A 1 650 ? 37.246 -6.857 -13.179 1.00 61.47 650 ARG A N 1
ATOM 5273 C CA . ARG A 1 650 ? 36.718 -6.415 -14.487 1.00 61.47 650 ARG A CA 1
ATOM 5274 C C . ARG A 1 650 ? 37.481 -5.222 -15.059 1.00 61.47 650 ARG A C 1
ATOM 5276 O O . ARG A 1 650 ? 37.541 -5.074 -16.277 1.00 61.47 650 ARG A O 1
ATOM 5283 N N . LYS A 1 651 ? 38.029 -4.357 -14.203 1.00 68.12 651 LYS A N 1
ATOM 5284 C CA . LYS A 1 651 ? 38.857 -3.215 -14.609 1.00 68.12 651 LYS A CA 1
ATOM 5285 C C . LYS A 1 651 ? 40.256 -3.685 -15.025 1.00 68.12 651 LYS A C 1
ATOM 5287 O O . LYS A 1 651 ? 40.737 -3.239 -16.060 1.00 68.12 651 LYS A O 1
ATOM 5292 N N . MET A 1 652 ? 40.839 -4.644 -14.299 1.00 67.25 652 MET A N 1
ATOM 5293 C CA . MET A 1 652 ? 42.123 -5.275 -14.641 1.00 67.25 652 MET A CA 1
ATOM 5294 C C . MET A 1 652 ? 42.052 -6.088 -15.940 1.00 67.25 652 MET A C 1
ATOM 5296 O O . MET A 1 652 ? 42.840 -5.852 -16.845 1.00 67.25 652 MET A O 1
ATOM 5300 N N . HIS A 1 653 ? 41.030 -6.926 -16.122 1.00 65.06 653 HIS A N 1
ATOM 5301 C CA . HIS A 1 653 ? 40.858 -7.716 -17.348 1.00 65.06 653 HIS A CA 1
ATOM 5302 C C . HIS A 1 653 ? 40.621 -6.847 -18.603 1.00 65.06 653 HIS A C 1
ATOM 5304 O O . HIS A 1 653 ? 40.924 -7.259 -19.720 1.00 65.06 653 HIS A O 1
ATOM 5310 N N . ARG A 1 654 ? 40.084 -5.625 -18.436 1.00 67.94 654 ARG A N 1
ATOM 5311 C CA . ARG A 1 654 ? 39.999 -4.618 -19.512 1.00 67.94 654 ARG A CA 1
ATOM 5312 C C . ARG A 1 654 ? 41.339 -3.936 -19.778 1.00 67.94 654 ARG A C 1
ATOM 5314 O O . ARG A 1 654 ? 41.614 -3.622 -20.929 1.00 67.94 654 ARG A O 1
ATOM 5321 N N . ALA A 1 655 ? 42.141 -3.707 -18.739 1.00 71.75 655 ALA A N 1
ATOM 5322 C CA . ALA A 1 655 ? 43.488 -3.160 -18.874 1.00 71.75 655 ALA A CA 1
ATOM 5323 C C . ALA A 1 655 ? 44.445 -4.151 -19.564 1.00 71.75 655 ALA A C 1
ATOM 5325 O O . ALA A 1 655 ? 45.329 -3.726 -20.294 1.00 71.75 655 ALA A O 1
ATOM 5326 N N . GLU A 1 656 ? 44.214 -5.460 -19.411 1.00 80.62 656 GLU A N 1
ATOM 5327 C CA . GLU A 1 656 ? 44.966 -6.531 -20.087 1.00 80.62 656 GLU A CA 1
ATOM 5328 C C . GLU A 1 656 ? 44.602 -6.734 -21.573 1.00 80.62 656 GLU A C 1
ATOM 5330 O O . GLU A 1 656 ? 45.177 -7.596 -22.232 1.00 80.62 656 GLU A O 1
ATOM 5335 N N . GLY A 1 657 ? 43.624 -6.001 -22.120 1.00 74.25 657 GLY A N 1
ATOM 5336 C CA . GLY A 1 657 ? 43.268 -6.073 -23.545 1.00 74.25 657 GLY A CA 1
ATOM 5337 C C . GLY A 1 657 ? 42.637 -7.394 -24.016 1.00 74.25 657 GLY A C 1
ATOM 5338 O O . GLY A 1 657 ? 42.441 -7.584 -25.215 1.00 74.25 657 GLY A O 1
ATOM 5339 N N . ARG A 1 658 ? 42.287 -8.315 -23.108 1.00 66.56 658 ARG A N 1
ATOM 5340 C CA . ARG A 1 658 ? 41.694 -9.609 -23.479 1.00 66.56 658 ARG A CA 1
ATOM 5341 C C . ARG A 1 658 ? 40.263 -9.432 -24.030 1.00 66.56 658 ARG A C 1
ATOM 5343 O O . ARG A 1 658 ? 39.455 -8.736 -23.403 1.00 66.56 658 ARG A O 1
ATOM 5350 N N . PRO A 1 659 ? 39.908 -10.072 -25.162 1.00 60.28 659 PRO A N 1
ATOM 5351 C CA . PRO A 1 659 ? 38.578 -9.960 -25.758 1.00 60.28 659 PRO A CA 1
ATOM 5352 C C . PRO A 1 659 ? 37.503 -10.599 -24.863 1.00 60.28 659 PRO A C 1
ATOM 5354 O O . PRO A 1 659 ? 37.745 -11.598 -24.187 1.00 60.28 659 PRO A O 1
ATOM 5357 N N . LYS A 1 660 ? 36.297 -10.018 -24.850 1.00 62.16 660 LYS A N 1
ATOM 5358 C CA . LYS A 1 660 ? 35.158 -10.550 -24.083 1.00 62.16 660 LYS A CA 1
ATOM 5359 C C . LYS A 1 660 ? 34.689 -11.877 -24.682 1.00 62.16 660 LYS A C 1
ATOM 5361 O O . LYS A 1 660 ? 34.475 -11.950 -25.890 1.00 62.16 660 LYS A O 1
ATOM 5366 N N . GLN A 1 661 ? 34.468 -12.889 -23.847 1.00 61.09 661 GLN A N 1
ATOM 5367 C CA . GLN A 1 661 ? 33.871 -14.155 -24.273 1.00 61.09 661 GLN A CA 1
ATOM 5368 C C . GLN A 1 661 ? 32.340 -14.017 -24.322 1.00 61.09 661 GLN A C 1
ATOM 5370 O O . GLN A 1 661 ? 31.694 -13.588 -23.368 1.00 61.09 661 GLN A O 1
ATOM 5375 N N . GLY A 1 662 ? 31.746 -14.319 -25.475 1.00 65.50 662 GLY A N 1
ATOM 5376 C CA . GLY A 1 662 ? 30.306 -14.249 -25.703 1.00 65.50 662 GLY A CA 1
ATOM 5377 C C . GLY A 1 662 ? 29.975 -14.543 -27.161 1.00 65.50 662 GLY A C 1
ATOM 5378 O O . GLY A 1 662 ? 30.796 -14.310 -28.048 1.00 65.50 662 GLY A O 1
ATOM 5379 N N . TYR A 1 663 ? 28.776 -15.060 -27.420 1.00 61.25 663 TYR A N 1
ATOM 5380 C CA . TYR A 1 663 ? 28.324 -15.241 -28.795 1.00 61.25 663 TYR A CA 1
ATOM 5381 C C . TYR A 1 663 ? 27.972 -13.872 -29.360 1.00 61.25 663 TYR A C 1
ATOM 5383 O O . TYR A 1 663 ? 27.216 -13.104 -28.752 1.00 61.25 663 TYR A O 1
ATOM 5391 N N . LYS A 1 664 ? 28.529 -13.570 -30.532 1.00 59.84 664 LYS A N 1
ATOM 5392 C CA . LYS A 1 664 ? 28.122 -12.408 -31.309 1.00 59.84 664 LYS A CA 1
ATOM 5393 C C . LYS A 1 664 ? 26.692 -12.668 -31.763 1.00 59.84 664 LYS A C 1
ATOM 5395 O O . LYS A 1 664 ? 26.454 -13.414 -32.705 1.00 59.84 664 LYS A O 1
ATOM 5400 N N . VAL A 1 665 ? 25.738 -12.112 -31.031 1.00 64.56 665 VAL A N 1
ATOM 5401 C CA . VAL A 1 665 ? 24.350 -12.108 -31.473 1.00 64.56 665 VAL A CA 1
ATOM 5402 C C . VAL A 1 665 ? 24.292 -11.133 -32.631 1.00 64.56 665 VAL A C 1
ATOM 5404 O O . VAL A 1 665 ? 24.814 -10.019 -32.523 1.00 64.56 665 VAL A O 1
ATOM 5407 N N . THR A 1 666 ? 23.687 -11.549 -33.737 1.00 57.62 666 THR A N 1
ATOM 5408 C CA . THR A 1 666 ? 23.261 -10.612 -34.770 1.00 57.62 666 THR A CA 1
ATOM 5409 C C . THR A 1 666 ? 22.193 -9.740 -34.129 1.00 57.62 666 THR A C 1
ATOM 5411 O O . THR A 1 666 ? 21.024 -10.103 -34.047 1.00 57.62 666 THR A O 1
ATOM 5414 N N . VAL A 1 667 ? 22.627 -8.635 -33.532 1.00 59.97 667 VAL A N 1
ATOM 5415 C CA . VAL A 1 667 ? 21.719 -7.578 -33.135 1.00 59.97 667 VAL A CA 1
ATOM 5416 C C . VAL A 1 667 ? 21.340 -6.935 -34.444 1.00 59.97 667 VAL A C 1
ATOM 5418 O O . VAL A 1 667 ? 22.164 -6.247 -35.046 1.00 59.97 667 VAL A O 1
ATOM 5421 N N . ASP A 1 668 ? 20.112 -7.178 -34.885 1.00 53.84 668 ASP A N 1
ATOM 5422 C CA . ASP A 1 668 ? 19.501 -6.284 -35.846 1.00 53.84 668 ASP A CA 1
ATOM 5423 C C . ASP A 1 668 ? 19.523 -4.916 -35.180 1.00 53.84 668 ASP A C 1
ATOM 5425 O O . ASP A 1 668 ? 18.757 -4.620 -34.257 1.00 53.84 668 ASP A O 1
ATOM 5429 N N . THR A 1 669 ? 20.503 -4.099 -35.569 1.00 52.31 669 THR A N 1
ATOM 5430 C CA . THR A 1 669 ? 20.491 -2.681 -35.271 1.00 52.31 669 THR A CA 1
ATOM 5431 C C . THR A 1 669 ? 19.258 -2.165 -35.969 1.00 52.31 669 THR A C 1
ATOM 5433 O O . THR A 1 669 ? 19.317 -1.807 -37.141 1.00 52.31 669 THR A O 1
ATOM 5436 N N . VAL A 1 670 ? 18.135 -2.158 -35.246 1.00 54.47 670 VAL A N 1
ATOM 5437 C CA . VAL A 1 670 ? 16.981 -1.356 -35.608 1.00 54.47 670 VAL A CA 1
ATOM 5438 C C . VAL A 1 670 ? 17.573 0.037 -35.738 1.00 54.47 670 VAL A C 1
ATOM 5440 O O . VAL A 1 670 ? 18.066 0.568 -34.730 1.00 54.47 670 VAL A O 1
ATOM 5443 N N . PRO A 1 671 ? 17.660 0.588 -36.963 1.00 57.72 671 PRO A N 1
ATOM 5444 C CA . PRO A 1 671 ? 18.235 1.901 -37.153 1.00 57.72 671 PRO A CA 1
ATOM 5445 C C . PRO A 1 671 ? 17.536 2.803 -36.152 1.00 57.72 671 PRO A C 1
ATOM 5447 O O . PRO A 1 671 ? 16.316 2.712 -36.006 1.00 57.72 671 PRO A O 1
ATOM 5450 N N . ARG A 1 672 ? 18.287 3.609 -35.392 1.00 59.38 672 ARG A N 1
ATOM 5451 C CA . ARG A 1 672 ? 17.652 4.617 -34.543 1.00 59.38 672 ARG A CA 1
ATOM 5452 C C . ARG A 1 672 ? 16.936 5.554 -35.489 1.00 59.38 672 ARG A C 1
ATOM 5454 O O . ARG A 1 672 ? 17.537 6.501 -35.995 1.00 59.38 672 ARG A O 1
ATOM 5461 N N . VAL A 1 673 ? 15.673 5.258 -35.756 1.00 68.62 673 VAL A N 1
ATOM 5462 C CA . VAL A 1 673 ? 14.837 6.11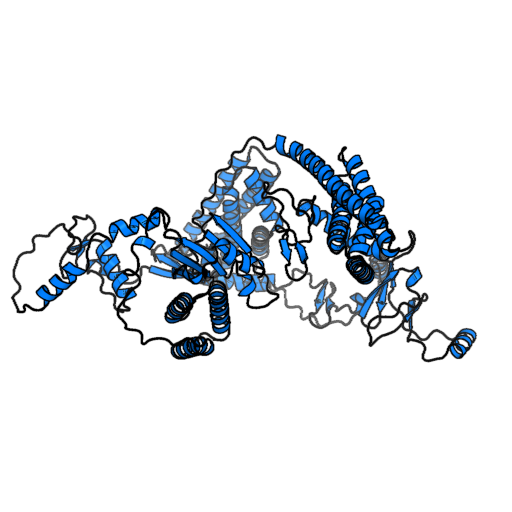9 -36.554 1.00 68.62 673 VAL A CA 1
ATOM 5463 C C . VAL A 1 673 ? 14.618 7.312 -35.645 1.00 68.62 673 VAL A C 1
ATOM 5465 O O . VAL A 1 673 ? 13.857 7.252 -34.681 1.00 68.62 673 VAL A O 1
ATOM 5468 N N . LYS A 1 674 ? 15.404 8.368 -35.871 1.00 74.19 674 LYS A N 1
ATOM 5469 C CA . LYS A 1 674 ? 15.196 9.672 -35.250 1.00 74.19 674 LYS A CA 1
ATOM 5470 C C . LYS A 1 674 ? 13.905 10.211 -35.844 1.00 74.19 674 LYS A C 1
ATOM 5472 O O . LYS A 1 674 ? 13.925 10.972 -36.804 1.00 74.19 674 LYS A O 1
ATOM 5477 N N . LEU A 1 675 ? 12.788 9.715 -35.323 1.00 85.38 675 LEU A N 1
ATOM 5478 C CA . LEU A 1 675 ? 11.468 10.099 -35.785 1.00 85.38 675 LEU A CA 1
ATOM 5479 C C . LEU A 1 675 ? 11.213 11.541 -35.370 1.00 85.38 675 LEU A C 1
ATOM 5481 O O . LEU A 1 675 ? 10.779 12.331 -36.200 1.00 85.38 675 LEU A O 1
ATOM 5485 N N . ILE A 1 676 ? 11.554 11.907 -34.133 1.00 91.38 676 ILE A N 1
ATOM 5486 C CA . ILE A 1 676 ? 11.358 13.246 -33.582 1.00 91.38 676 ILE A CA 1
ATOM 5487 C C . ILE A 1 676 ? 12.708 13.955 -33.467 1.00 91.38 676 ILE A C 1
ATOM 5489 O O . ILE A 1 676 ? 13.685 13.391 -32.964 1.00 91.38 676 ILE A O 1
ATOM 5493 N N . ALA A 1 677 ? 12.768 15.202 -33.938 1.00 91.62 677 ALA A N 1
ATOM 5494 C CA . ALA A 1 677 ? 13.975 16.008 -33.824 1.00 91.62 677 ALA A CA 1
ATOM 5495 C C . ALA A 1 677 ? 14.334 16.238 -32.341 1.00 91.62 677 ALA A C 1
ATOM 5497 O O . ALA A 1 677 ? 13.465 16.321 -31.466 1.00 91.62 677 ALA A O 1
ATOM 5498 N N . LYS A 1 678 ? 15.640 16.238 -32.047 1.00 90.88 678 LYS A N 1
ATOM 5499 C CA . LYS A 1 678 ? 16.192 16.051 -30.692 1.00 90.88 678 LYS A CA 1
ATOM 5500 C C . LYS A 1 678 ? 15.665 17.095 -29.706 1.00 90.88 678 LYS A C 1
ATOM 5502 O O . LYS A 1 678 ? 15.356 16.766 -28.567 1.00 90.88 678 LYS A O 1
ATOM 5507 N N . GLU A 1 679 ? 15.570 18.335 -30.149 1.00 93.00 679 GLU A N 1
ATOM 5508 C CA . GLU A 1 679 ? 15.121 19.484 -29.378 1.00 93.00 679 GLU A CA 1
ATOM 5509 C C . GLU A 1 679 ? 13.665 19.356 -28.910 1.00 93.00 679 GLU A C 1
ATOM 5511 O O . GLU A 1 679 ? 13.393 19.616 -27.741 1.00 93.00 679 GLU A O 1
ATOM 5516 N N . PHE A 1 680 ? 12.751 18.871 -29.756 1.00 94.94 680 PHE A N 1
ATOM 5517 C CA . PHE A 1 680 ? 11.356 18.636 -29.361 1.00 94.94 680 PHE A CA 1
ATOM 5518 C C . PHE A 1 680 ? 11.254 17.449 -28.402 1.00 94.94 680 PHE A C 1
ATOM 5520 O O . PHE A 1 680 ? 10.582 17.518 -27.374 1.00 94.94 680 PHE A O 1
ATOM 5527 N N . ALA A 1 681 ? 11.990 16.375 -28.698 1.00 92.19 681 ALA A N 1
ATOM 5528 C CA . ALA A 1 681 ? 11.995 15.174 -27.878 1.00 92.19 681 ALA A CA 1
ATOM 5529 C C . ALA A 1 681 ? 12.481 15.431 -26.444 1.00 92.19 681 ALA A C 1
ATOM 5531 O O . ALA A 1 681 ? 11.900 14.895 -25.501 1.00 92.19 681 ALA A O 1
ATOM 5532 N N . ILE A 1 682 ? 13.526 16.247 -26.270 1.00 91.38 682 ILE A N 1
ATOM 5533 C CA . ILE A 1 682 ? 14.060 16.601 -24.947 1.00 91.38 682 ILE A CA 1
ATOM 5534 C C . ILE A 1 682 ? 13.003 17.340 -24.128 1.00 91.38 682 ILE A C 1
ATOM 5536 O O . ILE A 1 682 ? 12.720 16.928 -23.005 1.00 91.38 682 ILE A O 1
ATOM 5540 N N . THR A 1 683 ? 12.389 18.383 -24.688 1.00 95.31 683 THR A N 1
ATOM 5541 C CA . THR A 1 683 ? 11.393 19.191 -23.973 1.00 95.31 683 THR A CA 1
ATOM 5542 C C . THR A 1 683 ? 10.163 18.366 -23.587 1.00 95.31 683 THR A C 1
ATOM 5544 O O . THR A 1 683 ? 9.776 18.378 -22.418 1.00 95.31 683 THR A O 1
ATOM 5547 N N . CYS A 1 684 ? 9.605 17.567 -24.509 1.00 95.94 684 CYS A N 1
ATOM 5548 C CA . CYS A 1 684 ? 8.497 16.657 -24.195 1.00 95.94 684 CYS A CA 1
ATOM 5549 C C . CYS A 1 684 ? 8.892 15.622 -23.130 1.00 95.94 684 CYS A C 1
ATOM 5551 O O . CYS A 1 684 ? 8.109 15.349 -22.226 1.00 95.94 684 CYS A O 1
ATOM 5553 N N . THR A 1 685 ? 10.116 15.078 -23.183 1.00 92.81 685 THR A N 1
ATOM 5554 C CA . THR A 1 685 ? 10.594 14.097 -22.189 1.00 92.81 685 THR A CA 1
ATOM 5555 C C . THR A 1 685 ? 10.695 14.721 -20.802 1.00 92.81 685 THR A C 1
ATOM 5557 O O . THR A 1 685 ? 10.270 14.106 -19.829 1.00 92.81 685 THR A O 1
ATOM 5560 N N . VAL A 1 686 ? 11.234 15.940 -20.696 1.00 94.19 686 VAL A N 1
ATOM 5561 C CA . VAL A 1 686 ? 11.340 16.659 -19.418 1.00 94.19 686 VAL A CA 1
ATOM 5562 C C . VAL A 1 686 ? 9.951 16.910 -18.833 1.00 94.19 686 VAL A C 1
ATOM 5564 O O . VAL A 1 686 ? 9.711 16.543 -17.684 1.00 94.19 686 VAL A O 1
ATOM 5567 N N . ALA A 1 687 ? 9.026 17.458 -19.626 1.00 95.88 687 ALA A N 1
ATOM 5568 C CA . ALA A 1 687 ? 7.663 17.732 -19.177 1.00 95.88 687 ALA A CA 1
ATOM 5569 C C . ALA A 1 687 ? 6.923 16.450 -18.760 1.00 95.88 687 ALA A C 1
ATOM 5571 O O . ALA A 1 687 ? 6.361 16.388 -17.664 1.00 95.88 687 ALA A O 1
ATOM 5572 N N . ARG A 1 688 ? 6.997 15.393 -19.579 1.00 93.06 688 ARG A N 1
ATOM 5573 C CA . ARG A 1 688 ? 6.362 14.099 -19.303 1.00 93.06 688 ARG A CA 1
ATOM 5574 C C . ARG A 1 688 ? 6.938 13.428 -18.059 1.00 93.06 688 ARG A C 1
ATOM 5576 O O . ARG A 1 688 ? 6.180 12.986 -17.197 1.00 93.06 688 ARG A O 1
ATOM 5583 N N . ASN A 1 689 ? 8.264 13.394 -17.918 1.00 91.06 689 ASN A N 1
ATOM 5584 C CA . ASN A 1 689 ? 8.908 12.851 -16.723 1.00 91.06 689 ASN A CA 1
ATOM 5585 C C . ASN A 1 689 ? 8.459 13.622 -15.484 1.00 91.06 689 ASN A C 1
ATOM 5587 O O . ASN A 1 689 ? 8.022 13.002 -14.524 1.00 91.06 689 ASN A O 1
ATOM 5591 N N . GLN A 1 690 ? 8.452 14.956 -15.521 1.00 93.56 690 GLN A N 1
ATOM 5592 C CA . GLN A 1 690 ? 7.953 15.743 -14.395 1.00 93.56 690 GLN A CA 1
ATOM 5593 C C . GLN A 1 690 ? 6.463 15.469 -14.110 1.00 93.56 690 GLN A C 1
ATOM 5595 O O . GLN A 1 690 ? 6.091 15.371 -12.943 1.00 93.56 690 GLN A O 1
ATOM 5600 N N . ARG A 1 691 ? 5.591 15.266 -15.111 1.00 92.12 691 ARG A N 1
ATOM 5601 C CA . ARG A 1 691 ? 4.170 14.911 -14.878 1.00 92.12 691 ARG A CA 1
ATOM 5602 C C . ARG A 1 691 ? 4.017 13.612 -14.087 1.00 92.12 691 ARG A C 1
ATOM 5604 O O . ARG A 1 691 ? 3.203 13.563 -13.161 1.00 92.12 691 ARG A O 1
ATOM 5611 N N . PHE A 1 692 ? 4.780 12.585 -14.458 1.00 87.31 692 PHE A N 1
ATOM 5612 C CA . PHE A 1 692 ? 4.590 11.215 -13.973 1.00 87.31 692 PHE A CA 1
ATOM 5613 C C . PHE A 1 692 ? 5.564 10.777 -12.873 1.00 87.31 692 PHE A C 1
ATOM 5615 O O . PHE A 1 692 ? 5.315 9.751 -12.239 1.00 87.31 692 PHE A O 1
ATOM 5622 N N . ALA A 1 693 ? 6.626 11.534 -12.597 1.00 89.06 693 ALA A N 1
ATOM 5623 C CA . ALA A 1 693 ? 7.552 11.233 -11.514 1.00 89.06 693 ALA A CA 1
ATOM 5624 C C . ALA A 1 693 ? 6.862 11.462 -10.157 1.00 89.06 693 ALA A C 1
ATOM 5626 O O . ALA A 1 693 ? 6.632 12.588 -9.704 1.00 89.06 693 ALA A O 1
ATOM 5627 N N . SER A 1 694 ? 6.412 10.358 -9.552 1.00 81.62 694 SER A N 1
ATOM 5628 C CA . SER A 1 694 ? 5.497 10.381 -8.408 1.00 81.62 694 SER A CA 1
ATOM 5629 C C . SER A 1 694 ? 6.117 10.978 -7.150 1.00 81.62 694 SER A C 1
ATOM 5631 O O . SER A 1 694 ? 5.389 11.540 -6.333 1.00 81.62 694 SER A O 1
ATOM 5633 N N . GLU A 1 695 ? 7.433 10.844 -6.986 1.00 88.50 695 GLU A N 1
ATOM 5634 C CA . GLU A 1 695 ? 8.167 11.364 -5.833 1.00 88.50 695 GLU A CA 1
ATOM 5635 C C . GLU A 1 695 ? 8.276 12.890 -5.907 1.00 88.50 695 GLU A C 1
ATOM 5637 O O . GLU A 1 695 ? 7.841 13.587 -4.992 1.00 88.50 695 GLU A O 1
ATOM 5642 N N . GLU A 1 696 ? 8.726 13.420 -7.042 1.00 92.44 696 GLU A N 1
ATOM 5643 C CA . GLU A 1 696 ? 8.834 14.851 -7.316 1.00 92.44 696 GLU A CA 1
ATOM 5644 C C . GLU A 1 696 ? 7.464 15.527 -7.290 1.00 92.44 696 GLU A C 1
ATOM 5646 O O . GLU A 1 696 ? 7.330 16.629 -6.758 1.00 92.44 696 GLU A O 1
ATOM 5651 N N . ARG A 1 697 ? 6.422 14.860 -7.808 1.00 94.94 697 ARG A N 1
ATOM 5652 C CA . ARG A 1 697 ? 5.041 15.350 -7.710 1.00 94.94 697 ARG A CA 1
ATOM 5653 C C . ARG A 1 697 ? 4.597 15.487 -6.256 1.00 94.94 697 ARG A C 1
ATOM 5655 O O . ARG A 1 697 ? 4.168 16.568 -5.870 1.00 94.94 697 ARG A O 1
ATOM 5662 N N . ARG A 1 698 ? 4.720 14.425 -5.450 1.00 92.88 698 ARG A N 1
ATOM 5663 C CA . ARG A 1 698 ? 4.321 14.451 -4.031 1.00 92.88 698 ARG A CA 1
ATOM 5664 C C . ARG A 1 698 ? 5.127 15.474 -3.238 1.00 92.88 698 ARG A C 1
ATOM 5666 O O . ARG A 1 698 ? 4.566 16.161 -2.390 1.00 92.88 698 ARG A O 1
ATOM 5673 N N . ARG A 1 699 ? 6.428 15.598 -3.523 1.00 96.25 699 ARG A N 1
ATOM 5674 C CA . ARG A 1 699 ? 7.299 16.607 -2.909 1.00 96.25 699 ARG A CA 1
ATOM 5675 C C . ARG A 1 699 ? 6.819 18.020 -3.236 1.00 96.25 699 ARG A C 1
ATOM 5677 O O . ARG A 1 699 ? 6.663 18.818 -2.319 1.00 96.25 699 ARG A O 1
ATOM 5684 N N . PHE A 1 700 ? 6.541 18.312 -4.507 1.00 97.12 700 PHE A N 1
ATOM 5685 C CA . PHE A 1 700 ? 6.010 19.610 -4.930 1.00 97.12 700 PHE A CA 1
ATOM 5686 C C . PHE A 1 700 ? 4.649 19.909 -4.289 1.00 97.12 700 PHE A C 1
ATOM 5688 O O . PHE A 1 700 ? 4.462 20.989 -3.740 1.00 97.12 700 PHE A O 1
ATOM 5695 N N . GLU A 1 701 ? 3.714 18.952 -4.318 1.00 96.62 701 GLU A N 1
ATOM 5696 C CA . GLU A 1 701 ? 2.382 19.097 -3.715 1.00 96.62 701 GLU A CA 1
ATOM 5697 C C . GLU A 1 701 ? 2.490 19.387 -2.215 1.00 96.62 701 GLU A C 1
ATOM 5699 O O . GLU A 1 701 ? 1.883 20.342 -1.739 1.00 96.62 701 GLU A O 1
ATOM 5704 N N . LYS A 1 702 ? 3.332 18.641 -1.484 1.00 96.50 702 LYS A N 1
ATOM 5705 C CA . LYS A 1 702 ? 3.591 18.880 -0.058 1.00 96.50 702 LYS A CA 1
ATOM 5706 C C . LYS A 1 702 ? 4.122 20.294 0.196 1.00 96.50 702 LYS A C 1
ATOM 5708 O O . LYS A 1 702 ? 3.622 20.961 1.093 1.00 96.50 702 LYS A O 1
ATOM 5713 N N . LEU A 1 703 ? 5.090 20.765 -0.596 1.00 96.69 703 LEU A N 1
ATOM 5714 C CA . LEU A 1 703 ? 5.636 22.123 -0.464 1.00 96.69 703 LEU A CA 1
ATOM 5715 C C . LEU A 1 703 ? 4.581 23.202 -0.759 1.00 96.69 703 LEU A C 1
ATOM 5717 O O . LEU A 1 703 ? 4.494 24.184 -0.027 1.00 96.69 703 LEU A O 1
ATOM 5721 N N . ALA A 1 704 ? 3.750 23.008 -1.785 1.00 96.69 704 ALA A N 1
ATOM 5722 C CA . ALA A 1 704 ? 2.663 23.924 -2.128 1.00 96.69 704 ALA A CA 1
ATOM 5723 C C . ALA A 1 704 ? 1.585 23.988 -1.029 1.00 96.69 704 ALA A C 1
ATOM 5725 O O . ALA A 1 704 ? 1.123 25.073 -0.676 1.00 96.69 704 ALA A O 1
ATOM 5726 N N . LEU A 1 705 ? 1.233 22.835 -0.447 1.00 95.00 705 LEU A N 1
ATOM 5727 C CA . LEU A 1 705 ? 0.348 22.721 0.716 1.00 95.00 705 LEU A CA 1
ATOM 5728 C C . LEU A 1 705 ? 0.928 23.456 1.932 1.00 95.00 705 LEU A C 1
ATOM 5730 O O . LEU A 1 705 ? 0.231 24.270 2.531 1.00 95.00 705 LEU A O 1
ATOM 5734 N N . SER A 1 706 ? 2.206 23.233 2.257 1.00 94.56 706 SER A N 1
ATOM 5735 C CA . SER A 1 706 ? 2.893 23.927 3.356 1.00 94.56 706 SER A CA 1
ATOM 5736 C C . SER A 1 706 ? 2.984 25.442 3.145 1.00 94.56 706 SER A C 1
ATOM 5738 O O . SER A 1 706 ? 2.929 26.191 4.113 1.00 94.56 706 SER A O 1
ATOM 5740 N N . ALA A 1 707 ? 3.070 25.907 1.897 1.00 95.06 707 ALA A N 1
ATOM 5741 C CA . ALA A 1 707 ? 3.043 27.329 1.558 1.00 95.06 707 ALA A CA 1
ATOM 5742 C C . ALA A 1 707 ? 1.622 27.936 1.534 1.00 95.06 707 ALA A C 1
ATOM 5744 O O . ALA A 1 707 ? 1.475 29.131 1.273 1.00 95.06 707 ALA A O 1
ATOM 5745 N N . GLY A 1 708 ? 0.567 27.138 1.755 1.00 96.12 708 GLY A N 1
ATOM 5746 C CA . GLY A 1 708 ? -0.823 27.591 1.659 1.00 96.12 708 GLY A CA 1
ATOM 5747 C C . GLY A 1 708 ? -1.203 28.046 0.245 1.00 96.12 708 GLY A C 1
ATOM 5748 O O . GLY A 1 708 ? -1.863 29.072 0.080 1.00 96.12 708 GLY A O 1
ATOM 5749 N N . ARG A 1 709 ? -0.719 27.339 -0.784 1.00 96.19 709 ARG A N 1
ATOM 5750 C CA . ARG A 1 709 ? -0.891 27.673 -2.210 1.00 96.19 709 ARG A CA 1
ATOM 5751 C C . ARG A 1 709 ? -1.375 26.460 -2.999 1.00 96.19 709 ARG A C 1
ATOM 5753 O O . ARG A 1 709 ? -0.640 25.886 -3.802 1.00 96.19 709 ARG A O 1
ATOM 5760 N N . LEU A 1 710 ? -2.615 26.041 -2.756 1.00 94.44 710 LEU A N 1
ATOM 5761 C CA . LEU A 1 710 ? -3.209 24.880 -3.430 1.00 94.44 710 LEU A CA 1
ATOM 5762 C C . LEU A 1 710 ? -3.304 25.068 -4.952 1.00 94.44 710 LEU A C 1
ATOM 5764 O O . LEU A 1 710 ? -3.162 24.093 -5.689 1.00 94.44 710 LEU A O 1
ATOM 5768 N N . GLU A 1 711 ? -3.444 26.306 -5.439 1.00 96.06 711 GLU A N 1
ATOM 5769 C CA . GLU A 1 711 ? -3.526 26.606 -6.872 1.00 96.06 711 GLU A CA 1
ATOM 5770 C C . GLU A 1 711 ? -2.267 26.199 -7.656 1.00 96.06 711 GLU A C 1
ATOM 5772 O O . GLU A 1 711 ? -2.335 25.933 -8.857 1.00 96.06 711 GLU A O 1
ATOM 5777 N N . LEU A 1 712 ? -1.111 26.085 -6.991 1.00 96.62 712 LEU A N 1
ATOM 5778 C CA . LEU A 1 712 ? 0.129 25.625 -7.618 1.00 96.62 712 LEU A CA 1
ATOM 5779 C C . LEU A 1 712 ? 0.043 24.179 -8.113 1.00 96.62 712 LEU A C 1
ATOM 5781 O O . LEU A 1 712 ? 0.735 23.821 -9.068 1.00 96.62 712 LEU A O 1
ATOM 5785 N N . VAL A 1 713 ? -0.794 23.346 -7.489 1.00 95.31 713 VAL A N 1
ATOM 5786 C CA . VAL A 1 713 ? -0.997 21.952 -7.907 1.00 95.31 713 VAL A CA 1
ATOM 5787 C C . VAL A 1 713 ? -1.632 21.907 -9.296 1.00 95.31 713 VAL A C 1
ATOM 5789 O O . VAL A 1 713 ? -1.184 21.144 -10.157 1.00 95.31 713 VAL A O 1
ATOM 5792 N N . ASP A 1 714 ? -2.620 22.764 -9.543 1.00 92.94 714 ASP A N 1
ATOM 5793 C CA . ASP A 1 714 ? -3.297 22.844 -10.835 1.00 92.94 714 ASP A CA 1
ATOM 5794 C C . ASP A 1 714 ? -2.446 23.586 -11.868 1.00 92.94 714 ASP A C 1
ATOM 5796 O O . ASP A 1 714 ? -2.286 23.095 -12.987 1.00 92.94 714 ASP A O 1
ATOM 5800 N N . LEU A 1 715 ? -1.772 24.677 -11.482 1.00 96.19 715 LEU A N 1
ATOM 5801 C CA . LEU A 1 715 ? -0.825 25.380 -12.357 1.00 96.19 715 LEU A CA 1
ATOM 5802 C C . LEU A 1 715 ? 0.313 24.472 -12.835 1.00 96.19 715 LEU A C 1
ATOM 5804 O O . LEU A 1 715 ? 0.698 24.534 -14.004 1.00 96.19 715 LEU A O 1
ATOM 5808 N N . ARG A 1 716 ? 0.827 23.587 -11.971 1.00 96.75 716 ARG A N 1
ATOM 5809 C CA . ARG A 1 716 ? 1.821 22.572 -12.345 1.00 96.75 716 ARG A CA 1
ATOM 5810 C C . ARG A 1 716 ? 1.285 21.627 -13.415 1.00 96.75 716 ARG A C 1
ATOM 5812 O O . ARG A 1 716 ? 1.972 21.387 -14.407 1.00 96.75 716 ARG A O 1
ATOM 5819 N N . LYS A 1 717 ? 0.086 21.068 -13.214 1.00 94.38 717 LYS A N 1
ATOM 5820 C CA . LYS A 1 717 ? -0.535 20.146 -14.179 1.00 94.38 717 LYS A CA 1
ATOM 5821 C C . LYS A 1 717 ? -0.723 20.837 -15.528 1.00 94.38 717 LYS A C 1
ATOM 5823 O O . LYS A 1 717 ? -0.262 20.302 -16.532 1.00 94.38 717 LYS A O 1
ATOM 5828 N N . THR A 1 718 ? -1.313 22.034 -15.529 1.00 95.31 718 THR A N 1
ATOM 5829 C CA . THR A 1 718 ? -1.563 22.837 -16.734 1.00 95.31 718 THR A CA 1
ATOM 5830 C C . THR A 1 718 ? -0.268 23.198 -17.454 1.00 95.31 718 THR A C 1
ATOM 5832 O O . THR A 1 718 ? -0.165 23.002 -18.660 1.00 95.31 718 THR A O 1
ATOM 5835 N N . THR A 1 719 ? 0.758 23.651 -16.729 1.00 97.56 719 THR A N 1
ATOM 5836 C CA . THR A 1 719 ? 2.044 24.030 -17.331 1.00 97.56 719 THR A CA 1
ATOM 5837 C C . THR A 1 719 ? 2.708 22.849 -18.026 1.00 97.56 719 THR A C 1
ATOM 5839 O O . THR A 1 719 ? 3.052 22.940 -19.201 1.00 97.56 719 THR A O 1
ATOM 5842 N N . LEU A 1 720 ? 2.883 21.726 -17.324 1.00 97.31 720 LEU A N 1
ATOM 5843 C CA . LEU A 1 720 ? 3.584 20.574 -17.894 1.00 97.31 720 LEU A CA 1
ATOM 5844 C C . LEU A 1 720 ? 2.803 19.946 -19.051 1.00 97.31 720 LEU A C 1
ATOM 5846 O O . LEU A 1 720 ? 3.404 19.487 -20.020 1.00 97.31 720 LEU A O 1
ATOM 5850 N N . PHE A 1 721 ? 1.473 19.969 -18.967 1.00 95.62 721 PHE A N 1
ATOM 5851 C CA . PHE A 1 721 ? 0.584 19.578 -20.053 1.00 95.62 721 PHE A CA 1
ATOM 5852 C C . PHE A 1 721 ? 0.790 20.441 -21.304 1.00 95.62 721 PHE A C 1
ATOM 5854 O O . PHE A 1 721 ? 1.017 19.905 -22.388 1.00 95.62 721 PHE A O 1
ATOM 5861 N N . LEU A 1 722 ? 0.755 21.770 -21.151 1.00 96.75 722 LEU A N 1
ATOM 5862 C CA . LEU A 1 722 ? 0.958 22.710 -22.252 1.00 96.75 722 LEU A CA 1
ATOM 5863 C C . LEU A 1 722 ? 2.354 22.556 -22.852 1.00 96.75 722 LEU A C 1
ATOM 5865 O O . LEU A 1 722 ? 2.486 22.462 -24.066 1.00 96.75 722 LEU A O 1
ATOM 5869 N N . VAL A 1 723 ? 3.397 22.456 -22.024 1.00 98.06 723 VAL A N 1
ATOM 5870 C CA . VAL A 1 723 ? 4.772 22.279 -22.510 1.00 98.06 723 VAL A CA 1
ATOM 5871 C C . VAL A 1 723 ? 4.905 21.008 -23.348 1.00 98.06 723 VAL A C 1
ATOM 5873 O O . VAL A 1 723 ? 5.513 21.054 -24.416 1.00 98.06 723 VAL A O 1
ATOM 5876 N N . GLU A 1 724 ? 4.333 19.886 -22.910 1.00 96.94 724 GLU A N 1
ATOM 5877 C CA . GLU A 1 724 ? 4.392 18.626 -23.656 1.00 96.94 724 GLU A CA 1
ATOM 5878 C C . GLU A 1 724 ? 3.616 18.705 -24.978 1.00 96.94 724 GLU A C 1
ATOM 5880 O O . GLU A 1 724 ? 4.193 18.447 -26.037 1.00 96.94 724 GLU A O 1
ATOM 5885 N N . ASN A 1 725 ? 2.343 19.111 -24.934 1.00 96.69 725 ASN A N 1
ATOM 5886 C CA . ASN A 1 725 ? 1.457 19.072 -26.098 1.00 96.69 725 ASN A CA 1
ATOM 5887 C C . ASN A 1 725 ? 1.730 20.190 -27.114 1.00 96.69 725 ASN A C 1
ATOM 5889 O O . ASN A 1 725 ? 1.724 19.929 -28.315 1.00 96.69 725 ASN A O 1
ATOM 5893 N N . CYS A 1 726 ? 2.042 21.414 -26.681 1.00 97.38 726 CYS A N 1
ATOM 5894 C CA . CYS A 1 726 ? 2.440 22.490 -27.595 1.00 97.38 726 CYS A CA 1
ATOM 5895 C C . CYS A 1 726 ? 3.767 22.165 -28.298 1.00 97.38 726 CYS A C 1
ATOM 5897 O O . CYS A 1 726 ? 3.936 22.469 -29.477 1.00 97.38 726 CYS A O 1
ATOM 5899 N N . THR A 1 727 ? 4.708 21.511 -27.606 1.00 97.88 727 THR A N 1
ATOM 5900 C CA . THR A 1 727 ? 5.963 21.051 -28.225 1.00 97.88 727 THR A CA 1
ATOM 5901 C C . THR A 1 727 ? 5.714 19.943 -29.244 1.00 97.88 727 THR A C 1
ATOM 5903 O O . THR A 1 727 ? 6.292 19.978 -30.333 1.00 97.88 727 THR A O 1
ATOM 5906 N N . ALA A 1 728 ? 4.835 18.991 -28.922 1.00 97.25 728 ALA A N 1
ATOM 5907 C CA . ALA A 1 728 ? 4.397 17.953 -29.848 1.00 97.25 728 ALA A CA 1
ATOM 5908 C C . ALA A 1 728 ? 3.750 18.551 -31.108 1.00 97.25 728 ALA A C 1
ATOM 5910 O O . ALA A 1 728 ? 4.144 18.198 -32.221 1.00 97.25 728 ALA A O 1
ATOM 5911 N N . TRP A 1 729 ? 2.845 19.520 -30.940 1.00 97.19 729 TRP A N 1
ATOM 5912 C CA . TRP A 1 729 ? 2.202 20.237 -32.042 1.00 97.19 729 TRP A CA 1
ATOM 5913 C C . TRP A 1 729 ? 3.222 20.936 -32.947 1.00 97.19 729 TRP A C 1
ATOM 5915 O O . TRP A 1 729 ? 3.252 20.682 -34.147 1.00 97.19 729 TRP A O 1
ATOM 5925 N N . MET A 1 730 ? 4.153 21.714 -32.379 1.00 97.38 730 MET A N 1
ATOM 5926 C CA . MET A 1 730 ? 5.206 22.374 -33.168 1.00 97.38 730 MET A CA 1
ATOM 5927 C C . MET A 1 730 ? 6.058 21.376 -33.963 1.00 97.38 730 MET A C 1
ATOM 5929 O O . MET A 1 730 ? 6.542 21.693 -35.044 1.00 97.38 730 MET A O 1
ATOM 5933 N N . TYR A 1 731 ? 6.264 20.162 -33.447 1.00 96.81 731 TYR A N 1
ATOM 5934 C CA . TYR A 1 731 ? 6.981 19.124 -34.180 1.00 96.81 731 TYR A CA 1
ATOM 5935 C C . TYR A 1 731 ? 6.163 18.549 -35.351 1.00 96.81 731 TYR A C 1
ATOM 5937 O O . TYR A 1 731 ? 6.743 18.220 -36.397 1.00 96.81 731 TYR A O 1
ATOM 5945 N N . ILE A 1 732 ? 4.844 18.398 -35.184 1.00 96.56 732 ILE A N 1
ATOM 5946 C CA . ILE A 1 732 ? 3.933 17.978 -36.257 1.00 96.56 732 ILE A CA 1
ATOM 5947 C C . ILE A 1 732 ? 3.902 19.039 -37.366 1.00 96.56 732 ILE A C 1
ATOM 5949 O O . ILE A 1 732 ? 4.066 18.679 -38.530 1.00 96.56 732 ILE A O 1
ATOM 5953 N N . HIS A 1 733 ? 3.856 20.319 -36.991 1.00 95.19 733 HIS A N 1
ATOM 5954 C CA . HIS A 1 733 ? 3.792 21.479 -37.890 1.00 95.19 733 HIS A CA 1
ATOM 5955 C C . HIS A 1 733 ? 5.156 22.055 -38.295 1.00 95.19 733 HIS A C 1
ATOM 5957 O O . HIS A 1 733 ? 5.244 23.134 -38.866 1.00 95.19 733 HIS A O 1
ATOM 5963 N N . ARG A 1 734 ? 6.261 21.345 -38.036 1.00 93.06 734 ARG A N 1
ATOM 5964 C CA . ARG A 1 734 ? 7.637 21.879 -38.149 1.00 93.06 734 ARG A CA 1
ATOM 5965 C C . ARG A 1 734 ? 8.057 22.442 -39.517 1.00 93.06 734 ARG A C 1
ATOM 5967 O O . ARG A 1 734 ? 9.147 22.997 -39.613 1.00 93.06 734 ARG A O 1
ATOM 5974 N N . ALA A 1 735 ? 7.272 22.210 -40.568 1.00 90.88 735 ALA A N 1
ATOM 5975 C CA . ALA A 1 735 ? 7.501 22.783 -41.892 1.00 90.88 735 ALA A CA 1
ATOM 5976 C C . ALA A 1 735 ? 7.127 24.278 -41.958 1.00 90.88 735 ALA A C 1
ATOM 5978 O O . ALA A 1 735 ? 7.603 24.983 -42.843 1.00 90.88 735 ALA A O 1
ATOM 5979 N N . GLU A 1 736 ? 6.324 24.769 -41.013 1.00 90.62 736 GLU A N 1
ATOM 5980 C CA . GLU A 1 736 ? 5.910 26.167 -40.931 1.00 90.62 736 GLU A CA 1
ATOM 5981 C C . GLU A 1 736 ? 7.049 27.064 -40.421 1.00 90.62 736 GLU A C 1
ATOM 5983 O O . GLU A 1 736 ? 7.674 26.821 -39.383 1.00 90.62 736 GLU A O 1
ATOM 5988 N N . THR A 1 737 ? 7.306 28.160 -41.132 1.00 84.38 737 THR A N 1
ATOM 5989 C CA . THR A 1 737 ? 8.410 29.097 -40.852 1.00 84.38 737 THR A CA 1
ATOM 5990 C C . THR A 1 737 ? 8.199 29.925 -39.579 1.00 84.38 737 THR A C 1
ATOM 5992 O O . THR A 1 737 ? 9.160 30.422 -38.987 1.00 84.38 737 THR A O 1
ATOM 5995 N N . HIS A 1 738 ? 6.957 30.049 -39.103 1.00 81.88 738 HIS A N 1
ATOM 5996 C CA . HIS A 1 738 ? 6.584 30.963 -38.021 1.00 81.88 738 HIS A CA 1
ATOM 5997 C C . HIS A 1 738 ? 6.623 30.358 -36.602 1.00 81.88 738 HIS A C 1
ATOM 5999 O O . HIS A 1 738 ? 6.295 31.039 -35.625 1.00 81.88 738 HIS A O 1
ATOM 6005 N N . LEU A 1 739 ? 7.086 29.114 -36.439 1.00 90.62 739 LEU A N 1
ATOM 6006 C CA . LEU A 1 739 ? 7.071 28.408 -35.147 1.00 90.62 739 LEU A CA 1
ATOM 6007 C C . LEU A 1 739 ? 8.089 28.910 -34.112 1.00 90.62 739 LEU A C 1
ATOM 6009 O O . LEU A 1 739 ? 8.028 28.514 -32.946 1.00 90.62 739 LEU A O 1
ATOM 6013 N N . GLN A 1 740 ? 9.017 29.796 -34.486 1.00 92.06 740 GLN A N 1
ATOM 6014 C CA . GLN A 1 740 ? 10.031 30.303 -33.552 1.00 92.06 740 GLN A CA 1
ATOM 6015 C C . GLN A 1 740 ? 9.425 31.075 -32.375 1.00 92.06 740 GLN A C 1
ATOM 6017 O O . GLN A 1 740 ? 9.882 30.922 -31.240 1.00 92.06 740 GLN A O 1
ATOM 6022 N N . LYS A 1 741 ? 8.356 31.850 -32.615 1.00 94.06 741 LYS A N 1
ATOM 6023 C CA . LYS A 1 741 ? 7.631 32.555 -31.545 1.00 94.06 741 LYS A CA 1
ATOM 6024 C C . LYS A 1 741 ? 7.020 31.550 -30.563 1.00 94.06 741 LYS A C 1
ATOM 6026 O O . LYS A 1 741 ? 7.263 31.663 -29.364 1.00 94.06 741 LYS A O 1
ATOM 6031 N N . CYS A 1 742 ? 6.324 30.528 -31.071 1.00 95.69 742 CYS A N 1
ATOM 6032 C CA . CYS A 1 742 ? 5.730 29.447 -30.275 1.00 95.69 742 CYS A CA 1
ATOM 6033 C C . CYS A 1 742 ? 6.785 28.708 -29.436 1.00 95.69 742 CYS A C 1
ATOM 6035 O O . CYS A 1 742 ? 6.604 28.485 -28.239 1.00 95.69 742 CYS A O 1
ATOM 6037 N N . LYS A 1 743 ? 7.936 28.397 -30.041 1.00 95.69 743 LYS A N 1
ATOM 6038 C CA . LYS A 1 743 ? 9.045 27.720 -29.363 1.00 95.69 743 LYS A CA 1
ATOM 6039 C C . LYS A 1 743 ? 9.603 28.549 -28.211 1.00 95.69 743 LYS A C 1
ATOM 6041 O O . LYS A 1 743 ? 9.869 27.998 -27.140 1.00 95.69 743 LYS A O 1
ATOM 6046 N N . SER A 1 744 ? 9.770 29.855 -28.423 1.00 95.56 744 SER A N 1
ATOM 6047 C CA . SER A 1 744 ? 10.256 30.781 -27.398 1.00 95.56 744 SER A CA 1
ATOM 6048 C C . SER A 1 744 ? 9.312 30.823 -26.195 1.00 95.56 744 SER A C 1
ATOM 6050 O O . SER A 1 744 ? 9.756 30.608 -25.067 1.00 95.56 744 SER A O 1
ATOM 6052 N N . VAL A 1 745 ? 8.003 30.981 -26.420 1.00 97.50 745 VAL A N 1
ATOM 6053 C CA . VAL A 1 745 ? 7.030 31.095 -25.317 1.00 97.50 745 VAL A CA 1
ATOM 6054 C C . VAL A 1 745 ? 6.840 29.792 -24.541 1.00 97.50 745 VAL A C 1
ATOM 6056 O O . VAL A 1 745 ? 6.784 29.822 -23.314 1.00 97.50 745 VAL A O 1
ATOM 6059 N N . VAL A 1 746 ? 6.844 28.632 -25.209 1.00 97.56 746 VAL A N 1
ATOM 6060 C CA . VAL A 1 746 ? 6.778 27.324 -24.527 1.00 97.56 746 VAL A CA 1
ATOM 6061 C C . VAL A 1 746 ? 8.040 27.068 -23.696 1.00 97.56 746 VAL A C 1
ATOM 6063 O O . VAL A 1 746 ? 7.964 26.554 -22.579 1.00 97.56 746 VAL A O 1
ATOM 6066 N N . SER A 1 747 ? 9.209 27.469 -24.206 1.00 96.25 747 SER A N 1
ATOM 6067 C CA . SER A 1 747 ? 10.471 27.350 -23.467 1.00 96.25 747 SER A CA 1
ATOM 6068 C C . SER A 1 747 ? 10.491 28.256 -22.233 1.00 96.25 747 SER A C 1
ATOM 6070 O O . SER A 1 747 ? 10.904 27.814 -21.161 1.00 96.25 747 SER A O 1
ATOM 6072 N N . GLN A 1 748 ? 10.006 29.496 -22.359 1.00 97.00 748 GLN A N 1
ATOM 6073 C CA . GLN A 1 748 ? 9.859 30.423 -21.233 1.00 97.00 748 GLN A CA 1
ATOM 6074 C C . GLN A 1 748 ? 8.885 29.882 -20.181 1.00 97.00 748 GLN A C 1
ATOM 6076 O O . GLN A 1 748 ? 9.195 29.922 -18.992 1.00 97.00 748 GLN A O 1
ATOM 6081 N N . LEU A 1 749 ? 7.754 29.299 -20.596 1.00 98.25 749 LEU A N 1
ATOM 6082 C CA . LEU A 1 749 ? 6.789 28.679 -19.684 1.00 98.25 749 LEU A CA 1
ATOM 6083 C C . LEU A 1 749 ? 7.441 27.578 -18.825 1.00 98.25 749 LEU A C 1
ATOM 6085 O O . LEU A 1 749 ? 7.297 27.578 -17.600 1.00 98.25 749 LEU A O 1
ATOM 6089 N N . LEU A 1 750 ? 8.225 26.682 -19.438 1.00 97.94 750 LEU A N 1
ATOM 6090 C CA . LEU A 1 750 ? 8.956 25.643 -18.702 1.00 97.94 750 LEU A CA 1
ATOM 6091 C C . LEU A 1 750 ? 10.011 26.236 -17.749 1.00 97.94 750 LEU A C 1
ATOM 6093 O O . LEU A 1 750 ? 10.193 25.742 -16.637 1.00 97.94 750 LEU A O 1
ATOM 6097 N N . GLN A 1 751 ? 10.703 27.304 -18.155 1.00 97.25 751 GLN A N 1
ATOM 6098 C CA . GLN A 1 751 ? 11.675 27.996 -17.301 1.00 97.25 751 GLN A CA 1
ATOM 6099 C C . GLN A 1 751 ? 11.012 28.652 -16.081 1.00 97.25 751 GLN A C 1
ATOM 6101 O O . GLN A 1 751 ? 11.516 28.499 -14.967 1.00 97.25 751 GLN A O 1
ATOM 6106 N N . HIS A 1 752 ? 9.872 29.327 -16.262 1.00 97.50 752 HIS A N 1
ATOM 6107 C CA . HIS A 1 752 ? 9.098 29.907 -15.161 1.00 97.50 752 HIS A CA 1
ATOM 6108 C C . HIS A 1 752 ? 8.620 28.837 -14.176 1.00 97.50 752 HIS A C 1
ATOM 6110 O O . HIS A 1 752 ? 8.752 29.019 -12.965 1.00 97.50 752 HIS A O 1
ATOM 6116 N N . PHE A 1 753 ? 8.152 27.690 -14.677 1.00 98.12 753 PHE A N 1
ATOM 6117 C CA . PHE A 1 753 ? 7.774 26.564 -13.825 1.00 98.12 753 PHE A CA 1
ATOM 6118 C C . PHE A 1 753 ? 8.952 26.033 -12.994 1.00 98.12 753 PHE A C 1
ATOM 6120 O O . PHE A 1 753 ? 8.840 25.903 -11.774 1.00 98.12 753 PHE A O 1
ATOM 6127 N N . ASN A 1 754 ? 10.108 25.799 -13.624 1.00 97.00 754 ASN A N 1
ATOM 6128 C CA . ASN A 1 754 ? 11.306 25.345 -12.910 1.00 97.00 754 ASN A CA 1
ATOM 6129 C C . ASN A 1 754 ? 11.766 26.367 -11.852 1.00 97.00 754 ASN A C 1
ATOM 6131 O O . ASN A 1 754 ? 12.232 25.982 -10.781 1.00 97.00 754 ASN A O 1
ATOM 6135 N N . ARG A 1 755 ? 11.599 27.671 -12.113 1.00 97.00 755 ARG A N 1
ATOM 6136 C CA . ARG A 1 755 ? 11.892 28.726 -11.134 1.00 97.00 755 ARG A CA 1
ATOM 6137 C C . ARG A 1 755 ? 10.948 28.669 -9.935 1.00 97.00 755 ARG A C 1
ATOM 6139 O O . ARG A 1 755 ? 11.425 28.733 -8.810 1.00 97.00 755 ARG A O 1
ATOM 6146 N N . ILE A 1 756 ? 9.644 28.488 -10.151 1.00 97.25 756 ILE A N 1
ATOM 6147 C CA . ILE A 1 756 ? 8.676 28.293 -9.059 1.00 97.25 756 ILE A CA 1
ATOM 6148 C C . ILE A 1 756 ? 9.056 27.095 -8.197 1.00 97.25 756 ILE A C 1
ATOM 6150 O O . ILE A 1 756 ? 9.031 27.203 -6.975 1.00 97.25 756 ILE A O 1
ATOM 6154 N N . GLN A 1 757 ? 9.442 25.976 -8.815 1.00 97.00 757 GLN A N 1
ATOM 6155 C CA . GLN A 1 757 ? 9.861 24.790 -8.074 1.00 97.00 757 GLN A CA 1
ATOM 6156 C C . GLN A 1 757 ? 11.056 25.088 -7.151 1.00 97.00 757 GLN A C 1
ATOM 6158 O O . GLN A 1 757 ? 11.029 24.705 -5.984 1.00 97.00 757 GLN A O 1
ATOM 6163 N N . LEU A 1 758 ? 12.055 25.835 -7.632 1.00 96.50 758 LEU A N 1
ATOM 6164 C CA . LEU A 1 758 ? 13.198 26.264 -6.816 1.00 96.50 758 LEU A CA 1
ATOM 6165 C C . LEU A 1 758 ? 12.803 27.247 -5.700 1.00 96.50 758 LEU A C 1
ATOM 6167 O O . LEU A 1 758 ? 13.301 27.134 -4.582 1.00 96.50 758 LEU A O 1
ATOM 6171 N N . GLU A 1 759 ? 11.919 28.210 -5.973 1.00 96.81 759 GLU A N 1
ATOM 6172 C CA . GLU A 1 759 ? 11.469 29.185 -4.965 1.00 96.81 759 GLU A CA 1
ATOM 6173 C C . GLU A 1 759 ? 10.587 28.543 -3.877 1.00 96.81 759 GLU A C 1
ATOM 6175 O O . GLU A 1 759 ? 10.679 28.937 -2.714 1.00 96.81 759 GLU A O 1
ATOM 6180 N N . LEU A 1 760 ? 9.788 27.526 -4.225 1.00 96.00 760 LEU A N 1
ATOM 6181 C CA . LEU A 1 760 ? 9.042 26.688 -3.274 1.00 96.00 760 LEU A CA 1
ATOM 6182 C C . LEU A 1 760 ? 9.975 25.927 -2.337 1.00 96.00 760 LEU A C 1
ATOM 6184 O O . LEU A 1 760 ? 9.756 25.911 -1.130 1.00 96.00 760 LEU A O 1
ATOM 6188 N N . GLU A 1 761 ? 11.026 25.313 -2.881 1.00 95.88 761 GLU A N 1
ATOM 6189 C CA . GLU A 1 761 ? 12.024 24.598 -2.079 1.00 95.88 761 GLU A CA 1
ATOM 6190 C C . GLU A 1 761 ? 12.783 25.535 -1.129 1.00 95.88 761 GLU A C 1
ATOM 6192 O O . GLU A 1 761 ? 13.172 25.117 -0.041 1.00 95.88 761 GLU A O 1
ATOM 6197 N N . ARG A 1 762 ? 12.956 26.803 -1.517 1.00 96.44 762 ARG A N 1
ATOM 6198 C CA . ARG A 1 762 ? 13.604 27.847 -0.708 1.00 96.44 762 ARG A CA 1
ATOM 6199 C C . ARG A 1 762 ? 12.665 28.584 0.247 1.00 96.44 762 ARG A C 1
ATOM 6201 O O . ARG A 1 762 ? 13.153 29.408 1.011 1.00 96.44 762 ARG A O 1
ATOM 6208 N N . GLN A 1 763 ? 11.353 28.336 0.186 1.00 93.44 763 GLN A N 1
ATOM 6209 C CA . GLN A 1 763 ? 10.333 29.070 0.954 1.00 93.44 763 GLN A CA 1
ATOM 6210 C C . GLN A 1 763 ? 10.432 30.601 0.782 1.00 93.44 763 GLN A C 1
ATOM 6212 O O . GLN A 1 763 ? 10.314 31.381 1.723 1.00 93.44 763 GLN A O 1
ATOM 6217 N N . SER A 1 764 ? 10.688 31.043 -0.448 1.00 92.12 764 SER A N 1
ATOM 6218 C CA . SER A 1 764 ? 11.000 32.439 -0.764 1.00 92.12 764 SER A CA 1
ATOM 6219 C C . SER A 1 764 ? 9.790 33.374 -0.695 1.00 92.12 764 SER A C 1
ATOM 6221 O O . SER A 1 764 ? 8.715 33.072 -1.215 1.00 92.12 764 SER A O 1
ATOM 6223 N N . LEU A 1 765 ? 10.001 34.589 -0.173 1.00 91.38 765 LEU A N 1
ATOM 6224 C CA . LEU A 1 765 ? 8.994 35.663 -0.144 1.00 91.38 765 LEU A CA 1
ATOM 6225 C C . LEU A 1 765 ? 8.570 36.137 -1.547 1.00 91.38 765 LEU A C 1
ATOM 6227 O O . LEU A 1 765 ? 7.532 36.778 -1.704 1.00 91.38 765 LEU A O 1
ATOM 6231 N N . THR A 1 766 ? 9.345 35.817 -2.589 1.00 94.50 766 THR A N 1
ATOM 6232 C CA . THR A 1 766 ? 9.043 36.222 -3.974 1.00 94.50 766 THR A CA 1
ATOM 6233 C C . THR A 1 766 ? 8.098 35.265 -4.709 1.00 94.50 766 THR A C 1
ATOM 6235 O O . THR A 1 766 ? 7.771 35.509 -5.875 1.00 94.50 766 THR A O 1
ATOM 6238 N N . LEU A 1 767 ? 7.625 34.200 -4.045 1.00 94.94 767 LEU A N 1
ATOM 6239 C CA . LEU A 1 767 ? 6.828 33.135 -4.660 1.00 94.94 767 LEU A CA 1
ATOM 6240 C C . LEU A 1 767 ? 5.548 33.652 -5.338 1.00 94.94 767 LEU A C 1
ATOM 6242 O O . LEU A 1 767 ? 5.270 33.257 -6.466 1.00 94.94 767 LEU A O 1
ATOM 6246 N N . ASN A 1 768 ? 4.813 34.583 -4.719 1.00 94.75 768 ASN A N 1
ATOM 6247 C CA . ASN A 1 768 ? 3.575 35.131 -5.302 1.00 94.75 768 ASN A CA 1
ATOM 6248 C C . ASN A 1 768 ? 3.827 35.797 -6.665 1.00 94.75 768 ASN A C 1
ATOM 6250 O O . ASN A 1 768 ? 3.123 35.525 -7.632 1.00 94.75 768 ASN A O 1
ATOM 6254 N N . LYS A 1 769 ? 4.902 36.588 -6.773 1.00 95.94 769 LYS A N 1
ATOM 6255 C CA . LYS A 1 769 ? 5.287 37.238 -8.032 1.00 95.94 769 LYS A CA 1
ATOM 6256 C C . LYS A 1 769 ? 5.622 36.214 -9.119 1.00 95.94 769 LYS A C 1
ATOM 6258 O O . LYS A 1 769 ? 5.316 36.437 -10.286 1.00 95.94 769 LYS A O 1
ATOM 6263 N N . GLN A 1 770 ? 6.244 35.091 -8.748 1.00 97.06 770 GLN A N 1
ATOM 6264 C CA . GLN A 1 770 ? 6.505 34.007 -9.697 1.00 97.06 770 GLN A CA 1
ATOM 6265 C C . GLN A 1 770 ? 5.215 33.307 -10.138 1.00 97.06 770 GLN A C 1
ATOM 6267 O O . GLN A 1 770 ? 5.088 32.988 -11.316 1.00 97.06 770 GLN A O 1
ATOM 6272 N N . ILE A 1 771 ? 4.260 33.098 -9.224 1.00 96.62 771 ILE A N 1
ATOM 6273 C CA . ILE A 1 771 ? 2.948 32.507 -9.532 1.00 96.62 771 ILE A CA 1
ATOM 6274 C C . ILE A 1 771 ? 2.208 33.351 -10.572 1.00 96.62 771 ILE A C 1
ATOM 6276 O O . ILE A 1 771 ? 1.715 32.799 -11.555 1.00 96.62 771 ILE A O 1
ATOM 6280 N N . ASP A 1 772 ? 2.170 34.672 -10.395 1.00 96.44 772 ASP A N 1
ATOM 6281 C CA . ASP A 1 772 ? 1.497 35.570 -11.338 1.00 96.44 772 ASP A CA 1
ATOM 6282 C C . ASP A 1 772 ? 2.179 35.560 -12.711 1.00 96.44 772 ASP A C 1
ATOM 6284 O O . ASP A 1 772 ? 1.509 35.452 -13.736 1.00 96.44 772 ASP A O 1
ATOM 6288 N N . TRP A 1 773 ? 3.517 35.547 -12.748 1.00 97.12 773 TRP A N 1
ATOM 6289 C CA . TRP A 1 773 ? 4.260 35.369 -13.998 1.00 97.12 773 TRP A CA 1
ATOM 6290 C C . TRP A 1 773 ? 3.964 34.039 -14.687 1.00 97.12 773 TRP A C 1
ATOM 6292 O O . TRP A 1 773 ? 3.841 34.008 -15.910 1.00 97.12 773 TRP A O 1
ATOM 6302 N N . LEU A 1 774 ? 3.821 32.944 -13.934 1.00 97.75 774 LEU A N 1
ATOM 6303 C CA . LEU A 1 774 ? 3.455 31.652 -14.509 1.00 97.75 774 LEU A CA 1
ATOM 6304 C C . LEU A 1 774 ? 2.041 31.682 -15.099 1.00 97.75 774 LEU A C 1
ATOM 6306 O O . LEU A 1 774 ? 1.847 31.173 -16.200 1.00 97.75 774 LEU A O 1
ATOM 6310 N N . LYS A 1 775 ? 1.075 32.303 -14.412 1.00 97.75 775 LYS A N 1
ATOM 6311 C CA . LYS A 1 775 ? -0.292 32.485 -14.929 1.00 97.75 775 LYS A CA 1
ATOM 6312 C C . LYS A 1 775 ? -0.286 33.268 -16.243 1.00 97.75 775 LYS A C 1
ATOM 6314 O O . LYS A 1 775 ? -0.807 32.770 -17.237 1.00 97.75 775 LYS A O 1
ATOM 6319 N N . SER A 1 776 ? 0.397 34.414 -16.292 1.00 97.19 776 SER A N 1
ATOM 6320 C CA . SER A 1 776 ? 0.528 35.199 -17.529 1.00 97.19 776 SER A CA 1
ATOM 6321 C C . SER A 1 776 ? 1.257 34.434 -18.639 1.00 97.19 776 SER A C 1
ATOM 6323 O O . SER A 1 776 ? 0.899 34.550 -19.808 1.00 97.19 776 SER A O 1
ATOM 6325 N N . ALA A 1 777 ? 2.264 33.620 -18.302 1.00 97.50 777 ALA A N 1
ATOM 6326 C CA . ALA A 1 777 ? 2.956 32.780 -19.278 1.00 97.50 777 ALA A CA 1
ATOM 6327 C C . ALA A 1 777 ? 2.038 31.687 -19.857 1.00 97.50 777 ALA A C 1
ATOM 6329 O O . ALA A 1 777 ? 2.087 31.432 -21.061 1.00 97.50 777 ALA A O 1
ATOM 6330 N N . ILE A 1 778 ? 1.185 31.070 -19.030 1.00 97.81 778 ILE A N 1
ATOM 6331 C CA . ILE A 1 778 ? 0.162 30.108 -19.469 1.00 97.81 778 ILE A CA 1
ATOM 6332 C C . ILE A 1 778 ? -0.814 30.783 -20.437 1.00 97.81 778 ILE A C 1
ATOM 6334 O O . ILE A 1 778 ? -1.026 30.275 -21.536 1.00 97.81 778 ILE A O 1
ATOM 6338 N N . GLU A 1 779 ? -1.362 31.941 -20.065 1.00 96.50 779 GLU A N 1
ATOM 6339 C CA . GLU A 1 779 ? -2.294 32.705 -20.905 1.00 96.50 779 GLU A CA 1
ATOM 6340 C C . GLU A 1 779 ? -1.660 33.115 -22.238 1.00 96.50 779 GLU A C 1
ATOM 6342 O O . GLU A 1 779 ? -2.285 32.981 -23.288 1.00 96.50 779 GLU A O 1
ATOM 6347 N N . ASN A 1 780 ? -0.394 33.543 -22.222 1.00 96.94 780 ASN A N 1
ATOM 6348 C CA . ASN A 1 780 ? 0.342 33.906 -23.431 1.00 96.94 780 ASN A CA 1
ATOM 6349 C C . ASN A 1 780 ? 0.532 32.704 -24.374 1.00 96.94 780 ASN A C 1
ATOM 6351 O O . ASN A 1 780 ? 0.320 32.825 -25.580 1.00 96.94 780 ASN A O 1
ATOM 6355 N N . VAL A 1 781 ? 0.884 31.526 -23.839 1.00 97.25 781 VAL A N 1
ATOM 6356 C CA . VAL A 1 781 ? 0.965 30.289 -24.636 1.00 97.25 781 VAL A CA 1
ATOM 6357 C C . VAL A 1 781 ? -0.406 29.936 -25.215 1.00 97.25 781 VAL A C 1
ATOM 6359 O O . VAL A 1 781 ? -0.497 29.664 -26.411 1.00 97.25 781 VAL A O 1
ATOM 6362 N N . ILE A 1 782 ? -1.473 29.997 -24.412 1.00 95.56 782 ILE A N 1
ATOM 6363 C CA . ILE A 1 782 ? -2.835 29.708 -24.881 1.00 95.56 782 ILE A CA 1
ATOM 6364 C C . ILE A 1 782 ? -3.243 30.669 -26.003 1.00 95.56 782 ILE A C 1
ATOM 6366 O O . ILE A 1 782 ? -3.711 30.222 -27.049 1.00 95.56 782 ILE A O 1
ATOM 6370 N N . SER A 1 783 ? -3.019 31.970 -25.816 1.00 95.25 783 SER A N 1
ATOM 6371 C CA . SER A 1 783 ? -3.361 33.020 -26.778 1.00 95.25 783 SER A CA 1
ATOM 6372 C C . SER A 1 783 ? -2.638 32.830 -28.115 1.00 95.25 783 SER A C 1
ATOM 6374 O O . SER A 1 783 ? -3.289 32.764 -29.156 1.00 95.25 783 SER A O 1
ATOM 6376 N N . ILE A 1 784 ? -1.313 32.634 -28.091 1.00 95.31 784 ILE A N 1
ATOM 6377 C CA . ILE A 1 784 ? -0.499 32.472 -29.306 1.00 95.31 784 ILE A CA 1
ATOM 6378 C C . ILE A 1 784 ? -0.907 31.228 -30.099 1.00 95.31 784 ILE A C 1
ATOM 6380 O O . ILE A 1 784 ? -1.024 31.287 -31.320 1.00 95.31 784 ILE A O 1
ATOM 6384 N N . PHE A 1 785 ? -1.122 30.095 -29.430 1.00 95.00 785 PHE A N 1
ATOM 6385 C CA . PHE A 1 785 ? -1.542 28.877 -30.125 1.00 95.00 785 PHE A CA 1
ATOM 6386 C C . PHE A 1 785 ? -2.994 28.969 -30.610 1.00 95.00 785 PHE A C 1
ATOM 6388 O O . PHE A 1 785 ? -3.296 28.465 -31.684 1.00 95.00 785 PHE A O 1
ATOM 6395 N N . SER A 1 786 ? -3.877 29.671 -29.895 1.00 93.06 786 SER A N 1
ATOM 6396 C CA . SER A 1 786 ? -5.256 29.909 -30.350 1.00 93.06 786 SER A CA 1
ATOM 6397 C C . SER A 1 786 ? -5.330 30.862 -31.548 1.00 93.06 786 SER A C 1
ATOM 6399 O O . SER A 1 786 ? -6.172 30.692 -32.421 1.00 93.06 786 SER A O 1
ATOM 6401 N N . GLU A 1 787 ? -4.468 31.881 -31.612 1.00 92.94 787 GLU A N 1
ATOM 6402 C CA . GLU A 1 787 ? -4.297 32.730 -32.801 1.00 92.94 787 GLU A CA 1
ATOM 6403 C C . GLU A 1 787 ? -3.838 31.895 -34.003 1.00 92.94 787 GLU A C 1
ATOM 6405 O O . GLU A 1 787 ? -4.392 32.025 -35.090 1.00 92.94 787 GLU A O 1
ATOM 6410 N N . ARG A 1 788 ? -2.896 30.968 -33.786 1.00 91.69 788 ARG A N 1
ATOM 6411 C CA . ARG A 1 788 ? -2.393 30.081 -34.842 1.00 91.69 788 ARG A CA 1
ATOM 6412 C C . ARG A 1 788 ? -3.436 29.098 -35.353 1.00 91.69 788 ARG A C 1
ATOM 6414 O O . ARG A 1 788 ? -3.598 28.988 -36.562 1.00 91.69 788 ARG A O 1
ATOM 6421 N N . LEU A 1 789 ? -4.167 28.443 -34.453 1.00 90.00 789 LEU A N 1
ATOM 6422 C CA . LEU A 1 789 ? -5.236 27.522 -34.838 1.00 90.00 789 LEU A CA 1
ATOM 6423 C C . LEU A 1 789 ? -6.310 28.227 -35.680 1.00 90.00 789 LEU A C 1
ATOM 6425 O O . LEU A 1 789 ? -6.771 27.654 -36.657 1.00 90.00 789 LEU A O 1
ATOM 6429 N N . ARG A 1 790 ? -6.634 29.490 -35.359 1.00 89.50 790 ARG A N 1
ATOM 6430 C CA . ARG A 1 790 ? -7.560 30.307 -36.160 1.00 89.50 790 ARG A CA 1
ATOM 6431 C C . ARG A 1 790 ? -7.010 30.654 -37.544 1.00 89.50 790 ARG A C 1
ATOM 6433 O O . ARG A 1 790 ? -7.756 30.590 -38.510 1.00 89.50 790 ARG A O 1
ATOM 6440 N N . SER A 1 791 ? -5.718 30.976 -37.658 1.00 88.00 791 SER A N 1
ATOM 6441 C CA . SER A 1 791 ? -5.117 31.270 -38.969 1.00 88.00 791 SER A CA 1
ATOM 6442 C C . SER A 1 791 ? -5.070 30.053 -39.897 1.00 88.00 791 SER A C 1
ATOM 6444 O O . SER A 1 791 ? -5.259 30.202 -41.095 1.00 88.00 791 SER A O 1
ATOM 6446 N N . THR A 1 792 ? -4.861 28.845 -39.362 1.00 82.12 792 THR A N 1
ATOM 6447 C CA . THR A 1 792 ? -4.802 27.625 -40.185 1.00 82.12 792 THR A CA 1
ATOM 6448 C C . THR A 1 792 ? -6.170 27.259 -40.760 1.00 82.12 792 THR A C 1
ATOM 6450 O O . THR A 1 792 ? -6.248 26.821 -41.899 1.00 82.12 792 THR A O 1
ATOM 6453 N N . THR A 1 793 ? -7.254 27.495 -40.015 1.00 76.69 793 THR A N 1
ATOM 6454 C CA . THR A 1 793 ? -8.624 27.226 -40.487 1.00 76.69 793 THR A CA 1
ATOM 6455 C C . THR A 1 793 ? -9.135 28.210 -41.540 1.00 76.69 793 THR A C 1
ATOM 6457 O O . THR A 1 793 ? -10.160 27.939 -42.148 1.00 76.69 793 THR A O 1
ATOM 6460 N N . GLU A 1 794 ? -8.485 29.365 -41.717 1.00 74.75 794 GLU A N 1
ATOM 6461 C CA . GLU A 1 794 ? -8.847 30.341 -42.761 1.00 74.75 794 GLU A CA 1
ATOM 6462 C C . GLU A 1 794 ? -8.112 30.083 -44.091 1.00 74.75 794 GLU A C 1
ATOM 6464 O O . GLU A 1 794 ? -8.546 30.579 -45.130 1.00 74.75 794 GLU A O 1
ATOM 6469 N N . GLU A 1 795 ? -7.005 29.329 -44.069 1.00 59.16 795 GLU A N 1
ATOM 6470 C CA . GLU A 1 795 ? -6.219 28.968 -45.261 1.00 59.16 795 GLU A CA 1
ATOM 6471 C C . GLU A 1 795 ? -6.613 27.606 -45.873 1.00 59.16 795 GLU A C 1
ATOM 6473 O O . GLU A 1 795 ? -6.345 27.387 -47.058 1.00 59.16 795 GLU A O 1
ATOM 6478 N N . GLU A 1 796 ? -7.230 26.707 -45.091 1.00 51.38 796 GLU A N 1
ATOM 6479 C CA . GLU A 1 796 ? -7.840 25.435 -45.540 1.00 51.38 796 GLU A CA 1
ATOM 6480 C C . GLU A 1 796 ? -9.286 25.627 -46.016 1.00 51.38 796 GLU A C 1
ATOM 6482 O O . GLU A 1 796 ? -9.638 25.022 -47.061 1.00 51.38 796 GLU A O 1
#

Sequence (796 aa):
MIRVDDNSDEEKSLICPVCSTHWCRRCSSEPHWPMKCDEYRQWSDKWEQQYFVDKFCMQPDEELLRISCWCDLHHIVPSGRAHNFTCPNRKCRRRYDKTGLMAHIWQYGARYRKIHNKLGKPKDGYPVTVETIPRVKLIAKEYASTCTDARNLRFDARKRRDFEKMAVSANEPELIDLRRTALVLVENCTAFMYLHRSEPHIGECKSAISHLFQQITKTQLELERQSTNLNKEVEELKNSIEKVMSTFLQCACSTRREESLDISQIKSPALSVTSLTSNSSLFEVIDINANILGGVEFHEAVALLEQECLTLKWVDPVRVRIDASYHVKPVPDEPVRQPLLVLFFELCENGKVLRVRINTNIQHKAPMDSEALIFMVKCQKDFLPLFNVILDFVRYIRARNRLVPHDDTTRLNSIVDIVRFLHDRDLTIPPISLEETRFTKAPANFKDNVNSRALAVEKKRVQRCDEYEMQDWLTDVYDTGASVSPEMRKSFSSTCCRCMLRMKDMFEAPNGMICRECAAGDVIRQVAYNKFAVDMPASYQYLRRNEMVFSKCPSCALNVMIRNDDNADVGKSLICPDCSAHWCRLCSSEPHWPMNCDEYRKWNEKWDKQCRLPSGTAHNTLCSRCRCRFDKTGAMCYDYINSPFVPIARKMHRAEGRPKQGYKVTVDTVPRVKLIAKEFAITCTVARNQRFASEERRRFEKLALSAGRLELVDLRKTTLFLVENCTAWMYIHRAETHLQKCKSVVSQLLQHFNRIQLELERQSLTLNKQIDWLKSAIENVISIFSERLRSTTEEE